Protein AF-0000000066433377 (afdb_homodimer)

Structure (mmCIF, N/CA/C/O backbone):
data_AF-0000000066433377-model_v1
#
loop_
_entity.id
_entity.type
_entity.pdbx_description
1 polymer 'Pickpocket 7'
#
loop_
_atom_site.group_PDB
_atom_site.id
_atom_site.type_symbol
_atom_site.label_atom_id
_atom_site.label_alt_id
_atom_site.label_comp_id
_atom_site.label_asym_id
_atom_site.label_entity_id
_atom_site.label_seq_id
_atom_site.pdbx_PDB_ins_code
_atom_site.Cartn_x
_atom_site.Cartn_y
_atom_site.Cartn_z
_atom_site.occupancy
_atom_site.B_iso_or_equiv
_atom_site.auth_seq_id
_atom_site.auth_comp_id
_atom_site.auth_asym_id
_atom_site.auth_atom_id
_atom_site.pdbx_PDB_model_num
ATOM 1 N N . MET A 1 1 ? 29.594 90.812 88.75 1 26.52 1 MET A N 1
ATOM 2 C CA . MET A 1 1 ? 28.797 89.812 88.062 1 26.52 1 MET A CA 1
ATOM 3 C C . MET A 1 1 ? 28.5 90.312 86.625 1 26.52 1 MET A C 1
ATOM 5 O O . MET A 1 1 ? 27.656 91.188 86.438 1 26.52 1 MET A O 1
ATOM 9 N N . THR A 1 2 ? 29.531 90.5 85.812 1 34.59 2 THR A N 1
ATOM 10 C CA . THR A 1 2 ? 29.625 91 84.438 1 34.59 2 THR A CA 1
ATOM 11 C C . THR A 1 2 ? 28.875 90.125 83.5 1 34.59 2 THR A C 1
ATOM 13 O O . THR A 1 2 ? 29.172 88.938 83.375 1 34.59 2 THR A O 1
ATOM 16 N N . LEU A 1 3 ? 27.578 90.375 83.312 1 30.41 3 LEU A N 1
ATOM 17 C CA . LEU A 1 3 ? 26.641 89.75 82.438 1 30.41 3 LEU A CA 1
ATOM 18 C C . LEU A 1 3 ? 27.141 89.688 81 1 30.41 3 LEU A C 1
ATOM 20 O O . LEU A 1 3 ? 27.391 90.75 80.438 1 30.41 3 LEU A O 1
ATOM 24 N N . VAL A 1 4 ? 27.969 88.75 80.625 1 34.34 4 VAL A N 1
ATOM 25 C CA . VAL A 1 4 ? 28.594 88.438 79.375 1 34.34 4 VAL A CA 1
ATOM 26 C C . VAL A 1 4 ? 27.5 88.188 78.312 1 34.34 4 VAL A C 1
ATOM 28 O O . VAL A 1 4 ? 26.625 87.312 78.5 1 34.34 4 VAL A O 1
ATOM 31 N N . TYR A 1 5 ? 27.031 89.25 77.625 1 33.53 5 TYR A N 1
ATOM 32 C CA . TYR A 1 5 ? 26.094 89.25 76.5 1 33.53 5 TYR A CA 1
ATOM 33 C C . TYR A 1 5 ? 26.547 88.312 75.438 1 33.53 5 TYR A C 1
ATOM 35 O O . TYR A 1 5 ? 27.609 88.5 74.812 1 33.53 5 TYR A O 1
ATOM 43 N N . PHE A 1 6 ? 26.297 87 75.625 1 34.44 6 PHE A N 1
ATOM 44 C CA . PHE A 1 6 ? 26.609 86 74.562 1 34.44 6 PHE A CA 1
ATOM 45 C C . PHE A 1 6 ? 25.828 86.25 73.312 1 34.44 6 PHE A C 1
ATOM 47 O O . PHE A 1 6 ? 24.609 86.438 73.312 1 34.44 6 PHE A O 1
ATOM 54 N N . PRO A 1 7 ? 26.391 86.938 72.25 1 39.47 7 PRO A N 1
ATOM 55 C CA . PRO A 1 7 ? 25.688 87.25 71 1 39.47 7 PRO A CA 1
ATOM 56 C C . PRO A 1 7 ? 25.031 86.062 70.375 1 39.47 7 PRO A C 1
ATOM 58 O O . PRO A 1 7 ? 25.469 84.938 70.562 1 39.47 7 PRO A O 1
ATOM 61 N N . PRO A 1 8 ? 23.688 86.125 70.062 1 35.25 8 PRO A N 1
ATOM 62 C CA . PRO A 1 8 ? 22.875 85 69.562 1 35.25 8 PRO A CA 1
ATOM 63 C C . PRO A 1 8 ? 23.5 84.312 68.312 1 35.25 8 PRO A C 1
ATOM 65 O O . PRO A 1 8 ? 24.266 85 67.625 1 35.25 8 PRO A O 1
ATOM 68 N N . SER A 1 9 ? 23.844 83.062 68.375 1 33.12 9 SER A N 1
ATOM 69 C CA . SER A 1 9 ? 24.359 82.188 67.375 1 33.12 9 SER A CA 1
ATOM 70 C C . SER A 1 9 ? 23.578 82.25 66.062 1 33.12 9 SER A C 1
ATOM 72 O O . SER A 1 9 ? 22.344 82.375 66.062 1 33.12 9 SER A O 1
ATOM 74 N N . LYS A 1 10 ? 24.203 82.75 64.938 1 38.03 10 LYS A N 1
ATOM 75 C CA . LYS A 1 10 ? 23.797 82.875 63.562 1 38.03 10 LYS A CA 1
ATOM 76 C C . LYS A 1 10 ? 23.109 81.562 63.094 1 38.03 10 LYS A C 1
ATOM 78 O O . LYS A 1 10 ? 23.781 80.562 62.875 1 38.03 10 LYS A O 1
ATOM 83 N N . LEU A 1 11 ? 22.016 81.125 63.719 1 31.38 11 LEU A N 1
ATOM 84 C CA . LEU A 1 11 ? 21.328 79.875 63.375 1 31.38 11 LEU A CA 1
ATOM 85 C C . LEU A 1 11 ? 21.219 79.75 61.875 1 31.38 11 LEU A C 1
ATOM 87 O O . LEU A 1 11 ? 21.453 80.688 61.125 1 31.38 11 LEU A O 1
ATOM 91 N N . GLN A 1 12 ? 19.969 79.25 61.344 1 32 12 GLN A N 1
ATOM 92 C CA . GLN A 1 12 ? 19.438 78.25 60.406 1 32 12 GLN A CA 1
ATOM 93 C C . GLN A 1 12 ? 19.359 78.812 59 1 32 12 GLN A C 1
ATOM 95 O O . GLN A 1 12 ? 18.5 79.688 58.719 1 32 12 GLN A O 1
ATOM 100 N N . GLN A 1 13 ? 20.406 79.25 58.344 1 33.03 13 GLN A N 1
ATOM 101 C CA . GLN A 1 13 ? 20.328 79.5 56.906 1 33.03 13 GLN A CA 1
ATOM 102 C C . GLN A 1 13 ? 19.5 78.438 56.219 1 33.03 13 GLN A C 1
ATOM 104 O O . GLN A 1 13 ? 19.812 77.25 56.281 1 33.03 13 GLN A O 1
ATOM 109 N N . GLN A 1 14 ? 18.203 78.625 56.031 1 37.72 14 GLN A N 1
ATOM 110 C CA . GLN A 1 14 ? 17.266 77.875 55.188 1 37.72 14 GLN A CA 1
ATOM 111 C C . GLN A 1 14 ? 17.922 77.438 53.875 1 37.72 14 GLN A C 1
ATOM 113 O O . GLN A 1 14 ? 18.328 78.312 53.094 1 37.72 14 GLN A O 1
ATOM 118 N N . GLN A 1 15 ? 18.75 76.438 53.844 1 38.72 15 GLN A N 1
ATOM 119 C CA . GLN A 1 15 ? 19.328 75.75 52.688 1 38.72 15 GLN A CA 1
ATOM 120 C C . GLN A 1 15 ? 18.359 75.75 51.5 1 38.72 15 GLN A C 1
ATOM 122 O O . GLN A 1 15 ? 17.25 75.25 51.625 1 38.72 15 GLN A O 1
ATOM 127 N N . GLN A 1 16 ? 18.281 76.812 50.688 1 43.91 16 GLN A N 1
ATOM 128 C CA . GLN A 1 16 ? 17.625 76.812 49.375 1 43.91 16 GLN A CA 1
ATOM 129 C C . GLN A 1 16 ? 17.781 75.438 48.719 1 43.91 16 GLN A C 1
ATOM 131 O O . GLN A 1 16 ? 18.891 74.875 48.688 1 43.91 16 GLN A O 1
ATOM 136 N N . PRO A 1 17 ? 16.766 74.625 48.844 1 52.78 17 PRO A N 1
ATOM 137 C CA . PRO A 1 17 ? 16.906 73.312 48.156 1 52.78 17 PRO A CA 1
ATOM 138 C C . PRO A 1 17 ? 17.734 73.438 46.875 1 52.78 17 PRO A C 1
ATOM 140 O O . PRO A 1 17 ? 17.734 74.438 46.219 1 52.78 17 PRO A O 1
ATOM 143 N N . SER A 1 18 ? 18.891 72.812 46.812 1 54.5 18 SER A N 1
ATOM 144 C CA . SER A 1 18 ? 19.875 72.812 45.719 1 54.5 18 SER A CA 1
ATOM 145 C C . SER A 1 18 ? 19.203 72.75 44.375 1 54.5 18 SER A C 1
ATOM 147 O O . SER A 1 18 ? 18.078 72.312 44.219 1 54.5 18 SER A O 1
ATOM 149 N N . ARG A 1 19 ? 19.609 73.562 43.375 1 61.72 19 ARG A N 1
ATOM 150 C CA . ARG A 1 19 ? 19.172 73.75 42 1 61.72 19 ARG A CA 1
ATOM 151 C C . ARG A 1 19 ? 18.828 72.375 41.375 1 61.72 19 ARG A C 1
ATOM 153 O O . ARG A 1 19 ? 17.891 72.25 40.594 1 61.72 19 ARG A O 1
ATOM 160 N N . SER A 1 20 ? 19.594 71.438 41.781 1 63.72 20 SER A N 1
ATOM 161 C CA . SER A 1 20 ? 19.391 70.125 41.25 1 63.72 20 SER A CA 1
ATOM 162 C C . SER A 1 20 ? 18.078 69.5 41.719 1 63.72 20 SER A C 1
ATOM 164 O O . SER A 1 20 ? 17.406 68.812 40.969 1 63.72 20 SER A O 1
ATOM 166 N N . SER A 1 21 ? 17.734 69.875 42.938 1 64.69 21 SER A N 1
ATOM 167 C CA . SER A 1 21 ? 16.5 69.312 43.5 1 64.69 21 SER A CA 1
ATOM 168 C C . SER A 1 21 ? 15.281 70 42.906 1 64.69 21 SER A C 1
ATOM 170 O O . SER A 1 21 ? 14.25 69.312 42.688 1 64.69 21 SER A O 1
ATOM 172 N N . ARG A 1 22 ? 15.375 71.25 42.5 1 65.62 22 ARG A N 1
ATOM 173 C CA . ARG A 1 22 ? 14.281 71.938 41.844 1 65.62 22 ARG A CA 1
ATOM 174 C C . ARG A 1 22 ? 14.086 71.438 40.438 1 65.62 22 ARG A C 1
ATOM 176 O O . ARG A 1 22 ? 12.953 71.312 39.969 1 65.62 22 ARG A O 1
ATOM 183 N N . LEU A 1 23 ? 15.195 71.25 39.875 1 65.06 23 LEU A N 1
ATOM 184 C CA . LEU A 1 23 ? 15.117 70.688 38.531 1 65.06 23 LEU A CA 1
ATOM 185 C C . LEU A 1 23 ? 14.492 69.312 38.531 1 65.06 23 LEU A C 1
ATOM 187 O O . LEU A 1 23 ? 13.688 69 37.656 1 65.06 23 LEU A O 1
ATOM 191 N N . ALA A 1 24 ? 14.898 68.5 39.438 1 70.88 24 ALA A N 1
ATOM 192 C CA . ALA A 1 24 ? 14.312 67.125 39.594 1 70.88 24 ALA A CA 1
ATOM 193 C C . ALA A 1 24 ? 12.82 67.25 39.906 1 70.88 24 ALA A C 1
ATOM 195 O O . ALA A 1 24 ? 12.023 66.438 39.375 1 70.88 24 ALA A O 1
ATOM 196 N N . GLN A 1 25 ? 12.445 68.125 40.656 1 68.5 25 GLN A N 1
ATOM 197 C CA . GLN A 1 25 ? 11.039 68.312 41.031 1 68.5 25 GLN A CA 1
ATOM 198 C C . GLN A 1 25 ? 10.25 68.812 39.812 1 68.5 25 GLN A C 1
ATOM 200 O O . GLN A 1 25 ? 9.102 68.438 39.594 1 68.5 25 GLN A O 1
ATOM 205 N N . GLN A 1 26 ? 10.898 69.75 39.125 1 68.56 26 GLN A N 1
ATOM 206 C CA . GLN A 1 26 ? 10.242 70.25 37.938 1 68.56 26 GLN A CA 1
ATOM 207 C C . GLN A 1 26 ? 10.102 69.188 36.875 1 68.56 26 GLN A C 1
ATOM 209 O O . GLN A 1 26 ? 9.07 69.125 36.188 1 68.56 26 GLN A O 1
ATOM 214 N N . LEU A 1 27 ? 11.086 68.438 36.781 1 73.06 27 LEU A N 1
ATOM 215 C CA . LEU A 1 27 ? 11.031 67.312 35.844 1 73.06 27 LEU A CA 1
ATOM 216 C C . LEU A 1 27 ? 9.984 66.312 36.281 1 73.06 27 LEU A C 1
ATOM 218 O O . LEU A 1 27 ? 9.273 65.75 35.438 1 73.06 27 LEU A O 1
ATOM 222 N N . ALA A 1 28 ? 9.945 66.062 37.5 1 75.12 28 ALA A N 1
ATOM 223 C CA . ALA A 1 28 ? 8.953 65.125 38.031 1 75.12 28 ALA A CA 1
ATOM 224 C C . ALA A 1 28 ? 7.539 65.688 37.844 1 75.12 28 ALA A C 1
ATOM 226 O O . ALA A 1 28 ? 6.625 64.875 37.5 1 75.12 28 ALA A O 1
ATOM 227 N N . GLN A 1 29 ? 7.402 66.938 38 1 72.69 29 GLN A N 1
ATOM 228 C CA . GLN A 1 29 ? 6.09 67.5 37.812 1 72.69 29 GLN A CA 1
ATOM 229 C C . GLN A 1 29 ? 5.695 67.5 36.344 1 72.69 29 GLN A C 1
ATOM 231 O O . GLN A 1 29 ? 4.539 67.25 36 1 72.69 29 GLN A O 1
ATOM 236 N N . SER A 1 30 ? 6.723 67.812 35.531 1 73.94 30 SER A N 1
ATOM 237 C CA . SER A 1 30 ? 6.453 67.75 34.094 1 73.94 30 SER A CA 1
ATOM 238 C C . SER A 1 30 ? 6.148 66.375 33.594 1 73.94 30 SER A C 1
ATOM 240 O O . SER A 1 30 ? 5.254 66.188 32.781 1 73.94 30 SER A O 1
ATOM 242 N N . SER A 1 31 ? 6.832 65.438 34.125 1 76.19 31 SER A N 1
ATOM 243 C CA . SER A 1 31 ? 6.586 64.062 33.75 1 76.19 31 SER A CA 1
ATOM 244 C C . SER A 1 31 ? 5.215 63.594 34.219 1 76.19 31 SER A C 1
ATOM 246 O O . SER A 1 31 ? 4.531 62.875 33.5 1 76.19 31 SER A O 1
ATOM 248 N N . TRP A 1 32 ? 4.875 64.062 35.375 1 77.69 32 TRP A N 1
ATOM 249 C CA . TRP A 1 32 ? 3.57 63.688 35.906 1 77.69 32 TRP A CA 1
ATOM 250 C C . TRP A 1 32 ? 2.445 64.312 35.094 1 77.69 32 TRP A C 1
ATOM 252 O O . TRP A 1 32 ? 1.424 63.688 34.844 1 77.69 32 TRP A O 1
ATOM 262 N N . GLN A 1 33 ? 2.674 65.5 34.625 1 74.25 33 GLN A N 1
ATOM 263 C CA . GLN A 1 33 ? 1.671 66.125 33.812 1 74.25 33 GLN A CA 1
ATOM 264 C C . GLN A 1 33 ? 1.515 65.438 32.469 1 74.25 33 GLN A C 1
ATOM 266 O O . GLN A 1 33 ? 0.399 65.312 31.969 1 74.25 33 GLN A O 1
ATOM 271 N N . LEU A 1 34 ? 2.592 65.062 32 1 76.56 34 LEU A N 1
ATOM 272 C CA . LEU A 1 34 ? 2.566 64.312 30.75 1 76.56 34 LEU A CA 1
ATOM 273 C C . LEU A 1 34 ? 1.884 63 30.922 1 76.56 34 LEU A C 1
ATOM 275 O O . LEU A 1 34 ? 1.127 62.562 30.047 1 76.56 34 LEU A O 1
ATOM 279 N N . ALA A 1 35 ? 2.133 62.344 32 1 76.94 35 ALA A N 1
ATOM 280 C CA . ALA A 1 35 ? 1.511 61.062 32.281 1 76.94 35 ALA A CA 1
ATOM 281 C C . ALA A 1 35 ? 0.003 61.188 32.469 1 76.94 35 ALA A C 1
ATOM 283 O O . ALA A 1 35 ? -0.767 60.344 32 1 76.94 35 ALA A O 1
ATOM 284 N N . LEU A 1 36 ? -0.407 62.25 33.062 1 75.94 36 LEU A N 1
ATOM 285 C CA . LEU A 1 36 ? -1.828 62.531 33.281 1 75.94 36 LEU A CA 1
ATOM 286 C C . LEU A 1 36 ? -2.525 62.812 31.938 1 75.94 36 LEU A C 1
ATOM 288 O O . LEU A 1 36 ? -3.656 62.344 31.734 1 75.94 36 LEU A O 1
ATOM 292 N N . ARG A 1 37 ? -1.771 63.469 31.109 1 72.06 37 ARG A N 1
ATOM 293 C CA . ARG A 1 37 ? -2.326 63.75 29.781 1 72.06 37 ARG A CA 1
ATOM 294 C C . ARG A 1 37 ? -2.48 62.469 28.969 1 72.06 37 ARG A C 1
ATOM 296 O O . ARG A 1 37 ? -3.469 62.281 28.25 1 72.06 37 ARG A O 1
ATOM 303 N N . PHE A 1 38 ? -1.601 61.656 29.141 1 73.94 38 PHE A N 1
ATOM 304 C CA . PHE A 1 38 ? -1.646 60.375 28.438 1 73.94 38 PHE A CA 1
ATOM 305 C C . PHE A 1 38 ? -2.762 59.5 28.984 1 73.94 38 PHE A C 1
ATOM 307 O O . PHE A 1 38 ? -3.457 58.812 28.219 1 73.94 38 PHE A O 1
ATOM 314 N N . GLY A 1 39 ? -2.814 59.438 30.25 1 71.75 39 GLY A N 1
ATOM 315 C CA . GLY A 1 39 ? -3.846 58.625 30.891 1 71.75 39 GLY A CA 1
ATOM 316 C C . GLY A 1 39 ? -5.25 59.031 30.469 1 71.75 39 GLY A C 1
ATOM 317 O O . GLY A 1 39 ? -6.125 58.156 30.344 1 71.75 39 GLY A O 1
ATOM 318 N N . LYS A 1 40 ? -5.406 60.188 30.172 1 67.56 40 LYS A N 1
ATOM 319 C CA . LYS A 1 40 ? -6.727 60.688 29.781 1 67.56 40 LYS A CA 1
ATOM 320 C C . LYS A 1 40 ? -7.047 60.312 28.344 1 67.56 40 LYS A C 1
ATOM 322 O O . LYS A 1 40 ? -8.211 60.188 27.969 1 67.56 40 LYS A O 1
ATOM 327 N N . ARG A 1 41 ? -5.918 60 27.641 1 65.94 41 ARG A N 1
ATOM 328 C CA . ARG A 1 41 ? -6.125 59.812 26.203 1 65.94 41 ARG A CA 1
ATOM 329 C C . ARG A 1 41 ? -5.902 58.375 25.797 1 65.94 41 ARG A C 1
ATOM 331 O O . ARG A 1 41 ? -6.293 57.969 24.703 1 65.94 41 ARG A O 1
ATOM 338 N N . THR A 1 42 ? -5.41 57.656 26.719 1 69.62 42 THR A N 1
ATOM 339 C CA . THR A 1 42 ? -5.031 56.312 26.328 1 69.62 42 THR A CA 1
ATOM 340 C C . THR A 1 42 ? -6.242 55.375 26.344 1 69.62 42 THR A C 1
ATOM 342 O O . THR A 1 42 ? -7.207 55.625 27.062 1 69.62 42 THR A O 1
ATOM 345 N N . THR A 1 43 ? -6.219 54.469 25.406 1 71.06 43 THR A N 1
ATOM 346 C CA . THR A 1 43 ? -7.277 53.469 25.312 1 71.06 43 THR A CA 1
ATOM 347 C C . THR A 1 43 ? -6.867 52.188 26.016 1 71.06 43 THR A C 1
ATOM 349 O O . THR A 1 43 ? -7.586 51.188 25.969 1 71.06 43 THR A O 1
ATOM 352 N N . ILE A 1 44 ? -5.715 52.25 26.672 1 72.56 44 ILE A N 1
ATOM 353 C CA . ILE A 1 44 ? -5.262 51.094 27.422 1 72.56 44 ILE A CA 1
ATOM 354 C C . ILE A 1 44 ? -6.047 50.969 28.734 1 72.56 44 ILE A C 1
ATOM 356 O O . ILE A 1 44 ? -6.129 51.938 29.5 1 72.56 44 ILE A O 1
ATOM 360 N N . HIS A 1 45 ? -6.547 49.844 28.875 1 71.81 45 HIS A N 1
ATOM 361 C CA . HIS A 1 45 ? -7.391 49.625 30.047 1 71.81 45 HIS A CA 1
ATOM 362 C C . HIS A 1 45 ? -6.582 49.781 31.344 1 71.81 45 HIS A C 1
ATOM 364 O O . HIS A 1 45 ? -5.492 49.219 31.453 1 71.81 45 HIS A O 1
ATOM 370 N N . GLY A 1 46 ? -7.031 50.5 32.25 1 72.94 46 GLY A N 1
ATOM 371 C CA . GLY A 1 46 ? -6.438 50.594 33.562 1 72.94 46 GLY A CA 1
ATOM 372 C C . GLY A 1 46 ? -5.52 51.812 33.719 1 72.94 46 GLY A C 1
ATOM 373 O O . GLY A 1 46 ? -5.309 52.312 34.812 1 72.94 46 GLY A O 1
ATOM 374 N N . LEU A 1 47 ? -4.98 52.219 32.562 1 77.06 47 LEU A N 1
ATOM 375 C CA . LEU A 1 47 ? -4.047 53.344 32.625 1 77.06 47 LEU A CA 1
ATOM 376 C C . LEU A 1 47 ? -4.781 54.625 32.875 1 77.06 47 LEU A C 1
ATOM 378 O O . LEU A 1 47 ? -4.238 55.562 33.5 1 77.06 47 LEU A O 1
ATOM 382 N N . ASP A 1 48 ? -6.008 54.688 32.5 1 73.75 48 ASP A N 1
ATOM 383 C CA . ASP A 1 48 ? -6.805 55.875 32.719 1 73.75 48 ASP A CA 1
ATOM 384 C C . ASP A 1 48 ? -7.117 56.062 34.219 1 73.75 48 ASP A C 1
ATOM 386 O O . ASP A 1 48 ? -7.121 57.188 34.719 1 73.75 48 ASP A O 1
ATOM 390 N N . ARG A 1 49 ? -7.18 54.938 34.844 1 74.94 49 ARG A N 1
ATOM 391 C CA . ARG A 1 49 ? -7.488 55.031 36.281 1 74.94 49 ARG A CA 1
ATOM 392 C C . ARG A 1 49 ? -6.223 55.25 37.094 1 74.94 49 ARG A C 1
ATOM 394 O O . ARG A 1 49 ? -6.266 55.938 38.125 1 74.94 49 ARG A O 1
ATOM 401 N N . LEU A 1 50 ? -5.172 54.75 36.594 1 78.56 50 LEU A N 1
ATOM 402 C CA . LEU A 1 50 ? -3.893 54.906 37.281 1 78.56 50 LEU A CA 1
ATOM 403 C C . LEU A 1 50 ? -3.418 56.375 37.219 1 78.56 50 LEU A C 1
ATOM 405 O O . LEU A 1 50 ? -2.881 56.875 38.219 1 78.56 50 LEU A O 1
ATOM 409 N N . LEU A 1 51 ? -3.754 57.062 36.062 1 76 51 LEU A N 1
ATOM 410 C CA . LEU A 1 51 ? -3.242 58.406 35.844 1 76 51 LEU A CA 1
ATOM 411 C C . LEU A 1 51 ? -4.352 59.438 36.031 1 76 51 LEU A C 1
ATOM 413 O O . LEU A 1 51 ? -4.242 60.562 35.5 1 76 51 LEU A O 1
ATOM 417 N N . SER A 1 52 ? -5.352 58.906 36.656 1 73.62 52 SER A N 1
ATOM 418 C CA . SER A 1 52 ? -6.43 59.875 36.906 1 73.62 52 SER A CA 1
ATOM 419 C C . SER A 1 52 ? -6.051 60.875 38 1 73.62 52 SER A C 1
ATOM 421 O O . SER A 1 52 ? -5.371 60.531 38.969 1 73.62 52 SER A O 1
ATOM 423 N N . ALA A 1 53 ? -6.336 62.156 37.781 1 66.75 53 ALA A N 1
ATOM 424 C CA . ALA A 1 53 ? -6.016 63.25 38.719 1 66.75 53 ALA A CA 1
ATOM 425 C C . ALA A 1 53 ? -6.805 63.094 40 1 66.75 53 ALA A C 1
ATOM 427 O O . ALA A 1 53 ? -6.34 63.531 41.062 1 66.75 53 ALA A O 1
ATOM 428 N N . LYS A 1 54 ? -7.953 62.5 39.906 1 68.62 54 LYS A N 1
ATOM 429 C CA . LYS A 1 54 ? -8.828 62.438 41.094 1 68.62 54 LYS A CA 1
ATOM 430 C C . LYS A 1 54 ? -8.57 61.188 41.906 1 68.62 54 LYS A C 1
ATOM 432 O O . LYS A 1 54 ? -9.18 61 42.969 1 68.62 54 LYS A O 1
ATOM 437 N N . ALA A 1 55 ? -7.535 60.469 41.562 1 72.81 55 ALA A N 1
ATOM 438 C CA . ALA A 1 55 ? -7.371 59.188 42.219 1 72.81 55 ALA A CA 1
ATOM 439 C C . ALA A 1 55 ? -6.488 59.312 43.469 1 72.81 55 ALA A C 1
ATOM 441 O O . ALA A 1 55 ? -5.539 60.094 43.469 1 72.81 55 ALA A O 1
ATOM 442 N N . SER A 1 56 ? -6.957 58.75 44.594 1 77.69 56 SER A N 1
ATOM 443 C CA . SER A 1 56 ? -6.191 58.719 45.844 1 77.69 56 SER A CA 1
ATOM 444 C C . SER A 1 56 ? -4.906 57.906 45.656 1 77.69 56 SER A C 1
ATOM 446 O O . SER A 1 56 ? -4.758 57.156 44.688 1 77.69 56 SER A O 1
ATOM 448 N N . ARG A 1 57 ? -3.953 58.219 46.469 1 81.94 57 ARG A N 1
ATOM 449 C CA . ARG A 1 57 ? -2.676 57.531 46.438 1 81.94 57 ARG A CA 1
ATOM 450 C C . ARG A 1 57 ? -2.875 56.031 46.562 1 81.94 57 ARG A C 1
ATOM 452 O O . ARG A 1 57 ? -2.201 55.25 45.875 1 81.94 57 ARG A O 1
ATOM 459 N N . TRP A 1 58 ? -3.857 55.688 47.406 1 84.44 58 TRP A N 1
ATOM 460 C CA . TRP A 1 58 ? -4.113 54.25 47.594 1 84.44 58 TRP A CA 1
ATOM 461 C C . TRP A 1 58 ? -4.758 53.656 46.375 1 84.44 58 TRP A C 1
ATOM 463 O O . TRP A 1 58 ? -4.449 52.5 46 1 84.44 58 TRP A O 1
ATOM 473 N N . GLU A 1 59 ? -5.594 54.344 45.688 1 84.06 59 GLU A N 1
ATOM 474 C CA . GLU A 1 59 ? -6.23 53.875 44.469 1 84.06 59 GLU A CA 1
ATOM 475 C C . GLU A 1 59 ? -5.207 53.719 43.344 1 84.06 59 GLU A C 1
ATOM 477 O O . GLU A 1 59 ? -5.258 52.75 42.594 1 84.06 59 GLU A O 1
ATOM 482 N N . ARG A 1 60 ? -4.223 54.562 43.375 1 85.12 60 ARG A N 1
ATOM 483 C CA . ARG A 1 60 ? -3.174 54.5 42.344 1 85.12 60 ARG A CA 1
ATOM 484 C C . ARG A 1 60 ? -2.271 53.281 42.594 1 85.12 60 ARG A C 1
ATOM 486 O O . ARG A 1 60 ? -1.824 52.656 41.656 1 85.12 60 ARG A O 1
ATOM 493 N N . PHE A 1 61 ? -2.088 53.125 43.875 1 86.62 61 PHE A N 1
ATOM 494 C CA . PHE A 1 61 ? -1.239 52 44.219 1 86.62 61 PHE A CA 1
ATOM 495 C C . PHE A 1 61 ? -1.908 50.688 43.812 1 86.62 61 PHE A C 1
ATOM 497 O O . PHE A 1 61 ? -1.262 49.781 43.25 1 86.62 61 PHE A O 1
ATOM 504 N N . VAL A 1 62 ? -3.146 50.5 44 1 86.75 62 VAL A N 1
ATOM 505 C CA . VAL A 1 62 ? -3.881 49.281 43.656 1 86.75 62 VAL A CA 1
ATOM 506 C C . VAL A 1 62 ? -3.914 49.094 42.156 1 86.75 62 VAL A C 1
ATOM 508 O O . VAL A 1 62 ? -3.705 48 41.625 1 86.75 62 VAL A O 1
ATOM 511 N N . TRP A 1 63 ? -4.117 50.219 41.438 1 84.81 63 TRP A N 1
ATOM 512 C CA . TRP A 1 63 ? -4.18 50.125 39.969 1 84.81 63 TRP A CA 1
ATOM 513 C C . TRP A 1 63 ? -2.801 49.844 39.375 1 84.81 63 TRP A C 1
ATOM 515 O O . TRP A 1 63 ? -2.678 49.156 38.375 1 84.81 63 TRP A O 1
ATOM 525 N N . LEU A 1 64 ? -1.817 50.344 40.031 1 87.44 64 LEU A N 1
ATOM 526 C CA . LEU A 1 64 ? -0.458 50.062 39.594 1 87.44 64 LEU A CA 1
ATOM 527 C C . LEU A 1 64 ? -0.124 48.594 39.781 1 87.44 64 LEU A C 1
ATOM 529 O O . LEU A 1 64 ? 0.457 47.938 38.906 1 87.44 64 LEU A O 1
ATOM 533 N N . CYS A 1 65 ? -0.483 48.125 40.906 1 89.5 65 CYS A N 1
ATOM 534 C CA . CYS A 1 65 ? -0.242 46.719 41.188 1 89.5 65 CYS A CA 1
ATOM 535 C C . CYS A 1 65 ? -1.008 45.812 40.188 1 89.5 65 CYS A C 1
ATOM 537 O O . CYS A 1 65 ? -0.482 44.812 39.719 1 89.5 65 CYS A O 1
ATOM 539 N N . THR A 1 66 ? -2.219 46.188 39.875 1 87 66 THR A N 1
ATOM 540 C CA . THR A 1 66 ? -3.021 45.406 38.938 1 87 66 THR A CA 1
ATOM 541 C C . THR A 1 66 ? -2.416 45.469 37.531 1 87 66 THR A C 1
ATOM 543 O O . THR A 1 66 ? -2.355 44.469 36.844 1 87 66 THR A O 1
ATOM 546 N N . PHE A 1 67 ? -1.992 46.562 37.188 1 85.88 67 PHE A N 1
ATOM 547 C CA . PHE A 1 67 ? -1.411 46.75 35.875 1 85.88 67 PHE A CA 1
ATOM 548 C C . PHE A 1 67 ? -0.099 45.969 35.75 1 85.88 67 PHE A C 1
ATOM 550 O O . PHE A 1 67 ? 0.148 45.312 34.75 1 85.88 67 PHE A O 1
ATOM 557 N N . VAL A 1 68 ? 0.703 46.094 36.75 1 89.38 68 VAL A N 1
ATOM 558 C CA . VAL A 1 68 ? 1.989 45.406 36.719 1 89.38 68 VAL A CA 1
ATOM 559 C C . VAL A 1 68 ? 1.769 43.906 36.75 1 89.38 68 VAL A C 1
ATOM 561 O O . VAL A 1 68 ? 2.459 43.156 36.062 1 89.38 68 VAL A O 1
ATOM 564 N N . SER A 1 69 ? 0.84 43.5 37.5 1 90.19 69 SER A N 1
ATOM 565 C CA . SER A 1 69 ? 0.519 42.062 37.531 1 90.19 69 SER A CA 1
ATOM 566 C C . SER A 1 69 ? 0 41.562 36.188 1 90.19 69 SER A C 1
ATOM 568 O O . SER A 1 69 ? 0.362 40.5 35.75 1 90.19 69 SER A O 1
ATOM 570 N N . ALA A 1 70 ? -0.883 42.344 35.531 1 86.88 70 ALA A N 1
ATOM 571 C CA . ALA A 1 70 ? -1.394 42 34.219 1 86.88 70 ALA A CA 1
ATOM 572 C C . ALA A 1 70 ? -0.273 41.969 33.156 1 86.88 70 ALA A C 1
ATOM 574 O O . ALA A 1 70 ? -0.225 41.094 32.312 1 86.88 70 ALA A O 1
ATOM 575 N N . PHE A 1 71 ? 0.556 42.906 33.312 1 88.06 71 PHE A N 1
ATOM 576 C CA . PHE A 1 71 ? 1.677 42.969 32.375 1 88.06 71 PHE A CA 1
ATOM 577 C C . PHE A 1 71 ? 2.623 41.812 32.562 1 88.06 71 PHE A C 1
ATOM 579 O O . PHE A 1 71 ? 3.049 41.188 31.594 1 88.06 71 PHE A O 1
ATOM 586 N N . LEU A 1 72 ? 2.979 41.594 33.812 1 90.75 72 LEU A N 1
ATOM 587 C CA . LEU A 1 72 ? 3.857 40.469 34.062 1 90.75 72 LEU A CA 1
ATOM 588 C C . LEU A 1 72 ? 3.203 39.156 33.656 1 90.75 72 LEU A C 1
ATOM 590 O O . LEU A 1 72 ? 3.877 38.25 33.156 1 90.75 72 LEU A O 1
ATOM 594 N N . GLY A 1 73 ? 1.935 39.031 33.812 1 89.12 73 GLY A N 1
ATOM 595 C CA . GLY A 1 73 ? 1.208 37.875 33.344 1 89.12 73 GLY A CA 1
ATOM 596 C C . GLY A 1 73 ? 1.217 37.75 31.828 1 89.12 73 GLY A C 1
ATOM 597 O O . GLY A 1 73 ? 1.446 36.656 31.297 1 89.12 73 GLY A O 1
ATOM 598 N N . ALA A 1 74 ? 1.006 38.781 31.125 1 87.38 74 ALA A N 1
ATOM 599 C CA . ALA A 1 74 ? 1.034 38.781 29.672 1 87.38 74 ALA A CA 1
ATOM 600 C C . ALA A 1 74 ? 2.412 38.375 29.141 1 87.38 74 ALA A C 1
ATOM 602 O O . ALA A 1 74 ? 2.523 37.562 28.219 1 87.38 74 ALA A O 1
ATOM 603 N N . VAL A 1 75 ? 3.375 38.969 29.734 1 89.44 75 VAL A N 1
ATOM 604 C CA . VAL A 1 75 ? 4.742 38.688 29.312 1 89.44 75 VAL A CA 1
ATOM 605 C C . VAL A 1 75 ? 5.062 37.219 29.578 1 89.44 75 VAL A C 1
ATOM 607 O O . VAL A 1 75 ? 5.695 36.562 28.75 1 89.44 75 VAL A O 1
ATOM 610 N N . TYR A 1 76 ? 4.676 36.812 30.703 1 88.81 76 TYR A N 1
ATOM 611 C CA . TYR A 1 76 ? 4.93 35.406 31.062 1 88.81 76 TYR A CA 1
ATOM 612 C C . TYR A 1 76 ? 4.293 34.469 30.062 1 88.81 76 TYR A C 1
ATOM 614 O O . TYR A 1 76 ? 4.941 33.531 29.578 1 88.81 76 TYR A O 1
ATOM 622 N N . VAL A 1 77 ? 3.084 34.656 29.703 1 87.94 77 VAL A N 1
ATOM 623 C CA . VAL A 1 77 ? 2.389 33.781 28.766 1 87.94 77 VAL A CA 1
ATOM 624 C C . VAL A 1 77 ? 2.996 33.938 27.375 1 87.94 77 VAL A C 1
ATOM 626 O O . VAL A 1 77 ? 3.123 32.969 26.641 1 87.94 77 VAL A O 1
ATOM 629 N N . CYS A 1 78 ? 3.379 35.094 27.047 1 85.81 78 CYS A N 1
ATOM 630 C CA . CYS A 1 78 ? 3.998 35.344 25.75 1 85.81 78 CYS A CA 1
ATOM 631 C C . CYS A 1 78 ? 5.328 34.594 25.641 1 85.81 78 CYS A C 1
ATOM 633 O O . CYS A 1 78 ? 5.68 34.094 24.578 1 85.81 78 CYS A O 1
ATOM 635 N N . LEU A 1 79 ? 6.031 34.562 26.719 1 87.81 79 LEU A N 1
ATOM 636 C CA . LEU A 1 79 ? 7.297 33.844 26.734 1 87.81 79 LEU A CA 1
ATOM 637 C C . LEU A 1 79 ? 7.066 32.344 26.578 1 87.81 79 LEU A C 1
ATOM 639 O O . LEU A 1 79 ? 7.832 31.656 25.891 1 87.81 79 LEU A O 1
ATOM 643 N N . ILE A 1 80 ? 6.066 31.875 27.188 1 86.12 80 ILE A N 1
ATOM 644 C CA . ILE A 1 80 ? 5.723 30.469 27.047 1 86.12 80 ILE A CA 1
ATOM 645 C C . ILE A 1 80 ? 5.352 30.156 25.594 1 86.12 80 ILE A C 1
ATOM 647 O O . ILE A 1 80 ? 5.789 29.156 25.031 1 86.12 80 ILE A O 1
ATOM 651 N N . LEU A 1 81 ? 4.594 31 25.031 1 83.75 81 LEU A N 1
ATOM 652 C CA . LEU A 1 81 ? 4.16 30.812 23.656 1 83.75 81 LEU A CA 1
ATOM 653 C C . LEU A 1 81 ? 5.34 30.922 22.688 1 83.75 81 LEU A C 1
ATOM 655 O O . LEU A 1 81 ? 5.426 30.172 21.719 1 83.75 81 LEU A O 1
ATOM 659 N N . SER A 1 82 ? 6.188 31.797 23.016 1 83.69 82 SER A N 1
ATOM 660 C CA . SER A 1 82 ? 7.387 31.953 22.188 1 83.69 82 SER A CA 1
ATOM 661 C C . SER A 1 82 ? 8.281 30.719 22.281 1 83.69 82 SER A C 1
ATOM 663 O O . SER A 1 82 ? 8.867 30.297 21.281 1 83.69 82 SER A O 1
ATOM 665 N N . ALA A 1 83 ? 8.359 30.203 23.375 1 82.31 83 ALA A N 1
ATOM 666 C CA . ALA A 1 83 ? 9.148 29 23.562 1 82.31 83 ALA A CA 1
ATOM 667 C C . ALA A 1 83 ? 8.531 27.812 22.812 1 82.31 83 ALA A C 1
ATOM 669 O O . ALA A 1 83 ? 9.242 26.984 22.25 1 82.31 83 ALA A O 1
ATOM 670 N N . ARG A 1 84 ? 7.309 27.688 22.859 1 78.75 84 ARG A N 1
ATOM 671 C CA . ARG A 1 84 ? 6.594 26.656 22.125 1 78.75 84 ARG A CA 1
ATOM 672 C C . ARG A 1 84 ? 6.812 26.781 20.625 1 78.75 84 ARG A C 1
ATOM 674 O O . ARG A 1 84 ? 6.973 25.781 19.922 1 78.75 84 ARG A O 1
ATOM 681 N N . TYR A 1 85 ? 6.793 27.969 20.266 1 77.44 85 TYR A N 1
ATOM 682 C CA . TYR A 1 85 ? 7.027 28.234 18.859 1 77.44 85 TYR A CA 1
ATOM 683 C C . TYR A 1 85 ? 8.453 27.875 18.453 1 77.44 85 TYR A C 1
ATOM 685 O O . TYR A 1 85 ? 8.68 27.25 17.422 1 77.44 85 TYR A O 1
ATOM 693 N N . ASN A 1 86 ? 9.367 28.234 19.281 1 76.62 86 ASN A N 1
ATOM 694 C CA . ASN A 1 86 ? 10.773 28.016 18.953 1 76.62 86 ASN A CA 1
ATOM 695 C C . ASN A 1 86 ? 11.164 26.547 19.109 1 76.62 86 ASN A C 1
ATOM 697 O O . ASN A 1 86 ? 12.141 26.094 18.516 1 76.62 86 ASN A O 1
ATOM 701 N N . ALA A 1 87 ? 10.477 25.875 19.938 1 76.38 87 ALA A N 1
ATOM 702 C CA . ALA A 1 87 ? 10.75 24.438 20.094 1 76.38 87 ALA A CA 1
ATOM 703 C C . ALA A 1 87 ? 10.484 23.688 18.797 1 76.38 87 ALA A C 1
ATOM 705 O O . ALA A 1 87 ? 11.039 22.609 18.562 1 76.38 87 ALA A O 1
ATOM 706 N N . ALA A 1 88 ? 9.867 24.328 17.875 1 69.81 88 ALA A N 1
ATOM 707 C CA . ALA A 1 88 ? 9.625 23.797 16.531 1 69.81 88 ALA A CA 1
ATOM 708 C C . ALA A 1 88 ? 9.258 22.312 16.594 1 69.81 88 ALA A C 1
ATOM 710 O O . ALA A 1 88 ? 9.852 21.5 15.891 1 69.81 88 ALA A O 1
ATOM 711 N N . HIS A 1 89 ? 8.359 22.016 17.422 1 80.12 89 HIS A N 1
ATOM 712 C CA . HIS A 1 89 ? 7.918 20.641 17.516 1 80.12 89 HIS A CA 1
ATOM 713 C C . HIS A 1 89 ? 7.098 20.234 16.297 1 80.12 89 HIS A C 1
ATOM 715 O O . HIS A 1 89 ? 6.289 21.031 15.797 1 80.12 89 HIS A O 1
ATOM 721 N N . PHE A 1 90 ? 7.578 19.094 15.789 1 82.94 90 PHE A N 1
ATOM 722 C CA . PHE A 1 90 ? 6.883 18.562 14.625 1 82.94 90 PHE A CA 1
ATOM 723 C C . PHE A 1 90 ? 5.758 17.609 15.055 1 82.94 90 PHE A C 1
ATOM 725 O O . PHE A 1 90 ? 5.828 17 16.109 1 82.94 90 PHE A O 1
ATOM 732 N N . GLN A 1 91 ? 4.754 17.672 14.305 1 82.62 91 GLN A N 1
ATOM 733 C CA . GLN A 1 91 ? 3.674 16.703 14.453 1 82.62 91 GLN A CA 1
ATOM 734 C C . GLN A 1 91 ? 3.359 16.016 13.125 1 82.62 91 GLN A C 1
ATOM 736 O O . GLN A 1 91 ? 3.373 16.656 12.07 1 82.62 91 GLN A O 1
ATOM 741 N N . THR A 1 92 ? 3.225 14.703 13.227 1 86.75 92 THR A N 1
ATOM 742 C CA . THR A 1 92 ? 2.842 13.945 12.047 1 86.75 92 THR A CA 1
ATOM 743 C C . THR A 1 92 ? 1.374 13.531 12.117 1 86.75 92 THR A C 1
ATOM 745 O O . THR A 1 92 ? 0.93 12.984 13.125 1 86.75 92 THR A O 1
ATOM 748 N N . VAL A 1 93 ? 0.701 13.891 11.117 1 85.62 93 VAL A N 1
ATOM 749 C CA . VAL A 1 93 ? -0.719 13.562 11.047 1 85.62 93 VAL A CA 1
ATOM 750 C C . VAL A 1 93 ? -0.996 12.742 9.789 1 85.62 93 VAL A C 1
ATOM 752 O O . VAL A 1 93 ? -0.204 12.75 8.844 1 85.62 93 VAL A O 1
ATOM 755 N N . VAL A 1 94 ? -2.082 11.977 9.859 1 89.56 94 VAL A N 1
ATOM 756 C CA . VAL A 1 94 ? -2.541 11.273 8.664 1 89.56 94 VAL A CA 1
ATOM 757 C C . VAL A 1 94 ? -3.289 12.25 7.754 1 89.56 94 VAL A C 1
ATOM 759 O O . VAL A 1 94 ? -4.383 12.703 8.086 1 89.56 94 VAL A O 1
ATOM 762 N N . ASP A 1 95 ? -2.66 12.578 6.691 1 87.19 95 ASP A N 1
ATOM 763 C CA . ASP A 1 95 ? -3.211 13.555 5.754 1 87.19 95 ASP A CA 1
ATOM 764 C C . ASP A 1 95 ? -4.367 12.953 4.957 1 87.19 95 ASP A C 1
ATOM 766 O O . ASP A 1 95 ? -5.379 13.617 4.723 1 87.19 95 ASP A O 1
ATOM 770 N N . SER A 1 96 ? -4.172 11.812 4.57 1 87.5 96 SER A N 1
ATOM 771 C CA . SER A 1 96 ? -5.219 11.133 3.812 1 87.5 96 SER A CA 1
ATOM 772 C C . SER A 1 96 ? -5.113 9.617 3.969 1 87.5 96 SER A C 1
ATOM 774 O O . SER A 1 96 ? -4.012 9.07 4.047 1 87.5 96 SER A O 1
ATOM 776 N N . THR A 1 97 ? -6.285 8.984 4.023 1 86.38 97 THR A N 1
ATOM 777 C CA . THR A 1 97 ? -6.328 7.527 4.043 1 86.38 97 THR A CA 1
ATOM 778 C C . THR A 1 97 ? -6.875 6.984 2.727 1 86.38 97 THR A C 1
ATOM 780 O O . THR A 1 97 ? -6.941 5.77 2.529 1 86.38 97 THR A O 1
ATOM 783 N N . ARG A 1 98 ? -7.164 7.863 1.791 1 86 98 ARG A N 1
ATOM 784 C CA . ARG A 1 98 ? -7.863 7.434 0.583 1 86 98 ARG A CA 1
ATOM 785 C C . ARG A 1 98 ? -7.211 8.016 -0.665 1 86 98 ARG A C 1
ATOM 787 O O . ARG A 1 98 ? -7.883 8.273 -1.663 1 86 98 ARG A O 1
ATOM 794 N N . PHE A 1 99 ? -6.027 8.383 -0.522 1 90.88 99 PHE A N 1
ATOM 795 C CA . PHE A 1 99 ? -5.305 8.852 -1.696 1 90.88 99 PHE A CA 1
ATOM 796 C C . PHE A 1 99 ? -5.191 7.754 -2.742 1 90.88 99 PHE A C 1
ATOM 798 O O . PHE A 1 99 ? -4.738 6.648 -2.439 1 90.88 99 PHE A O 1
ATOM 805 N N . PRO A 1 100 ? -5.594 7.965 -3.988 1 93.19 100 PRO A N 1
ATOM 806 C CA . PRO A 1 100 ? -5.641 6.879 -4.969 1 93.19 100 PRO A CA 1
ATOM 807 C C . PRO A 1 100 ? -4.254 6.453 -5.445 1 93.19 100 PRO A C 1
ATOM 809 O O . PRO A 1 100 ? -3.371 7.297 -5.625 1 93.19 100 PRO A O 1
ATOM 812 N N . VAL A 1 101 ? -4.082 5.172 -5.773 1 95.56 101 VAL A N 1
ATOM 813 C CA . VAL A 1 101 ? -2.775 4.617 -6.121 1 95.56 101 VAL A CA 1
ATOM 814 C C . VAL A 1 101 ? -2.389 5.051 -7.531 1 95.56 101 VAL A C 1
ATOM 816 O O . VAL A 1 101 ? -1.205 5.082 -7.875 1 95.56 101 VAL A O 1
ATOM 819 N N . TYR A 1 102 ? -3.396 5.383 -8.398 1 95.06 102 TYR A N 1
ATOM 820 C CA . TYR A 1 102 ? -3.062 5.738 -9.773 1 95.06 102 TYR A CA 1
ATOM 821 C C . TYR A 1 102 ? -2.344 7.082 -9.836 1 95.06 102 TYR A C 1
ATOM 823 O O . TYR A 1 102 ? -1.816 7.465 -10.883 1 95.06 102 TYR A O 1
ATOM 831 N N . ARG A 1 103 ? -2.273 7.809 -8.711 1 95.19 103 ARG A N 1
ATOM 832 C CA . ARG A 1 103 ? -1.6 9.102 -8.664 1 95.19 103 ARG A CA 1
ATOM 833 C C . ARG A 1 103 ? -0.091 8.93 -8.523 1 95.19 103 ARG A C 1
ATOM 835 O O . ARG A 1 103 ? 0.668 9.883 -8.703 1 95.19 103 ARG A O 1
ATOM 842 N N . ILE A 1 104 ? 0.329 7.742 -8.188 1 96.31 104 ILE A N 1
ATOM 843 C CA . ILE A 1 104 ? 1.758 7.469 -8.078 1 96.31 104 ILE A CA 1
ATOM 844 C C . ILE A 1 104 ? 2.174 6.449 -9.133 1 96.31 104 ILE A C 1
ATOM 846 O O . ILE A 1 104 ? 1.352 5.656 -9.594 1 96.31 104 ILE A O 1
ATOM 850 N N . PRO A 1 105 ? 3.416 6.492 -9.508 1 95.69 105 PRO A N 1
ATOM 851 C CA . PRO A 1 105 ? 3.889 5.457 -10.43 1 95.69 105 PRO A CA 1
ATOM 852 C C . PRO A 1 105 ? 3.984 4.082 -9.766 1 95.69 105 PRO A C 1
ATOM 854 O O . PRO A 1 105 ? 4.242 3.982 -8.57 1 95.69 105 PRO A O 1
ATOM 857 N N . PHE A 1 106 ? 3.688 3.072 -10.594 1 97.38 106 PHE A N 1
ATOM 858 C CA . PHE A 1 106 ? 3.973 1.719 -10.133 1 97.38 106 PHE A CA 1
ATOM 859 C C . PHE A 1 106 ? 5.465 1.542 -9.867 1 97.38 106 PHE A C 1
ATOM 861 O O . PHE A 1 106 ? 6.297 2.127 -10.562 1 97.38 106 PHE A O 1
ATOM 868 N N . PRO A 1 107 ? 5.867 0.756 -8.82 1 98.12 107 PRO A N 1
ATOM 869 C CA . PRO A 1 107 ? 7.289 0.664 -8.484 1 98.12 107 PRO A CA 1
ATOM 870 C C . PRO A 1 107 ? 8.117 -0.007 -9.578 1 98.12 107 PRO A C 1
ATOM 872 O O . PRO A 1 107 ? 7.551 -0.625 -10.484 1 98.12 107 PRO A O 1
ATOM 875 N N . VAL A 1 108 ? 9.375 0.261 -9.508 1 97.94 108 VAL A N 1
ATOM 876 C CA . VAL A 1 108 ? 10.32 -0.446 -10.367 1 97.94 108 VAL A CA 1
ATOM 877 C C . VAL A 1 108 ? 10.523 -1.869 -9.844 1 97.94 108 VAL A C 1
ATOM 879 O O . VAL A 1 108 ? 10.844 -2.072 -8.672 1 97.94 108 VAL A O 1
ATOM 882 N N . ILE A 1 109 ? 10.258 -2.83 -10.68 1 98.56 109 ILE A N 1
ATOM 883 C CA . ILE A 1 109 ? 10.477 -4.23 -10.328 1 98.56 109 ILE A CA 1
ATOM 884 C C . ILE A 1 109 ? 11.719 -4.754 -11.047 1 98.56 109 ILE A C 1
ATOM 886 O O . ILE A 1 109 ? 11.727 -4.887 -12.273 1 98.56 109 ILE A O 1
ATOM 890 N N . THR A 1 110 ? 12.734 -5.02 -10.258 1 98.12 110 THR A N 1
ATOM 891 C CA . THR A 1 110 ? 13.984 -5.539 -10.805 1 98.12 110 THR A CA 1
ATOM 892 C C . THR A 1 110 ? 14.141 -7.02 -10.469 1 98.12 110 THR A C 1
ATOM 894 O O . THR A 1 110 ? 14.023 -7.414 -9.312 1 98.12 110 THR A O 1
ATOM 897 N N . ILE A 1 111 ? 14.398 -7.828 -11.477 1 98.38 111 ILE A N 1
ATOM 898 C CA . ILE A 1 111 ? 14.477 -9.273 -11.312 1 98.38 111 ILE A CA 1
ATOM 899 C C . ILE A 1 111 ? 15.875 -9.766 -11.703 1 98.38 111 ILE A C 1
ATOM 901 O O . ILE A 1 111 ? 16.375 -9.43 -12.781 1 98.38 111 ILE A O 1
ATOM 905 N N . CYS A 1 112 ? 16.453 -10.5 -10.82 1 96 112 CYS A N 1
ATOM 906 C CA . CYS A 1 112 ? 17.766 -11.102 -11.07 1 96 112 CYS A CA 1
ATOM 907 C C . CYS A 1 112 ? 17.75 -12.586 -10.727 1 96 112 CYS A C 1
ATOM 909 O O . CYS A 1 112 ? 17.172 -12.992 -9.719 1 96 112 CYS A O 1
ATOM 911 N N . ASN A 1 113 ? 18.359 -13.328 -11.586 1 94.94 113 ASN A N 1
ATOM 912 C CA . ASN A 1 113 ? 18.594 -14.727 -11.25 1 94.94 113 ASN A CA 1
ATOM 913 C C . ASN A 1 113 ? 19.734 -14.875 -10.242 1 94.94 113 ASN A C 1
ATOM 915 O O . ASN A 1 113 ? 20.781 -14.219 -10.367 1 94.94 113 ASN A O 1
ATOM 919 N N . ARG A 1 114 ? 19.516 -15.641 -9.258 1 91.94 114 ARG A N 1
ATOM 920 C CA . ARG A 1 114 ? 20.578 -15.836 -8.266 1 91.94 114 ARG A CA 1
ATOM 921 C C . ARG A 1 114 ? 21.797 -16.516 -8.891 1 91.94 114 ARG A C 1
ATOM 923 O O . ARG A 1 114 ? 22.922 -16.312 -8.43 1 91.94 114 ARG A O 1
ATOM 930 N N . ASN A 1 115 ? 21.484 -17.375 -9.797 1 91.62 115 ASN A N 1
ATOM 931 C CA . ASN A 1 115 ? 22.547 -17.844 -10.672 1 91.62 115 ASN A CA 1
ATOM 932 C C . ASN A 1 115 ? 22.75 -16.906 -11.859 1 91.62 115 ASN A C 1
ATOM 934 O O . ASN A 1 115 ? 22.078 -17.047 -12.883 1 91.62 115 ASN A O 1
ATOM 938 N N . ARG A 1 116 ? 23.703 -16.156 -11.797 1 92.12 116 ARG A N 1
ATOM 939 C CA . ARG A 1 116 ? 23.766 -14.898 -12.531 1 92.12 116 ARG A CA 1
ATOM 940 C C . ARG A 1 116 ? 24.219 -15.117 -13.969 1 92.12 116 ARG A C 1
ATOM 942 O O . ARG A 1 116 ? 23.969 -14.281 -14.836 1 92.12 116 ARG A O 1
ATOM 949 N N . LEU A 1 117 ? 24.828 -16.266 -14.25 1 95.44 117 LEU A N 1
ATOM 950 C CA . LEU A 1 117 ? 25.453 -16.391 -15.562 1 95.44 117 LEU A CA 1
ATOM 951 C C . LEU A 1 117 ? 24.906 -17.609 -16.297 1 95.44 117 LEU A C 1
ATOM 953 O O . LEU A 1 117 ? 24.562 -18.625 -15.68 1 95.44 117 LEU A O 1
ATOM 957 N N . ASN A 1 118 ? 24.812 -17.484 -17.578 1 96.5 118 ASN A N 1
ATOM 958 C CA . ASN A 1 118 ? 24.547 -18.594 -18.484 1 96.5 118 ASN A CA 1
ATOM 959 C C . ASN A 1 118 ? 25.844 -19.281 -18.906 1 96.5 118 ASN A C 1
ATOM 961 O O . ASN A 1 118 ? 26.531 -18.844 -19.828 1 96.5 118 ASN A O 1
ATOM 965 N N . TRP A 1 119 ? 26.188 -20.375 -18.391 1 95.5 119 TRP A N 1
ATOM 966 C CA . TRP A 1 119 ? 27.484 -21.031 -18.531 1 95.5 119 TRP A CA 1
ATOM 967 C C . TRP A 1 119 ? 27.562 -21.781 -19.859 1 95.5 119 TRP A C 1
ATOM 969 O O . TRP A 1 119 ? 28.641 -22.234 -20.266 1 95.5 119 TRP A O 1
ATOM 979 N N . GLN A 1 120 ? 26.438 -21.875 -20.578 1 95.88 120 GLN A N 1
ATOM 980 C CA . GLN A 1 120 ? 26.484 -22.422 -21.938 1 95.88 120 GLN A CA 1
ATOM 981 C C . GLN A 1 120 ? 27.266 -21.5 -22.875 1 95.88 120 GLN A C 1
ATOM 983 O O . GLN A 1 120 ? 27.734 -21.938 -23.922 1 95.88 120 GLN A O 1
ATOM 988 N N . ARG A 1 121 ? 27.484 -20.281 -22.422 1 97 121 ARG A N 1
ATOM 989 C CA . ARG A 1 121 ? 28.172 -19.312 -23.266 1 97 121 ARG A CA 1
ATOM 990 C C . ARG A 1 121 ? 29.656 -19.25 -22.938 1 97 121 ARG A C 1
ATOM 992 O O . ARG A 1 121 ? 30.391 -18.438 -23.484 1 97 121 ARG A O 1
ATOM 999 N N . LEU A 1 122 ? 30.156 -20.078 -22.109 1 96.19 122 LEU A N 1
ATOM 1000 C CA . LEU A 1 122 ? 31.547 -20.031 -21.656 1 96.19 122 LEU A CA 1
ATOM 1001 C C . LEU A 1 122 ? 32.5 -20.234 -22.812 1 96.19 122 LEU A C 1
ATOM 1003 O O . LEU A 1 122 ? 33.5 -19.5 -22.938 1 96.19 122 LEU A O 1
ATOM 1007 N N . ALA A 1 123 ? 32.219 -21.188 -23.703 1 95.12 123 ALA A N 1
ATOM 1008 C CA . ALA A 1 123 ? 33.062 -21.469 -24.844 1 95.12 123 ALA A CA 1
ATOM 1009 C C . ALA A 1 123 ? 33.156 -20.25 -25.766 1 95.12 123 ALA A C 1
ATOM 1011 O O . ALA A 1 123 ? 34.25 -19.906 -26.234 1 95.12 123 ALA A O 1
ATOM 1012 N N . GLU A 1 124 ? 32.062 -19.703 -26.016 1 96.62 124 GLU A N 1
ATOM 1013 C CA . GLU A 1 124 ? 32.031 -18.516 -26.859 1 96.62 124 GLU A CA 1
ATOM 1014 C C . GLU A 1 124 ? 32.75 -17.344 -26.188 1 96.62 124 GLU A C 1
ATOM 1016 O O . GLU A 1 124 ? 33.406 -16.547 -26.859 1 96.62 124 GLU A O 1
ATOM 1021 N N . ALA A 1 125 ? 32.594 -17.172 -24.906 1 97 125 ALA A N 1
ATOM 1022 C CA . ALA A 1 125 ? 33.25 -16.109 -24.156 1 97 125 ALA A CA 1
ATOM 1023 C C . ALA A 1 125 ? 34.781 -16.266 -24.234 1 97 125 ALA A C 1
ATOM 1025 O O . ALA A 1 125 ? 35.5 -15.281 -24.406 1 97 125 ALA A O 1
ATOM 1026 N N . LYS A 1 126 ? 35.25 -17.469 -24.094 1 95.69 126 LYS A N 1
ATOM 1027 C CA . LYS A 1 126 ? 36.688 -17.719 -24.188 1 95.69 126 LYS A CA 1
ATOM 1028 C C . LYS A 1 126 ? 37.219 -17.312 -25.562 1 95.69 126 LYS A C 1
ATOM 1030 O O . LYS A 1 126 ? 38.25 -16.656 -25.656 1 95.69 126 LYS A O 1
ATOM 1035 N N . SER A 1 127 ? 36.5 -17.688 -26.594 1 94.94 127 SER A N 1
ATOM 1036 C CA . SER A 1 127 ? 36.906 -17.375 -27.953 1 94.94 127 SER A CA 1
ATOM 1037 C C . SER A 1 127 ? 36.906 -15.875 -28.219 1 94.94 127 SER A C 1
ATOM 1039 O O . SER A 1 127 ? 37.75 -15.359 -28.938 1 94.94 127 SER A O 1
ATOM 1041 N N . ARG A 1 128 ? 36.031 -15.156 -27.594 1 95.31 128 ARG A N 1
ATOM 1042 C CA . ARG A 1 128 ? 35.844 -13.734 -27.875 1 95.31 128 ARG A CA 1
ATOM 1043 C C . ARG A 1 128 ? 36.812 -12.875 -27.062 1 95.31 128 ARG A C 1
ATOM 1045 O O . ARG A 1 128 ? 37.281 -11.852 -27.562 1 95.31 128 ARG A O 1
ATOM 1052 N N . PHE A 1 129 ? 37.094 -13.258 -25.844 1 95.81 129 PHE A N 1
ATOM 1053 C CA . PHE A 1 129 ? 37.781 -12.32 -24.953 1 95.81 129 PHE A CA 1
ATOM 1054 C C . PHE A 1 129 ? 39.219 -12.766 -24.703 1 95.81 129 PHE A C 1
ATOM 1056 O O . PHE A 1 129 ? 40.062 -11.961 -24.312 1 95.81 129 PHE A O 1
ATOM 1063 N N . LEU A 1 130 ? 39.469 -14.031 -24.891 1 94.25 130 LEU A N 1
ATOM 1064 C CA . LEU A 1 130 ? 40.844 -14.5 -24.719 1 94.25 130 LEU A CA 1
ATOM 1065 C C . LEU A 1 130 ? 41.656 -14.281 -25.984 1 94.25 130 LEU A C 1
ATOM 1067 O O . LEU A 1 130 ? 41.125 -14.367 -27.094 1 94.25 130 LEU A O 1
ATOM 1071 N N . ALA A 1 131 ? 42.906 -13.953 -25.719 1 88.12 131 ALA A N 1
ATOM 1072 C CA . ALA A 1 131 ? 43.812 -13.781 -26.859 1 88.12 131 ALA A CA 1
ATOM 1073 C C . ALA A 1 131 ? 44 -15.094 -27.625 1 88.12 131 ALA A C 1
ATOM 1075 O O . ALA A 1 131 ? 43.875 -16.172 -27.047 1 88.12 131 ALA A O 1
ATOM 1076 N N . ASN A 1 132 ? 44.25 -14.828 -28.938 1 84.56 132 ASN A N 1
ATOM 1077 C CA . ASN A 1 132 ? 44.5 -15.992 -29.781 1 84.56 132 ASN A CA 1
ATOM 1078 C C . ASN A 1 132 ? 45.75 -16.75 -29.328 1 84.56 132 ASN A C 1
ATOM 1080 O O . ASN A 1 132 ? 46.781 -16.141 -29.031 1 84.56 132 ASN A O 1
ATOM 1084 N N . GLY A 1 133 ? 45.688 -17.953 -29.031 1 80.62 133 GLY A N 1
ATOM 1085 C CA . GLY A 1 133 ? 46.844 -18.781 -28.656 1 80.62 133 GLY A CA 1
ATOM 1086 C C . GLY A 1 133 ? 46.969 -18.969 -27.156 1 80.62 133 GLY A C 1
ATOM 1087 O O . GLY A 1 133 ? 48.031 -19.344 -26.672 1 80.62 133 GLY A O 1
ATOM 1088 N N . SER A 1 134 ? 45.969 -18.547 -26.484 1 84.31 134 SER A N 1
ATOM 1089 C CA . SER A 1 134 ? 46 -18.734 -25.047 1 84.31 134 SER A CA 1
ATOM 1090 C C . SER A 1 134 ? 46.188 -20.219 -24.688 1 84.31 134 SER A C 1
ATOM 1092 O O . SER A 1 134 ? 45.594 -21.078 -25.344 1 84.31 134 SER A O 1
ATOM 1094 N N . ASN A 1 135 ? 47.062 -20.531 -23.75 1 89.44 135 ASN A N 1
ATOM 1095 C CA . ASN A 1 135 ? 47.344 -21.906 -23.328 1 89.44 135 ASN A CA 1
ATOM 1096 C C . ASN A 1 135 ? 46.25 -22.438 -22.406 1 89.44 135 ASN A C 1
ATOM 1098 O O . ASN A 1 135 ? 45.281 -21.734 -22.094 1 89.44 135 ASN A O 1
ATOM 1102 N N . SER A 1 136 ? 46.344 -23.703 -22.078 1 91.25 136 SER A N 1
ATOM 1103 C CA . SER A 1 136 ? 45.375 -24.391 -21.25 1 91.25 136 SER A CA 1
ATOM 1104 C C . SER A 1 136 ? 45.281 -23.781 -19.859 1 91.25 136 SER A C 1
ATOM 1106 O O . SER A 1 136 ? 44.219 -23.719 -19.266 1 91.25 136 SER A O 1
ATOM 1108 N N . ALA A 1 137 ? 46.375 -23.312 -19.391 1 91.44 137 ALA A N 1
ATOM 1109 C CA . ALA A 1 137 ? 46.406 -22.703 -18.062 1 91.44 137 ALA A CA 1
ATOM 1110 C C . ALA A 1 137 ? 45.656 -21.375 -18.047 1 91.44 137 ALA A C 1
ATOM 1112 O O . ALA A 1 137 ? 44.969 -21.078 -17.078 1 91.44 137 ALA A O 1
ATOM 1113 N N . GLN A 1 138 ? 45.812 -20.703 -19.125 1 93 138 GLN A N 1
ATOM 1114 C CA . GLN A 1 138 ? 45.094 -19.422 -19.234 1 93 138 GLN A CA 1
ATOM 1115 C C . GLN A 1 138 ? 43.594 -19.656 -19.375 1 93 138 GLN A C 1
ATOM 1117 O O . GLN A 1 138 ? 42.781 -18.891 -18.828 1 93 138 GLN A O 1
ATOM 1122 N N . GLN A 1 139 ? 43.219 -20.719 -20.062 1 93.88 139 GLN A N 1
ATOM 1123 C CA . GLN A 1 139 ? 41.812 -21.062 -20.219 1 93.88 139 GLN A CA 1
ATOM 1124 C C . GLN A 1 139 ? 41.188 -21.484 -18.891 1 93.88 139 GLN A C 1
ATOM 1126 O O . GLN A 1 139 ? 40.062 -21.094 -18.578 1 93.88 139 GLN A O 1
ATOM 1131 N N . GLU A 1 140 ? 41.906 -22.203 -18.141 1 93.94 140 GLU A N 1
ATOM 1132 C CA . GLU A 1 140 ? 41.438 -22.625 -16.828 1 93.94 140 GLU A CA 1
ATOM 1133 C C . GLU A 1 140 ? 41.312 -21.438 -15.867 1 93.94 140 GLU A C 1
ATOM 1135 O O . GLU A 1 140 ? 40.375 -21.359 -15.07 1 93.94 140 GLU A O 1
ATOM 1140 N N . LEU A 1 141 ? 42.344 -20.609 -15.953 1 94.94 141 LEU A N 1
ATOM 1141 C CA . LEU A 1 141 ? 42.312 -19.406 -15.117 1 94.94 141 LEU A CA 1
ATOM 1142 C C . LEU A 1 141 ? 41.125 -18.516 -15.477 1 94.94 141 LEU A C 1
ATOM 1144 O O . LEU A 1 141 ? 40.469 -17.938 -14.594 1 94.94 141 LEU A O 1
ATOM 1148 N N . PHE A 1 142 ? 40.844 -18.453 -16.781 1 95.5 142 PHE A N 1
ATOM 1149 C CA . PHE A 1 142 ? 39.688 -17.703 -17.266 1 95.5 142 PHE A CA 1
ATOM 1150 C C . PHE A 1 142 ? 38.406 -18.25 -16.656 1 95.5 142 PHE A C 1
ATOM 1152 O O . PHE A 1 142 ? 37.594 -17.484 -16.125 1 95.5 142 PHE A O 1
ATOM 1159 N N . GLU A 1 143 ? 38.219 -19.531 -16.672 1 94.25 143 GLU A N 1
ATOM 1160 C CA . GLU A 1 143 ? 37.031 -20.172 -16.125 1 94.25 143 GLU A CA 1
ATOM 1161 C C . GLU A 1 143 ? 36.938 -19.984 -14.617 1 94.25 143 GLU A C 1
ATOM 1163 O O . GLU A 1 143 ? 35.844 -19.797 -14.078 1 94.25 143 GLU A O 1
ATOM 1168 N N . LEU A 1 144 ? 38.031 -20.062 -13.977 1 93.62 144 LEU A N 1
ATOM 1169 C CA . LEU A 1 144 ? 38.062 -19.859 -12.531 1 93.62 144 LEU A CA 1
ATOM 1170 C C . LEU A 1 144 ? 37.594 -18.453 -12.164 1 93.62 144 LEU A C 1
ATOM 1172 O O . LEU A 1 144 ? 36.781 -18.281 -11.266 1 93.62 144 LEU A O 1
ATOM 1176 N N . ILE A 1 145 ? 38.125 -17.469 -12.852 1 94.94 145 ILE A N 1
ATOM 1177 C CA . ILE A 1 145 ? 37.781 -16.078 -12.562 1 94.94 145 ILE A CA 1
ATOM 1178 C C . ILE A 1 145 ? 36.281 -15.844 -12.812 1 94.94 145 ILE A C 1
ATOM 1180 O O . ILE A 1 145 ? 35.594 -15.258 -11.984 1 94.94 145 ILE A O 1
ATOM 1184 N N . VAL A 1 146 ? 35.781 -16.375 -13.953 1 94.69 146 VAL A N 1
ATOM 1185 C CA . VAL A 1 146 ? 34.375 -16.203 -14.281 1 94.69 146 VAL A CA 1
ATOM 1186 C C . VAL A 1 146 ? 33.5 -16.906 -13.227 1 94.69 146 VAL A C 1
ATOM 1188 O O . VAL A 1 146 ? 32.469 -16.375 -12.82 1 94.69 146 VAL A O 1
ATOM 1191 N N . GLY A 1 147 ? 33.906 -18 -12.766 1 92.06 147 GLY A N 1
ATOM 1192 C CA . GLY A 1 147 ? 33.188 -18.719 -11.734 1 92.06 147 GLY A CA 1
ATOM 1193 C C . GLY A 1 147 ? 33.062 -17.953 -10.438 1 92.06 147 GLY A C 1
ATOM 1194 O O . GLY A 1 147 ? 32.062 -18.078 -9.734 1 92.06 147 GLY A O 1
ATOM 1195 N N . THR A 1 148 ? 34.062 -17.172 -10.109 1 92.81 148 THR A N 1
ATOM 1196 C CA . THR A 1 148 ? 34 -16.391 -8.883 1 92.81 148 THR A CA 1
ATOM 1197 C C . THR A 1 148 ? 33 -15.242 -9.008 1 92.81 148 THR A C 1
ATOM 1199 O O . THR A 1 148 ? 32.438 -14.789 -8.008 1 92.81 148 THR A O 1
ATOM 1202 N N . TYR A 1 149 ? 32.75 -14.805 -10.242 1 92.62 149 TYR A N 1
ATOM 1203 C CA . TYR A 1 149 ? 31.797 -13.727 -10.492 1 92.62 149 TYR A CA 1
ATOM 1204 C C . TYR A 1 149 ? 30.359 -14.211 -10.312 1 92.62 149 TYR A C 1
ATOM 1206 O O . TYR A 1 149 ? 29.453 -13.406 -10.062 1 92.62 149 TYR A O 1
ATOM 1214 N N . ASP A 1 150 ? 30.094 -15.484 -10.453 1 89.5 150 ASP A N 1
ATOM 1215 C CA . ASP A 1 150 ? 28.734 -16.016 -10.484 1 89.5 150 ASP A CA 1
ATOM 1216 C C . ASP A 1 150 ? 28.031 -15.82 -9.148 1 89.5 150 ASP A C 1
ATOM 1218 O O . ASP A 1 150 ? 26.797 -15.664 -9.109 1 89.5 150 ASP A O 1
ATOM 1222 N N . ASP A 1 151 ? 28.781 -15.781 -8.078 1 85.19 151 ASP A N 1
ATOM 1223 C CA . ASP A 1 151 ? 28.188 -15.656 -6.754 1 85.19 151 ASP A CA 1
ATOM 1224 C C . ASP A 1 151 ? 28.516 -14.312 -6.117 1 85.19 151 ASP A C 1
ATOM 1226 O O . ASP A 1 151 ? 28.234 -14.086 -4.941 1 85.19 151 ASP A O 1
ATOM 1230 N N . ALA A 1 152 ? 29.125 -13.492 -6.836 1 90.88 152 ALA A N 1
ATOM 1231 C CA . ALA A 1 152 ? 29.625 -12.258 -6.234 1 90.88 152 ALA A CA 1
ATOM 1232 C C . ALA A 1 152 ? 28.594 -11.133 -6.355 1 90.88 152 ALA A C 1
ATOM 1234 O O . ALA A 1 152 ? 28.016 -10.93 -7.422 1 90.88 152 ALA A O 1
ATOM 1235 N N . TYR A 1 153 ? 28.297 -10.508 -5.293 1 93.31 153 TYR A N 1
ATOM 1236 C CA . TYR A 1 153 ? 27.547 -9.258 -5.23 1 93.31 153 TYR A CA 1
ATOM 1237 C C . TYR A 1 153 ? 28.031 -8.391 -4.074 1 93.31 153 TYR A C 1
ATOM 1239 O O . TYR A 1 153 ? 28.906 -8.797 -3.309 1 93.31 153 TYR A O 1
ATOM 1247 N N . PHE A 1 154 ? 27.609 -7.246 -4.023 1 95.5 154 PHE A N 1
ATOM 1248 C CA . PHE A 1 154 ? 28.188 -6.309 -3.064 1 95.5 154 PHE A CA 1
ATOM 1249 C C . PHE A 1 154 ? 28.109 -6.867 -1.648 1 95.5 154 PHE A C 1
ATOM 1251 O O . PHE A 1 154 ? 27.031 -7.281 -1.199 1 95.5 154 PHE A O 1
ATOM 1258 N N . GLY A 1 155 ? 29.078 -6.863 -0.964 1 93.25 155 GLY A N 1
ATOM 1259 C CA . GLY A 1 155 ? 29.156 -7.383 0.391 1 93.25 155 GLY A CA 1
ATOM 1260 C C . GLY A 1 155 ? 29.344 -8.891 0.442 1 93.25 155 GLY A C 1
ATOM 1261 O O . GLY A 1 155 ? 29.359 -9.484 1.522 1 93.25 155 GLY A O 1
ATOM 1262 N N . HIS A 1 156 ? 29.391 -9.516 -0.693 1 93.12 156 HIS A N 1
ATOM 1263 C CA . HIS A 1 156 ? 29.594 -10.953 -0.797 1 93.12 156 HIS A CA 1
ATOM 1264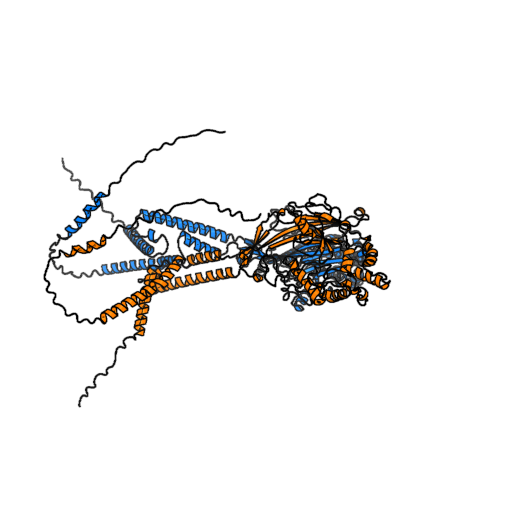 C C . HIS A 1 156 ? 30.688 -11.273 -1.82 1 93.12 156 HIS A C 1
ATOM 1266 O O . HIS A 1 156 ? 30.422 -11.984 -2.801 1 93.12 156 HIS A O 1
ATOM 1272 N N . PHE A 1 157 ? 31.875 -10.859 -1.49 1 95.5 157 PHE A N 1
ATOM 1273 C CA . PHE A 1 157 ? 33 -11.023 -2.396 1 95.5 157 PHE A CA 1
ATOM 1274 C C . PHE A 1 157 ? 33.875 -12.18 -1.957 1 95.5 157 PHE A C 1
ATOM 1276 O O . PHE A 1 157 ? 35.031 -12.289 -2.383 1 95.5 157 PHE A O 1
ATOM 1283 N N . GLN A 1 158 ? 33.344 -13.078 -1.163 1 93.06 158 GLN A N 1
ATOM 1284 C CA . GLN A 1 158 ? 34.125 -14.18 -0.618 1 93.06 158 GLN A CA 1
ATOM 1285 C C . GLN A 1 158 ? 34.594 -15.117 -1.724 1 93.06 158 GLN A C 1
ATOM 1287 O O . GLN A 1 158 ? 35.656 -15.734 -1.613 1 93.06 158 GLN A O 1
ATOM 1292 N N . SER A 1 159 ? 33.844 -15.156 -2.73 1 92.06 159 SER A N 1
ATOM 1293 C CA . SER A 1 159 ? 34.188 -16.062 -3.812 1 92.06 159 SER A CA 1
ATOM 1294 C C . SER A 1 159 ? 35.531 -15.688 -4.453 1 92.06 159 SER A C 1
ATOM 1296 O O . SER A 1 159 ? 36.219 -16.547 -4.984 1 92.06 159 SER A O 1
ATOM 1298 N N . PHE A 1 160 ? 35.906 -14.453 -4.348 1 95.56 160 PHE A N 1
ATOM 1299 C CA . PHE A 1 160 ? 37.156 -13.977 -4.957 1 95.56 160 PHE A CA 1
ATOM 1300 C C . PHE A 1 160 ? 38.375 -14.5 -4.191 1 95.56 160 PHE A C 1
ATOM 1302 O O . PHE A 1 160 ? 39.5 -14.438 -4.688 1 95.56 160 PHE A O 1
ATOM 1309 N N . GLU A 1 161 ? 38.125 -15.023 -3.018 1 95.12 161 GLU A N 1
ATOM 1310 C CA . GLU A 1 161 ? 39.219 -15.625 -2.244 1 95.12 161 GLU A CA 1
ATOM 1311 C C . GLU A 1 161 ? 39.844 -16.797 -2.986 1 95.12 161 GLU A C 1
ATOM 1313 O O . GLU A 1 161 ? 41 -17.125 -2.773 1 95.12 161 GLU A O 1
ATOM 1318 N N . ARG A 1 162 ? 39.094 -17.391 -3.873 1 93.25 162 ARG A N 1
ATOM 1319 C CA . ARG A 1 162 ? 39.562 -18.531 -4.641 1 93.25 162 ARG A CA 1
ATOM 1320 C C . ARG A 1 162 ? 40.688 -18.125 -5.586 1 93.25 162 ARG A C 1
ATOM 1322 O O . ARG A 1 162 ? 41.438 -18.984 -6.086 1 93.25 162 ARG A O 1
ATOM 1329 N N . LEU A 1 163 ? 40.844 -16.859 -5.758 1 95.31 163 LEU A N 1
ATOM 1330 C CA . LEU A 1 163 ? 41.844 -16.359 -6.684 1 95.31 163 LEU A CA 1
ATOM 1331 C C . LEU A 1 163 ? 43.188 -16.109 -5.961 1 95.31 163 LEU A C 1
ATOM 1333 O O . LEU A 1 163 ? 44.156 -15.68 -6.578 1 95.31 163 LEU A O 1
ATOM 1337 N N . ARG A 1 164 ? 43.125 -16.359 -4.68 1 95.06 164 ARG A N 1
ATOM 1338 C CA . ARG A 1 164 ? 44.344 -16.188 -3.928 1 95.06 164 ARG A CA 1
ATOM 1339 C C . ARG A 1 164 ? 45.469 -17.047 -4.5 1 95.06 164 ARG A C 1
ATOM 1341 O O . ARG A 1 164 ? 45.281 -18.25 -4.723 1 95.06 164 ARG A O 1
ATOM 1348 N N . ASN A 1 165 ? 46.688 -16.578 -4.797 1 93.31 165 ASN A N 1
ATOM 1349 C CA . ASN A 1 165 ? 47.875 -17.234 -5.312 1 93.31 165 ASN A CA 1
ATOM 1350 C C . ASN A 1 165 ? 47.688 -17.688 -6.754 1 93.31 165 ASN A C 1
ATOM 1352 O O . ASN A 1 165 ? 48.375 -18.609 -7.211 1 93.31 165 ASN A O 1
ATOM 1356 N N . GLN A 1 166 ? 46.656 -17.234 -7.414 1 94.62 166 GLN A N 1
ATOM 1357 C CA . GLN A 1 166 ? 46.469 -17.484 -8.844 1 94.62 166 GLN A CA 1
ATOM 1358 C C . GLN A 1 166 ? 47.125 -16.359 -9.664 1 94.62 166 GLN A C 1
ATOM 1360 O O . GLN A 1 166 ? 47.125 -15.203 -9.25 1 94.62 166 GLN A O 1
ATOM 1365 N N . PRO A 1 167 ? 47.719 -16.703 -10.719 1 93.38 167 PRO A N 1
ATOM 1366 C CA . PRO A 1 167 ? 48.375 -15.672 -11.539 1 93.38 167 PRO A CA 1
ATOM 1367 C C . PRO A 1 167 ? 47.375 -14.836 -12.336 1 93.38 167 PRO A C 1
ATOM 1369 O O . PRO A 1 167 ? 47.375 -14.867 -13.57 1 93.38 167 PRO A O 1
ATOM 1372 N N . THR A 1 168 ? 46.625 -14.039 -11.703 1 93.38 168 THR A N 1
ATOM 1373 C CA . THR A 1 168 ? 45.594 -13.25 -12.328 1 93.38 168 THR A CA 1
ATOM 1374 C C . THR A 1 168 ? 46.188 -12.172 -13.234 1 93.38 168 THR A C 1
ATOM 1376 O O . THR A 1 168 ? 45.5 -11.664 -14.133 1 93.38 168 THR A O 1
ATOM 1379 N N . GLU A 1 169 ? 47.438 -11.859 -13.055 1 89.94 169 GLU A N 1
ATOM 1380 C CA . GLU A 1 169 ? 48.125 -10.836 -13.859 1 89.94 169 GLU A CA 1
ATOM 1381 C C . GLU A 1 169 ? 48.188 -11.258 -15.32 1 89.94 169 GLU A C 1
ATOM 1383 O O . GLU A 1 169 ? 48.219 -10.406 -16.219 1 89.94 169 GLU A O 1
ATOM 1388 N N . LEU A 1 170 ? 48.125 -12.594 -15.547 1 90.31 170 LEU A N 1
ATOM 1389 C CA . LEU A 1 170 ? 48.219 -13.117 -16.906 1 90.31 170 LEU A CA 1
ATOM 1390 C C . LEU A 1 170 ? 47.031 -12.719 -17.734 1 90.31 170 LEU A C 1
ATOM 1392 O O . LEU A 1 170 ? 47.094 -12.68 -18.969 1 90.31 170 LEU A O 1
ATOM 1396 N N . LEU A 1 171 ? 45.938 -12.414 -17.078 1 93 171 LEU A N 1
ATOM 1397 C CA . LEU A 1 171 ? 44.719 -12.086 -17.812 1 93 171 LEU A CA 1
ATOM 1398 C C . LEU A 1 171 ? 44.25 -10.664 -17.5 1 93 171 LEU A C 1
ATOM 1400 O O . LEU A 1 171 ? 43.094 -10.344 -17.625 1 93 171 LEU A O 1
ATOM 1404 N N . ASN A 1 172 ? 45.156 -9.805 -17.125 1 88.81 172 ASN A N 1
ATOM 1405 C CA . ASN A 1 172 ? 44.844 -8.43 -16.781 1 88.81 172 ASN A CA 1
ATOM 1406 C C . ASN A 1 172 ? 44.344 -7.645 -18 1 88.81 172 ASN A C 1
ATOM 1408 O O . ASN A 1 172 ? 43.656 -6.629 -17.859 1 88.81 172 ASN A O 1
ATOM 1412 N N . TYR A 1 173 ? 44.656 -8.141 -19.125 1 89.12 173 TYR A N 1
ATOM 1413 C CA . TYR A 1 173 ? 44.219 -7.457 -20.344 1 89.12 173 TYR A CA 1
ATOM 1414 C C . TYR A 1 173 ? 42.75 -7.707 -20.625 1 89.12 173 TYR A C 1
ATOM 1416 O O . TYR A 1 173 ? 42.125 -6.977 -21.391 1 89.12 173 TYR A O 1
ATOM 1424 N N . VAL A 1 174 ? 42.188 -8.766 -20.016 1 93.81 174 VAL A N 1
ATOM 1425 C CA . VAL A 1 174 ? 40.781 -9.102 -20.219 1 93.81 174 VAL A CA 1
ATOM 1426 C C . VAL A 1 174 ? 39.906 -8.258 -19.281 1 93.81 174 VAL A C 1
ATOM 1428 O O . VAL A 1 174 ? 40.188 -8.172 -18.078 1 93.81 174 VAL A O 1
ATOM 1431 N N . ASN A 1 175 ? 38.906 -7.633 -19.812 1 91.69 175 ASN A N 1
ATOM 1432 C CA . ASN A 1 175 ? 37.906 -6.965 -19 1 91.69 175 ASN A CA 1
ATOM 1433 C C . ASN A 1 175 ? 36.781 -7.922 -18.594 1 91.69 175 ASN A C 1
ATOM 1435 O O . ASN A 1 175 ? 35.812 -8.102 -19.328 1 91.69 175 ASN A O 1
ATOM 1439 N N . PHE A 1 176 ? 36.906 -8.398 -17.469 1 94.44 176 PHE A N 1
ATOM 1440 C CA . PHE A 1 176 ? 36 -9.445 -17.047 1 94.44 176 PHE A CA 1
ATOM 1441 C C . PHE A 1 176 ? 34.594 -8.875 -16.812 1 94.44 176 PHE A C 1
ATOM 1443 O O . PHE A 1 176 ? 33.625 -9.617 -16.781 1 94.44 176 PHE A O 1
ATOM 1450 N N . SER A 1 177 ? 34.438 -7.566 -16.594 1 92.62 177 SER A N 1
ATOM 1451 C CA . SER A 1 177 ? 33.125 -6.977 -16.547 1 92.62 177 SER A CA 1
ATOM 1452 C C . SER A 1 177 ? 32.375 -7.191 -17.844 1 92.62 177 SER A C 1
ATOM 1454 O O . SER A 1 177 ? 31.156 -7.453 -17.844 1 92.62 177 SER A O 1
ATOM 1456 N N . GLN A 1 178 ? 33.094 -7.145 -18.922 1 94.75 178 GLN A N 1
ATOM 1457 C CA . GLN A 1 178 ? 32.469 -7.363 -20.219 1 94.75 178 GLN A CA 1
ATOM 1458 C C . GLN A 1 178 ? 32.156 -8.836 -20.438 1 94.75 178 GLN A C 1
ATOM 1460 O O . GLN A 1 178 ? 31.156 -9.172 -21.078 1 94.75 178 GLN A O 1
ATOM 1465 N N . VAL A 1 179 ? 33.062 -9.672 -19.938 1 96.69 179 VAL A N 1
ATOM 1466 C CA . VAL A 1 179 ? 32.844 -11.109 -20.047 1 96.69 179 VAL A CA 1
ATOM 1467 C C . VAL A 1 179 ? 31.562 -11.477 -19.297 1 96.69 179 VAL A C 1
ATOM 1469 O O . VAL A 1 179 ? 30.703 -12.18 -19.828 1 96.69 179 VAL A O 1
ATOM 1472 N N . VAL A 1 180 ? 31.453 -10.945 -18.078 1 96.06 180 VAL A N 1
ATOM 1473 C CA . VAL A 1 180 ? 30.297 -11.242 -17.234 1 96.06 180 VAL A CA 1
ATOM 1474 C C . VAL A 1 180 ? 29.031 -10.664 -17.875 1 96.06 180 VAL A C 1
ATOM 1476 O O . VAL A 1 180 ? 27.984 -11.305 -17.875 1 96.06 180 VAL A O 1
ATOM 1479 N N . ASP A 1 181 ? 29.109 -9.492 -18.406 1 96.12 181 ASP A N 1
ATOM 1480 C CA . ASP A 1 181 ? 27.984 -8.906 -19.109 1 96.12 181 ASP A CA 1
ATOM 1481 C C . ASP A 1 181 ? 27.547 -9.789 -20.281 1 96.12 181 ASP A C 1
ATOM 1483 O O . ASP A 1 181 ? 26.359 -10.008 -20.484 1 96.12 181 ASP A O 1
ATOM 1487 N N . PHE A 1 182 ? 28.562 -10.336 -21.031 1 97.31 182 PHE A N 1
ATOM 1488 C CA . PHE A 1 182 ? 28.297 -11.203 -22.172 1 97.31 182 PHE A CA 1
ATOM 1489 C C . PHE A 1 182 ? 27.609 -12.484 -21.734 1 97.31 182 PHE A C 1
ATOM 1491 O O . PHE A 1 182 ? 26.734 -12.992 -22.438 1 97.31 182 PHE A O 1
ATOM 1498 N N . MET A 1 183 ? 27.906 -12.938 -20.562 1 97.25 183 MET A N 1
ATOM 1499 C CA . MET A 1 183 ? 27.406 -14.227 -20.109 1 97.25 183 MET A CA 1
ATOM 1500 C C . MET A 1 183 ? 26.156 -14.047 -19.25 1 97.25 183 MET A C 1
ATOM 1502 O O . MET A 1 183 ? 25.547 -15.023 -18.812 1 97.25 183 MET A O 1
ATOM 1506 N N . THR A 1 184 ? 25.734 -12.852 -18.969 1 96.56 184 THR A N 1
ATOM 1507 C CA . THR A 1 184 ? 24.547 -12.578 -18.188 1 96.56 184 THR A CA 1
ATOM 1508 C C . THR A 1 184 ? 23.281 -12.992 -18.953 1 96.56 184 THR A C 1
ATOM 1510 O O . THR A 1 184 ? 23.297 -13.055 -20.172 1 96.56 184 THR A O 1
ATOM 1513 N N . TRP A 1 185 ? 22.234 -13.289 -18.219 1 97.06 185 TRP A N 1
ATOM 1514 C CA . TRP A 1 185 ? 20.969 -13.727 -18.812 1 97.06 185 TRP A CA 1
ATOM 1515 C C . TRP A 1 185 ? 20.375 -12.641 -19.703 1 97.06 185 TRP A C 1
ATOM 1517 O O . TRP A 1 185 ? 20.297 -11.477 -19.297 1 97.06 185 TRP A O 1
ATOM 1527 N N . ARG A 1 186 ? 20.016 -13.055 -20.875 1 97.69 186 ARG A N 1
ATOM 1528 C CA . ARG A 1 186 ? 19.281 -12.148 -21.766 1 97.69 186 ARG A CA 1
ATOM 1529 C C . ARG A 1 186 ? 17.797 -12.094 -21.391 1 97.69 186 ARG A C 1
ATOM 1531 O O . ARG A 1 186 ? 17.297 -13.008 -20.734 1 97.69 186 ARG A O 1
ATOM 1538 N N . CYS A 1 187 ? 17.172 -11.086 -21.812 1 97.56 187 CYS A N 1
ATOM 1539 C CA . CYS A 1 187 ? 15.789 -10.859 -21.438 1 97.56 187 CYS A CA 1
ATOM 1540 C C . CYS A 1 187 ? 14.914 -12.039 -21.828 1 97.56 187 CYS A C 1
ATOM 1542 O O . CYS A 1 187 ? 14.148 -12.555 -21.016 1 97.56 187 CYS A O 1
ATOM 1544 N N . ASN A 1 188 ? 15.078 -12.539 -23.047 1 97.19 188 ASN A N 1
ATOM 1545 C CA . ASN A 1 188 ? 14.227 -13.602 -23.578 1 97.19 188 ASN A CA 1
ATOM 1546 C C . ASN A 1 188 ? 14.555 -14.945 -22.953 1 97.19 188 ASN A C 1
ATOM 1548 O O . ASN A 1 188 ? 13.773 -15.891 -23.047 1 97.19 188 ASN A O 1
ATOM 1552 N N . GLU A 1 189 ? 15.727 -15.023 -22.328 1 97.06 189 GLU A N 1
ATOM 1553 C CA . GLU A 1 189 ? 16.125 -16.25 -21.656 1 97.06 189 GLU A CA 1
ATOM 1554 C C . GLU A 1 189 ? 15.547 -16.297 -20.234 1 97.06 189 GLU A C 1
ATOM 1556 O O . GLU A 1 189 ? 15.305 -17.391 -19.703 1 97.06 189 GLU A O 1
ATOM 1561 N N . LEU A 1 190 ? 15.383 -15.164 -19.688 1 97.5 190 LEU A N 1
ATOM 1562 C CA . LEU A 1 190 ? 15.039 -15.078 -18.266 1 97.5 190 LEU A CA 1
ATOM 1563 C C . LEU A 1 190 ? 13.539 -14.836 -18.094 1 97.5 190 LEU A C 1
ATOM 1565 O O . LEU A 1 190 ? 12.922 -15.391 -17.188 1 97.5 190 LEU A O 1
ATOM 1569 N N . LEU A 1 191 ? 12.961 -14.016 -18.953 1 98.44 191 LEU A N 1
ATOM 1570 C CA . LEU A 1 191 ? 11.594 -13.562 -18.734 1 98.44 191 LEU A CA 1
ATOM 1571 C C . LEU A 1 191 ? 10.672 -14.094 -19.844 1 98.44 191 LEU A C 1
ATOM 1573 O O . LEU A 1 191 ? 11.039 -14.078 -21.016 1 98.44 191 LEU A O 1
ATOM 1577 N N . ALA A 1 192 ? 9.523 -14.555 -19.375 1 97.69 192 ALA A N 1
ATOM 1578 C CA . ALA A 1 192 ? 8.5 -15.031 -20.297 1 97.69 192 ALA A CA 1
ATOM 1579 C C . ALA A 1 192 ? 7.102 -14.688 -19.797 1 97.69 192 ALA A C 1
ATOM 1581 O O . ALA A 1 192 ? 6.902 -14.469 -18.594 1 97.69 192 ALA A O 1
ATOM 1582 N N . GLU A 1 193 ? 6.176 -14.562 -20.703 1 96.94 193 GLU A N 1
ATOM 1583 C CA . GLU A 1 193 ? 4.758 -14.391 -20.391 1 96.94 193 GLU A CA 1
ATOM 1584 C C . GLU A 1 193 ? 4.531 -13.172 -19.5 1 96.94 193 GLU A C 1
ATOM 1586 O O . GLU A 1 193 ? 3.934 -13.281 -18.438 1 96.94 193 GLU A O 1
ATOM 1591 N N . CYS A 1 194 ? 4.895 -12.055 -20 1 97.81 194 CYS A N 1
ATOM 1592 C CA . CYS A 1 194 ? 4.73 -10.805 -19.266 1 97.81 194 CYS A CA 1
ATOM 1593 C C . CYS A 1 194 ? 3.336 -10.227 -19.484 1 97.81 194 CYS A C 1
ATOM 1595 O O . CYS A 1 194 ? 2.867 -10.125 -20.609 1 97.81 194 CYS A O 1
ATOM 1597 N N . LEU A 1 195 ? 2.697 -9.938 -18.391 1 96.19 195 LEU A N 1
ATOM 1598 C CA . LEU A 1 195 ? 1.382 -9.305 -18.406 1 96.19 195 LEU A CA 1
ATOM 1599 C C . LEU A 1 195 ? 1.4 -7.984 -17.641 1 96.19 195 LEU A C 1
ATOM 1601 O O . LEU A 1 195 ? 2.049 -7.879 -16.594 1 96.19 195 LEU A O 1
ATOM 1605 N N . TRP A 1 196 ? 0.81 -6.969 -18.172 1 94.62 196 TRP A N 1
ATOM 1606 C CA . TRP A 1 196 ? 0.521 -5.711 -17.5 1 94.62 196 TRP A CA 1
ATOM 1607 C C . TRP A 1 196 ? -0.972 -5.402 -17.531 1 94.62 196 TRP A C 1
ATOM 1609 O O . TRP A 1 196 ? -1.55 -5.227 -18.609 1 94.62 196 TRP A O 1
ATOM 1619 N N . ARG A 1 197 ? -1.597 -5.352 -16.344 1 91.44 197 ARG A N 1
ATOM 1620 C CA . ARG A 1 197 ? -3.029 -5.105 -16.234 1 91.44 197 ARG A CA 1
ATOM 1621 C C . ARG A 1 197 ? -3.824 -6.094 -17.078 1 91.44 197 ARG A C 1
ATOM 1623 O O . ARG A 1 197 ? -4.684 -5.691 -17.875 1 91.44 197 ARG A O 1
ATOM 1630 N N . HIS A 1 198 ? -3.445 -7.359 -17.094 1 88.62 198 HIS A N 1
ATOM 1631 C CA . HIS A 1 198 ? -4.129 -8.508 -17.672 1 88.62 198 HIS A CA 1
ATOM 1632 C C . HIS A 1 198 ? -3.846 -8.617 -19.172 1 88.62 198 HIS A C 1
ATOM 1634 O O . HIS A 1 198 ? -4.375 -9.5 -19.844 1 88.62 198 HIS A O 1
ATOM 1640 N N . HIS A 1 199 ? -2.986 -7.77 -19.672 1 88.69 199 HIS A N 1
ATOM 1641 C CA . HIS A 1 199 ? -2.699 -7.797 -21.094 1 88.69 199 HIS A CA 1
ATOM 1642 C C . HIS A 1 199 ? -1.264 -8.234 -21.375 1 88.69 199 HIS A C 1
ATOM 1644 O O . HIS A 1 199 ? -0.341 -7.816 -20.672 1 88.69 199 HIS A O 1
ATOM 1650 N N . ALA A 1 200 ? -1.134 -8.953 -22.375 1 92.38 200 ALA A N 1
ATOM 1651 C CA . ALA A 1 200 ? 0.169 -9.531 -22.703 1 92.38 200 ALA A CA 1
ATOM 1652 C C . ALA A 1 200 ? 1.066 -8.508 -23.391 1 92.38 200 ALA A C 1
ATOM 1654 O O . ALA A 1 200 ? 0.604 -7.734 -24.234 1 92.38 200 ALA A O 1
ATOM 1655 N N . TYR A 1 201 ? 2.273 -8.469 -23.016 1 93.69 201 TYR A N 1
ATOM 1656 C CA . TYR A 1 201 ? 3.328 -7.66 -23.625 1 93.69 201 TYR A CA 1
ATOM 1657 C C . TYR A 1 201 ? 4.578 -8.492 -23.875 1 93.69 201 TYR A C 1
ATOM 1659 O O . TYR A 1 201 ? 4.773 -9.539 -23.234 1 93.69 201 TYR A O 1
ATOM 1667 N N . ASP A 1 202 ? 5.289 -8.031 -24.797 1 96.69 202 ASP A N 1
ATOM 1668 C CA . ASP A 1 202 ? 6.629 -8.594 -24.922 1 96.69 202 ASP A CA 1
ATOM 1669 C C . ASP A 1 202 ? 7.512 -8.172 -23.75 1 96.69 202 ASP A C 1
ATOM 1671 O O . ASP A 1 202 ? 7.711 -6.98 -23.516 1 96.69 202 ASP A O 1
ATOM 1675 N N . CYS A 1 203 ? 8.008 -9.109 -23.078 1 97.94 203 CYS A N 1
ATOM 1676 C CA . CYS A 1 203 ? 8.773 -8.82 -21.875 1 97.94 203 CYS A CA 1
ATOM 1677 C C . CYS A 1 203 ? 9.945 -7.898 -22.188 1 97.94 203 CYS A C 1
ATOM 1679 O O . CYS A 1 203 ? 10.211 -6.957 -21.438 1 97.94 203 CYS A O 1
ATOM 1681 N N . CYS A 1 204 ? 10.617 -8.102 -23.281 1 96.81 204 CYS A N 1
ATOM 1682 C CA . CYS A 1 204 ? 11.859 -7.387 -23.578 1 96.81 204 CYS A CA 1
ATOM 1683 C C . CYS A 1 204 ? 11.57 -5.973 -24.062 1 96.81 204 CYS A C 1
ATOM 1685 O O . CYS A 1 204 ? 12.484 -5.16 -24.188 1 96.81 204 CYS A O 1
ATOM 1687 N N . GLU A 1 205 ? 10.328 -5.652 -24.266 1 93.62 205 GLU A N 1
ATOM 1688 C CA . GLU A 1 205 ? 9.945 -4.289 -24.625 1 93.62 205 GLU A CA 1
ATOM 1689 C C . GLU A 1 205 ? 9.703 -3.443 -23.375 1 93.62 205 GLU A C 1
ATOM 1691 O O . GLU A 1 205 ? 9.812 -2.215 -23.422 1 93.62 205 GLU A O 1
ATOM 1696 N N . ILE A 1 206 ? 9.406 -4.137 -22.328 1 94.19 206 ILE A N 1
ATOM 1697 C CA . ILE A 1 206 ? 9.016 -3.352 -21.172 1 94.19 206 ILE A CA 1
ATOM 1698 C C . ILE A 1 206 ? 10.062 -3.488 -20.062 1 94.19 206 ILE A C 1
ATOM 1700 O O . ILE A 1 206 ? 10.031 -2.762 -19.078 1 94.19 206 ILE A O 1
ATOM 1704 N N . PHE A 1 207 ? 10.961 -4.418 -20.234 1 97.25 207 PHE A N 1
ATOM 1705 C CA . PHE A 1 207 ? 12.07 -4.566 -19.297 1 97.25 207 PHE A CA 1
ATOM 1706 C C . PHE A 1 207 ? 13.367 -4.031 -19.891 1 97.25 207 PHE A C 1
ATOM 1708 O O . PHE A 1 207 ? 13.57 -4.105 -21.109 1 97.25 207 PHE A O 1
ATOM 1715 N N . SER A 1 208 ? 14.203 -3.51 -19.031 1 96.06 208 SER A N 1
ATOM 1716 C CA . SER A 1 208 ? 15.516 -3.035 -19.453 1 96.06 208 SER A CA 1
ATOM 1717 C C . SER A 1 208 ? 16.609 -3.512 -18.5 1 96.06 208 SER A C 1
ATOM 1719 O O . SER A 1 208 ? 16.359 -3.73 -17.312 1 96.06 208 SER A O 1
ATOM 1721 N N . LYS A 1 209 ? 17.75 -3.754 -19.125 1 95.69 209 LYS A N 1
ATOM 1722 C CA . LYS A 1 209 ? 18.891 -4.176 -18.312 1 95.69 209 LYS A CA 1
ATOM 1723 C C . LYS A 1 209 ? 19.344 -3.061 -17.391 1 95.69 209 LYS A C 1
ATOM 1725 O O . LYS A 1 209 ? 19.422 -1.897 -17.797 1 95.69 209 LYS A O 1
ATOM 1730 N N . ARG A 1 210 ? 19.656 -3.457 -16.078 1 93.62 210 ARG A N 1
ATOM 1731 C CA . ARG A 1 210 ? 20.047 -2.469 -15.078 1 93.62 210 ARG A CA 1
ATOM 1732 C C . ARG A 1 210 ? 21.125 -3.025 -14.156 1 93.62 210 ARG A C 1
ATOM 1734 O O . ARG A 1 210 ? 21.125 -4.215 -13.836 1 93.62 210 ARG A O 1
ATOM 1741 N N . ARG A 1 211 ? 22 -2.104 -13.758 1 93.88 211 ARG A N 1
ATOM 1742 C CA . ARG A 1 211 ? 22.969 -2.441 -12.727 1 93.88 211 ARG A CA 1
ATOM 1743 C C . ARG A 1 211 ? 22.344 -2.416 -11.344 1 93.88 211 ARG A C 1
ATOM 1745 O O . ARG A 1 211 ? 21.391 -1.686 -11.102 1 93.88 211 ARG A O 1
ATOM 1752 N N . SER A 1 212 ? 22.828 -3.209 -10.492 1 95.19 212 SER A N 1
ATOM 1753 C CA . SER A 1 212 ? 22.453 -3.248 -9.078 1 95.19 212 SER A CA 1
ATOM 1754 C C . SER A 1 212 ? 23.578 -3.822 -8.227 1 95.19 212 SER A C 1
ATOM 1756 O O . SER A 1 212 ? 24.578 -4.328 -8.758 1 95.19 212 SER A O 1
ATOM 1758 N N . LYS A 1 213 ? 23.438 -3.715 -7.016 1 95.94 213 LYS A N 1
ATOM 1759 C CA . LYS A 1 213 ? 24.438 -4.297 -6.129 1 95.94 213 LYS A CA 1
ATOM 1760 C C . LYS A 1 213 ? 24.438 -5.82 -6.219 1 95.94 213 LYS A C 1
ATOM 1762 O O . LYS A 1 213 ? 25.359 -6.48 -5.758 1 95.94 213 LYS A O 1
ATOM 1767 N N . ASN A 1 214 ? 23.375 -6.383 -6.91 1 94.38 214 ASN A N 1
ATOM 1768 C CA . ASN A 1 214 ? 23.266 -7.82 -7.109 1 94.38 214 ASN A CA 1
ATOM 1769 C C . ASN A 1 214 ? 23.688 -8.227 -8.516 1 94.38 214 ASN A C 1
ATOM 1771 O O . ASN A 1 214 ? 23.516 -9.383 -8.914 1 94.38 214 ASN A O 1
ATOM 1775 N N . GLY A 1 215 ? 24.266 -7.301 -9.227 1 94.06 215 GLY A N 1
ATOM 1776 C CA . GLY A 1 215 ? 24.688 -7.594 -10.586 1 94.06 215 GLY A CA 1
ATOM 1777 C C . GLY A 1 215 ? 23.781 -6.992 -11.641 1 94.06 215 GLY A C 1
ATOM 1778 O O . GLY A 1 215 ? 23.141 -5.965 -11.398 1 94.06 215 GLY A O 1
ATOM 1779 N N . LEU A 1 216 ? 23.875 -7.594 -12.805 1 95.38 216 LEU A N 1
ATOM 1780 C CA . LEU A 1 216 ? 23.047 -7.125 -13.914 1 95.38 216 LEU A CA 1
ATOM 1781 C C . LEU A 1 216 ? 21.672 -7.812 -13.898 1 95.38 216 LEU A C 1
ATOM 1783 O O . LEU A 1 216 ? 21.594 -9.039 -13.922 1 95.38 216 LEU A O 1
ATOM 1787 N N . CYS A 1 217 ? 20.688 -6.988 -13.828 1 96.75 217 CYS A N 1
ATOM 1788 C CA . CYS A 1 217 ? 19.312 -7.469 -13.703 1 96.75 217 CYS A CA 1
ATOM 1789 C C . CYS A 1 217 ? 18.422 -6.828 -14.758 1 96.75 217 CYS A C 1
ATOM 1791 O O . CYS A 1 217 ? 18.875 -6.039 -15.578 1 96.75 217 CYS A O 1
ATOM 1793 N N . TRP A 1 218 ? 17.219 -7.297 -14.797 1 97.81 218 TRP A N 1
ATOM 1794 C CA . TRP A 1 218 ? 16.219 -6.727 -15.695 1 97.81 218 TRP A CA 1
ATOM 1795 C C . TRP A 1 218 ? 15.133 -6 -14.914 1 97.81 218 TRP A C 1
ATOM 1797 O O . TRP A 1 218 ? 14.539 -6.57 -13.992 1 97.81 218 TRP A O 1
ATOM 1807 N N . ALA A 1 219 ? 14.891 -4.75 -15.305 1 97.5 219 ALA A N 1
ATOM 1808 C CA . ALA A 1 219 ? 14 -3.904 -14.516 1 97.5 219 ALA A CA 1
ATOM 1809 C C . ALA A 1 219 ? 12.812 -3.43 -15.344 1 97.5 219 ALA A C 1
ATOM 1811 O O . ALA A 1 219 ? 12.977 -3.053 -16.516 1 97.5 219 ALA A O 1
ATOM 1812 N N . PHE A 1 220 ? 11.664 -3.506 -14.758 1 97.31 220 PHE A N 1
ATOM 1813 C CA . PHE A 1 220 ? 10.422 -2.951 -15.281 1 97.31 220 PHE A CA 1
ATOM 1814 C C . PHE A 1 220 ? 10.156 -1.569 -14.695 1 97.31 220 PHE A C 1
ATOM 1816 O O . PHE A 1 220 ? 10.43 -1.323 -13.516 1 97.31 220 PHE A O 1
ATOM 1823 N N . ASN A 1 221 ? 9.703 -0.57 -15.492 1 96.25 221 ASN A N 1
ATOM 1824 C CA . ASN A 1 221 ? 9.211 0.737 -15.078 1 96.25 221 ASN A CA 1
ATOM 1825 C C . ASN A 1 221 ? 10.336 1.617 -14.539 1 96.25 221 ASN A C 1
ATOM 1827 O O . ASN A 1 221 ? 10.117 2.438 -13.648 1 96.25 221 ASN A O 1
ATOM 1831 N N . SER A 1 222 ? 11.516 1.439 -14.977 1 92.75 222 SER A N 1
ATOM 1832 C CA . SER A 1 222 ? 12.656 2.211 -14.484 1 92.75 222 SER A CA 1
ATOM 1833 C C . SER A 1 222 ? 12.812 3.516 -15.258 1 92.75 222 SER A C 1
ATOM 1835 O O . SER A 1 222 ? 12.422 3.6 -16.422 1 92.75 222 SER A O 1
ATOM 1837 N N . LEU A 1 223 ? 13.344 4.566 -14.594 1 90.94 223 LEU A N 1
ATOM 1838 C CA . LEU A 1 223 ? 13.68 5.836 -15.227 1 90.94 223 LEU A CA 1
ATOM 1839 C C . LEU A 1 223 ? 15.195 6.051 -15.227 1 90.94 223 LEU A C 1
ATOM 1841 O O . LEU A 1 223 ? 15.688 7.012 -15.828 1 90.94 223 LEU A O 1
ATOM 1845 N N . GLU A 1 224 ? 15.852 5.172 -14.594 1 85.31 224 GLU A N 1
ATOM 1846 C CA . GLU A 1 224 ? 17.281 5.383 -14.375 1 85.31 224 GLU A CA 1
ATOM 1847 C C . GLU A 1 224 ? 18.109 4.77 -15.5 1 85.31 224 GLU A C 1
ATOM 1849 O O . GLU A 1 224 ? 19.266 5.148 -15.703 1 85.31 224 GLU A O 1
ATOM 1854 N N . THR A 1 225 ? 17.531 3.879 -16.203 1 85.06 225 THR A N 1
ATOM 1855 C CA . THR A 1 225 ? 18.25 3.238 -17.312 1 85.06 225 THR A CA 1
ATOM 1856 C C . THR A 1 225 ? 18.125 4.062 -18.594 1 85.06 225 THR A C 1
ATOM 1858 O O . THR A 1 225 ? 17.219 4.895 -18.719 1 85.06 225 THR A O 1
ATOM 1861 N N . GLU A 1 226 ? 19.062 3.836 -19.484 1 85.75 226 GLU A N 1
ATOM 1862 C CA . GLU A 1 226 ? 18.984 4.512 -20.781 1 85.75 226 GLU A CA 1
ATOM 1863 C C . GLU A 1 226 ? 17.688 4.168 -21.516 1 85.75 226 GLU A C 1
ATOM 1865 O O . GLU A 1 226 ? 17.047 5.043 -22.094 1 85.75 226 GLU A O 1
ATOM 1870 N N . GLU A 1 227 ? 17.438 2.969 -21.422 1 89.19 227 GLU A N 1
ATOM 1871 C CA . GLU A 1 227 ? 16.203 2.525 -22.062 1 89.19 227 GLU A CA 1
ATOM 1872 C C . GLU A 1 227 ? 14.984 3.133 -21.375 1 89.19 227 GLU A C 1
ATOM 1874 O O . GLU A 1 227 ? 14.008 3.492 -22.031 1 89.19 227 GLU A O 1
ATOM 1879 N N . GLY A 1 228 ? 14.992 3.229 -20.109 1 87.94 228 GLY A N 1
ATOM 1880 C CA . GLY A 1 228 ? 13.906 3.85 -19.375 1 87.94 228 GLY A CA 1
ATOM 1881 C C . GLY A 1 228 ? 13.68 5.301 -19.75 1 87.94 228 GLY A C 1
ATOM 1882 O O . GLY A 1 228 ? 12.539 5.738 -19.906 1 87.94 228 GLY A O 1
ATOM 1883 N N . ARG A 1 229 ? 14.75 5.957 -19.969 1 88.5 229 ARG A N 1
ATOM 1884 C CA . ARG A 1 229 ? 14.664 7.352 -20.391 1 88.5 229 ARG A CA 1
ATOM 1885 C C . ARG A 1 229 ? 14.133 7.461 -21.812 1 88.5 229 ARG A C 1
ATOM 1887 O O . ARG A 1 229 ? 13.367 8.375 -22.125 1 88.5 229 ARG A O 1
ATOM 1894 N N . ARG A 1 230 ? 14.594 6.574 -22.594 1 91.19 230 ARG A N 1
ATOM 1895 C CA . ARG A 1 230 ? 14.086 6.531 -23.969 1 91.19 230 ARG A CA 1
ATOM 1896 C C . ARG A 1 230 ? 12.578 6.277 -23.984 1 91.19 230 ARG A C 1
ATOM 1898 O O . ARG A 1 230 ? 11.844 6.922 -24.734 1 91.19 230 ARG A O 1
ATOM 1905 N N . MET A 1 231 ? 12.188 5.395 -23.125 1 90.75 231 MET A N 1
ATOM 1906 C CA . MET A 1 231 ? 10.766 5.074 -23.031 1 90.75 231 MET A CA 1
ATOM 1907 C C . MET A 1 231 ? 9.969 6.289 -22.578 1 90.75 231 MET A C 1
ATOM 1909 O O . MET A 1 231 ? 8.844 6.5 -23.047 1 90.75 231 MET A O 1
ATOM 1913 N N . GLN A 1 232 ? 10.5 7.027 -21.719 1 89.44 232 GLN A N 1
ATOM 1914 C CA . GLN A 1 232 ? 9.836 8.227 -21.219 1 89.44 232 GLN A CA 1
ATOM 1915 C C . GLN A 1 232 ? 9.602 9.227 -22.359 1 89.44 232 GLN A C 1
ATOM 1917 O O . GLN A 1 232 ? 8.594 9.938 -22.359 1 89.44 232 GLN A O 1
ATOM 1922 N N . LEU A 1 233 ? 10.516 9.258 -23.266 1 91.06 233 LEU A N 1
ATOM 1923 C CA . LEU A 1 233 ? 10.391 10.148 -24.422 1 91.06 233 LEU A CA 1
ATOM 1924 C C . LEU A 1 233 ? 9.336 9.633 -25.391 1 91.06 233 LEU A C 1
ATOM 1926 O O . LEU A 1 233 ? 8.609 10.43 -26 1 91.06 233 LEU A O 1
ATOM 1930 N N . LEU A 1 234 ? 9.227 8.336 -25.5 1 90.94 234 LEU A N 1
ATOM 1931 C CA . LEU A 1 234 ? 8.312 7.719 -26.453 1 90.94 234 LEU A CA 1
ATOM 1932 C C . LEU A 1 234 ? 6.898 7.66 -25.891 1 90.94 234 LEU A C 1
ATOM 1934 O O . LEU A 1 234 ? 5.922 7.742 -26.641 1 90.94 234 LEU A O 1
ATOM 1938 N N . ASP A 1 235 ? 6.816 7.43 -24.625 1 90.94 235 ASP A N 1
ATOM 1939 C CA . ASP A 1 235 ? 5.535 7.316 -23.938 1 90.94 235 ASP A CA 1
ATOM 1940 C C . ASP A 1 235 ? 5.453 8.289 -22.766 1 90.94 235 ASP A C 1
ATOM 1942 O O . ASP A 1 235 ? 6.039 8.055 -21.703 1 90.94 235 ASP A O 1
ATOM 1946 N N . PRO A 1 236 ? 4.672 9.242 -22.953 1 88.31 236 PRO A N 1
ATOM 1947 C CA . PRO A 1 236 ? 4.586 10.258 -21.906 1 88.31 236 PRO A CA 1
ATOM 1948 C C . PRO A 1 236 ? 4.008 9.711 -20.609 1 88.31 236 PRO A C 1
ATOM 1950 O O . PRO A 1 236 ? 4.148 10.336 -19.547 1 88.31 236 PRO A O 1
ATOM 1953 N N . MET A 1 237 ? 3.484 8.57 -20.641 1 90.75 237 MET A N 1
ATOM 1954 C CA . MET A 1 237 ? 2.879 8.023 -19.438 1 90.75 237 MET A CA 1
ATOM 1955 C C . MET A 1 237 ? 3.865 7.133 -18.688 1 90.75 237 MET A C 1
ATOM 1957 O O . MET A 1 237 ? 3.549 6.609 -17.625 1 90.75 237 MET A O 1
ATOM 1961 N N . TRP A 1 238 ? 5.027 6.977 -19.234 1 92.12 238 TRP A N 1
ATOM 1962 C CA . TRP A 1 238 ? 6.09 6.23 -18.562 1 92.12 238 TRP A CA 1
ATOM 1963 C C . TRP A 1 238 ? 6.723 7.066 -17.453 1 92.12 238 TRP A C 1
ATOM 1965 O O . TRP A 1 238 ? 7.059 8.234 -17.672 1 92.12 238 TRP A O 1
ATOM 1975 N N . PRO A 1 239 ? 6.965 6.488 -16.266 1 94.62 239 PRO A N 1
ATOM 1976 C CA . PRO A 1 239 ? 6.676 5.109 -15.859 1 94.62 239 PRO A CA 1
ATOM 1977 C C . PRO A 1 239 ? 5.184 4.844 -15.695 1 94.62 239 PRO A C 1
ATOM 1979 O O . PRO A 1 239 ? 4.426 5.742 -15.32 1 94.62 239 PRO A O 1
ATOM 1982 N N . TRP A 1 240 ? 4.836 3.617 -15.898 1 95.56 240 TRP A N 1
ATOM 1983 C CA . TRP A 1 240 ? 3.424 3.258 -15.969 1 95.56 240 TRP A CA 1
ATOM 1984 C C . TRP A 1 240 ? 2.801 3.248 -14.578 1 95.56 240 TRP A C 1
ATOM 1986 O O . TRP A 1 240 ? 3.494 3.035 -13.578 1 95.56 240 TRP A O 1
ATOM 1996 N N . ARG A 1 241 ? 1.478 3.543 -14.562 1 95.69 241 ARG A N 1
ATOM 1997 C CA . ARG A 1 241 ? 0.657 3.584 -13.352 1 95.69 241 ARG A CA 1
ATOM 1998 C C . ARG A 1 241 ? -0.548 2.658 -13.477 1 95.69 241 ARG A C 1
ATOM 2000 O O . ARG A 1 241 ? -0.883 2.211 -14.578 1 95.69 241 ARG A O 1
ATOM 2007 N N . THR A 1 242 ? -1.09 2.262 -12.367 1 93.56 242 THR A N 1
ATOM 2008 C CA . THR A 1 242 ? -2.328 1.49 -12.367 1 93.56 242 THR A CA 1
ATOM 2009 C C . THR A 1 242 ? -3.254 1.96 -11.242 1 93.56 242 THR A C 1
ATOM 2011 O O . THR A 1 242 ? -2.791 2.379 -10.18 1 93.56 242 THR A O 1
ATOM 2014 N N . GLY A 1 243 ? -4.512 1.938 -11.547 1 90.69 243 GLY A N 1
ATOM 2015 C CA . GLY A 1 243 ? -5.492 2.344 -10.555 1 90.69 243 GLY A CA 1
ATOM 2016 C C . GLY A 1 243 ? -6.207 1.173 -9.906 1 90.69 243 GLY A C 1
ATOM 2017 O O . GLY A 1 243 ? -7.086 1.364 -9.062 1 90.69 243 GLY A O 1
ATOM 2018 N N . SER A 1 244 ? -5.812 -0.013 -10.227 1 89 244 SER A N 1
ATOM 2019 C CA . SER A 1 244 ? -6.465 -1.214 -9.719 1 89 244 SER A CA 1
ATOM 2020 C C . SER A 1 244 ? -5.555 -1.97 -8.75 1 89 244 SER A C 1
ATOM 2022 O O . SER A 1 244 ? -4.336 -1.779 -8.766 1 89 244 SER A O 1
ATOM 2024 N N . ALA A 1 245 ? -6.234 -2.725 -7.898 1 91.62 245 ALA A N 1
ATOM 2025 C CA . ALA A 1 245 ? -5.512 -3.553 -6.938 1 91.62 245 ALA A CA 1
ATOM 2026 C C . ALA A 1 245 ? -5.969 -5.008 -7.016 1 91.62 245 ALA A C 1
ATOM 2028 O O . ALA A 1 245 ? -7.031 -5.305 -7.559 1 91.62 245 ALA A O 1
ATOM 2029 N N . GLY A 1 246 ? -5.082 -5.902 -6.52 1 89.38 246 GLY A N 1
ATOM 2030 C CA . GLY A 1 246 ? -5.422 -7.316 -6.516 1 89.38 246 GLY A CA 1
ATOM 2031 C C . GLY A 1 246 ? -4.605 -8.133 -7.5 1 89.38 246 GLY A C 1
ATOM 2032 O O . GLY A 1 246 ? -3.75 -7.586 -8.203 1 89.38 246 GLY A O 1
ATOM 2033 N N . PRO A 1 247 ? -4.945 -9.328 -7.598 1 89 247 PRO A N 1
ATOM 2034 C CA . PRO A 1 247 ? -4.141 -10.219 -8.438 1 89 247 PRO A CA 1
ATOM 2035 C C . PRO A 1 247 ? -4.219 -9.852 -9.922 1 89 247 PRO A C 1
ATOM 2037 O O . PRO A 1 247 ? -5.297 -9.539 -10.43 1 89 247 PRO A O 1
ATOM 2040 N N . MET A 1 248 ? -3.055 -9.781 -10.562 1 91.06 248 MET A N 1
ATOM 2041 C CA . MET A 1 248 ? -2.854 -9.594 -12 1 91.06 248 MET A CA 1
ATOM 2042 C C . MET A 1 248 ? -3.281 -8.203 -12.438 1 91.06 248 MET A C 1
ATOM 2044 O O . MET A 1 248 ? -3.408 -7.93 -13.633 1 91.06 248 MET A O 1
ATOM 2048 N N . SER A 1 249 ? -3.525 -7.344 -11.469 1 91.44 249 SER A N 1
ATOM 2049 C CA . SER A 1 249 ? -3.967 -5.992 -11.797 1 91.44 249 SER A CA 1
ATOM 2050 C C . SER A 1 249 ? -2.793 -5.113 -12.219 1 91.44 249 SER A C 1
ATOM 2052 O O . SER A 1 249 ? -2.99 -4 -12.711 1 91.44 249 SER A O 1
ATOM 2054 N N . ALA A 1 250 ? -1.656 -5.613 -12.039 1 96.12 250 ALA A N 1
ATOM 2055 C CA . ALA A 1 250 ? -0.463 -4.859 -12.414 1 96.12 250 ALA A CA 1
ATOM 2056 C C . ALA A 1 250 ? 0.508 -5.738 -13.203 1 96.12 250 ALA A C 1
ATOM 2058 O O . ALA A 1 250 ? 0.208 -6.156 -14.32 1 96.12 250 ALA A O 1
ATOM 2059 N N . LEU A 1 251 ? 1.683 -6.098 -12.617 1 98.06 251 LEU A N 1
ATOM 2060 C CA . LEU A 1 251 ? 2.695 -6.832 -13.367 1 98.06 251 LEU A CA 1
ATOM 2061 C C . LEU A 1 251 ? 2.668 -8.312 -13.008 1 98.06 251 LEU A C 1
ATOM 2063 O O . LEU A 1 251 ? 2.654 -8.672 -11.828 1 98.06 251 LEU A O 1
ATOM 2067 N N . SER A 1 252 ? 2.561 -9.156 -14.016 1 97.81 252 SER A N 1
ATOM 2068 C CA . SER A 1 252 ? 2.754 -10.594 -13.891 1 97.81 252 SER A CA 1
ATOM 2069 C C . SER A 1 252 ? 3.795 -11.102 -14.883 1 97.81 252 SER A C 1
ATOM 2071 O O . SER A 1 252 ? 3.77 -10.734 -16.062 1 97.81 252 SER A O 1
ATOM 2073 N N . VAL A 1 253 ? 4.703 -11.906 -14.375 1 98.5 253 VAL A N 1
ATOM 2074 C CA . VAL A 1 253 ? 5.77 -12.375 -15.25 1 98.5 253 VAL A CA 1
ATOM 2075 C C . VAL A 1 253 ? 6.203 -13.773 -14.836 1 98.5 253 VAL A C 1
ATOM 2077 O O . VAL A 1 253 ? 6.16 -14.125 -13.648 1 98.5 253 VAL A O 1
ATOM 2080 N N . ARG A 1 254 ? 6.52 -14.594 -15.789 1 97.19 254 ARG A N 1
ATOM 2081 C CA . ARG A 1 254 ? 7.164 -15.875 -15.547 1 97.19 254 ARG A CA 1
ATOM 2082 C C . ARG A 1 254 ? 8.68 -15.773 -15.711 1 97.19 254 ARG A C 1
ATOM 2084 O O . ARG A 1 254 ? 9.164 -15.336 -16.75 1 97.19 254 ARG A O 1
ATOM 2091 N N . VAL A 1 255 ? 9.367 -16.094 -14.711 1 98.19 255 VAL A N 1
ATOM 2092 C CA . VAL A 1 255 ? 10.828 -16.047 -14.734 1 98.19 255 VAL A CA 1
ATOM 2093 C C . VAL A 1 255 ? 11.391 -17.469 -14.875 1 98.19 255 VAL A C 1
ATOM 2095 O O . VAL A 1 255 ? 11.156 -18.328 -14.023 1 98.19 255 VAL A O 1
ATOM 2098 N N . LEU A 1 256 ? 12.172 -17.641 -15.875 1 96.62 256 LEU A N 1
ATOM 2099 C CA . LEU A 1 256 ? 12.758 -18.938 -16.156 1 96.62 256 LEU A CA 1
ATOM 2100 C C . LEU A 1 256 ? 14.078 -19.109 -15.422 1 96.62 256 LEU A C 1
ATOM 2102 O O . LEU A 1 256 ? 14.984 -18.281 -15.555 1 96.62 256 LEU A O 1
ATOM 2106 N N . ILE A 1 257 ? 14.219 -20.156 -14.688 1 95 257 ILE A N 1
ATOM 2107 C CA . ILE A 1 257 ? 15.398 -20.375 -13.852 1 95 257 ILE A CA 1
ATOM 2108 C C . ILE A 1 257 ? 16.5 -21.016 -14.688 1 95 257 ILE A C 1
ATOM 2110 O O . ILE A 1 257 ? 17.688 -20.75 -14.461 1 95 257 ILE A O 1
ATOM 2114 N N . GLN A 1 258 ? 16.234 -21.891 -15.672 1 92 258 GLN A N 1
ATOM 2115 C CA . GLN A 1 258 ? 17.172 -22.578 -16.547 1 92 258 GLN A CA 1
ATOM 2116 C C . GLN A 1 258 ? 18.266 -23.281 -15.758 1 92 258 GLN A C 1
ATOM 2118 O O . GLN A 1 258 ? 19.453 -23.031 -15.961 1 92 258 GLN A O 1
ATOM 2123 N N . PRO A 1 259 ? 17.906 -24.203 -14.953 1 90.31 259 PRO A N 1
ATOM 2124 C CA . PRO A 1 259 ? 18.906 -24.828 -14.078 1 90.31 259 PRO A CA 1
ATOM 2125 C C . PRO A 1 259 ? 20 -25.547 -14.852 1 90.31 259 PRO A C 1
ATOM 2127 O O . PRO A 1 259 ? 21.141 -25.625 -14.391 1 90.31 259 PRO A O 1
ATOM 2130 N N . ALA A 1 260 ? 19.797 -26.031 -16.031 1 89 260 ALA A N 1
ATOM 2131 C CA . ALA A 1 260 ? 20.75 -26.797 -16.812 1 89 260 ALA A CA 1
ATOM 2132 C C . ALA A 1 260 ? 21.891 -25.906 -17.297 1 89 260 ALA A C 1
ATOM 2134 O O . ALA A 1 260 ? 22.969 -26.391 -17.641 1 89 260 ALA A O 1
ATOM 2135 N N . LYS A 1 261 ? 21.672 -24.656 -17.25 1 92.88 261 LYS A N 1
ATOM 2136 C CA . LYS A 1 261 ? 22.656 -23.719 -17.781 1 92.88 261 LYS A CA 1
ATOM 2137 C C . LYS A 1 261 ? 23.453 -23.062 -16.656 1 92.88 261 LYS A C 1
ATOM 2139 O O . LYS A 1 261 ? 24.219 -22.125 -16.891 1 92.88 261 LYS A O 1
ATOM 2144 N N . HIS A 1 262 ? 23.219 -23.531 -15.484 1 91.31 262 HIS A N 1
ATOM 2145 C CA . HIS A 1 262 ? 23.922 -22.969 -14.336 1 91.31 262 HIS A CA 1
ATOM 2146 C C . HIS A 1 262 ? 25.344 -23.5 -14.266 1 91.31 262 HIS A C 1
ATOM 2148 O O . HIS A 1 262 ? 25.703 -24.438 -14.977 1 91.31 262 HIS A O 1
ATOM 2154 N N . TRP A 1 263 ? 26.125 -22.812 -13.406 1 87.88 263 TRP A N 1
ATOM 2155 C CA . TRP A 1 263 ? 27.516 -23.219 -13.195 1 87.88 263 TRP A CA 1
ATOM 2156 C C . TRP A 1 263 ? 27.578 -24.656 -12.68 1 87.88 263 TRP A C 1
ATOM 2158 O O . TRP A 1 263 ? 26.969 -24.984 -11.672 1 87.88 263 TRP A O 1
ATOM 2168 N N . PRO A 1 264 ? 28.25 -25.531 -13.359 1 77.75 264 PRO A N 1
ATOM 2169 C CA . PRO A 1 264 ? 28.344 -26.922 -12.922 1 77.75 264 PRO A CA 1
ATOM 2170 C C . PRO A 1 264 ? 29.094 -27.078 -11.609 1 77.75 264 PRO A C 1
ATOM 2172 O O . PRO A 1 264 ? 28.891 -28.062 -10.883 1 77.75 264 PRO A O 1
ATOM 2175 N N . GLY A 1 265 ? 30.016 -26.266 -11.336 1 68.19 265 GLY A N 1
ATOM 2176 C CA . GLY A 1 265 ? 30.781 -26.391 -10.109 1 68.19 265 GLY A CA 1
ATOM 2177 C C . GLY A 1 265 ? 29.953 -26.125 -8.859 1 68.19 265 GLY A C 1
ATOM 2178 O O . GLY A 1 265 ? 30.438 -26.328 -7.742 1 68.19 265 GLY A O 1
ATOM 2179 N N . HIS A 1 266 ? 28.844 -25.453 -9.062 1 59.44 266 HIS A N 1
ATOM 2180 C CA . HIS A 1 266 ? 27.938 -25.141 -7.957 1 59.44 266 HIS A CA 1
ATOM 2181 C C . HIS A 1 266 ? 27.203 -26.391 -7.477 1 59.44 266 HIS A C 1
ATOM 2183 O O . HIS A 1 266 ? 26.344 -26.297 -6.582 1 59.44 266 HIS A O 1
ATOM 2189 N N . ARG A 1 267 ? 27.453 -27.594 -8.094 1 51.09 267 ARG A N 1
ATOM 2190 C CA . ARG A 1 267 ? 26.719 -28.797 -7.707 1 51.09 267 ARG A CA 1
ATOM 2191 C C . ARG A 1 267 ? 26.594 -28.891 -6.191 1 51.09 267 ARG A C 1
ATOM 2193 O O . ARG A 1 267 ? 25.578 -29.359 -5.676 1 51.09 267 ARG A O 1
ATOM 2200 N N . GLU A 1 268 ? 27.641 -28.672 -5.586 1 47.88 268 GLU A N 1
ATOM 2201 C CA . GLU A 1 268 ? 27.609 -28.984 -4.16 1 47.88 268 GLU A CA 1
ATOM 2202 C C . GLU A 1 268 ? 26.797 -27.938 -3.393 1 47.88 268 GLU A C 1
ATOM 2204 O O . GLU A 1 268 ? 26.484 -28.125 -2.217 1 47.88 268 GLU A O 1
ATOM 2209 N N . THR A 1 269 ? 26.688 -26.75 -4.016 1 50.62 269 THR A N 1
ATOM 2210 C CA . THR A 1 269 ? 26.188 -25.766 -3.062 1 50.62 269 THR A CA 1
ATOM 2211 C C . THR A 1 269 ? 24.672 -25.828 -2.963 1 50.62 269 THR A C 1
ATOM 2213 O O . THR A 1 269 ? 23.969 -25.781 -3.979 1 50.62 269 THR A O 1
ATOM 2216 N N . ASN A 1 270 ? 24.203 -26.578 -2.049 1 57.31 270 ASN A N 1
ATOM 2217 C CA . ASN A 1 270 ? 22.891 -26.719 -1.418 1 57.31 270 ASN A CA 1
ATOM 2218 C C . ASN A 1 270 ? 22.109 -25.406 -1.433 1 57.31 270 ASN A C 1
ATOM 2220 O O . ASN A 1 270 ? 21.25 -25.188 -0.587 1 57.31 270 ASN A O 1
ATOM 2224 N N . ALA A 1 271 ? 22.594 -24.562 -2.434 1 64.25 271 ALA A N 1
ATOM 2225 C CA . ALA A 1 271 ? 21.906 -23.281 -2.307 1 64.25 271 ALA A CA 1
ATOM 2226 C C . ALA A 1 271 ? 20.562 -23.312 -3.039 1 64.25 271 ALA A C 1
ATOM 2228 O O . ALA A 1 271 ? 20.422 -23.969 -4.074 1 64.25 271 ALA A O 1
ATOM 2229 N N . MET A 1 272 ? 19.641 -22.828 -2.498 1 74.62 272 MET A N 1
ATOM 2230 C CA . MET A 1 272 ? 18.281 -22.719 -3.041 1 74.62 272 MET A CA 1
ATOM 2231 C C . MET A 1 272 ? 18.281 -21.891 -4.324 1 74.62 272 MET A C 1
ATOM 2233 O O . MET A 1 272 ? 18.844 -20.797 -4.367 1 74.62 272 MET A O 1
ATOM 2237 N N . LYS A 1 273 ? 17.906 -22.547 -5.414 1 89.25 273 LYS A N 1
ATOM 2238 C CA . LYS A 1 273 ? 17.75 -21.828 -6.68 1 89.25 273 LYS A CA 1
ATOM 2239 C C . LYS A 1 273 ? 16.531 -20.906 -6.637 1 89.25 273 LYS A C 1
ATOM 2241 O O . LYS A 1 273 ? 15.539 -21.203 -5.977 1 89.25 273 LYS A O 1
ATOM 2246 N N . GLY A 1 274 ? 16.75 -19.75 -7.215 1 94.38 274 GLY A N 1
ATOM 2247 C CA . GLY A 1 274 ? 15.656 -18.781 -7.215 1 94.38 274 GLY A CA 1
ATOM 2248 C C . GLY A 1 274 ? 16.047 -17.453 -7.812 1 94.38 274 GLY A C 1
ATOM 2249 O O . GLY A 1 274 ? 16.984 -17.359 -8.602 1 94.38 274 GLY A O 1
ATOM 2250 N N . ILE A 1 275 ? 15.227 -16.516 -7.559 1 96.94 275 ILE A N 1
ATOM 2251 C CA . ILE A 1 275 ? 15.453 -15.195 -8.117 1 96.94 275 ILE A CA 1
ATOM 2252 C C . ILE A 1 275 ? 15.391 -14.148 -7.012 1 96.94 275 ILE A C 1
ATOM 2254 O O . ILE A 1 275 ? 14.852 -14.406 -5.934 1 96.94 275 ILE A O 1
ATOM 2258 N N . ASP A 1 276 ? 16.016 -13.047 -7.258 1 96.56 276 ASP A N 1
ATOM 2259 C CA . ASP A 1 276 ? 15.906 -11.852 -6.422 1 96.56 276 ASP A CA 1
ATOM 2260 C C . ASP A 1 276 ? 14.992 -10.812 -7.066 1 96.56 276 ASP A C 1
ATOM 2262 O O . ASP A 1 276 ? 15.125 -10.508 -8.25 1 96.56 276 ASP A O 1
ATOM 2266 N N . VAL A 1 277 ? 14.07 -10.375 -6.277 1 98.44 277 VAL A N 1
ATOM 2267 C CA . VAL A 1 277 ? 13.148 -9.352 -6.758 1 98.44 277 VAL A CA 1
ATOM 2268 C C . VAL A 1 277 ? 13.32 -8.078 -5.938 1 98.44 277 VAL A C 1
ATOM 2270 O O . VAL A 1 277 ? 13.125 -8.078 -4.719 1 98.44 277 VAL A O 1
ATOM 2273 N N . MET A 1 278 ? 13.656 -7.012 -6.594 1 98 278 MET A N 1
ATOM 2274 C CA . MET A 1 278 ? 13.883 -5.727 -5.941 1 98 278 MET A CA 1
ATOM 2275 C C . MET A 1 278 ? 12.766 -4.742 -6.273 1 98 278 MET A C 1
ATOM 2277 O O . MET A 1 278 ? 12.391 -4.602 -7.438 1 98 278 MET A O 1
ATOM 2281 N N . VAL A 1 279 ? 12.227 -4.133 -5.234 1 98.12 279 VAL A N 1
ATOM 2282 C CA . VAL A 1 279 ? 11.18 -3.135 -5.391 1 98.12 279 VAL A CA 1
ATOM 2283 C C . VAL A 1 279 ? 11.711 -1.757 -5.008 1 98.12 279 VAL A C 1
ATOM 2285 O O . VAL A 1 279 ? 12.172 -1.555 -3.883 1 98.12 279 VAL A O 1
ATOM 2288 N N . THR A 1 280 ? 11.633 -0.819 -5.961 1 96.75 280 THR A N 1
ATOM 2289 C CA . THR A 1 280 ? 12.156 0.507 -5.66 1 96.75 280 THR A CA 1
ATOM 2290 C C . THR A 1 280 ? 11.266 1.593 -6.254 1 96.75 280 THR A C 1
ATOM 2292 O O . THR A 1 280 ? 10.445 1.319 -7.137 1 96.75 280 THR A O 1
ATOM 2295 N N . GLU A 1 281 ? 11.477 2.789 -5.699 1 93.56 281 GLU A N 1
ATOM 2296 C CA . GLU A 1 281 ? 10.906 3.961 -6.363 1 93.56 281 GLU A CA 1
ATOM 2297 C C . GLU A 1 281 ? 11.602 4.227 -7.699 1 93.56 281 GLU A C 1
ATOM 2299 O O . GLU A 1 281 ? 12.734 3.795 -7.91 1 93.56 281 GLU A O 1
ATOM 2304 N N . PRO A 1 282 ? 10.969 4.949 -8.617 1 88.19 282 PRO A N 1
ATOM 2305 C CA . PRO A 1 282 ? 11.523 5.148 -9.961 1 88.19 282 PRO A CA 1
ATOM 2306 C C . PRO A 1 282 ? 12.906 5.793 -9.93 1 88.19 282 PRO A C 1
ATOM 2308 O O . PRO A 1 282 ? 13.766 5.461 -10.758 1 88.19 282 PRO A O 1
ATOM 2311 N N . PHE A 1 283 ? 13.297 6.559 -8.938 1 88.56 283 PHE A N 1
ATOM 2312 C CA . PHE A 1 283 ? 14.57 7.262 -8.945 1 88.56 283 PHE A CA 1
ATOM 2313 C C . PHE A 1 283 ? 15.562 6.598 -8 1 88.56 283 PHE A C 1
ATOM 2315 O O . PHE A 1 283 ? 16.688 7.082 -7.828 1 88.56 283 PHE A O 1
ATOM 2322 N N . VAL A 1 284 ? 15.172 5.512 -7.48 1 93.62 284 VAL A N 1
ATOM 2323 C CA . VAL A 1 284 ? 16.062 4.793 -6.574 1 93.62 284 VAL A CA 1
ATOM 2324 C C . VAL A 1 284 ? 16.828 3.717 -7.344 1 93.62 284 VAL A C 1
ATOM 2326 O O . VAL A 1 284 ? 16.234 2.914 -8.062 1 93.62 284 VAL A O 1
ATOM 2329 N N . TRP A 1 285 ? 18.062 3.717 -7.195 1 94.31 285 TRP A N 1
ATOM 2330 C CA . TRP A 1 285 ? 18.922 2.82 -7.949 1 94.31 285 TRP A CA 1
ATOM 2331 C C . TRP A 1 285 ? 18.875 1.408 -7.375 1 94.31 285 TRP A C 1
ATOM 2333 O O . TRP A 1 285 ? 18.75 0.433 -8.117 1 94.31 285 TRP A O 1
ATOM 2343 N N . HIS A 1 286 ? 18.969 1.311 -6.094 1 95.62 286 HIS A N 1
ATOM 2344 C CA . HIS A 1 286 ? 19.031 -0.021 -5.504 1 95.62 286 HIS A CA 1
ATOM 2345 C C . H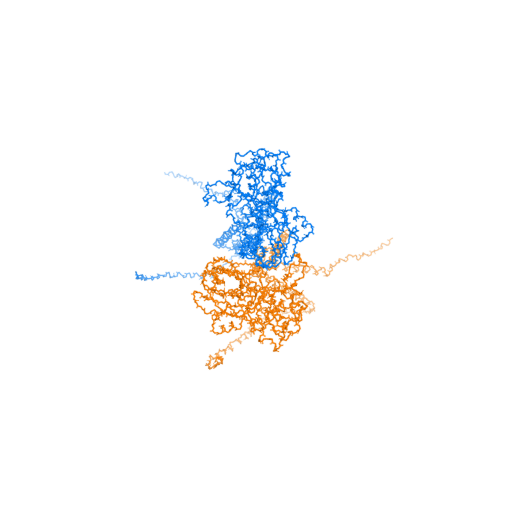IS A 1 286 ? 18.359 -0.056 -4.137 1 95.62 286 HIS A C 1
ATOM 2347 O O . HIS A 1 286 ? 18.406 0.927 -3.393 1 95.62 286 HIS A O 1
ATOM 2353 N N . ASN A 1 287 ? 17.766 -1.137 -3.863 1 95.31 287 ASN A N 1
ATOM 2354 C CA . ASN A 1 287 ? 17.25 -1.539 -2.559 1 95.31 287 ASN A CA 1
ATOM 2355 C C . ASN A 1 287 ? 17.438 -3.035 -2.32 1 95.31 287 ASN A C 1
ATOM 2357 O O . ASN A 1 287 ? 17.703 -3.789 -3.258 1 95.31 287 ASN A O 1
ATOM 2361 N N . ASN A 1 288 ? 17.406 -3.395 -1.09 1 94.5 288 ASN A N 1
ATOM 2362 C CA . ASN A 1 288 ? 17.578 -4.812 -0.795 1 94.5 288 ASN A CA 1
ATOM 2363 C C . ASN A 1 288 ? 16.469 -5.66 -1.409 1 94.5 288 ASN A C 1
ATOM 2365 O O . ASN A 1 288 ? 15.289 -5.402 -1.178 1 94.5 288 ASN A O 1
ATOM 2369 N N . PRO A 1 289 ? 16.891 -6.652 -2.17 1 96.81 289 PRO A N 1
ATOM 2370 C CA . PRO A 1 289 ? 15.875 -7.461 -2.861 1 96.81 289 PRO A CA 1
ATOM 2371 C C . PRO A 1 289 ? 15.281 -8.547 -1.97 1 96.81 289 PRO A C 1
ATOM 2373 O O . PRO A 1 289 ? 15.828 -8.852 -0.908 1 96.81 289 PRO A O 1
ATOM 2376 N N . PHE A 1 290 ? 14.109 -9.102 -2.371 1 96.94 290 PHE A N 1
ATOM 2377 C CA . PHE A 1 290 ? 13.461 -10.273 -1.784 1 96.94 290 PHE A CA 1
ATOM 2378 C C . PHE A 1 290 ? 13.867 -11.547 -2.523 1 96.94 290 PHE A C 1
ATOM 2380 O O . PHE A 1 290 ? 13.906 -11.562 -3.756 1 96.94 290 PHE A O 1
ATOM 2387 N N . PHE A 1 291 ? 14.18 -12.562 -1.77 1 95.75 291 PHE A N 1
ATOM 2388 C CA . PHE A 1 291 ? 14.484 -13.844 -2.391 1 95.75 291 PHE A CA 1
ATOM 2389 C C . PHE A 1 291 ? 13.211 -14.633 -2.662 1 95.75 291 PHE A C 1
ATOM 2391 O O . PHE A 1 291 ? 12.344 -14.75 -1.788 1 95.75 291 PHE A O 1
ATOM 2398 N N . VAL A 1 292 ? 13.07 -15.125 -3.863 1 96.19 292 VAL A N 1
ATOM 2399 C CA . VAL A 1 292 ? 11.961 -15.984 -4.258 1 96.19 292 VAL A CA 1
ATOM 2400 C C . VAL A 1 292 ? 12.5 -17.328 -4.762 1 96.19 292 VAL A C 1
ATOM 2402 O O . VAL A 1 292 ? 13.297 -17.359 -5.703 1 96.19 292 VAL A O 1
ATOM 2405 N N . ALA A 1 293 ? 12.016 -18.359 -4.215 1 93.69 293 ALA A N 1
ATOM 2406 C CA . ALA A 1 293 ? 12.516 -19.703 -4.543 1 93.69 293 ALA A CA 1
ATOM 2407 C C . ALA A 1 293 ? 12 -20.156 -5.902 1 93.69 293 ALA A C 1
ATOM 2409 O O . ALA A 1 293 ? 10.93 -19.75 -6.34 1 93.69 293 ALA A O 1
ATOM 2410 N N . ALA A 1 294 ? 12.75 -21.109 -6.543 1 93.81 294 ALA A N 1
ATOM 2411 C CA . ALA A 1 294 ? 12.359 -21.672 -7.832 1 93.81 294 ALA A CA 1
ATOM 2412 C C . ALA A 1 294 ? 11.109 -22.531 -7.699 1 93.81 294 ALA A C 1
ATOM 2414 O O . ALA A 1 294 ? 10.797 -23.031 -6.609 1 93.81 294 ALA A O 1
ATOM 2415 N N . ASN A 1 295 ? 10.359 -22.625 -8.766 1 91.31 295 ASN A N 1
ATOM 2416 C CA . ASN A 1 295 ? 9.18 -23.469 -8.891 1 91.31 295 ASN A CA 1
ATOM 2417 C C . ASN A 1 295 ? 8.078 -23.047 -7.922 1 91.31 295 ASN A C 1
ATOM 2419 O O . ASN A 1 295 ? 7.527 -23.875 -7.199 1 91.31 295 ASN A O 1
ATOM 2423 N N . THR A 1 296 ? 7.852 -21.781 -7.906 1 91.38 296 THR A N 1
ATOM 2424 C CA . THR A 1 296 ? 6.797 -21.234 -7.059 1 91.38 296 THR A CA 1
ATOM 2425 C C . THR A 1 296 ? 5.918 -20.266 -7.84 1 91.38 296 THR A C 1
ATOM 2427 O O . THR A 1 296 ? 6.367 -19.672 -8.828 1 91.38 296 THR A O 1
ATOM 2430 N N . GLU A 1 297 ? 4.66 -20.266 -7.477 1 91.62 297 GLU A N 1
ATOM 2431 C CA . GLU A 1 297 ? 3.785 -19.141 -7.789 1 91.62 297 GLU A CA 1
ATOM 2432 C C . GLU A 1 297 ? 3.771 -18.125 -6.652 1 91.62 297 GLU A C 1
ATOM 2434 O O . GLU A 1 297 ? 3.211 -18.391 -5.586 1 91.62 297 GLU A O 1
ATOM 2439 N N . THR A 1 298 ? 4.418 -17.016 -6.93 1 94.38 298 THR A N 1
ATOM 2440 C CA . THR A 1 298 ? 4.645 -16.062 -5.848 1 94.38 298 THR A CA 1
ATOM 2441 C C . THR A 1 298 ? 3.844 -14.781 -6.086 1 94.38 298 THR A C 1
ATOM 2443 O O . THR A 1 298 ? 3.904 -14.195 -7.168 1 94.38 298 THR A O 1
ATOM 2446 N N . THR A 1 299 ? 3.088 -14.422 -5.102 1 94.38 299 THR A N 1
ATOM 2447 C CA . THR A 1 299 ? 2.357 -13.156 -5.113 1 94.38 299 THR A CA 1
ATOM 2448 C C . THR A 1 299 ? 3.064 -12.117 -4.25 1 94.38 299 THR A C 1
ATOM 2450 O O . THR A 1 299 ? 3.365 -12.375 -3.084 1 94.38 299 THR A O 1
ATOM 2453 N N . MET A 1 300 ? 3.383 -11.07 -4.859 1 96.56 300 MET A N 1
ATOM 2454 C CA . MET A 1 300 ? 3.955 -9.945 -4.125 1 96.56 300 MET A CA 1
ATOM 2455 C C . MET A 1 300 ? 2.953 -8.805 -4.02 1 96.56 300 MET A C 1
ATOM 2457 O O . MET A 1 300 ? 2.637 -8.148 -5.02 1 96.56 300 MET A O 1
ATOM 2461 N N . GLU A 1 301 ? 2.508 -8.539 -2.84 1 95.75 301 GLU A N 1
ATOM 2462 C CA . GLU A 1 301 ? 1.562 -7.453 -2.592 1 95.75 301 GLU A CA 1
ATOM 2463 C C . GLU A 1 301 ? 2.275 -6.211 -2.062 1 95.75 301 GLU A C 1
ATOM 2465 O O . GLU A 1 301 ? 3.055 -6.297 -1.11 1 95.75 301 GLU A O 1
ATOM 2470 N N . ILE A 1 302 ? 1.989 -5.129 -2.697 1 97.44 302 ILE A N 1
ATOM 2471 C CA . ILE A 1 302 ? 2.668 -3.883 -2.355 1 97.44 302 ILE A CA 1
ATOM 2472 C C . ILE A 1 302 ? 1.671 -2.902 -1.743 1 97.44 302 ILE A C 1
ATOM 2474 O O . ILE A 1 302 ? 0.572 -2.715 -2.27 1 97.44 302 ILE A O 1
ATOM 2478 N N . GLU A 1 303 ? 2.066 -2.342 -0.67 1 95.62 303 GLU A N 1
ATOM 2479 C CA . GLU A 1 303 ? 1.306 -1.285 -0.01 1 95.62 303 GLU A CA 1
ATOM 2480 C C . GLU A 1 303 ? 2.119 0.003 0.083 1 95.62 303 GLU A C 1
ATOM 2482 O O . GLU A 1 303 ? 2.883 0.194 1.03 1 95.62 303 GLU A O 1
ATOM 2487 N N . PRO A 1 304 ? 1.877 0.9 -0.866 1 97.12 304 PRO A N 1
ATOM 2488 C CA . PRO A 1 304 ? 2.625 2.158 -0.839 1 97.12 304 PRO A CA 1
ATOM 2489 C C . PRO A 1 304 ? 2.164 3.096 0.275 1 97.12 304 PRO A C 1
ATOM 2491 O O . PRO A 1 304 ? 0.979 3.123 0.613 1 97.12 304 PRO A O 1
ATOM 2494 N N . VAL A 1 305 ? 3.066 3.822 0.834 1 96.5 305 VAL A N 1
ATOM 2495 C CA . VAL A 1 305 ? 2.811 4.84 1.846 1 96.5 305 VAL A CA 1
ATOM 2496 C C . VAL A 1 305 ? 3.605 6.105 1.52 1 96.5 305 VAL A C 1
ATOM 2498 O O . VAL A 1 305 ? 4.789 6.031 1.178 1 96.5 305 VAL A O 1
ATOM 2501 N N . ILE A 1 306 ? 2.971 7.234 1.622 1 96.69 306 ILE A N 1
ATOM 2502 C CA . ILE A 1 306 ? 3.639 8.5 1.348 1 96.69 306 ILE A CA 1
ATOM 2503 C C . ILE A 1 306 ? 3.904 9.242 2.658 1 96.69 306 ILE A C 1
ATOM 2505 O O . ILE A 1 306 ? 3.016 9.352 3.508 1 96.69 306 ILE A O 1
ATOM 2509 N N . TYR A 1 307 ? 5.094 9.688 2.84 1 95 307 TYR A N 1
ATOM 2510 C CA . TYR A 1 307 ? 5.484 10.602 3.902 1 95 307 TYR A CA 1
ATOM 2511 C C . TYR A 1 307 ? 5.977 11.93 3.324 1 95 307 TYR A C 1
ATOM 2513 O O . TYR A 1 307 ? 6.781 11.945 2.391 1 95 307 TYR A O 1
ATOM 2521 N N . PHE A 1 308 ? 5.461 13.031 3.867 1 95 308 PHE A N 1
ATOM 2522 C CA . PHE A 1 308 ? 6.023 14.289 3.381 1 95 308 PHE A CA 1
ATOM 2523 C C . PHE A 1 308 ? 5.973 15.359 4.465 1 95 308 PHE A C 1
ATOM 2525 O O . PHE A 1 308 ? 5.16 15.273 5.391 1 95 308 PHE A O 1
ATOM 2532 N N . TYR A 1 309 ? 6.922 16.266 4.348 1 92.12 309 TYR A N 1
ATOM 2533 C CA . TYR A 1 309 ? 7.012 17.438 5.227 1 92.12 309 TYR A CA 1
ATOM 2534 C C . TYR A 1 309 ? 6.422 18.672 4.562 1 92.12 309 TYR A C 1
ATOM 2536 O O . TYR A 1 309 ? 6.676 18.922 3.381 1 92.12 309 TYR A O 1
ATOM 2544 N N . ASP A 1 310 ? 5.645 19.375 5.301 1 88.88 310 ASP A N 1
ATOM 2545 C CA . ASP A 1 310 ? 5.047 20.609 4.789 1 88.88 310 ASP A CA 1
ATOM 2546 C C . ASP A 1 310 ? 6.109 21.672 4.562 1 88.88 310 ASP A C 1
ATOM 2548 O O . ASP A 1 310 ? 7.18 21.641 5.172 1 88.88 310 ASP A O 1
ATOM 2552 N N . ASN A 1 311 ? 5.703 22.641 3.787 1 86.06 311 ASN A N 1
ATOM 2553 C CA . ASN A 1 311 ? 6.633 23.703 3.443 1 86.06 311 ASN A CA 1
ATOM 2554 C C . ASN A 1 311 ? 6.953 24.578 4.652 1 86.06 311 ASN A C 1
ATOM 2556 O O . ASN A 1 311 ? 7.996 25.234 4.691 1 86.06 311 ASN A O 1
ATOM 2560 N N . ASP A 1 312 ? 6.117 24.594 5.594 1 81.5 312 ASP A N 1
ATOM 2561 C CA . ASP A 1 312 ? 6.363 25.406 6.777 1 81.5 312 ASP A CA 1
ATOM 2562 C C . ASP A 1 312 ? 7.551 24.875 7.574 1 81.5 312 ASP A C 1
ATOM 2564 O O . ASP A 1 312 ? 8.133 25.609 8.391 1 81.5 312 ASP A O 1
ATOM 2568 N N . THR A 1 313 ? 7.926 23.656 7.254 1 86.44 313 THR A N 1
ATOM 2569 C CA . THR A 1 313 ? 9.039 23.047 7.98 1 86.44 313 THR A CA 1
ATOM 2570 C C . THR A 1 313 ? 10.375 23.484 7.375 1 86.44 313 THR A C 1
ATOM 2572 O O . THR A 1 313 ? 11.43 23.25 7.969 1 86.44 313 THR A O 1
ATOM 2575 N N . ARG A 1 314 ? 10.328 24.094 6.297 1 85.38 314 ARG A N 1
ATOM 2576 C CA . ARG A 1 314 ? 11.539 24.5 5.594 1 85.38 314 ARG A CA 1
ATOM 2577 C C . ARG A 1 314 ? 12.336 25.5 6.418 1 85.38 314 ARG A C 1
ATOM 2579 O O . ARG A 1 314 ? 13.539 25.688 6.191 1 85.38 314 ARG A O 1
ATOM 2586 N N . GLY A 1 315 ? 11.633 26.141 7.285 1 78.62 315 GLY A N 1
ATOM 2587 C CA . GLY A 1 315 ? 12.312 27.125 8.117 1 78.62 315 GLY A CA 1
ATOM 2588 C C . GLY A 1 315 ? 13.25 26.484 9.133 1 78.62 315 GLY A C 1
ATOM 2589 O O . GLY A 1 315 ? 14.156 27.156 9.641 1 78.62 315 GLY A O 1
ATOM 2590 N N . VAL A 1 316 ? 13.047 25.328 9.375 1 80.25 316 VAL A N 1
ATOM 2591 C CA . VAL A 1 316 ? 13.891 24.594 10.312 1 80.25 316 VAL A CA 1
ATOM 2592 C C . VAL A 1 316 ? 15.07 23.984 9.562 1 80.25 316 VAL A C 1
ATOM 2594 O O . VAL A 1 316 ? 14.93 23.531 8.422 1 80.25 316 VAL A O 1
ATOM 2597 N N . ARG A 1 317 ? 16.219 23.984 10.219 1 78.94 317 ARG A N 1
ATOM 2598 C CA . ARG A 1 317 ? 17.422 23.438 9.617 1 78.94 317 ARG A CA 1
ATOM 2599 C C . ARG A 1 317 ? 17.25 21.953 9.312 1 78.94 317 ARG A C 1
ATOM 2601 O O . ARG A 1 317 ? 16.562 21.234 10.039 1 78.94 317 ARG A O 1
ATOM 2608 N N . SER A 1 318 ? 17.922 21.453 8.305 1 79.69 318 SER A N 1
ATOM 2609 C CA . SER A 1 318 ? 17.812 20.078 7.836 1 79.69 318 SER A CA 1
ATOM 2610 C C . SER A 1 318 ? 18.281 19.078 8.898 1 79.69 318 SER A C 1
ATOM 2612 O O . SER A 1 318 ? 17.766 17.969 8.992 1 79.69 318 SER A O 1
ATOM 2614 N N . ASP A 1 319 ? 19.234 19.453 9.625 1 78.5 319 ASP A N 1
ATOM 2615 C CA . ASP A 1 319 ? 19.75 18.562 10.656 1 78.5 319 ASP A CA 1
ATOM 2616 C C . ASP A 1 319 ? 18.719 18.328 11.75 1 78.5 319 ASP A C 1
ATOM 2618 O O . ASP A 1 319 ? 18.625 17.234 12.312 1 78.5 319 ASP A O 1
ATOM 2622 N N . GLN A 1 320 ? 17.969 19.375 11.961 1 79 320 GLN A N 1
ATOM 2623 C CA . GLN A 1 320 ? 16.922 19.281 12.969 1 79 320 GLN A CA 1
ATOM 2624 C C . GLN A 1 320 ? 15.695 18.562 12.406 1 79 320 GLN A C 1
ATOM 2626 O O . GLN A 1 320 ? 15.078 17.734 13.094 1 79 320 GLN A O 1
ATOM 2631 N N . ARG A 1 321 ? 15.391 18.953 11.25 1 84.62 321 ARG A N 1
ATOM 2632 C CA . ARG A 1 321 ? 14.242 18.328 10.594 1 84.62 321 ARG A CA 1
ATOM 2633 C C . ARG A 1 321 ? 14.531 16.875 10.234 1 84.62 321 ARG A C 1
ATOM 2635 O O . ARG A 1 321 ? 13.617 16.062 10.117 1 84.62 321 ARG A O 1
ATOM 2642 N N . GLN A 1 322 ? 15.734 16.516 10.055 1 83.31 322 GLN A N 1
ATOM 2643 C CA . GLN A 1 322 ? 16.219 15.172 9.75 1 83.31 322 GLN A CA 1
ATOM 2644 C C . GLN A 1 322 ? 15.758 14.727 8.367 1 83.31 322 GLN A C 1
ATOM 2646 O O . GLN A 1 322 ? 15.391 13.562 8.18 1 83.31 322 GLN A O 1
ATOM 2651 N N . CYS A 1 323 ? 15.523 15.641 7.48 1 88.81 323 CYS A N 1
ATOM 2652 C CA . CYS A 1 323 ? 15.211 15.352 6.086 1 88.81 323 CYS A CA 1
ATOM 2653 C C . CYS A 1 323 ? 15.68 16.484 5.172 1 88.81 323 CYS A C 1
ATOM 2655 O O . CYS A 1 323 ? 16.047 17.547 5.648 1 88.81 323 CYS A O 1
ATOM 2657 N N . VAL A 1 324 ? 15.703 16.188 3.875 1 88.81 324 VAL A N 1
ATOM 2658 C CA . VAL A 1 324 ? 16.156 17.172 2.906 1 88.81 324 VAL A CA 1
ATOM 2659 C C . VAL A 1 324 ? 15.156 17.297 1.766 1 88.81 324 VAL A C 1
ATOM 2661 O O . VAL A 1 324 ? 14.625 16.297 1.29 1 88.81 324 VAL A O 1
ATOM 2664 N N . PHE A 1 325 ? 14.875 18.562 1.362 1 89.19 325 PHE A N 1
ATOM 2665 C CA . PHE A 1 325 ? 14 18.812 0.225 1 89.19 325 PHE A CA 1
ATOM 2666 C C . PHE A 1 325 ? 14.758 18.672 -1.087 1 89.19 325 PHE A C 1
ATOM 2668 O O . PHE A 1 325 ? 15.984 18.844 -1.121 1 89.19 325 PHE A O 1
ATOM 2675 N N . ASP A 1 326 ? 14.07 18.344 -2.156 1 83.25 326 ASP A N 1
ATOM 2676 C CA . ASP A 1 326 ? 14.672 18.109 -3.461 1 83.25 326 ASP A CA 1
ATOM 2677 C C . ASP A 1 326 ? 15.461 19.328 -3.938 1 83.25 326 ASP A C 1
ATOM 2679 O O . ASP A 1 326 ? 16.469 19.188 -4.633 1 83.25 326 ASP A O 1
ATOM 2683 N N . ASP A 1 327 ? 15 20.422 -3.537 1 81.38 327 ASP A N 1
ATOM 2684 C CA . ASP A 1 327 ? 15.633 21.641 -4.016 1 81.38 327 ASP A CA 1
ATOM 2685 C C . ASP A 1 327 ? 16.734 22.109 -3.062 1 81.38 327 ASP A C 1
ATOM 2687 O O . ASP A 1 327 ? 17.438 23.078 -3.342 1 81.38 327 ASP A O 1
ATOM 2691 N N . GLU A 1 328 ? 16.922 21.469 -1.951 1 78.19 328 GLU A N 1
ATOM 2692 C CA . GLU A 1 328 ? 17.953 21.828 -0.972 1 78.19 328 GLU A CA 1
ATOM 2693 C C . GLU A 1 328 ? 19.234 21.047 -1.217 1 78.19 328 GLU A C 1
ATOM 2695 O O . GLU A 1 328 ? 19.562 20.109 -0.487 1 78.19 328 GLU A O 1
ATOM 2700 N N . HIS A 1 329 ? 19.75 20.828 -2.35 1 65.38 329 HIS A N 1
ATOM 2701 C CA . HIS A 1 329 ? 20.859 19.906 -2.572 1 65.38 329 HIS A CA 1
ATOM 2702 C C . HIS A 1 329 ? 22.203 20.609 -2.482 1 65.38 329 HIS A C 1
ATOM 2704 O O . HIS A 1 329 ? 23.25 20.016 -2.748 1 65.38 329 HIS A O 1
ATOM 2710 N N . ASN A 1 330 ? 22.234 21.766 -2.049 1 60.5 330 ASN A N 1
ATOM 2711 C CA . ASN A 1 330 ? 23.5 22.469 -2.158 1 60.5 330 ASN A CA 1
ATOM 2712 C C . ASN A 1 330 ? 24.484 22.047 -1.063 1 60.5 330 ASN A C 1
ATOM 2714 O O . ASN A 1 330 ? 25.625 22.5 -1.033 1 60.5 330 ASN A O 1
ATOM 2718 N N . SER A 1 331 ? 24.047 21.141 -0.257 1 60.5 331 SER A N 1
ATOM 2719 C CA . SER A 1 331 ? 25 20.797 0.793 1 60.5 331 SER A CA 1
ATOM 2720 C C . SER A 1 331 ? 25.828 19.578 0.404 1 60.5 331 SER A C 1
ATOM 2722 O O . SER A 1 331 ? 25.344 18.688 -0.301 1 60.5 331 SER A O 1
ATOM 2724 N N . LYS A 1 332 ? 27.188 19.734 0.462 1 59.75 332 LYS A N 1
ATOM 2725 C CA . LYS A 1 332 ? 28.141 18.641 0.286 1 59.75 332 LYS A CA 1
ATOM 2726 C C . LYS A 1 332 ? 27.656 17.359 0.942 1 59.75 332 LYS A C 1
ATOM 2728 O O . LYS A 1 332 ? 28.062 16.266 0.569 1 59.75 332 LYS A O 1
ATOM 2733 N N . ASP A 1 333 ? 26.734 17.594 1.838 1 63.5 333 ASP A N 1
ATOM 2734 C CA . ASP A 1 333 ? 26.25 16.453 2.617 1 63.5 333 ASP A CA 1
ATOM 2735 C C . ASP A 1 333 ? 25.219 15.648 1.837 1 63.5 333 ASP A C 1
ATOM 2737 O O . ASP A 1 333 ? 24.828 14.562 2.26 1 63.5 333 ASP A O 1
ATOM 2741 N N . PHE A 1 334 ? 24.984 16.172 0.615 1 77.31 334 PHE A N 1
ATOM 2742 C CA . PHE A 1 334 ? 23.938 15.5 -0.143 1 77.31 334 PHE A CA 1
ATOM 2743 C C . PHE A 1 334 ? 24.5 14.906 -1.426 1 77.31 334 PHE A C 1
ATOM 2745 O O . PHE A 1 334 ? 24.031 15.211 -2.521 1 77.31 334 PHE A O 1
ATOM 2752 N N . LYS A 1 335 ? 25.484 14.047 -1.137 1 79.69 335 LYS A N 1
ATOM 2753 C CA . LYS A 1 335 ? 26.078 13.359 -2.281 1 79.69 335 LYS A CA 1
ATOM 2754 C C . LYS A 1 335 ? 25.219 12.188 -2.725 1 79.69 335 LYS A C 1
ATOM 2756 O O . LYS A 1 335 ? 24.547 11.555 -1.901 1 79.69 335 LYS A O 1
ATOM 2761 N N . SER A 1 336 ? 25.094 12.023 -3.959 1 86.5 336 SER A N 1
ATOM 2762 C CA . SER A 1 336 ? 24.375 10.898 -4.547 1 86.5 336 SER A CA 1
ATOM 2763 C C . SER A 1 336 ? 25.188 10.234 -5.648 1 86.5 336 SER A C 1
ATOM 2765 O O . SER A 1 336 ? 26.203 10.766 -6.082 1 86.5 336 SER A O 1
ATOM 2767 N N . LEU A 1 337 ? 24.812 9.016 -5.891 1 88.69 337 LEU A N 1
ATOM 2768 C CA . LEU A 1 337 ? 25.438 8.289 -6.988 1 88.69 337 LEU A CA 1
ATOM 2769 C C . LEU A 1 337 ? 25.484 9.133 -8.25 1 88.69 337 LEU A C 1
ATOM 2771 O O . LEU A 1 337 ? 24.531 9.859 -8.555 1 88.69 337 LEU A O 1
ATOM 2775 N N . GLN A 1 338 ? 26.625 9.102 -8.922 1 84.25 338 GLN A N 1
ATOM 2776 C CA . GLN A 1 338 ? 26.812 9.938 -10.102 1 84.25 338 GLN A CA 1
ATOM 2777 C C . GLN A 1 338 ? 25.703 9.703 -11.125 1 84.25 338 GLN A C 1
ATOM 2779 O O . GLN A 1 338 ? 25.453 8.562 -11.516 1 84.25 338 GLN A O 1
ATOM 2784 N N . GLY A 1 339 ? 25.062 10.734 -11.492 1 82.38 339 GLY A N 1
ATOM 2785 C CA . GLY A 1 339 ? 24.047 10.656 -12.516 1 82.38 339 GLY A CA 1
ATOM 2786 C C . GLY A 1 339 ? 22.656 10.406 -11.953 1 82.38 339 GLY A C 1
ATOM 2787 O O . GLY A 1 339 ? 21.688 10.328 -12.703 1 82.38 339 GLY A O 1
ATOM 2788 N N . TYR A 1 340 ? 22.578 10.25 -10.633 1 87.94 340 TYR A N 1
ATOM 2789 C CA . TYR A 1 340 ? 21.281 9.953 -10.016 1 87.94 340 TYR A CA 1
ATOM 2790 C C . TYR A 1 340 ? 20.859 11.078 -9.07 1 87.94 340 TYR A C 1
ATOM 2792 O O . TYR A 1 340 ? 21.719 11.766 -8.5 1 87.94 340 TYR A O 1
ATOM 2800 N N . VAL A 1 341 ? 19.609 11.25 -8.969 1 87.69 341 VAL A N 1
ATOM 2801 C CA . VAL A 1 341 ? 19.078 12.258 -8.055 1 87.69 341 VAL A CA 1
ATOM 2802 C C . VAL A 1 341 ? 19.281 11.805 -6.613 1 87.69 341 VAL A C 1
ATOM 2804 O O . VAL A 1 341 ? 19.484 10.617 -6.352 1 87.69 341 VAL A O 1
ATOM 2807 N N . TYR A 1 342 ? 19.219 12.789 -5.797 1 90.44 342 TYR A N 1
ATOM 2808 C CA . TYR A 1 342 ? 19.422 12.43 -4.398 1 90.44 342 TYR A CA 1
ATOM 2809 C C . TYR A 1 342 ? 18.219 11.664 -3.848 1 90.44 342 TYR A C 1
ATOM 2811 O O . TYR A 1 342 ? 17.078 12.141 -3.924 1 90.44 342 TYR A O 1
ATOM 2819 N N . MET A 1 343 ? 18.391 10.562 -3.457 1 92.19 343 MET A N 1
ATOM 2820 C CA . MET A 1 343 ? 17.578 9.656 -2.648 1 92.19 343 MET A CA 1
ATOM 2821 C C . MET A 1 343 ? 18.406 9.008 -1.553 1 92.19 343 MET A C 1
ATOM 2823 O O . MET A 1 343 ? 19.594 8.719 -1.752 1 92.19 343 MET A O 1
ATOM 2827 N N . ILE A 1 344 ? 17.891 8.844 -0.426 1 91.94 344 ILE A N 1
ATOM 2828 C CA . ILE A 1 344 ? 18.688 8.305 0.672 1 91.94 344 ILE A CA 1
ATOM 2829 C C . ILE A 1 344 ? 19.359 7.008 0.232 1 91.94 344 ILE A C 1
ATOM 2831 O O . ILE A 1 344 ? 20.516 6.754 0.588 1 91.94 344 ILE A O 1
ATOM 2835 N N . GLU A 1 345 ? 18.656 6.164 -0.532 1 94.19 345 GLU A N 1
ATOM 2836 C CA . GLU A 1 345 ? 19.234 4.906 -1.01 1 94.19 345 GLU A CA 1
ATOM 2837 C C . GLU A 1 345 ? 20.391 5.152 -1.968 1 94.19 345 GLU A C 1
ATOM 2839 O O . GLU A 1 345 ? 21.375 4.414 -1.957 1 94.19 345 GLU A O 1
ATOM 2844 N N . ASN A 1 346 ? 20.25 6.164 -2.836 1 93.75 346 ASN A N 1
ATOM 2845 C CA . ASN A 1 346 ? 21.328 6.5 -3.77 1 93.75 346 ASN A CA 1
ATOM 2846 C C . ASN A 1 346 ? 22.547 7.055 -3.043 1 93.75 346 ASN A C 1
ATOM 2848 O O . ASN A 1 346 ? 23.688 6.805 -3.449 1 93.75 346 ASN A O 1
ATOM 2852 N N . CYS A 1 347 ? 22.281 7.836 -2.002 1 92.44 347 CYS A N 1
ATOM 2853 C CA . CYS A 1 347 ? 23.359 8.328 -1.159 1 92.44 347 CYS A CA 1
ATOM 2854 C C . CYS A 1 347 ? 24.109 7.172 -0.496 1 92.44 347 CYS A C 1
ATOM 2856 O O . CYS A 1 347 ? 25.344 7.156 -0.469 1 92.44 347 CYS A O 1
ATOM 2858 N N . GLN A 1 348 ? 23.375 6.238 -0.001 1 93.5 348 GLN A N 1
ATOM 2859 C CA . GLN A 1 348 ? 23.984 5.066 0.619 1 93.5 348 GLN A CA 1
ATOM 2860 C C . GLN A 1 348 ? 24.812 4.277 -0.389 1 93.5 348 GLN A C 1
ATOM 2862 O O . GLN A 1 348 ? 25.906 3.816 -0.072 1 93.5 348 GLN A O 1
ATOM 2867 N N . SER A 1 349 ? 24.297 4.141 -1.539 1 94.75 349 SER A N 1
ATOM 2868 C CA . SER A 1 349 ? 25.016 3.412 -2.58 1 94.75 349 SER A CA 1
ATOM 2869 C C . SER A 1 349 ? 26.312 4.125 -2.967 1 94.75 349 SER A C 1
ATOM 2871 O O . SER A 1 349 ? 27.312 3.48 -3.252 1 94.75 349 SER A O 1
ATOM 2873 N N . GLU A 1 350 ? 26.234 5.441 -3.055 1 94.06 350 GLU A N 1
ATOM 2874 C CA . GLU A 1 350 ? 27.453 6.199 -3.311 1 94.06 350 GLU A CA 1
ATOM 2875 C C . GLU A 1 350 ? 28.484 5.973 -2.209 1 94.06 350 GLU A C 1
ATOM 2877 O O . GLU A 1 350 ? 29.672 5.809 -2.492 1 94.06 350 GLU A O 1
ATOM 2882 N N . CYS A 1 351 ? 27.969 6 -1.034 1 93.62 351 CYS A N 1
ATOM 2883 C CA . CYS A 1 351 ? 28.844 5.727 0.104 1 93.62 351 CYS A CA 1
ATOM 2884 C C . CYS A 1 351 ? 29.5 4.355 -0.021 1 93.62 351 CYS A C 1
ATOM 2886 O O . CYS A 1 351 ? 30.688 4.207 0.219 1 93.62 351 CYS A O 1
ATOM 2888 N N . HIS A 1 352 ? 28.766 3.322 -0.404 1 95.69 352 HIS A N 1
ATOM 2889 C CA . HIS A 1 352 ? 29.297 1.975 -0.597 1 95.69 352 HIS A CA 1
ATOM 2890 C C . HIS A 1 352 ? 30.359 1.947 -1.684 1 95.69 352 HIS A C 1
ATOM 2892 O O . HIS A 1 352 ? 31.406 1.319 -1.515 1 95.69 352 HIS A O 1
ATOM 2898 N N . GLN A 1 353 ? 30.062 2.625 -2.738 1 95.38 353 GLN A N 1
ATOM 2899 C CA . GLN A 1 353 ? 31.016 2.689 -3.836 1 95.38 353 GLN A CA 1
ATOM 2900 C C . GLN A 1 353 ? 32.312 3.371 -3.398 1 95.38 353 GLN A C 1
ATOM 2902 O O . GLN A 1 353 ? 33.406 2.943 -3.777 1 95.38 353 GLN A O 1
ATOM 2907 N N . GLU A 1 354 ? 32.219 4.406 -2.596 1 94.12 354 GLU A N 1
ATOM 2908 C CA . GLU A 1 354 ? 33.375 5.133 -2.107 1 94.12 354 GLU A CA 1
ATOM 2909 C C . GLU A 1 354 ? 34.281 4.238 -1.239 1 94.12 354 GLU A C 1
ATOM 2911 O O . GLU A 1 354 ? 35.5 4.371 -1.247 1 94.12 354 GLU A O 1
ATOM 2916 N N . TYR A 1 355 ? 33.656 3.387 -0.531 1 96 355 TYR A N 1
ATOM 2917 C CA . TYR A 1 355 ? 34.438 2.467 0.291 1 96 355 TYR A CA 1
ATOM 2918 C C . TYR A 1 355 ? 35.219 1.5 -0.577 1 96 355 TYR A C 1
ATOM 2920 O O . TYR A 1 355 ? 36.344 1.133 -0.235 1 96 355 TYR A O 1
ATOM 2928 N N . LEU A 1 356 ? 34.625 1.066 -1.693 1 96.38 356 LEU A N 1
ATOM 2929 C CA . LEU A 1 356 ? 35.375 0.237 -2.625 1 96.38 356 LEU A CA 1
ATOM 2930 C C . LEU A 1 356 ? 36.625 0.978 -3.135 1 96.38 356 LEU A C 1
ATOM 2932 O O . LEU A 1 356 ? 37.719 0.426 -3.143 1 96.38 356 LEU A O 1
ATOM 2936 N N . VAL A 1 357 ? 36.375 2.203 -3.494 1 96.12 357 VAL A N 1
ATOM 2937 C CA . VAL A 1 357 ? 37.469 3.008 -4.074 1 96.12 357 VAL A CA 1
ATOM 2938 C C . VAL A 1 357 ? 38.5 3.32 -3.006 1 96.12 357 VAL A C 1
ATOM 2940 O O . VAL A 1 357 ? 39.719 3.289 -3.277 1 96.12 357 VAL A O 1
ATOM 2943 N N . ARG A 1 358 ? 38.062 3.586 -1.871 1 95.75 358 ARG A N 1
ATOM 2944 C CA . ARG A 1 358 ? 38.969 3.953 -0.78 1 95.75 358 ARG A CA 1
ATOM 2945 C C . ARG A 1 358 ? 39.875 2.793 -0.413 1 95.75 358 ARG A C 1
ATOM 2947 O O . ARG A 1 358 ? 41.094 2.99 -0.18 1 95.75 358 ARG A O 1
ATOM 2954 N N . TYR A 1 359 ? 39.375 1.62 -0.432 1 96.06 359 TYR A N 1
ATOM 2955 C CA . TYR A 1 359 ? 40.156 0.501 0.109 1 96.06 359 TYR A CA 1
ATOM 2956 C C . TYR A 1 359 ? 40.812 -0.296 -1.007 1 96.06 359 TYR A C 1
ATOM 2958 O O . TYR A 1 359 ? 41.875 -0.877 -0.811 1 96.06 359 TYR A O 1
ATOM 2966 N N . CYS A 1 360 ? 40.188 -0.343 -2.221 1 96.19 360 CYS A N 1
ATOM 2967 C CA . CYS A 1 360 ? 40.75 -1.157 -3.291 1 96.19 360 CYS A CA 1
ATOM 2968 C C . CYS A 1 360 ? 41.125 -0.298 -4.492 1 96.19 360 CYS A C 1
ATOM 2970 O O . CYS A 1 360 ? 41.625 -0.812 -5.504 1 96.19 360 CYS A O 1
ATOM 2972 N N . ASN A 1 361 ? 40.844 0.978 -4.488 1 95.75 361 ASN A N 1
ATOM 2973 C CA . ASN A 1 361 ? 41.188 1.948 -5.523 1 95.75 361 ASN A CA 1
ATOM 2974 C C . ASN A 1 361 ? 40.531 1.601 -6.855 1 95.75 361 ASN A C 1
ATOM 2976 O O . ASN A 1 361 ? 41.125 1.762 -7.918 1 95.75 361 ASN A O 1
ATOM 2980 N N . CYS A 1 362 ? 39.469 1.021 -6.801 1 95.25 362 CYS A N 1
ATOM 2981 C CA . CYS A 1 362 ? 38.688 0.678 -7.973 1 95.25 362 CYS A CA 1
ATOM 2982 C C . CYS A 1 362 ? 37.219 0.438 -7.59 1 95.25 362 CYS A C 1
ATOM 2984 O O . CYS A 1 362 ? 36.906 0.366 -6.402 1 95.25 362 CYS A O 1
ATOM 2986 N N . THR A 1 363 ? 36.344 0.474 -8.531 1 95.19 363 THR A N 1
ATOM 2987 C CA . THR A 1 363 ? 34.938 0.148 -8.336 1 95.19 363 THR A CA 1
ATOM 2988 C C . THR A 1 363 ? 34.5 -0.981 -9.266 1 95.19 363 THR A C 1
ATOM 2990 O O . THR A 1 363 ? 35.25 -1.369 -10.172 1 95.19 363 THR A O 1
ATOM 2993 N N . MET A 1 364 ? 33.438 -1.605 -8.93 1 94 364 MET A N 1
ATOM 2994 C CA . MET A 1 364 ? 32.875 -2.67 -9.766 1 94 364 MET A CA 1
ATOM 2995 C C . MET A 1 364 ? 31.859 -2.115 -10.75 1 94 364 MET A C 1
ATOM 2997 O O . MET A 1 364 ? 30.688 -1.914 -10.398 1 94 364 MET A O 1
ATOM 3001 N N . ASP A 1 365 ? 32.219 -2.037 -11.945 1 92.12 365 ASP A N 1
ATOM 3002 C CA . ASP A 1 365 ? 31.359 -1.416 -12.953 1 92.12 365 ASP A CA 1
ATOM 3003 C C . ASP A 1 365 ? 30.141 -2.291 -13.266 1 92.12 365 ASP A C 1
ATOM 3005 O O . ASP A 1 365 ? 29.156 -1.817 -13.844 1 92.12 365 ASP A O 1
ATOM 3009 N N . LEU A 1 366 ? 30.188 -3.547 -12.914 1 92.12 366 LEU A N 1
ATOM 3010 C CA . LEU A 1 366 ? 29.047 -4.445 -13.086 1 92.12 366 LEU A CA 1
ATOM 3011 C C . LEU A 1 366 ? 27.938 -4.109 -12.102 1 92.12 366 LEU A C 1
ATOM 3013 O O . LEU A 1 366 ? 26.75 -4.352 -12.375 1 92.12 366 LEU A O 1
ATOM 3017 N N . LEU A 1 367 ? 28.391 -3.584 -11.008 1 94.44 367 LEU A N 1
ATOM 3018 C CA . LEU A 1 367 ? 27.438 -3.312 -9.93 1 94.44 367 LEU A CA 1
ATOM 3019 C C . LEU A 1 367 ? 27.078 -1.833 -9.891 1 94.44 367 LEU A C 1
ATOM 3021 O O . LEU A 1 367 ? 25.891 -1.481 -9.938 1 94.44 367 LEU A O 1
ATOM 3025 N N . PHE A 1 368 ? 28.078 -1.008 -9.961 1 94.38 368 PHE A N 1
ATOM 3026 C CA . PHE A 1 368 ? 27.875 0.43 -9.805 1 94.38 368 PHE A CA 1
ATOM 3027 C C . PHE A 1 368 ? 28.125 1.15 -11.133 1 94.38 368 PHE A C 1
ATOM 3029 O O . PHE A 1 368 ? 28.938 0.709 -11.945 1 94.38 368 PHE A O 1
ATOM 3036 N N . PRO A 1 369 ? 27.422 2.27 -11.258 1 88.88 369 PRO A N 1
ATOM 3037 C CA . PRO A 1 369 ? 27.875 3.152 -12.344 1 88.88 369 PRO A CA 1
ATOM 3038 C C . PRO A 1 369 ? 29.281 3.693 -12.117 1 88.88 369 PRO A C 1
ATOM 3040 O O . PRO A 1 369 ? 29.547 4.332 -11.094 1 88.88 369 PRO A O 1
ATOM 3043 N N . PRO A 1 370 ? 30.188 3.375 -12.969 1 81.56 370 PRO A N 1
ATOM 3044 C CA . PRO A 1 370 ? 31.594 3.672 -12.68 1 81.56 370 PRO A CA 1
ATOM 3045 C C . PRO A 1 370 ? 31.859 5.168 -12.523 1 81.56 370 PRO A C 1
ATOM 3047 O O . PRO A 1 370 ? 32.719 5.566 -11.711 1 81.56 370 PRO A O 1
ATOM 3050 N N . GLY A 1 371 ? 31.203 5.996 -13.25 1 79.12 371 GLY A N 1
ATOM 3051 C CA . GLY A 1 371 ? 31.5 7.418 -13.156 1 79.12 371 GLY A CA 1
ATOM 3052 C C . GLY A 1 371 ? 32.938 7.754 -13.469 1 79.12 371 GLY A C 1
ATOM 3053 O O . GLY A 1 371 ? 33.438 7.406 -14.539 1 79.12 371 GLY A O 1
ATOM 3054 N N . GLN A 1 372 ? 33.688 8.312 -12.383 1 85.12 372 GLN A N 1
ATOM 3055 C CA . GLN A 1 372 ? 35.062 8.781 -12.57 1 85.12 372 GLN A CA 1
ATOM 3056 C C . GLN A 1 372 ? 36.062 7.75 -12.062 1 85.12 372 GLN A C 1
ATOM 3058 O O . GLN A 1 372 ? 37.281 7.918 -12.219 1 85.12 372 GLN A O 1
ATOM 3063 N N . TYR A 1 373 ? 35.562 6.68 -11.578 1 92.19 373 TYR A N 1
ATOM 3064 C CA . TYR A 1 373 ? 36.438 5.719 -10.922 1 92.19 373 TYR A CA 1
ATOM 3065 C C . TYR A 1 373 ? 36.875 4.641 -11.898 1 92.19 373 TYR A C 1
ATOM 3067 O O . TYR A 1 373 ? 36.156 4.309 -12.844 1 92.19 373 TYR A O 1
ATOM 3075 N N . ARG A 1 374 ? 38.062 4.105 -11.57 1 92.62 374 ARG A N 1
ATOM 3076 C CA . ARG A 1 374 ? 38.562 2.992 -12.352 1 92.62 374 ARG A CA 1
ATOM 3077 C C . ARG A 1 374 ? 37.812 1.7 -12.039 1 92.62 374 ARG A C 1
ATOM 3079 O O . ARG A 1 374 ? 37.469 1.442 -10.891 1 92.62 374 ARG A O 1
ATOM 3086 N N . SER A 1 375 ? 37.625 0.918 -13.055 1 93.19 375 SER A N 1
ATOM 3087 C CA . SER A 1 375 ? 36.969 -0.369 -12.867 1 93.19 375 SER A CA 1
ATOM 3088 C C . SER A 1 375 ? 37.938 -1.423 -12.359 1 93.19 375 SER A C 1
ATOM 3090 O O . SER A 1 375 ? 39.094 -1.471 -12.805 1 93.19 375 SER A O 1
ATOM 3092 N N . CYS A 1 376 ? 37.469 -2.254 -11.516 1 93.5 376 CYS A N 1
ATOM 3093 C CA . CYS A 1 376 ? 38.312 -3.332 -10.992 1 93.5 376 CYS A CA 1
ATOM 3094 C C . CYS A 1 376 ? 38.656 -4.324 -12.094 1 93.5 376 CYS A C 1
ATOM 3096 O O . CYS A 1 376 ? 37.844 -4.656 -12.938 1 93.5 376 CYS A O 1
ATOM 3098 N N . ARG A 1 377 ? 39.906 -4.723 -12.078 1 92.81 377 ARG A N 1
ATOM 3099 C CA . ARG A 1 377 ? 40.406 -5.75 -12.992 1 92.81 377 ARG A CA 1
ATOM 3100 C C . ARG A 1 377 ? 40.656 -7.059 -12.25 1 92.81 377 ARG A C 1
ATOM 3102 O O . ARG A 1 377 ? 40.344 -7.18 -11.062 1 92.81 377 ARG A O 1
ATOM 3109 N N . ALA A 1 378 ? 41.156 -8.039 -12.938 1 93.12 378 ALA A N 1
ATOM 3110 C CA . ALA A 1 378 ? 41.344 -9.375 -12.367 1 93.12 378 ALA A CA 1
ATOM 3111 C C . ALA A 1 378 ? 42.219 -9.328 -11.125 1 93.12 378 ALA A C 1
ATOM 3113 O O . ALA A 1 378 ? 41.969 -10.039 -10.148 1 93.12 378 ALA A O 1
ATOM 3114 N N . GLN A 1 379 ? 43.188 -8.445 -11.117 1 91.44 379 GLN A N 1
ATOM 3115 C CA . GLN A 1 379 ? 44.156 -8.383 -10.023 1 91.44 379 GLN A CA 1
ATOM 3116 C C . GLN A 1 379 ? 43.531 -7.711 -8.797 1 91.44 379 GLN A C 1
ATOM 3118 O O . GLN A 1 379 ? 44.031 -7.883 -7.68 1 91.44 379 GLN A O 1
ATOM 3123 N N . ASP A 1 380 ? 42.5 -6.934 -9.055 1 94.38 380 ASP A N 1
ATOM 3124 C CA . ASP A 1 380 ? 41.906 -6.16 -7.977 1 94.38 380 ASP A CA 1
ATOM 3125 C C . ASP A 1 380 ? 40.875 -6.992 -7.207 1 94.38 380 ASP A C 1
ATOM 3127 O O . ASP A 1 380 ? 40.469 -6.617 -6.109 1 94.38 380 ASP A O 1
ATOM 3131 N N . LEU A 1 381 ? 40.438 -8.141 -7.727 1 95.62 381 LEU A N 1
ATOM 3132 C CA . LEU A 1 381 ? 39.344 -8.914 -7.188 1 95.62 381 LEU A CA 1
ATOM 3133 C C . LEU A 1 381 ? 39.688 -9.477 -5.809 1 95.62 381 LEU A C 1
ATOM 3135 O O . LEU A 1 381 ? 38.812 -9.539 -4.93 1 95.62 381 LEU A O 1
ATOM 3139 N N . LEU A 1 382 ? 40.875 -9.859 -5.641 1 95.75 382 LEU A N 1
ATOM 3140 C CA . LEU A 1 382 ? 41.312 -10.398 -4.352 1 95.75 382 LEU A CA 1
ATOM 3141 C C . LEU A 1 382 ? 41.188 -9.344 -3.258 1 95.75 382 LEU A C 1
ATOM 3143 O O . LEU A 1 382 ? 40.844 -9.656 -2.113 1 95.75 382 LEU A O 1
ATOM 3147 N N . CYS A 1 383 ? 41.469 -8.109 -3.619 1 96.44 383 CYS A N 1
ATOM 3148 C CA . CYS A 1 383 ? 41.344 -7.012 -2.664 1 96.44 383 CYS A CA 1
ATOM 3149 C C . CYS A 1 383 ? 39.938 -6.906 -2.129 1 96.44 383 CYS A C 1
ATOM 3151 O O . CYS A 1 383 ? 39.719 -6.656 -0.939 1 96.44 383 CYS A O 1
ATOM 3153 N N . LEU A 1 384 ? 38.969 -7.102 -2.984 1 96.81 384 LEU A N 1
ATOM 3154 C CA . LEU A 1 384 ? 37.594 -7.047 -2.582 1 96.81 384 LEU A CA 1
ATOM 3155 C C . LEU A 1 384 ? 37.281 -8.141 -1.562 1 96.81 384 LEU A C 1
ATOM 3157 O O . LEU A 1 384 ? 36.562 -7.891 -0.579 1 96.81 384 LEU A O 1
ATOM 3161 N N . ALA A 1 385 ? 37.75 -9.266 -1.77 1 96.56 385 ALA A N 1
ATOM 3162 C CA . ALA A 1 385 ? 37.562 -10.375 -0.841 1 96.56 385 ALA A CA 1
ATOM 3163 C C . ALA A 1 385 ? 38.219 -10.094 0.503 1 96.56 385 ALA A C 1
ATOM 3165 O O . ALA A 1 385 ? 37.656 -10.406 1.558 1 96.56 385 ALA A O 1
ATOM 3166 N N . GLU A 1 386 ? 39.406 -9.555 0.505 1 96.31 386 GLU A N 1
ATOM 3167 C CA . GLU A 1 386 ? 40.156 -9.289 1.721 1 96.31 386 GLU A CA 1
ATOM 3168 C C . GLU A 1 386 ? 39.469 -8.234 2.582 1 96.31 386 GLU A C 1
ATOM 3170 O O . GLU A 1 386 ? 39.562 -8.281 3.812 1 96.31 386 GLU A O 1
ATOM 3175 N N . HIS A 1 387 ? 38.812 -7.359 1.89 1 95.69 387 HIS A N 1
ATOM 3176 C CA . HIS A 1 387 ? 38.156 -6.285 2.633 1 95.69 387 HIS A CA 1
ATOM 3177 C C . HIS A 1 387 ? 36.656 -6.52 2.742 1 95.69 387 HIS A C 1
ATOM 3179 O O . HIS A 1 387 ? 35.906 -5.605 3.086 1 95.69 387 HIS A O 1
ATOM 3185 N N . ASN A 1 388 ? 36.188 -7.684 2.416 1 95.12 388 ASN A N 1
ATOM 3186 C CA . ASN A 1 388 ? 34.75 -7.965 2.385 1 95.12 388 ASN A CA 1
ATOM 3187 C C . ASN A 1 388 ? 34.094 -7.77 3.756 1 95.12 388 ASN A C 1
ATOM 3189 O O . ASN A 1 388 ? 32.938 -7.344 3.852 1 95.12 388 ASN A O 1
ATOM 3193 N N . ASP A 1 389 ? 34.75 -7.988 4.844 1 93.12 389 ASP A N 1
ATOM 3194 C CA . ASP A 1 389 ? 34.219 -7.852 6.191 1 93.12 389 ASP A CA 1
ATOM 3195 C C . ASP A 1 389 ? 33.812 -6.41 6.473 1 93.12 389 ASP A C 1
ATOM 3197 O O . ASP A 1 389 ? 32.812 -6.168 7.176 1 93.12 389 ASP A O 1
ATOM 3201 N N . LEU A 1 390 ? 34.531 -5.574 5.941 1 93.62 390 LEU A N 1
ATOM 3202 C CA . LEU A 1 390 ? 34.25 -4.156 6.105 1 93.62 390 LEU A CA 1
ATOM 3203 C C . LEU A 1 390 ? 33.031 -3.758 5.281 1 93.62 390 LEU A C 1
ATOM 3205 O O . LEU A 1 390 ? 32.281 -2.859 5.672 1 93.62 390 LEU A O 1
ATOM 3209 N N . LEU A 1 391 ? 32.812 -4.457 4.191 1 94.81 391 LEU A N 1
ATOM 3210 C CA . LEU A 1 391 ? 31.797 -4.055 3.213 1 94.81 391 LEU A CA 1
ATOM 3211 C C . LEU A 1 391 ? 30.453 -4.707 3.516 1 94.81 391 LEU A C 1
ATOM 3213 O O . LEU A 1 391 ? 29.438 -4.363 2.904 1 94.81 391 LEU A O 1
ATOM 3217 N N . ILE A 1 392 ? 30.297 -5.551 4.496 1 91.38 392 ILE A N 1
ATOM 3218 C CA . ILE A 1 392 ? 29.109 -6.363 4.734 1 91.38 392 ILE A CA 1
ATOM 3219 C C . ILE A 1 392 ? 28.078 -5.555 5.52 1 91.38 392 ILE A C 1
ATOM 3221 O O . ILE A 1 392 ? 26.875 -5.805 5.418 1 91.38 392 ILE A O 1
ATOM 3225 N N . TYR A 1 393 ? 28.609 -4.598 6.25 1 89.19 393 TYR A N 1
ATOM 3226 C CA . TYR A 1 393 ? 27.672 -3.943 7.16 1 89.19 393 TYR A CA 1
ATOM 3227 C C . TYR A 1 393 ? 27.891 -2.434 7.172 1 89.19 393 TYR A C 1
ATOM 3229 O O . TYR A 1 393 ? 29.031 -1.965 7.094 1 89.19 393 TYR A O 1
ATOM 3237 N N . SER A 1 394 ? 26.797 -1.71 7.203 1 89 394 SER A N 1
ATOM 3238 C CA . SER A 1 394 ? 26.828 -0.259 7.355 1 89 394 SER A CA 1
ATOM 3239 C C . SER A 1 394 ? 26.281 0.167 8.719 1 89 394 SER A C 1
ATOM 3241 O O . SER A 1 394 ? 25.156 -0.178 9.078 1 89 394 SER A O 1
ATOM 3243 N N . HIS A 1 395 ? 27.062 0.98 9.406 1 87.69 395 HIS A N 1
ATOM 3244 C CA . HIS A 1 395 ? 26.656 1.486 10.711 1 87.69 395 HIS A CA 1
ATOM 3245 C C . HIS A 1 395 ? 25.859 2.781 10.578 1 87.69 395 HIS A C 1
ATOM 3247 O O . HIS A 1 395 ? 26.141 3.602 9.703 1 87.69 395 HIS A O 1
ATOM 3253 N N . ASN A 1 396 ? 24.906 2.859 11.422 1 84.19 396 ASN A N 1
ATOM 3254 C CA . ASN A 1 396 ? 24.234 4.148 11.555 1 84.19 396 ASN A CA 1
ATOM 3255 C C . ASN A 1 396 ? 25 5.082 12.492 1 84.19 396 ASN A C 1
ATOM 3257 O O . ASN A 1 396 ? 25.344 4.699 13.609 1 84.19 396 ASN A O 1
ATOM 3261 N N . PRO A 1 397 ? 25.312 6.246 12.023 1 77.81 397 PRO A N 1
ATOM 3262 C CA . PRO A 1 397 ? 26.094 7.164 12.859 1 77.81 397 PRO A CA 1
ATOM 3263 C C . PRO A 1 397 ? 25.469 7.391 14.234 1 77.81 397 PRO A C 1
ATOM 3265 O O . PRO A 1 397 ? 26.203 7.605 15.211 1 77.81 397 PRO A O 1
ATOM 3268 N N . GLY A 1 398 ? 24.219 7.328 14.406 1 78.5 398 GLY A N 1
ATOM 3269 C CA . GLY A 1 398 ? 23.562 7.586 15.688 1 78.5 398 GLY A CA 1
ATOM 3270 C C . GLY A 1 398 ? 23.5 6.359 16.578 1 78.5 398 GLY A C 1
ATOM 3271 O O . GLY A 1 398 ? 23.047 6.445 17.719 1 78.5 398 GLY A O 1
ATOM 3272 N N . GLU A 1 399 ? 24.109 5.234 16.141 1 85.69 399 GLU A N 1
ATOM 3273 C CA . GLU A 1 399 ? 23.906 3.998 16.891 1 85.69 399 GLU A CA 1
ATOM 3274 C C . GLU A 1 399 ? 25.047 3.766 17.891 1 85.69 399 GLU A C 1
ATOM 3276 O O . GLU A 1 399 ? 24.938 2.912 18.766 1 85.69 399 GLU A O 1
ATOM 3281 N N . LYS A 1 400 ? 26.078 4.52 17.875 1 79.31 400 LYS A N 1
ATOM 3282 C CA . LYS A 1 400 ? 27.312 4.277 18.609 1 79.31 400 LYS A CA 1
ATOM 3283 C C . LYS A 1 400 ? 27.047 4.117 20.109 1 79.31 400 LYS A C 1
ATOM 3285 O O . LYS A 1 400 ? 27.625 3.252 20.766 1 79.31 400 LYS A O 1
ATOM 3290 N N . GLU A 1 401 ? 26.156 4.895 20.578 1 83.56 401 GLU A N 1
ATOM 3291 C CA . GLU A 1 401 ? 25.906 4.883 22.016 1 83.56 401 GLU A CA 1
ATOM 3292 C C . GLU A 1 401 ? 24.922 3.785 22.406 1 83.56 401 GLU A C 1
ATOM 3294 O O . GLU A 1 401 ? 24.797 3.438 23.578 1 83.56 401 GLU A O 1
ATOM 3299 N N . PHE A 1 402 ? 24.375 3.146 21.438 1 90.25 402 PHE A N 1
ATOM 3300 C CA . PHE A 1 402 ? 23.25 2.275 21.75 1 90.25 402 PHE A CA 1
ATOM 3301 C C . PHE A 1 402 ? 23.531 0.837 21.344 1 90.25 402 PHE A C 1
ATOM 3303 O O . PHE A 1 402 ? 22.969 -0.102 21.891 1 90.25 402 PHE A O 1
ATOM 3310 N N . VAL A 1 403 ? 24.344 0.624 20.328 1 88.25 403 VAL A N 1
ATOM 3311 C CA . VAL A 1 403 ? 24.562 -0.696 19.75 1 88.25 403 VAL A CA 1
ATOM 3312 C C . VAL A 1 403 ? 25.984 -1.17 20.062 1 88.25 403 VAL A C 1
ATOM 3314 O O . VAL A 1 403 ? 26.953 -0.416 19.922 1 88.25 403 VAL A O 1
ATOM 3317 N N . ARG A 1 404 ? 26.078 -2.436 20.531 1 84.88 404 ARG A N 1
ATOM 3318 C CA . ARG A 1 404 ? 27.375 -3.068 20.734 1 84.88 404 ARG A CA 1
ATOM 3319 C C . ARG A 1 404 ? 28.031 -3.422 19.391 1 84.88 404 ARG A C 1
ATOM 3321 O O . ARG A 1 404 ? 27.547 -4.301 18.672 1 84.88 404 ARG A O 1
ATOM 3328 N N . ASN A 1 405 ? 28.797 -2.543 19 1 73.94 405 ASN A N 1
ATOM 3329 C CA . ASN A 1 405 ? 29.422 -2.785 17.719 1 73.94 405 ASN A CA 1
ATOM 3330 C C . ASN A 1 405 ? 30.953 -2.822 17.828 1 73.94 405 ASN A C 1
ATOM 3332 O O . ASN A 1 405 ? 31.594 -1.78 17.984 1 73.94 405 ASN A O 1
ATOM 3336 N N . GLN A 1 406 ? 31.562 -4.07 17.781 1 77.19 406 GLN A N 1
ATOM 3337 C CA . GLN A 1 406 ? 33 -4.238 17.891 1 77.19 406 GLN A CA 1
ATOM 3338 C C . GLN A 1 406 ? 33.625 -4.512 16.516 1 77.19 406 GLN A C 1
ATOM 3340 O O . GLN A 1 406 ? 34.844 -4.754 16.422 1 77.19 406 GLN A O 1
ATOM 3345 N N . PHE A 1 407 ? 32.75 -4.418 15.5 1 83 407 PHE A N 1
ATOM 3346 C CA . PHE A 1 407 ? 33.312 -4.75 14.188 1 83 407 PHE A CA 1
ATOM 3347 C C . PHE A 1 407 ? 33.375 -3.514 13.297 1 83 407 PHE A C 1
ATOM 3349 O O . PHE A 1 407 ? 32.531 -2.605 13.43 1 83 407 PHE A O 1
ATOM 3356 N N . GLN A 1 408 ? 34.438 -3.539 12.508 1 86.12 408 GLN A N 1
ATOM 3357 C CA . GLN A 1 408 ? 34.594 -2.447 11.555 1 86.12 408 GLN A CA 1
ATOM 3358 C C . GLN A 1 408 ? 33.562 -2.561 10.438 1 86.12 408 GLN A C 1
ATOM 3360 O O . GLN A 1 408 ? 33.219 -3.664 9.992 1 86.12 408 GLN A O 1
ATOM 3365 N N . GLY A 1 409 ? 32.875 -1.518 10.125 1 90.88 409 GLY A N 1
ATOM 3366 C CA . GLY A 1 409 ? 31.875 -1.443 9.055 1 90.88 409 GLY A CA 1
ATOM 3367 C C . GLY A 1 409 ? 31.859 -0.098 8.352 1 90.88 409 GLY A C 1
ATOM 3368 O O . GLY A 1 409 ? 32.719 0.753 8.609 1 90.88 409 GLY A O 1
ATOM 3369 N N . MET A 1 410 ? 31.031 -0.026 7.41 1 94 410 MET A N 1
ATOM 3370 C CA . MET A 1 410 ? 30.891 1.226 6.672 1 94 410 MET A CA 1
ATOM 3371 C C . MET A 1 410 ? 30.062 2.234 7.461 1 94 410 MET A C 1
ATOM 3373 O O . MET A 1 410 ? 29.266 1.852 8.312 1 94 410 MET A O 1
ATOM 3377 N N . SER A 1 411 ? 30.359 3.438 7.309 1 90.81 411 SER A N 1
ATOM 3378 C CA . SER A 1 411 ? 29.578 4.52 7.902 1 90.81 411 SER A CA 1
ATOM 3379 C C . SER A 1 411 ? 29.141 5.523 6.844 1 90.81 411 SER A C 1
ATOM 3381 O O . SER A 1 411 ? 29.969 6.203 6.234 1 90.81 411 SER A O 1
ATOM 3383 N N . CYS A 1 412 ? 27.859 5.535 6.605 1 90 412 CYS A N 1
ATOM 3384 C CA . CYS A 1 412 ? 27.312 6.402 5.574 1 90 412 CYS A CA 1
ATOM 3385 C C . CYS A 1 412 ? 26.422 7.48 6.188 1 90 412 CYS A C 1
ATOM 3387 O O . CYS A 1 412 ? 25.484 7.172 6.926 1 90 412 CYS A O 1
ATOM 3389 N N . LYS A 1 413 ? 26.734 8.719 5.988 1 86.62 413 LYS A N 1
ATOM 3390 C CA . LYS A 1 413 ? 25.922 9.844 6.453 1 86.62 413 LYS A CA 1
ATOM 3391 C C . LYS A 1 413 ? 24.953 10.297 5.367 1 86.62 413 LYS A C 1
ATOM 3393 O O . LYS A 1 413 ? 25.328 11.039 4.457 1 86.62 413 LYS A O 1
ATOM 3398 N N . CYS A 1 414 ? 23.734 9.82 5.449 1 88.62 414 CYS A N 1
ATOM 3399 C CA . CYS A 1 414 ? 22.688 10.148 4.477 1 88.62 414 CYS A CA 1
ATOM 3400 C C . CYS A 1 414 ? 21.422 10.633 5.172 1 88.62 414 CYS A C 1
ATOM 3402 O O . CYS A 1 414 ? 21.062 10.117 6.23 1 88.62 414 CYS A O 1
ATOM 3404 N N . PHE A 1 415 ? 20.781 11.609 4.547 1 86.94 415 PHE A N 1
ATOM 3405 C CA . PHE A 1 415 ? 19.531 12.156 5.082 1 86.94 415 PHE A CA 1
ATOM 3406 C C . PHE A 1 415 ? 18.328 11.602 4.34 1 86.94 415 PHE A C 1
ATOM 3408 O O . PHE A 1 415 ? 18.406 11.32 3.141 1 86.94 415 PHE A O 1
ATOM 3415 N N . ARG A 1 416 ? 17.281 11.484 5.09 1 90.44 416 ARG A N 1
ATOM 3416 C CA . ARG A 1 416 ? 16.031 11.07 4.449 1 90.44 416 ARG A CA 1
ATOM 3417 C C . ARG A 1 416 ? 15.469 12.188 3.582 1 90.44 416 ARG A C 1
ATOM 3419 O O . ARG A 1 416 ? 15.734 13.367 3.828 1 90.44 416 ARG A O 1
ATOM 3426 N N . ASN A 1 417 ? 14.766 11.789 2.572 1 92.06 417 ASN A N 1
ATOM 3427 C CA . ASN A 1 417 ? 14.031 12.758 1.771 1 92.06 417 ASN A CA 1
ATOM 3428 C C . ASN A 1 417 ? 12.797 13.273 2.506 1 92.06 417 ASN A C 1
ATOM 3430 O O . ASN A 1 417 ? 12.094 12.5 3.16 1 92.06 417 ASN A O 1
ATOM 3434 N N . CYS A 1 418 ? 12.516 14.547 2.379 1 92.94 418 CYS A N 1
ATOM 3435 C CA . CYS A 1 418 ? 11.344 15.117 3.031 1 92.94 418 CYS A CA 1
ATOM 3436 C C . CYS A 1 418 ? 10.055 14.641 2.357 1 92.94 418 CYS A C 1
ATOM 3438 O O . CYS A 1 418 ? 8.969 14.773 2.92 1 92.94 418 CYS A O 1
ATOM 3440 N N . TYR A 1 419 ? 10.195 14.227 1.208 1 93.94 419 TYR A N 1
ATOM 3441 C CA . TYR A 1 419 ? 9.148 13.469 0.533 1 93.94 419 TYR A CA 1
ATOM 3442 C C . TYR A 1 419 ? 9.609 12.047 0.242 1 93.94 419 TYR A C 1
ATOM 3444 O O . TYR A 1 419 ? 10.641 11.844 -0.398 1 93.94 419 TYR A O 1
ATOM 3452 N N . SER A 1 420 ? 8.836 11.102 0.746 1 93.31 420 SER A N 1
ATOM 3453 C CA . SER A 1 420 ? 9.227 9.711 0.528 1 93.31 420 SER A CA 1
ATOM 3454 C C . SER A 1 420 ? 8.016 8.844 0.186 1 93.31 420 SER A C 1
ATOM 3456 O O . SER A 1 420 ? 6.961 8.969 0.807 1 93.31 420 SER A O 1
ATOM 3458 N N . LEU A 1 421 ? 8.148 8.148 -0.862 1 95.75 421 LEU A N 1
ATOM 3459 C CA . LEU A 1 421 ? 7.195 7.113 -1.26 1 95.75 421 LEU A CA 1
ATOM 3460 C C . LEU A 1 421 ? 7.746 5.727 -0.954 1 95.75 421 LEU A C 1
ATOM 3462 O O . LEU A 1 421 ? 8.656 5.25 -1.635 1 95.75 421 LEU A O 1
ATOM 3466 N N . ASN A 1 422 ? 7.195 5.117 0.038 1 94.81 422 ASN A N 1
ATOM 3467 C CA . ASN A 1 422 ? 7.676 3.816 0.486 1 94.81 422 ASN A CA 1
ATOM 3468 C C . ASN A 1 422 ? 6.762 2.689 0.016 1 94.81 422 ASN A C 1
ATOM 3470 O O . ASN A 1 422 ? 5.559 2.705 0.286 1 94.81 422 ASN A O 1
ATOM 3474 N N . TYR A 1 423 ? 7.359 1.722 -0.66 1 96.94 423 TYR A N 1
ATOM 3475 C CA . TYR A 1 423 ? 6.617 0.545 -1.098 1 96.94 423 TYR A CA 1
ATOM 3476 C C . TYR A 1 423 ? 6.801 -0.61 -0.121 1 96.94 423 TYR A C 1
ATOM 3478 O O . TYR A 1 423 ? 7.73 -1.407 -0.26 1 96.94 423 TYR A O 1
ATOM 3486 N N . ILE A 1 424 ? 5.867 -0.739 0.796 1 94.56 424 ILE A N 1
ATOM 3487 C CA . ILE A 1 424 ? 5.895 -1.867 1.72 1 94.56 424 ILE A CA 1
ATOM 3488 C C . ILE A 1 424 ? 5.43 -3.133 1.003 1 94.56 424 ILE A C 1
ATOM 3490 O O . ILE A 1 424 ? 4.328 -3.168 0.45 1 94.56 424 ILE A O 1
ATOM 3494 N N . SER A 1 425 ? 6.277 -4.133 1.065 1 94.94 425 SER A N 1
ATOM 3495 C CA . SER A 1 425 ? 5.984 -5.301 0.241 1 94.94 425 SER A CA 1
ATOM 3496 C C . SER A 1 425 ? 5.895 -6.566 1.088 1 94.94 425 SER A C 1
ATOM 3498 O O . SER A 1 425 ? 6.648 -6.734 2.047 1 94.94 425 SER A O 1
ATOM 3500 N N . ASP A 1 426 ? 4.949 -7.379 0.744 1 91.81 426 ASP A N 1
ATOM 3501 C CA . ASP A 1 426 ? 4.793 -8.719 1.307 1 91.81 426 ASP A CA 1
ATOM 3502 C C . ASP A 1 426 ? 4.914 -9.781 0.222 1 91.81 426 ASP A C 1
ATOM 3504 O O . ASP A 1 426 ? 4.309 -9.664 -0.846 1 91.81 426 ASP A O 1
ATOM 3508 N N . VAL A 1 427 ? 5.727 -10.812 0.522 1 93.69 427 VAL A N 1
ATOM 3509 C CA . VAL A 1 427 ? 5.961 -11.875 -0.453 1 93.69 427 VAL A CA 1
ATOM 3510 C C . VAL A 1 427 ? 5.352 -13.18 0.047 1 93.69 427 VAL A C 1
ATOM 3512 O O . VAL A 1 427 ? 5.668 -13.641 1.146 1 93.69 427 VAL A O 1
ATOM 3515 N N . ARG A 1 428 ? 4.496 -13.758 -0.814 1 88.5 428 ARG A N 1
ATOM 3516 C CA . ARG A 1 428 ? 3.842 -15.023 -0.477 1 88.5 428 ARG A CA 1
ATOM 3517 C C . ARG A 1 428 ? 4.066 -16.062 -1.566 1 88.5 428 ARG A C 1
ATOM 3519 O O . ARG A 1 428 ? 3.35 -16.094 -2.568 1 88.5 428 ARG A O 1
ATOM 3526 N N . PRO A 1 429 ? 4.965 -17 -1.355 1 88.62 429 PRO A N 1
ATOM 3527 C CA . PRO A 1 429 ? 5.203 -18.047 -2.338 1 88.62 429 PRO A CA 1
ATOM 3528 C C . PRO A 1 429 ? 4.293 -19.266 -2.139 1 88.62 429 PRO A C 1
ATOM 3530 O O . PRO A 1 429 ? 3.92 -19.578 -1.005 1 88.62 429 PRO A O 1
ATOM 3533 N N . ALA A 1 430 ? 3.855 -19.859 -3.232 1 83.5 430 ALA A N 1
ATOM 3534 C CA . ALA A 1 430 ? 3.182 -21.156 -3.262 1 83.5 430 ALA A CA 1
ATOM 3535 C C . ALA A 1 430 ? 3.945 -22.141 -4.133 1 83.5 430 ALA A C 1
ATOM 3537 O O . ALA A 1 430 ? 4.023 -21.969 -5.352 1 83.5 430 ALA A O 1
ATOM 3538 N N . PHE A 1 431 ? 4.406 -23.188 -3.492 1 84.25 431 PHE A N 1
ATOM 3539 C CA . PHE A 1 431 ? 5.227 -24.141 -4.23 1 84.25 431 PHE A CA 1
ATOM 3540 C C . PHE A 1 431 ? 4.379 -24.953 -5.195 1 84.25 431 PHE A C 1
ATOM 3542 O O . PHE A 1 431 ? 3.285 -25.406 -4.84 1 84.25 431 PHE A O 1
ATOM 3549 N N . LEU A 1 432 ? 4.91 -25.031 -6.371 1 82 432 LEU A N 1
ATOM 3550 C CA . LEU A 1 432 ? 4.238 -25.797 -7.418 1 82 432 LEU A CA 1
ATOM 3551 C C . LEU A 1 432 ? 4.527 -27.281 -7.277 1 82 432 LEU A C 1
ATOM 3553 O O . LEU A 1 432 ? 5.652 -27.672 -6.957 1 82 432 LEU A O 1
ATOM 3557 N N . PRO A 1 433 ? 3.461 -28.016 -7.484 1 74.81 433 PRO A N 1
ATOM 3558 C CA . PRO A 1 433 ? 3.725 -29.453 -7.508 1 74.81 433 PRO A CA 1
ATOM 3559 C C . PRO A 1 433 ? 4.637 -29.875 -8.656 1 74.81 433 PRO A C 1
ATOM 3561 O O . PRO A 1 433 ? 4.621 -29.25 -9.719 1 74.81 433 PRO A O 1
ATOM 3564 N N . PRO A 1 434 ? 5.414 -30.859 -8.398 1 73.5 434 PRO A N 1
ATOM 3565 C CA . PRO A 1 434 ? 6.379 -31.312 -9.406 1 73.5 434 PRO A CA 1
ATOM 3566 C C . PRO A 1 434 ? 5.719 -31.672 -10.742 1 73.5 434 PRO A C 1
ATOM 3568 O O . PRO A 1 434 ? 6.336 -31.516 -11.797 1 73.5 434 PRO A O 1
ATOM 3571 N N . ASP A 1 435 ? 4.523 -32.062 -10.719 1 71.38 435 ASP A N 1
ATOM 3572 C CA . ASP A 1 435 ? 3.826 -32.438 -11.938 1 71.38 435 ASP A CA 1
ATOM 3573 C C . ASP A 1 435 ? 3.527 -31.234 -12.812 1 71.38 435 ASP A C 1
ATOM 3575 O O . ASP A 1 435 ? 3.383 -31.359 -14.031 1 71.38 435 ASP A O 1
ATOM 3579 N N . VAL A 1 436 ? 3.453 -30.172 -12.141 1 67.62 436 VAL A N 1
ATOM 3580 C CA . VAL A 1 436 ? 3.08 -28.953 -12.844 1 67.62 436 VAL A CA 1
ATOM 3581 C C . VAL A 1 436 ? 4.281 -28.422 -13.625 1 67.62 436 VAL A C 1
ATOM 3583 O O . VAL A 1 436 ? 4.156 -28.031 -14.789 1 67.62 436 VAL A O 1
ATOM 3586 N N . TYR A 1 437 ? 5.422 -28.312 -13.023 1 69.19 437 TYR A N 1
ATOM 3587 C CA . TYR A 1 437 ? 6.543 -27.703 -13.727 1 69.19 437 TYR A CA 1
ATOM 3588 C C . TYR A 1 437 ? 7.336 -28.75 -14.508 1 69.19 437 TYR A C 1
ATOM 3590 O O . TYR A 1 437 ? 8.102 -28.406 -15.414 1 69.19 437 TYR A O 1
ATOM 3598 N N . ALA A 1 438 ? 6.949 -29.922 -14.391 1 67.25 438 ALA A N 1
ATOM 3599 C CA . ALA A 1 438 ? 7.594 -31 -15.133 1 67.25 438 ALA A CA 1
ATOM 3600 C C . ALA A 1 438 ? 9.094 -30.766 -15.25 1 67.25 438 ALA A C 1
ATOM 3602 O O . ALA A 1 438 ? 9.805 -30.703 -14.242 1 67.25 438 ALA A O 1
ATOM 3603 N N . ASN A 1 439 ? 9.484 -30.406 -16.516 1 69.38 439 ASN A N 1
ATOM 3604 C CA . ASN A 1 439 ? 10.914 -30.266 -16.797 1 69.38 439 ASN A CA 1
ATOM 3605 C C . ASN A 1 439 ? 11.336 -28.797 -16.844 1 69.38 439 ASN A C 1
ATOM 3607 O O . ASN A 1 439 ? 12.5 -28.484 -17.078 1 69.38 439 ASN A O 1
ATOM 3611 N N . ASN A 1 440 ? 10.328 -27.969 -16.594 1 84.56 440 ASN A N 1
ATOM 3612 C CA . ASN A 1 440 ? 10.68 -26.547 -16.625 1 84.56 440 ASN A CA 1
ATOM 3613 C C . ASN A 1 440 ? 10.672 -25.938 -15.227 1 84.56 440 ASN A C 1
ATOM 3615 O O . ASN A 1 440 ? 9.836 -26.312 -14.398 1 84.56 440 ASN A O 1
ATOM 3619 N N . SER A 1 441 ? 11.844 -25.344 -14.852 1 91.44 441 SER A N 1
ATOM 3620 C CA . SER A 1 441 ? 11.906 -24.625 -13.586 1 91.44 441 SER A CA 1
ATOM 3621 C C . SER A 1 441 ? 11.664 -23.141 -13.773 1 91.44 441 SER A C 1
ATOM 3623 O O . SER A 1 441 ? 12.32 -22.5 -14.594 1 91.44 441 SER A O 1
ATOM 3625 N N . TYR A 1 442 ? 10.594 -22.719 -13.109 1 94.5 442 TYR A N 1
ATOM 3626 C CA . TYR A 1 442 ? 10.258 -21.297 -13.281 1 94.5 442 TYR A CA 1
ATOM 3627 C C . TYR A 1 442 ? 9.609 -20.734 -12.023 1 94.5 442 TYR A C 1
ATOM 3629 O O . TYR A 1 442 ? 9.32 -21.484 -11.078 1 94.5 442 TYR A O 1
ATOM 3637 N N . VAL A 1 443 ? 9.547 -19.453 -11.969 1 96 443 VAL A N 1
ATOM 3638 C CA . VAL A 1 443 ? 8.797 -18.703 -10.961 1 96 443 VAL A CA 1
ATOM 3639 C C . VAL A 1 443 ? 7.711 -17.875 -11.641 1 96 443 VAL A C 1
ATOM 3641 O O . VAL A 1 443 ? 7.992 -17.109 -12.562 1 96 443 VAL A O 1
ATOM 3644 N N . ASP A 1 444 ? 6.504 -18.125 -11.281 1 95.31 444 ASP A N 1
ATOM 3645 C CA . ASP A 1 444 ? 5.434 -17.219 -11.68 1 95.31 444 ASP A CA 1
ATOM 3646 C C . ASP A 1 444 ? 5.258 -16.094 -10.664 1 95.31 444 ASP A C 1
ATOM 3648 O O . ASP A 1 444 ? 4.789 -16.328 -9.547 1 95.31 444 ASP A O 1
ATOM 3652 N N . LEU A 1 445 ? 5.59 -14.914 -11.078 1 97.88 445 LEU A N 1
ATOM 3653 C CA . LEU A 1 445 ? 5.59 -13.773 -10.172 1 97.88 445 LEU A CA 1
ATOM 3654 C C . LEU A 1 445 ? 4.453 -12.812 -10.508 1 97.88 445 LEU A C 1
ATOM 3656 O O . LEU A 1 445 ? 4.32 -12.383 -11.656 1 97.88 445 LEU A O 1
ATOM 3660 N N . ASP A 1 446 ? 3.598 -12.57 -9.547 1 97.38 446 ASP A N 1
ATOM 3661 C CA . ASP A 1 446 ? 2.531 -11.578 -9.664 1 97.38 446 ASP A CA 1
ATOM 3662 C C . ASP A 1 446 ? 2.723 -10.445 -8.664 1 97.38 446 ASP A C 1
ATOM 3664 O O . ASP A 1 446 ? 2.627 -10.656 -7.453 1 97.38 446 ASP A O 1
ATOM 3668 N N . VAL A 1 447 ? 2.992 -9.258 -9.188 1 98.38 447 VAL A N 1
ATOM 3669 C CA . VAL A 1 447 ? 3.201 -8.086 -8.344 1 98.38 447 VAL A CA 1
ATOM 3670 C C . VAL A 1 447 ? 2.053 -7.102 -8.531 1 98.38 447 VAL A C 1
ATOM 3672 O O . VAL A 1 447 ? 1.765 -6.684 -9.656 1 98.38 447 VAL A O 1
ATOM 3675 N N . HIS A 1 448 ? 1.382 -6.754 -7.441 1 97.25 448 HIS A N 1
ATOM 3676 C CA . HIS A 1 448 ? 0.266 -5.82 -7.543 1 97.25 448 HIS A CA 1
ATOM 3677 C C . HIS A 1 448 ? 0.061 -5.059 -6.238 1 97.25 448 HIS A C 1
ATOM 3679 O O . HIS A 1 448 ? 0.674 -5.387 -5.223 1 97.25 448 HIS A O 1
ATOM 3685 N N . PHE A 1 449 ? -0.707 -3.994 -6.293 1 96.62 449 PHE A N 1
ATOM 3686 C CA . PHE A 1 449 ? -1.052 -3.254 -5.086 1 96.62 449 PHE A CA 1
ATOM 3687 C C . PHE A 1 449 ? -2.074 -4.02 -4.254 1 96.62 449 PHE A C 1
ATOM 3689 O O . PHE A 1 449 ? -2.986 -4.641 -4.801 1 96.62 449 PHE A O 1
ATOM 3696 N N . ARG A 1 450 ? -1.921 -3.871 -2.992 1 93.12 450 ARG A N 1
ATOM 3697 C CA . ARG A 1 450 ? -2.85 -4.523 -2.074 1 93.12 450 ARG A CA 1
ATOM 3698 C C . ARG A 1 450 ? -4.18 -3.779 -2.016 1 93.12 450 ARG A C 1
ATOM 3700 O O . ARG A 1 450 ? -5.242 -4.398 -1.952 1 93.12 450 ARG A O 1
ATOM 3707 N N . PHE A 1 451 ? -4.117 -2.469 -2.064 1 91.19 451 PHE A N 1
ATOM 3708 C CA . PHE A 1 451 ? -5.293 -1.609 -1.974 1 91.19 451 PHE A CA 1
ATOM 3709 C C . PHE A 1 451 ? -5.281 -0.563 -3.082 1 91.19 451 PHE A C 1
ATOM 3711 O O . PHE A 1 451 ? -4.227 -0.248 -3.637 1 91.19 451 PHE A O 1
ATOM 3718 N N . GLU A 1 452 ? -6.41 -0.018 -3.328 1 91.62 452 GLU A N 1
ATOM 3719 C CA . GLU A 1 452 ? -6.523 1.016 -4.352 1 91.62 452 GLU A CA 1
ATOM 3720 C C . GLU A 1 452 ? -6.242 2.398 -3.773 1 91.62 452 GLU A C 1
ATOM 3722 O O . GLU A 1 452 ? -6.215 3.391 -4.504 1 91.62 452 GLU A O 1
ATOM 3727 N N . THR A 1 453 ? -5.992 2.398 -2.531 1 91.12 453 THR A N 1
ATOM 3728 C CA . THR A 1 453 ? -5.754 3.676 -1.865 1 91.12 453 THR A CA 1
ATOM 3729 C C . THR A 1 453 ? -4.453 3.635 -1.071 1 91.12 453 THR A C 1
ATOM 3731 O O . THR A 1 453 ? -3.947 2.559 -0.748 1 91.12 453 THR A O 1
ATOM 3734 N N . ILE A 1 454 ? -3.971 4.855 -0.797 1 93.81 454 ILE A N 1
ATOM 3735 C CA . ILE A 1 454 ? -2.684 5.004 -0.128 1 93.81 454 ILE A CA 1
ATOM 3736 C C . ILE A 1 454 ? -2.854 5.828 1.146 1 93.81 454 ILE A C 1
ATOM 3738 O O . ILE A 1 454 ? -3.619 6.793 1.169 1 93.81 454 ILE A O 1
ATOM 3742 N N . MET A 1 455 ? -2.098 5.375 2.172 1 92.56 455 MET A N 1
ATOM 3743 C CA . MET A 1 455 ? -1.979 6.207 3.365 1 92.56 455 MET A CA 1
ATOM 3744 C C . MET A 1 455 ? -0.957 7.32 3.152 1 92.56 455 MET A C 1
ATOM 3746 O O . MET A 1 455 ? 0.142 7.07 2.652 1 92.56 455 MET A O 1
ATOM 3750 N N . VAL A 1 456 ? -1.342 8.508 3.492 1 94.12 456 VAL A N 1
ATOM 3751 C CA . VAL A 1 456 ? -0.448 9.656 3.359 1 94.12 456 VAL A CA 1
ATOM 3752 C C . VAL A 1 456 ? -0.227 10.297 4.727 1 94.12 456 VAL A C 1
ATOM 3754 O O . VAL A 1 456 ? -1.187 10.672 5.406 1 94.12 456 VAL A O 1
ATOM 3757 N N . TYR A 1 457 ? 1.006 10.414 5.07 1 93.38 457 TYR A N 1
ATOM 3758 C CA . TYR A 1 457 ? 1.374 11.055 6.328 1 93.38 457 TYR A CA 1
ATOM 3759 C C . TYR A 1 457 ? 2.035 12.406 6.078 1 93.38 457 TYR A C 1
ATOM 3761 O O . TYR A 1 457 ? 2.918 12.523 5.227 1 93.38 457 TYR A O 1
ATOM 3769 N N . ARG A 1 458 ? 1.63 13.359 6.785 1 91.94 458 ARG A N 1
ATOM 3770 C CA . ARG A 1 458 ? 2.164 14.711 6.664 1 91.94 458 ARG A CA 1
ATOM 3771 C C . ARG A 1 458 ? 2.764 15.188 7.98 1 91.94 458 ARG A C 1
ATOM 3773 O O . ARG A 1 458 ? 2.127 15.086 9.031 1 91.94 458 ARG A O 1
ATOM 3780 N N . THR A 1 459 ? 3.957 15.648 7.887 1 90.12 459 THR A N 1
ATOM 3781 C CA . THR A 1 459 ? 4.613 16.25 9.047 1 90.12 459 THR A CA 1
ATOM 3782 C C . THR A 1 459 ? 4.613 17.766 8.945 1 90.12 459 THR A C 1
ATOM 3784 O O . THR A 1 459 ? 5.039 18.328 7.93 1 90.12 459 THR A O 1
ATOM 3787 N N . SER A 1 460 ? 4.023 18.406 9.883 1 86.94 460 SER A N 1
ATOM 3788 C CA . SER A 1 460 ? 3.941 19.875 9.922 1 86.94 460 SER A CA 1
ATOM 3789 C C . SER A 1 460 ? 4.375 20.422 11.281 1 86.94 460 SER A C 1
ATOM 3791 O O . SER A 1 460 ? 4.605 19.656 12.219 1 86.94 460 SER A O 1
ATOM 3793 N N . LEU A 1 461 ? 4.508 21.719 11.266 1 83.44 461 LEU A N 1
ATOM 3794 C CA . LEU A 1 461 ? 4.816 22.391 12.523 1 83.44 461 LEU A CA 1
ATOM 3795 C C . LEU A 1 461 ? 3.562 22.547 13.375 1 83.44 461 LEU A C 1
ATOM 3797 O O . LEU A 1 461 ? 2.512 22.953 12.867 1 83.44 461 LEU A O 1
ATOM 3801 N N . VAL A 1 462 ? 3.551 22.172 14.617 1 76.06 462 VAL A N 1
ATOM 3802 C CA . VAL A 1 462 ? 2.406 22.25 15.516 1 76.06 462 VAL A CA 1
ATOM 3803 C C . VAL A 1 462 ? 2.029 23.703 15.75 1 76.06 462 VAL A C 1
ATOM 3805 O O . VAL A 1 462 ? 0.846 24.047 15.797 1 76.06 462 VAL A O 1
ATOM 3808 N N . PHE A 1 463 ? 2.918 24.547 16.016 1 77 463 PHE A N 1
ATOM 3809 C CA . PHE A 1 463 ? 2.721 25.953 16.344 1 77 463 PHE A CA 1
ATOM 3810 C C . PHE A 1 463 ? 3.496 26.859 15.375 1 77 463 PHE A C 1
ATOM 3812 O O . PHE A 1 463 ? 4.711 27.016 15.508 1 77 463 PHE A O 1
ATOM 3819 N N . GLY A 1 464 ? 2.564 27.484 14.312 1 73.38 464 GLY A N 1
ATOM 3820 C CA . GLY A 1 464 ? 3.184 28.344 13.32 1 73.38 464 GLY A CA 1
ATOM 3821 C C . GLY A 1 464 ? 3.201 29.812 13.719 1 73.38 464 GLY A C 1
ATOM 3822 O O . GLY A 1 464 ? 2.789 30.156 14.828 1 73.38 464 GLY A O 1
ATOM 3823 N N . TRP A 1 465 ? 3.729 30.656 12.883 1 74.69 465 TRP A N 1
ATOM 3824 C CA . TRP A 1 465 ? 3.885 32.062 13.18 1 74.69 465 TRP A CA 1
ATOM 3825 C C . TRP A 1 465 ? 2.527 32.75 13.289 1 74.69 465 TRP A C 1
ATOM 3827 O O . TRP A 1 465 ? 2.342 33.656 14.117 1 74.69 465 TRP A O 1
ATOM 3837 N N . VAL A 1 466 ? 1.562 32.344 12.516 1 73.5 466 VAL A N 1
ATOM 3838 C CA . VAL A 1 466 ? 0.23 32.938 12.57 1 73.5 466 VAL A CA 1
ATOM 3839 C C . VAL A 1 466 ? -0.424 32.594 13.906 1 73.5 466 VAL A C 1
ATOM 3841 O O . VAL A 1 466 ? -1.063 33.469 14.523 1 73.5 466 VAL A O 1
ATOM 3844 N N . ASP A 1 467 ? -0.214 31.391 14.289 1 77 467 ASP A N 1
ATOM 3845 C CA . ASP A 1 467 ? -0.75 30.984 15.586 1 77 467 ASP A CA 1
ATOM 3846 C C . ASP A 1 467 ? -0.13 31.797 16.719 1 77 467 ASP A C 1
ATOM 3848 O O . ASP A 1 467 ? -0.815 32.156 17.672 1 77 467 ASP A O 1
ATOM 3852 N N . LEU A 1 468 ? 1.078 32.031 16.562 1 78.25 468 LEU A N 1
ATOM 3853 C CA . LEU A 1 468 ? 1.779 32.844 17.547 1 78.25 468 LEU A CA 1
ATOM 3854 C C . LEU A 1 468 ? 1.22 34.25 17.578 1 78.25 468 LEU A C 1
ATOM 3856 O O . LEU A 1 468 ? 0.944 34.781 18.656 1 78.25 468 LEU A O 1
ATOM 3860 N N . MET A 1 469 ? 0.937 34.812 16.484 1 77 469 MET A N 1
ATOM 3861 C CA . MET A 1 469 ? 0.421 36.156 16.391 1 77 469 MET A CA 1
ATOM 3862 C C . MET A 1 469 ? -0.983 36.25 16.984 1 77 469 MET A C 1
ATOM 3864 O O . MET A 1 469 ? -1.287 37.188 17.734 1 77 469 MET A O 1
ATOM 3868 N N . VAL A 1 470 ? -1.73 35.312 16.594 1 76.62 470 VAL A N 1
ATOM 3869 C CA . VAL A 1 470 ? -3.098 35.281 17.109 1 76.62 470 VAL A CA 1
ATOM 3870 C C . VAL A 1 470 ? -3.08 35.125 18.625 1 76.62 470 VAL A C 1
ATOM 3872 O O . VAL A 1 470 ? -3.836 35.812 19.328 1 76.62 470 VAL A O 1
ATOM 3875 N N . SER A 1 471 ? -2.186 34.281 19.062 1 80.81 471 SER A N 1
ATOM 3876 C CA . SER A 1 471 ? -2.1 34.031 20.5 1 80.81 471 SER A CA 1
ATOM 3877 C C . SER A 1 471 ? -1.584 35.281 21.234 1 80.81 471 SER A C 1
ATOM 3879 O O . SER A 1 471 ? -2.076 35.625 22.312 1 80.81 471 SER A O 1
ATOM 3881 N N . PHE A 1 472 ? -0.688 35.969 20.625 1 78.5 472 PHE A N 1
ATOM 3882 C CA . PHE A 1 472 ? -0.165 37.188 21.219 1 78.5 472 PHE A CA 1
ATOM 3883 C C . PHE A 1 472 ? -1.248 38.25 21.297 1 78.5 472 PHE A C 1
ATOM 3885 O O . PHE A 1 472 ? -1.392 38.906 22.312 1 78.5 472 PHE A O 1
ATOM 3892 N N . GLY A 1 473 ? -1.944 38.344 20.266 1 76.25 473 GLY A N 1
ATOM 3893 C CA . GLY A 1 473 ? -3.039 39.281 20.266 1 76.25 473 GLY A CA 1
ATOM 3894 C C . GLY A 1 473 ? -4.105 39 21.297 1 76.25 473 GLY A C 1
ATOM 3895 O O . GLY A 1 473 ? -4.59 39.906 21.984 1 76.25 473 GLY A O 1
ATOM 3896 N N . GLY A 1 474 ? -4.426 37.75 21.359 1 77.81 474 GLY A N 1
ATOM 3897 C CA . GLY A 1 474 ? -5.406 37.344 22.359 1 77.81 474 GLY A CA 1
ATOM 3898 C C . GLY A 1 474 ? -4.949 37.594 23.781 1 77.81 474 GLY A C 1
ATOM 3899 O O . GLY A 1 474 ? -5.727 38.062 24.625 1 77.81 474 GLY A O 1
ATOM 3900 N N . ILE A 1 475 ? -3.703 37.375 24.016 1 80.62 475 ILE A N 1
ATOM 3901 C CA . ILE A 1 475 ? -3.162 37.531 25.359 1 80.62 475 ILE A CA 1
ATOM 3902 C C . ILE A 1 475 ? -3.055 39.031 25.703 1 80.62 475 ILE A C 1
ATOM 3904 O O . ILE A 1 475 ? -3.395 39.438 26.812 1 80.62 475 ILE A O 1
ATOM 3908 N N . ALA A 1 476 ? -2.666 39.781 24.719 1 79.31 476 ALA A N 1
ATOM 3909 C CA . ALA A 1 476 ? -2.584 41.219 24.922 1 79.31 476 ALA A CA 1
ATOM 3910 C C . ALA A 1 476 ? -3.967 41.844 25.172 1 79.31 476 ALA A C 1
ATOM 3912 O O . ALA A 1 476 ? -4.129 42.719 26.016 1 79.31 476 ALA A O 1
ATOM 3913 N N . GLY A 1 477 ? -4.844 41.312 24.484 1 77.31 477 GLY A N 1
ATOM 3914 C CA . GLY A 1 477 ? -6.215 41.75 24.688 1 77.31 477 GLY A CA 1
ATOM 3915 C C . GLY A 1 477 ? -6.805 41.344 26.016 1 77.31 477 GLY A C 1
ATOM 3916 O O . GLY A 1 477 ? -7.473 42.125 26.688 1 77.31 477 GLY A O 1
ATOM 3917 N N . LEU A 1 478 ? -6.496 40.188 26.406 1 78.19 478 LEU A N 1
ATOM 3918 C CA . LEU A 1 478 ? -7.074 39.625 27.625 1 78.19 478 LEU A CA 1
ATOM 3919 C C . LEU A 1 478 ? -6.465 40.281 28.859 1 78.19 478 LEU A C 1
ATOM 3921 O O . LEU A 1 478 ? -7.188 40.625 29.797 1 78.19 478 LEU A O 1
ATOM 3925 N N . PHE A 1 479 ? -5.137 40.438 28.797 1 79.06 479 PHE A N 1
ATOM 3926 C CA . PHE A 1 479 ? -4.461 40.938 30 1 79.06 479 PHE A CA 1
ATOM 3927 C C . PHE A 1 479 ? -4.441 42.438 30.047 1 79.06 479 PHE A C 1
ATOM 3929 O O . PHE A 1 479 ? -4.645 43.031 31.109 1 79.06 479 PHE A O 1
ATOM 3936 N N . LEU A 1 480 ? -4.25 43.125 28.875 1 76.56 480 LEU A N 1
ATOM 3937 C CA . LEU A 1 480 ? -3.971 44.562 28.906 1 76.56 480 LEU A CA 1
ATOM 3938 C C . LEU A 1 480 ? -5.004 45.312 28.094 1 76.56 480 LEU A C 1
ATOM 3940 O O . LEU A 1 480 ? -5.07 46.562 28.156 1 76.56 480 LEU A O 1
ATOM 3944 N N . GLY A 1 481 ? -5.777 44.625 27.375 1 76.06 481 GLY A N 1
ATOM 3945 C CA . GLY A 1 481 ? -6.723 45.312 26.516 1 76.06 481 GLY A CA 1
ATOM 3946 C C . GLY A 1 481 ? -6.051 46.156 25.453 1 76.06 481 GLY A C 1
ATOM 3947 O O . GLY A 1 481 ? -6.547 47.219 25.094 1 76.06 481 GLY A O 1
ATOM 3948 N N . CYS A 1 482 ? -4.832 45.719 25.156 1 77.5 482 CYS A N 1
ATOM 3949 C CA . CYS A 1 482 ? -4.059 46.531 24.203 1 77.5 482 CYS A CA 1
ATOM 3950 C C . CYS A 1 482 ? -4.105 45.938 22.812 1 77.5 482 CYS A C 1
ATOM 3952 O O . CYS A 1 482 ? -4.363 44.75 22.656 1 77.5 482 CYS A O 1
ATOM 3954 N N . SER A 1 483 ? -4.18 46.781 21.844 1 78.75 483 SER A N 1
ATOM 3955 C CA . SER A 1 483 ? -4.09 46.406 20.422 1 78.75 483 SER A CA 1
ATOM 3956 C C . SER A 1 483 ? -2.85 47.031 19.781 1 78.75 483 SER A C 1
ATOM 3958 O O . SER A 1 483 ? -2.059 47.688 20.453 1 78.75 483 SER A O 1
ATOM 3960 N N . LEU A 1 484 ? -2.629 46.656 18.578 1 79.56 484 LEU A N 1
ATOM 3961 C CA . LEU A 1 484 ? -1.511 47.25 17.859 1 79.56 484 LEU A CA 1
ATOM 3962 C C . LEU A 1 484 ? -1.652 48.75 17.797 1 79.56 484 LEU A C 1
ATOM 3964 O O . LEU A 1 484 ? -0.656 49.469 17.859 1 79.56 484 LEU A O 1
ATOM 3968 N N . ILE A 1 485 ? -2.863 49.188 17.812 1 75.94 485 ILE A N 1
ATOM 3969 C CA . ILE A 1 485 ? -3.121 50.625 17.766 1 75.94 485 ILE A CA 1
ATOM 3970 C C . ILE A 1 485 ? -2.736 51.25 19.094 1 75.94 485 ILE A C 1
ATOM 3972 O O . ILE A 1 485 ? -2.182 52.344 19.125 1 75.94 485 ILE A O 1
ATOM 3976 N N . SER A 1 486 ? -2.998 50.531 20.125 1 76.25 486 SER A N 1
ATOM 3977 C CA . SER A 1 486 ? -2.592 51.031 21.438 1 76.25 486 SER A CA 1
ATOM 3978 C C . SER A 1 486 ? -1.076 51.156 21.531 1 76.25 486 SER A C 1
ATOM 3980 O O . SER A 1 486 ? -0.571 52.094 22.172 1 76.25 486 SER A O 1
ATOM 3982 N N . GLY A 1 487 ? -0.443 50.219 20.844 1 77.38 487 GLY A N 1
ATOM 3983 C CA . GLY A 1 487 ? 1.007 50.344 20.797 1 77.38 487 GLY A CA 1
ATOM 3984 C C . GLY A 1 487 ? 1.491 51.562 20.031 1 77.38 487 GLY A C 1
ATOM 3985 O O . GLY A 1 487 ? 2.443 52.219 20.453 1 77.38 487 GLY A O 1
ATOM 3986 N N . MET A 1 488 ? 0.747 51.875 19.078 1 77.81 488 MET A N 1
ATOM 3987 C CA . MET A 1 488 ? 1.104 53.062 18.297 1 77.81 488 MET A CA 1
ATOM 3988 C C . MET A 1 488 ? 0.803 54.344 19.078 1 77.81 488 MET A C 1
ATOM 3990 O O . MET A 1 488 ? 1.514 55.344 18.938 1 77.81 488 MET A O 1
ATOM 3994 N N . GLU A 1 489 ? -0.259 54.312 19.891 1 75.94 489 GLU A N 1
ATOM 3995 C CA . GLU A 1 489 ? -0.548 55.438 20.75 1 75.94 489 GLU A CA 1
ATOM 3996 C C . GLU A 1 489 ? 0.61 55.719 21.703 1 75.94 489 GLU A C 1
ATOM 3998 O O . GLU A 1 489 ? 0.994 56.875 21.922 1 75.94 489 GLU A O 1
ATOM 4003 N N . LEU A 1 490 ? 1.096 54.688 22.141 1 75.56 490 LEU A N 1
ATOM 4004 C CA . LEU A 1 490 ? 2.217 54.844 23.062 1 75.56 490 LEU A CA 1
ATOM 4005 C C . LEU A 1 490 ? 3.459 55.344 22.344 1 75.56 490 LEU A C 1
ATOM 4007 O O . LEU A 1 490 ? 4.18 56.188 22.859 1 75.56 490 LEU A O 1
ATOM 4011 N N . ALA A 1 491 ? 3.635 54.875 21.203 1 78 491 ALA A N 1
ATOM 4012 C CA . ALA A 1 491 ? 4.781 55.312 20.422 1 78 491 ALA A CA 1
ATOM 4013 C C . ALA A 1 491 ? 4.652 56.781 20.031 1 78 491 ALA A C 1
ATOM 4015 O O . ALA A 1 491 ? 5.625 57.531 20.094 1 78 491 ALA A O 1
ATOM 4016 N N . TYR A 1 492 ? 3.438 57.094 19.719 1 76.06 492 TYR A N 1
ATOM 4017 C CA . TYR A 1 492 ? 3.188 58.5 19.375 1 76.06 492 TYR A CA 1
ATOM 4018 C C . TYR A 1 492 ? 3.424 59.406 20.578 1 76.06 492 TYR A C 1
ATOM 4020 O O . TYR A 1 492 ? 4.027 60.469 20.438 1 76.06 492 TYR A O 1
ATOM 4028 N N . PHE A 1 493 ? 2.951 59 21.719 1 71.88 493 PHE A N 1
ATOM 4029 C CA . PHE A 1 493 ? 3.115 59.781 22.922 1 71.88 493 PHE A CA 1
ATOM 4030 C C . PHE A 1 493 ? 4.59 59.969 23.266 1 71.88 493 PHE A C 1
ATOM 4032 O O . PHE A 1 493 ? 5.051 61.094 23.516 1 71.88 493 PHE A O 1
ATOM 4039 N N . LEU A 1 494 ? 5.32 58.938 23.078 1 73.81 494 LEU A N 1
ATOM 4040 C CA . LEU A 1 494 ? 6.719 58.906 23.5 1 73.81 494 LEU A CA 1
ATOM 4041 C C . LEU A 1 494 ? 7.594 59.625 22.469 1 73.81 494 LEU A C 1
ATOM 4043 O O . LEU A 1 494 ? 8.531 60.344 22.828 1 73.81 494 LEU A O 1
ATOM 4047 N N . CYS A 1 495 ? 7.18 59.531 21.281 1 73 495 CYS A N 1
ATOM 4048 C CA . CYS A 1 495 ? 8.078 60 20.234 1 73 495 CYS A CA 1
ATOM 4049 C C . CYS A 1 495 ? 7.715 61.406 19.812 1 73 495 CYS A C 1
ATOM 4051 O O . CYS A 1 495 ? 8.57 62.156 19.344 1 73 495 CYS A O 1
ATOM 4053 N N . ILE A 1 496 ? 6.48 61.719 19.969 1 70.88 496 ILE A N 1
ATOM 4054 C CA . ILE A 1 496 ? 6.078 63 19.438 1 70.88 496 ILE A CA 1
ATOM 4055 C C . ILE A 1 496 ? 5.66 63.938 20.578 1 70.88 496 ILE A C 1
ATOM 4057 O O . ILE A 1 496 ? 6.148 65.062 20.672 1 70.88 496 ILE A O 1
ATOM 4061 N N . GLU A 1 497 ? 4.855 63.469 21.5 1 73.31 497 GLU A N 1
ATOM 4062 C CA . GLU A 1 497 ? 4.281 64.375 22.5 1 73.31 497 GLU A CA 1
ATOM 4063 C C . GLU A 1 497 ? 5.305 64.688 23.578 1 73.31 497 GLU A C 1
ATOM 4065 O O . GLU A 1 497 ? 5.367 65.875 24.031 1 73.31 497 GLU A O 1
ATOM 4070 N N . VAL A 1 498 ? 6.125 63.781 23.891 1 74.56 498 VAL A N 1
ATOM 4071 C CA . VAL A 1 498 ? 7.098 64 24.953 1 74.56 498 VAL A CA 1
ATOM 4072 C C . VAL A 1 498 ? 8.172 64.938 24.469 1 74.56 498 VAL A C 1
ATOM 4074 O O . VAL A 1 498 ? 8.461 65.938 25.125 1 74.56 498 VAL A O 1
ATOM 4077 N N . PRO A 1 499 ? 8.656 64.688 23.312 1 70 499 PRO A N 1
ATOM 4078 C CA . PRO A 1 499 ? 9.633 65.688 22.844 1 70 499 PRO A CA 1
ATOM 4079 C C . PRO A 1 499 ? 9.016 67.062 22.562 1 70 499 PRO A C 1
ATOM 4081 O O . PRO A 1 499 ? 9.648 68.062 22.781 1 70 499 PRO A O 1
ATOM 4084 N N . ALA A 1 500 ? 7.773 67.062 22.125 1 68.25 500 ALA A N 1
ATOM 4085 C CA . ALA A 1 500 ? 7.09 68.312 21.875 1 68.25 500 ALA A CA 1
ATOM 4086 C C . ALA A 1 500 ? 6.887 69.062 23.156 1 68.25 500 ALA A C 1
ATOM 4088 O O . ALA A 1 500 ? 7.027 70.312 23.188 1 68.25 500 ALA A O 1
ATOM 4089 N N . PHE A 1 501 ? 6.598 68.375 24.172 1 69.12 501 PHE A N 1
ATOM 4090 C CA . PHE A 1 501 ? 6.449 69 25.469 1 69.12 501 PHE A CA 1
ATOM 4091 C C . PHE A 1 501 ? 7.793 69.5 25.984 1 69.12 501 PHE A C 1
ATOM 4093 O O . PHE A 1 501 ? 7.863 70.625 26.594 1 69.12 501 PHE A O 1
ATOM 4100 N N . GLY A 1 502 ? 8.789 68.812 25.656 1 66.56 502 GLY A N 1
ATOM 4101 C CA . GLY A 1 502 ? 10.125 69.25 26.031 1 66.56 502 GLY A CA 1
ATOM 4102 C C . GLY A 1 502 ? 10.578 70.5 25.266 1 66.56 502 GLY A C 1
ATOM 4103 O O . GLY A 1 502 ? 11.156 71.438 25.844 1 66.56 502 GLY A O 1
ATOM 4104 N N . LEU A 1 503 ? 10.219 70.5 24.078 1 66.62 503 LEU A N 1
ATOM 4105 C CA . LEU A 1 503 ? 10.602 71.625 23.25 1 66.62 503 LEU A CA 1
ATOM 4106 C C . LEU A 1 503 ? 9.805 72.875 23.625 1 66.62 503 LEU A C 1
ATOM 4108 O O . LEU A 1 503 ? 10.336 74 23.609 1 66.62 503 LEU A O 1
ATOM 4112 N N . ASP A 1 504 ? 8.555 72.562 23.969 1 65.69 504 ASP A N 1
ATOM 4113 C CA . ASP A 1 504 ? 7.73 73.688 24.406 1 65.69 504 ASP A CA 1
ATOM 4114 C C . ASP A 1 504 ? 8.219 74.25 25.75 1 65.69 504 ASP A C 1
ATOM 4116 O O . ASP A 1 504 ? 8.219 75.438 25.969 1 65.69 504 ASP A O 1
ATOM 4120 N N . GLY A 1 505 ? 8.703 73.312 26.578 1 62.97 505 GLY A N 1
ATOM 4121 C CA . GLY A 1 505 ? 9.297 73.75 27.844 1 62.97 505 GLY A CA 1
ATOM 4122 C C . GLY A 1 505 ? 10.594 74.5 27.656 1 62.97 505 GLY A C 1
ATOM 4123 O O . GLY A 1 505 ? 10.82 75.562 28.312 1 62.97 505 GLY A O 1
ATOM 4124 N N . LEU A 1 506 ? 11.273 74.188 26.672 1 63.88 506 LEU A N 1
ATOM 4125 C CA . LEU A 1 506 ? 12.523 74.812 26.359 1 63.88 506 LEU A CA 1
ATOM 4126 C C . LEU A 1 506 ? 12.25 76.188 25.703 1 63.88 506 LEU A C 1
ATOM 4128 O O . LEU A 1 506 ? 12.938 77.188 26 1 63.88 506 LEU A O 1
ATOM 4132 N N . ARG A 1 507 ? 11.219 76.188 24.922 1 63.66 507 ARG A N 1
ATOM 4133 C CA . ARG A 1 507 ? 10.844 77.438 24.266 1 63.66 507 ARG A CA 1
ATOM 4134 C C . ARG A 1 507 ? 10.32 78.5 25.281 1 63.66 507 ARG A C 1
ATOM 4136 O O . ARG A 1 507 ? 10.633 79.688 25.203 1 63.66 507 ARG A O 1
ATOM 4143 N N . ARG A 1 508 ? 9.719 78 26.281 1 66.44 508 ARG A N 1
ATOM 4144 C CA . ARG A 1 508 ? 9.219 78.875 27.328 1 66.44 508 ARG A CA 1
ATOM 4145 C C . ARG A 1 508 ? 10.352 79.375 28.203 1 66.44 508 ARG A C 1
ATOM 4147 O O . ARG A 1 508 ? 10.367 80.562 28.609 1 66.44 508 ARG A O 1
ATOM 4154 N N . ARG A 1 509 ? 11.234 78.5 28.359 1 64.69 509 ARG A N 1
ATOM 4155 C CA . ARG A 1 509 ? 12.406 78.938 29.141 1 64.69 509 ARG A CA 1
ATOM 4156 C C . ARG A 1 509 ? 13.266 79.938 28.375 1 64.69 509 ARG A C 1
ATOM 4158 O O . ARG A 1 509 ? 13.789 80.875 28.953 1 64.69 509 ARG A O 1
ATOM 4165 N N . TRP A 1 510 ? 13.273 79.688 27.109 1 63.38 510 TRP A N 1
ATOM 4166 C CA . TRP A 1 510 ? 14.055 80.562 26.281 1 63.38 510 TRP A CA 1
ATOM 4167 C C . TRP A 1 510 ? 13.359 81.938 26.141 1 63.38 510 TRP A C 1
ATOM 4169 O O . TRP A 1 510 ? 14 83 26.203 1 63.38 510 TRP A O 1
ATOM 4179 N N . LYS A 1 511 ? 12.109 81.938 26.125 1 66.5 511 LYS A N 1
ATOM 4180 C CA . LYS A 1 511 ? 11.367 83.188 26.078 1 66.5 511 LYS A CA 1
ATOM 4181 C C . LYS A 1 511 ? 11.43 83.938 27.406 1 66.5 511 LYS A C 1
ATOM 4183 O O . LYS A 1 511 ? 11.547 85.188 27.453 1 66.5 511 LYS A O 1
ATOM 4188 N N . ALA A 1 512 ? 11.391 83.188 28.391 1 66.19 512 ALA A N 1
ATOM 4189 C CA . ALA A 1 512 ? 11.5 83.75 29.719 1 66.19 512 ALA A CA 1
ATOM 4190 C C . ALA A 1 512 ? 12.891 84.375 29.938 1 66.19 512 ALA A C 1
ATOM 4192 O O . ALA A 1 512 ? 13.031 85.438 30.5 1 66.19 512 ALA A O 1
ATOM 4193 N N . ARG A 1 513 ? 13.773 83.75 29.438 1 62.56 513 ARG A N 1
ATOM 4194 C CA . ARG A 1 513 ? 15.133 84.25 29.562 1 62.56 513 ARG A CA 1
ATOM 4195 C C . ARG A 1 513 ? 15.32 85.5 28.688 1 62.56 513 ARG A C 1
ATOM 4197 O O . ARG A 1 513 ? 16.016 86.438 29.094 1 62.56 513 ARG A O 1
ATOM 4204 N N . ARG A 1 514 ? 14.68 85.562 27.625 1 63.53 514 ARG A N 1
ATOM 4205 C CA . ARG A 1 514 ? 14.789 86.75 26.766 1 63.53 514 ARG A CA 1
ATOM 4206 C C . ARG A 1 514 ? 14.055 87.938 27.359 1 63.53 514 ARG A C 1
ATOM 4208 O O . ARG A 1 514 ? 14.516 89.062 27.25 1 63.53 514 ARG A O 1
ATOM 4215 N N . GLN A 1 515 ? 12.945 87.625 27.953 1 60.12 515 GLN A N 1
ATOM 4216 C CA . GLN A 1 515 ? 12.219 88.75 28.578 1 60.12 515 GLN A CA 1
ATOM 4217 C C . GLN A 1 515 ? 12.961 89.25 29.797 1 60.12 515 GLN A C 1
ATOM 4219 O O . GLN A 1 515 ? 12.922 90.438 30.094 1 60.12 515 GLN A O 1
ATOM 4224 N N . MET A 1 516 ? 13.609 88.438 30.484 1 58.25 516 MET A N 1
ATOM 4225 C CA . MET A 1 516 ? 14.391 88.875 31.625 1 58.25 516 MET A CA 1
ATOM 4226 C C . MET A 1 516 ? 15.586 89.75 31.172 1 58.25 516 MET A C 1
ATOM 4228 O O . MET A 1 516 ? 16 90.688 31.844 1 58.25 516 MET A O 1
ATOM 4232 N N . ASP A 1 517 ? 16.109 89.375 30.094 1 53.81 517 ASP A N 1
ATOM 4233 C CA . ASP A 1 517 ? 17.219 90.125 29.609 1 53.81 517 ASP A CA 1
ATOM 4234 C C . ASP A 1 517 ? 16.734 91.5 29.047 1 53.81 517 ASP A C 1
ATOM 4236 O O . ASP A 1 517 ? 17.531 92.438 28.859 1 53.81 517 ASP A O 1
ATOM 4240 N N . LEU A 1 518 ? 15.578 91.562 28.453 1 47.91 518 LEU A N 1
ATOM 4241 C CA . LEU A 1 518 ? 15.141 92.875 28.016 1 47.91 518 LEU A CA 1
ATOM 4242 C C . LEU A 1 518 ? 14.641 93.688 29.203 1 47.91 518 LEU A C 1
ATOM 4244 O O . LEU A 1 518 ? 13.57 93.438 29.75 1 47.91 518 LEU A O 1
ATOM 4248 N N . GLY A 1 519 ? 15.461 93.875 30.234 1 42.69 519 GLY A N 1
ATOM 4249 C CA . GLY A 1 519 ? 15.367 94.812 31.328 1 42.69 519 GLY A CA 1
ATOM 4250 C C . GLY A 1 519 ? 14.898 96.188 30.875 1 42.69 519 GLY A C 1
ATOM 4251 O O . GLY A 1 519 ? 15.664 97.125 30.906 1 42.69 519 GLY A O 1
ATOM 4252 N N . VAL A 1 520 ? 14.094 96.312 29.797 1 40.28 520 VAL A N 1
ATOM 4253 C CA . VAL A 1 520 ? 13.766 97.75 29.562 1 40.28 520 VAL A CA 1
ATOM 4254 C C . VAL A 1 520 ? 13.125 98.312 30.812 1 40.28 520 VAL A C 1
ATOM 4256 O O . VAL A 1 520 ? 12.195 97.75 31.375 1 40.28 520 VAL A O 1
ATOM 4259 N N . THR A 1 521 ? 13.898 99.25 31.547 1 39.16 521 THR A N 1
ATOM 4260 C CA . THR A 1 521 ? 13.57 100.25 32.562 1 39.16 521 THR A CA 1
ATOM 4261 C C . THR A 1 521 ? 12.312 101 32.188 1 39.16 521 THR A C 1
ATOM 4263 O O . THR A 1 521 ? 12.359 101.938 31.391 1 39.16 521 THR A O 1
ATOM 4266 N N . VAL A 1 522 ? 11.289 100.5 31.562 1 36.84 522 VAL A N 1
ATOM 4267 C CA . VAL A 1 522 ? 10.227 101.5 31.359 1 36.84 522 VAL A CA 1
ATOM 4268 C C . VAL A 1 522 ? 9.766 102.062 32.688 1 36.84 522 VAL A C 1
ATOM 4270 O O . VAL A 1 522 ? 9.531 101.312 33.656 1 36.84 522 VAL A O 1
ATOM 4273 N N . PRO A 1 523 ? 10.102 103.438 33 1 37.56 523 PRO A N 1
ATOM 4274 C CA . PRO A 1 523 ? 9.68 104.125 34.188 1 37.56 523 PRO A CA 1
ATOM 4275 C C . PRO A 1 523 ? 8.195 104 34.5 1 37.56 523 PRO A C 1
ATOM 4277 O O . PRO A 1 523 ? 7.355 104.312 33.625 1 37.56 523 PRO A O 1
ATOM 4280 N N . THR A 1 524 ? 7.734 102.938 35.062 1 31.52 524 THR A N 1
ATOM 4281 C CA . THR A 1 524 ? 6.324 102.75 35.375 1 31.52 524 THR A CA 1
ATOM 4282 C C . THR A 1 524 ? 5.797 103.938 36.188 1 31.52 524 THR A C 1
ATOM 4284 O O . THR A 1 524 ? 6.336 104.25 37.25 1 31.52 524 THR A O 1
ATOM 4287 N N . PRO A 1 525 ? 5.211 104.938 35.5 1 35.75 525 PRO A N 1
ATOM 4288 C CA . PRO A 1 525 ? 4.633 106.062 36.281 1 35.75 525 PRO A CA 1
ATOM 4289 C C . PRO A 1 525 ? 3.768 105.562 37.438 1 35.75 525 PRO A C 1
ATOM 4291 O O . PRO A 1 525 ? 3.002 104.625 37.25 1 35.75 525 PRO A O 1
ATOM 4294 N N . THR A 1 526 ? 4.254 105.562 38.719 1 29.3 526 THR A N 1
ATOM 4295 C CA . THR A 1 526 ? 3.629 105.125 39.969 1 29.3 526 THR A CA 1
ATOM 4296 C C . THR A 1 526 ? 2.309 105.875 40.188 1 29.3 526 THR A C 1
ATOM 4298 O O . THR A 1 526 ? 2.299 107.062 40.438 1 29.3 526 THR A O 1
ATOM 4301 N N . LEU A 1 527 ? 1.282 105.75 39.219 1 27.8 527 LEU A N 1
ATOM 4302 C CA . LEU A 1 527 ? 0.037 106.375 39.656 1 27.8 527 LEU A CA 1
ATOM 4303 C C . LEU A 1 527 ? -0.361 105.938 41.031 1 27.8 527 LEU A C 1
ATOM 4305 O O . LEU A 1 527 ? -0.331 104.75 41.312 1 27.8 527 LEU A O 1
ATOM 4309 N N . ASN A 1 528 ? -0.207 106.75 42.125 1 25.86 528 ASN A N 1
ATOM 4310 C CA . ASN A 1 528 ? -0.537 106.625 43.562 1 25.86 528 ASN A CA 1
ATOM 4311 C C . ASN A 1 528 ? -1.987 106.188 43.781 1 25.86 528 ASN A C 1
ATOM 4313 O O . ASN A 1 528 ? -2.898 107.062 43.688 1 25.86 528 ASN A O 1
ATOM 4317 N N . PHE A 1 529 ? -2.582 105.25 43 1 26.59 529 PHE A N 1
ATOM 4318 C CA . PHE A 1 529 ? -3.992 105 43.25 1 26.59 529 PHE A CA 1
ATOM 4319 C C . PHE A 1 529 ? -4.199 104.562 44.688 1 26.59 529 PHE A C 1
ATOM 4321 O O . PHE A 1 529 ? -3.521 103.625 45.156 1 26.59 529 PHE A O 1
ATOM 4328 N N . GLN A 1 530 ? -4.605 105.438 45.625 1 24.8 530 GLN A N 1
ATOM 4329 C CA . GLN A 1 530 ? -5.012 105.25 47 1 24.8 530 GLN A CA 1
ATOM 4330 C C . GLN A 1 530 ? -5.984 104.062 47.156 1 24.8 530 GLN A C 1
ATOM 4332 O O . GLN A 1 530 ? -6.973 104 46.406 1 24.8 530 GLN A O 1
ATOM 4337 N N . GLN A 1 531 ? -5.559 102.875 47.656 1 23.98 531 GLN A N 1
ATOM 4338 C CA . GLN A 1 531 ? -6.059 101.562 47.906 1 23.98 531 GLN A CA 1
ATOM 4339 C C . GLN A 1 531 ? -7.32 101.562 48.781 1 23.98 531 GLN A C 1
ATOM 4341 O O . GLN A 1 531 ? -7.258 101.875 49.969 1 23.98 531 GLN A O 1
ATOM 4346 N N . THR A 1 532 ? -8.383 102.375 48.406 1 25.58 532 THR A N 1
ATOM 4347 C CA . THR A 1 532 ? -9.477 102.25 49.375 1 25.58 532 THR A CA 1
ATOM 4348 C C . THR A 1 532 ? -9.898 100.75 49.5 1 25.58 532 THR A C 1
ATOM 4350 O O . THR A 1 532 ? -10.078 100.062 48.5 1 25.58 532 THR A O 1
ATOM 4353 N N . THR A 1 533 ? -9.656 100.062 50.688 1 24.34 533 THR A N 1
ATOM 4354 C CA . THR A 1 533 ? -9.672 98.688 51.219 1 24.34 533 THR A CA 1
ATOM 4355 C C . THR A 1 533 ? -11.078 98.062 51.188 1 24.34 533 THR A C 1
ATOM 4357 O O . THR A 1 533 ? -11.953 98.5 51.938 1 24.34 533 THR A O 1
ATOM 4360 N N . PRO A 1 534 ? -11.789 97.938 49.969 1 28.8 534 PRO A N 1
ATOM 4361 C CA . PRO A 1 534 ? -13.141 97.375 50.031 1 28.8 534 PRO A CA 1
ATOM 4362 C C . PRO A 1 534 ? -13.164 95.938 50.656 1 28.8 534 PRO A C 1
ATOM 4364 O O . PRO A 1 534 ? -12.82 95 50 1 28.8 534 PRO A O 1
ATOM 4367 N N . SER A 1 535 ? -12.57 95.625 51.875 1 26.61 535 SER A N 1
ATOM 4368 C CA . SER A 1 535 ? -12.383 94.375 52.5 1 26.61 535 SER A CA 1
ATOM 4369 C C . SER A 1 535 ? -13.727 93.625 52.719 1 26.61 535 SER A C 1
ATOM 4371 O O . SER A 1 535 ? -13.766 92.438 52.969 1 26.61 535 SER A O 1
ATOM 4373 N N . GLN A 1 536 ? -14.828 94.312 53 1 26.27 536 GLN A N 1
ATOM 4374 C CA . GLN A 1 536 ? -15.789 93.75 53.938 1 26.27 536 GLN A CA 1
ATOM 4375 C C . GLN A 1 536 ? -16.594 92.625 53.312 1 26.27 536 GLN A C 1
ATOM 4377 O O . GLN A 1 536 ? -17.203 91.812 54 1 26.27 536 GLN A O 1
ATOM 4382 N N . LEU A 1 537 ? -16.953 92.688 52.094 1 24.75 537 LEU A N 1
ATOM 4383 C CA . LEU A 1 537 ? -18.203 92 51.719 1 24.75 537 LEU A CA 1
ATOM 4384 C C . LEU A 1 537 ? -17.984 90.5 51.594 1 24.75 537 LEU A C 1
ATOM 4386 O O . LEU A 1 537 ? -18.953 89.75 51.562 1 24.75 537 LEU A O 1
ATOM 4390 N N . MET A 1 538 ? -16.75 90.062 51.375 1 25.23 538 MET A N 1
ATOM 4391 C CA . MET A 1 538 ? -16.672 88.688 50.906 1 25.23 538 MET A CA 1
ATOM 4392 C C . MET A 1 538 ? -17.016 87.688 52.031 1 25.23 538 MET A C 1
ATOM 4394 O O . MET A 1 538 ? -17 86.5 51.812 1 25.23 538 MET A O 1
ATOM 4398 N N . GLU A 1 539 ? -16.938 88.188 53.312 1 28.09 539 GLU A N 1
ATOM 4399 C CA . GLU A 1 539 ? -16.844 87.188 54.406 1 28.09 539 GLU A CA 1
ATOM 4400 C C . GLU A 1 539 ? -18.125 86.375 54.5 1 28.09 539 GLU A C 1
ATOM 4402 O O . GLU A 1 539 ? -18.109 85.25 55.062 1 28.09 539 GLU A O 1
ATOM 4407 N N . ASN A 1 540 ? -19.219 87 54.156 1 25.81 540 ASN A N 1
ATOM 4408 C CA . ASN A 1 540 ? -20.453 86.375 54.688 1 25.81 540 ASN A CA 1
ATOM 4409 C C . ASN A 1 540 ? -20.719 85 54.125 1 25.81 540 ASN A C 1
ATOM 4411 O O . ASN A 1 540 ? -21.484 84.25 54.719 1 25.81 540 ASN A O 1
ATOM 4415 N N . TYR A 1 541 ? -20.438 84.875 52.812 1 26.92 541 TYR A N 1
ATOM 4416 C CA . TYR A 1 541 ? -21.078 83.75 52.188 1 26.92 541 TYR A CA 1
ATOM 4417 C C . TYR A 1 541 ? -20.484 82.438 52.688 1 26.92 541 TYR A C 1
ATOM 4419 O O . TYR A 1 541 ? -21.109 81.375 52.594 1 26.92 541 TYR A O 1
ATOM 4427 N N . ILE A 1 542 ? -19.188 82.562 53.156 1 28.72 542 ILE A N 1
ATOM 4428 C CA . ILE A 1 542 ? -18.516 81.25 53.406 1 28.72 542 ILE A CA 1
ATOM 4429 C C . ILE A 1 542 ? -19.172 80.562 54.562 1 28.72 542 ILE A C 1
ATOM 4431 O O . ILE A 1 542 ? -19.062 79.312 54.688 1 28.72 542 ILE A O 1
ATOM 4435 N N . MET A 1 543 ? -19.703 81.375 55.5 1 26.59 543 MET A N 1
ATOM 4436 C CA . MET A 1 543 ? -19.938 80.75 56.812 1 26.59 543 MET A CA 1
ATOM 4437 C C . MET A 1 543 ? -20.969 79.625 56.719 1 26.59 543 MET A C 1
ATOM 4439 O O . MET A 1 543 ? -21.094 78.875 57.656 1 26.59 543 MET A O 1
ATOM 4443 N N . GLN A 1 544 ? -21.969 79.875 55.844 1 27.91 544 GLN A N 1
ATOM 4444 C CA . GLN A 1 544 ? -23.172 79.062 56.062 1 27.91 544 GLN A CA 1
ATOM 4445 C C . GLN A 1 544 ? -22.922 77.625 55.812 1 27.91 544 GLN A C 1
ATOM 4447 O O . GLN A 1 544 ? -23.688 76.75 56.219 1 27.91 544 GLN A O 1
ATOM 4452 N N . LEU A 1 545 ? -21.938 77.375 54.906 1 25.53 545 LEU A N 1
ATOM 4453 C CA . LEU A 1 545 ? -21.906 76 54.406 1 25.53 545 LEU A CA 1
ATOM 4454 C C . LEU A 1 545 ? -21.438 75.062 55.5 1 25.53 545 LEU A C 1
ATOM 4456 O O . LEU A 1 545 ? -21.547 73.812 55.344 1 25.53 545 LEU A O 1
ATOM 4460 N N . LYS A 1 546 ? -20.688 75.625 56.438 1 25.73 546 LYS A N 1
ATOM 4461 C CA . LYS A 1 546 ? -19.969 74.688 57.281 1 25.73 546 LYS A CA 1
ATOM 4462 C C . LYS A 1 546 ? -20.938 73.812 58.094 1 25.73 546 LYS A C 1
ATOM 4464 O O . LYS A 1 546 ? -20.516 72.875 58.781 1 25.73 546 LYS A O 1
ATOM 4469 N N . ALA A 1 547 ? -22.047 74.375 58.406 1 24.31 547 ALA A N 1
ATOM 4470 C CA . ALA A 1 547 ? -22.719 73.875 59.625 1 24.31 547 ALA A CA 1
ATOM 4471 C C . ALA A 1 547 ? -23.109 72.375 59.438 1 24.31 547 ALA A C 1
ATOM 4473 O O . ALA A 1 547 ? -23.188 71.688 60.438 1 24.31 547 ALA A O 1
ATOM 4474 N N . GLU A 1 548 ? -23.688 72.125 58.25 1 23.7 548 GLU A N 1
ATOM 4475 C CA . GLU A 1 548 ? -24.625 71 58.344 1 23.7 548 GLU A CA 1
ATOM 4476 C C . GLU A 1 548 ? -23.891 69.688 58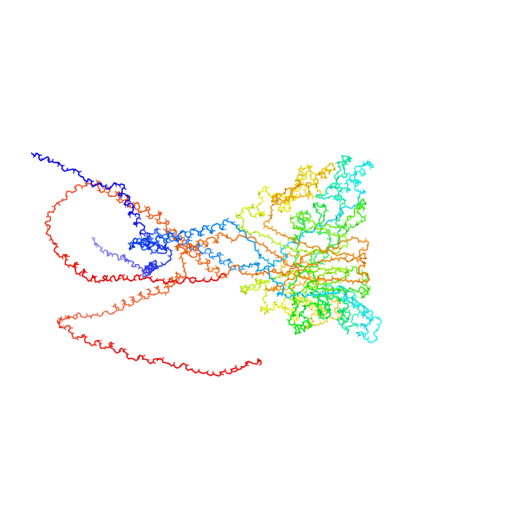.562 1 23.7 548 GLU A C 1
ATOM 4478 O O . GLU A 1 548 ? -24.438 68.75 59.156 1 23.7 548 GLU A O 1
ATOM 4483 N N . LYS A 1 549 ? -22.766 69.562 57.938 1 27.72 549 LYS A N 1
ATOM 4484 C CA . LYS A 1 549 ? -22.484 68.188 57.688 1 27.72 549 LYS A CA 1
ATOM 4485 C C . LYS A 1 549 ? -21.953 67.5 58.969 1 27.72 549 LYS A C 1
ATOM 4487 O O . LYS A 1 549 ? -21.375 66.438 58.875 1 27.72 549 LYS A O 1
ATOM 4492 N N . ALA A 1 550 ? -21.906 68.188 60 1 25.48 550 ALA A N 1
ATOM 4493 C CA . ALA A 1 550 ? -21.188 67.625 61.125 1 25.48 550 ALA A CA 1
ATOM 4494 C C . ALA A 1 550 ? -21.75 66.25 61.531 1 25.48 550 ALA A C 1
ATOM 4496 O O . ALA A 1 550 ? -21.125 65.5 62.281 1 25.48 550 ALA A O 1
ATOM 4497 N N . GLN A 1 551 ? -22.953 66 61.312 1 21.17 551 GLN A N 1
ATOM 4498 C CA . GLN A 1 551 ? -23.547 65.062 62.25 1 21.17 551 GLN A CA 1
ATOM 4499 C C . GLN A 1 551 ? -23.031 63.625 61.969 1 21.17 551 GLN A C 1
ATOM 4501 O O . GLN A 1 551 ? -23.469 62.656 62.594 1 21.17 551 GLN A O 1
ATOM 4506 N N . GLN A 1 552 ? -22.469 63.375 60.844 1 20.88 552 GLN A N 1
ATOM 4507 C CA . GLN A 1 552 ? -22.469 61.969 60.406 1 20.88 552 GLN A CA 1
ATOM 4508 C C . GLN A 1 552 ? -21.5 61.125 61.25 1 20.88 552 GLN A C 1
ATOM 4510 O O . GLN A 1 552 ? -21.125 60.031 60.844 1 20.88 552 GLN A O 1
ATOM 4515 N N . GLN A 1 553 ? -20.875 61.625 62.219 1 20.73 553 GLN A N 1
ATOM 4516 C CA . GLN A 1 553 ? -19.656 60.875 62.562 1 20.73 553 GLN A CA 1
ATOM 4517 C C . GLN A 1 553 ? -20 59.5 63.125 1 20.73 553 GLN A C 1
ATOM 4519 O O . GLN A 1 553 ? -19.094 58.719 63.5 1 20.73 553 GLN A O 1
ATOM 4524 N N . LYS A 1 554 ? -21.234 59.125 63.469 1 21.02 554 LYS A N 1
ATOM 4525 C CA . LYS A 1 554 ? -21.312 58.156 64.562 1 21.02 554 LYS A CA 1
ATOM 4526 C C . LYS A 1 554 ? -20.766 56.812 64.125 1 21.02 554 LYS A C 1
ATOM 4528 O O . LYS A 1 554 ? -21.375 56.125 63.312 1 21.02 554 LYS A O 1
ATOM 4533 N N . ALA A 1 555 ? -19.438 56.594 64.062 1 20.88 555 ALA A N 1
ATOM 4534 C CA . ALA A 1 555 ? -18.5 55.5 63.875 1 20.88 555 ALA A CA 1
ATOM 4535 C C . ALA A 1 555 ? -18.656 54.406 64.938 1 20.88 555 ALA A C 1
ATOM 4537 O O . ALA A 1 555 ? -18.203 54.562 66.062 1 20.88 555 ALA A O 1
ATOM 4538 N N . ASN A 1 556 ? -19.891 53.75 64.938 1 18.77 556 ASN A N 1
ATOM 4539 C CA . ASN A 1 556 ? -20.109 52.656 65.875 1 18.77 556 ASN A CA 1
ATOM 4540 C C . ASN A 1 556 ? -19.016 51.594 65.75 1 18.77 556 ASN A C 1
ATOM 4542 O O . ASN A 1 556 ? -18.688 51.125 64.688 1 18.77 556 ASN A O 1
ATOM 4546 N N . PHE A 1 557 ? -18.109 51.312 66.688 1 19.77 557 PHE A N 1
ATOM 4547 C CA . PHE A 1 557 ? -16.875 50.594 67.062 1 19.77 557 PHE A CA 1
ATOM 4548 C C . PHE A 1 557 ? -17.125 49.094 67.188 1 19.77 557 PHE A C 1
ATOM 4550 O O . PHE A 1 557 ? -16.188 48.312 67.25 1 19.77 557 PHE A O 1
ATOM 4557 N N . GLN A 1 558 ? -18.344 48.562 67.25 1 16.86 558 GLN A N 1
ATOM 4558 C CA . GLN A 1 558 ? -18.422 47.531 68.312 1 16.86 558 GLN A CA 1
ATOM 4559 C C . GLN A 1 558 ? -17.516 46.375 67.938 1 16.86 558 GLN A C 1
ATOM 4561 O O . GLN A 1 558 ? -16.297 46.531 67.875 1 16.86 558 GLN A O 1
ATOM 4566 N N . ASN A 1 559 ? -18.062 45.031 68 1 17.92 559 ASN A N 1
ATOM 4567 C CA . ASN A 1 559 ? -18.016 43.812 68.875 1 17.92 559 ASN A CA 1
ATOM 4568 C C . A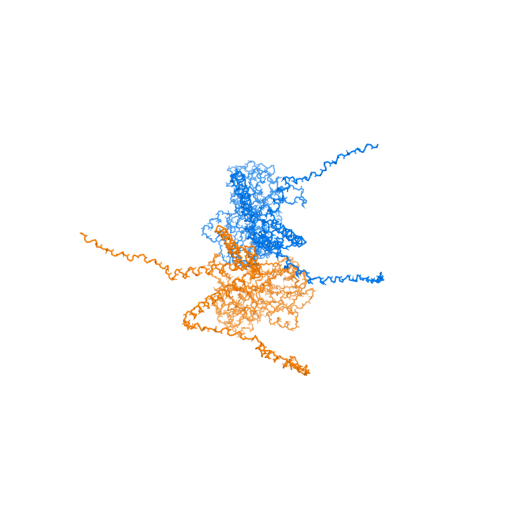SN A 1 559 ? -17.156 42.719 68.188 1 17.92 559 ASN A C 1
ATOM 4570 O O . ASN A 1 559 ? -17.453 42.281 67.125 1 17.92 559 ASN A O 1
ATOM 4574 N N . TRP A 1 560 ? -15.836 42.688 68.375 1 19.41 560 TRP A N 1
ATOM 4575 C CA . TRP A 1 560 ? -14.859 41.688 67.938 1 19.41 560 TRP A CA 1
ATOM 4576 C C . TRP A 1 560 ? -15.125 40.344 68.625 1 19.41 560 TRP A C 1
ATOM 4578 O O . TRP A 1 560 ? -14.32 39.406 68.5 1 19.41 560 TRP A O 1
ATOM 4588 N N . HIS A 1 561 ? -16.344 39.906 68.875 1 17.66 561 HIS A N 1
ATOM 4589 C CA . HIS A 1 561 ? -16.359 38.75 69.812 1 17.66 561 HIS A CA 1
ATOM 4590 C C . HIS A 1 561 ? -15.5 37.625 69.25 1 17.66 561 HIS A C 1
ATOM 4592 O O . HIS A 1 561 ? -15.227 37.562 68.062 1 17.66 561 HIS A O 1
ATOM 4598 N N . ARG A 1 562 ? -15.227 36.5 70.188 1 19.14 562 ARG A N 1
ATOM 4599 C CA . ARG A 1 562 ? -14.398 35.469 70.812 1 19.14 562 ARG A CA 1
ATOM 4600 C C . ARG A 1 562 ? -14.547 34.125 70.062 1 19.14 562 ARG A C 1
ATOM 4602 O O . ARG A 1 562 ? -13.641 33.312 70.062 1 19.14 562 ARG A O 1
ATOM 4609 N N . ILE A 1 563 ? -15.555 33.719 69.312 1 18.45 563 ILE A N 1
ATOM 4610 C CA . ILE A 1 563 ? -16.031 32.406 69.688 1 18.45 563 ILE A CA 1
ATOM 4611 C C . ILE A 1 563 ? -14.953 31.359 69.438 1 18.45 563 ILE A C 1
ATOM 4613 O O . ILE A 1 563 ? -14.25 31.422 68.438 1 18.45 563 ILE A O 1
ATOM 4617 N N . THR A 1 564 ? -14.844 30.188 70.438 1 18.92 564 THR A N 1
ATOM 4618 C CA . THR A 1 564 ? -14.172 29.078 71.125 1 18.92 564 THR A CA 1
ATOM 4619 C C . THR A 1 564 ? -14.07 27.859 70.188 1 18.92 564 THR A C 1
ATOM 4621 O O . THR A 1 564 ? -13.203 27 70.375 1 18.92 564 THR A O 1
ATOM 4624 N N . PHE A 1 565 ? -14.898 27.578 69.188 1 19.25 565 PHE A N 1
ATOM 4625 C CA . PHE A 1 565 ? -15.328 26.188 69.312 1 19.25 565 PHE A CA 1
ATOM 4626 C C . PHE A 1 565 ? -14.133 25.25 69.25 1 19.25 565 PHE A C 1
ATOM 4628 O O . PHE A 1 565 ? -13.172 25.516 68.5 1 19.25 565 PHE A O 1
ATOM 4635 N N . ALA A 1 566 ? -14.102 24.016 70.062 1 18.89 566 ALA A N 1
ATOM 4636 C CA . ALA A 1 566 ? -13.5 22.922 70.812 1 18.89 566 ALA A CA 1
ATOM 4637 C C . ALA A 1 566 ? -12.969 21.844 69.875 1 18.89 566 ALA A C 1
ATOM 4639 O O . ALA A 1 566 ? -11.812 21.422 70 1 18.89 566 ALA A O 1
ATOM 4640 N N . GLN A 1 567 ? -13.906 20.844 69.438 1 20.48 567 GLN A N 1
ATOM 4641 C CA . GLN A 1 567 ? -13.844 19.438 69.812 1 20.48 567 GLN A CA 1
ATOM 4642 C C . GLN A 1 567 ? -12.828 18.688 68.938 1 20.48 567 GLN A C 1
ATOM 4644 O O . GLN A 1 567 ? -12.828 18.844 67.688 1 20.48 567 GLN A O 1
ATOM 4649 N N . LYS A 1 568 ? -11.805 18.125 69.5 1 21.86 568 LYS A N 1
ATOM 4650 C CA . LYS A 1 568 ? -10.648 17.281 69.312 1 21.86 568 LYS A CA 1
ATOM 4651 C C . LYS A 1 568 ? -11.07 15.867 68.875 1 21.86 568 LYS A C 1
ATOM 4653 O O . LYS A 1 568 ? -10.242 14.961 68.812 1 21.86 568 LYS A O 1
ATOM 4658 N N . HIS A 1 569 ? -12.266 15.656 68.375 1 20.31 569 HIS A N 1
ATOM 4659 C CA . HIS A 1 569 ? -12.523 14.227 68.5 1 20.31 569 HIS A CA 1
ATOM 4660 C C . HIS A 1 569 ? -11.305 13.414 68.062 1 20.31 569 HIS A C 1
ATOM 4662 O O . HIS A 1 569 ? -10.453 13.898 67.312 1 20.31 569 HIS A O 1
ATOM 4668 N N . VAL A 1 570 ? -11.367 12.062 68.312 1 22.16 570 VAL A N 1
ATOM 4669 C CA . VAL A 1 570 ? -10.961 10.766 68.875 1 22.16 570 VAL A CA 1
ATOM 4670 C C . VAL A 1 570 ? -10.258 9.961 67.75 1 22.16 570 VAL A C 1
ATOM 4672 O O . VAL A 1 570 ? -9.148 9.469 68 1 22.16 570 VAL A O 1
ATOM 4675 N N . ILE A 1 571 ? -10.906 8.805 67.25 1 22.33 571 ILE A N 1
ATOM 4676 C CA . ILE A 1 571 ? -10.414 7.438 67.438 1 22.33 571 ILE A CA 1
ATOM 4677 C C . ILE A 1 571 ? -9.312 7.168 66.375 1 22.33 571 ILE A C 1
ATOM 4679 O O . ILE A 1 571 ? -8.219 6.719 66.75 1 22.33 571 ILE A O 1
ATOM 4683 N N . GLY A 1 572 ? -9.828 6.305 65.375 1 21.33 572 GLY A N 1
ATOM 4684 C CA . GLY A 1 572 ? -9.656 4.867 65.25 1 21.33 572 GLY A CA 1
ATOM 4685 C C . GLY A 1 572 ? -8.516 4.465 64.312 1 21.33 572 GLY A C 1
ATOM 4686 O O . GLY A 1 572 ? -8.414 4.957 63.188 1 21.33 572 GLY A O 1
ATOM 4687 N N . LYS A 1 573 ? -7.473 3.91 64.875 1 22.59 573 LYS A N 1
ATOM 4688 C CA . LYS A 1 573 ? -6.277 3.139 64.562 1 22.59 573 LYS A CA 1
ATOM 4689 C C . LYS A 1 573 ? -6.617 1.941 63.656 1 22.59 573 LYS A C 1
ATOM 4691 O O . LYS A 1 573 ? -7.57 1.211 63.938 1 22.59 573 LYS A O 1
ATOM 4696 N N . MET B 1 1 ? -18.031 120.375 -23.5 1 26.91 1 MET B N 1
ATOM 4697 C CA . MET B 1 1 ? -17.891 118.938 -23.516 1 26.91 1 MET B CA 1
ATOM 4698 C C . MET B 1 1 ? -18.688 118.312 -22.391 1 26.91 1 MET B C 1
ATOM 4700 O O . MET B 1 1 ? -18.547 118.688 -21.234 1 26.91 1 MET B O 1
ATOM 4704 N N . THR B 1 2 ? -19.922 117.875 -22.688 1 34.06 2 THR B N 1
ATOM 4705 C CA . THR B 1 2 ? -21.016 117.375 -21.875 1 34.06 2 THR B CA 1
ATOM 4706 C C . THR B 1 2 ? -20.625 116 -21.266 1 34.06 2 THR B C 1
ATOM 4708 O O . THR B 1 2 ? -20.281 115.062 -22 1 34.06 2 THR B O 1
ATOM 4711 N N . LEU B 1 3 ? -19.984 116.062 -20.125 1 31.27 3 LEU B N 1
ATOM 4712 C CA . LEU B 1 3 ? -19.438 114.938 -19.359 1 31.27 3 LEU B CA 1
ATOM 4713 C C . LEU B 1 3 ? -20.516 113.938 -19.078 1 31.27 3 LEU B C 1
ATOM 4715 O O . LEU B 1 3 ? -21.547 114.25 -18.484 1 31.27 3 LEU B O 1
ATOM 4719 N N . VAL B 1 4 ? -20.781 113 -20.031 1 35.09 4 VAL B N 1
ATOM 4720 C CA . VAL B 1 4 ? -21.734 111.938 -20.062 1 35.09 4 VAL B CA 1
ATOM 4721 C C . VAL B 1 4 ? -21.5 111 -18.875 1 35.09 4 VAL B C 1
ATOM 4723 O O . VAL B 1 4 ? -20.391 110.562 -18.641 1 35.09 4 VAL B O 1
ATOM 4726 N N . TYR B 1 5 ? -22.266 111.188 -17.766 1 34.38 5 TYR B N 1
ATOM 4727 C CA . TYR B 1 5 ? -22.328 110.438 -16.531 1 34.38 5 TYR B CA 1
ATOM 4728 C C . TYR B 1 5 ? -22.594 108.938 -16.844 1 34.38 5 TYR B C 1
ATOM 4730 O O . TYR B 1 5 ? -23.641 108.625 -17.375 1 34.38 5 TYR B O 1
ATOM 4738 N N . PHE B 1 6 ? -21.562 108.188 -17.375 1 35.38 6 PHE B N 1
ATOM 4739 C CA . PHE B 1 6 ? -21.828 106.812 -17.641 1 35.38 6 PHE B CA 1
ATOM 4740 C C . PHE B 1 6 ? -22.172 106.062 -16.344 1 35.38 6 PHE B C 1
ATOM 4742 O O . PHE B 1 6 ? -21.484 106.25 -15.336 1 35.38 6 PHE B O 1
ATOM 4749 N N . PRO B 1 7 ? -23.453 105.75 -16.078 1 39.16 7 PRO B N 1
ATOM 4750 C CA . PRO B 1 7 ? -23.891 105.062 -14.844 1 39.16 7 PRO B CA 1
ATOM 4751 C C . PRO B 1 7 ? -23.125 103.75 -14.555 1 39.16 7 PRO B C 1
ATOM 4753 O O . PRO B 1 7 ? -22.641 103.125 -15.484 1 39.16 7 PRO B O 1
ATOM 4756 N N . PRO B 1 8 ? -22.438 103.688 -13.375 1 35.09 8 PRO B N 1
ATOM 4757 C CA . PRO B 1 8 ? -21.562 102.562 -13.023 1 35.09 8 PRO B CA 1
ATOM 4758 C C . PRO B 1 8 ? -22.234 101.188 -13.242 1 35.09 8 PRO B C 1
ATOM 4760 O O . PRO B 1 8 ? -23.453 101.062 -13.195 1 35.09 8 PRO B O 1
ATOM 4763 N N . SER B 1 9 ? -21.703 100.375 -14.156 1 33 9 SER B N 1
ATOM 4764 C CA . SER B 1 9 ? -22.109 99 -14.492 1 33 9 SER B CA 1
ATOM 4765 C C . SER B 1 9 ? -22.344 98.188 -13.234 1 33 9 SER B C 1
ATOM 4767 O O . SER B 1 9 ? -21.625 98.312 -12.242 1 33 9 SER B O 1
ATOM 4769 N N . LYS B 1 10 ? -23.531 97.625 -13.07 1 39.94 10 LYS B N 1
ATOM 4770 C CA . LYS B 1 10 ? -24.125 96.688 -12.109 1 39.94 10 LYS B CA 1
ATOM 4771 C C . LYS B 1 10 ? -23.25 95.438 -11.906 1 39.94 10 LYS B C 1
ATOM 4773 O O . LYS B 1 10 ? -23.391 94.438 -12.609 1 39.94 10 LYS B O 1
ATOM 4778 N N . LEU B 1 11 ? -21.891 95.625 -11.922 1 30.56 11 LEU B N 1
ATOM 4779 C CA . LEU B 1 11 ? -21.094 94.375 -11.945 1 30.56 11 LEU B CA 1
ATOM 4780 C C . LEU B 1 11 ? -21.578 93.375 -10.891 1 30.56 11 LEU B C 1
ATOM 4782 O O . LEU B 1 11 ? -21.812 92.25 -11.18 1 30.56 11 LEU B O 1
ATOM 4786 N N . GLN B 1 12 ? -20.734 93.312 -9.766 1 31.22 12 GLN B N 1
ATOM 4787 C CA . GLN B 1 12 ? -20.25 92.062 -9.148 1 31.22 12 GLN B CA 1
ATOM 4788 C C . GLN B 1 12 ? -21.312 91.5 -8.219 1 31.22 12 GLN B C 1
ATOM 4790 O O . GLN B 1 12 ? -21.516 92 -7.113 1 31.22 12 GLN B O 1
ATOM 4795 N N . GLN B 1 13 ? -22.5 91.25 -8.672 1 31.78 13 GLN B N 1
ATOM 4796 C CA . GLN B 1 13 ? -23.375 90.438 -7.832 1 31.78 13 GLN B CA 1
ATOM 4797 C C . GLN B 1 13 ? -22.609 89.25 -7.223 1 31.78 13 GLN B C 1
ATOM 4799 O O . GLN B 1 13 ? -22.047 88.438 -7.945 1 31.78 13 GLN B O 1
ATOM 4804 N N . GLN B 1 14 ? -21.938 89.438 -6.082 1 36.16 14 GLN B N 1
ATOM 4805 C CA . GLN B 1 14 ? -21.359 88.375 -5.219 1 36.16 14 GLN B CA 1
ATOM 4806 C C . GLN B 1 14 ? -22.203 87.125 -5.258 1 36.16 14 GLN B C 1
ATOM 4808 O O . GLN B 1 14 ? -23.391 87.125 -4.91 1 36.16 14 GLN B O 1
ATOM 4813 N N . GLN B 1 15 ? -22.016 86.312 -6.27 1 38.03 15 GLN B N 1
ATOM 4814 C CA . GLN B 1 15 ? -22.594 84.938 -6.438 1 38.03 15 GLN B CA 1
ATOM 4815 C C . GLN B 1 15 ? -22.734 84.25 -5.098 1 38.03 15 GLN B C 1
ATOM 4817 O O . GLN B 1 15 ? -21.75 84.062 -4.391 1 38.03 15 GLN B O 1
ATOM 4822 N N . GLN B 1 16 ? -23.828 84.438 -4.324 1 42.41 16 GLN B N 1
ATOM 4823 C CA . GLN B 1 16 ? -24.234 83.625 -3.217 1 42.41 16 GLN B CA 1
ATOM 4824 C C . GLN B 1 16 ? -23.844 82.188 -3.471 1 42.41 16 GLN B C 1
ATOM 4826 O O . GLN B 1 16 ? -24.078 81.625 -4.555 1 42.41 16 GLN B O 1
ATOM 4831 N N . PRO B 1 17 ? -22.75 81.75 -2.93 1 51.31 17 PRO B N 1
ATOM 4832 C CA . PRO B 1 17 ? -22.422 80.375 -3.141 1 51.31 17 PRO B CA 1
ATOM 4833 C C . PRO B 1 17 ? -23.656 79.5 -3.295 1 51.31 17 PRO B C 1
ATOM 4835 O O . PRO B 1 17 ? -24.719 79.812 -2.74 1 51.31 17 PRO B O 1
ATOM 4838 N N . SER B 1 18 ? -23.906 78.875 -4.465 1 53.19 18 SER B N 1
ATOM 4839 C CA . SER B 1 18 ? -25.062 78.062 -4.867 1 53.19 18 SER B CA 1
ATOM 4840 C C . SER B 1 18 ? -25.578 77.25 -3.709 1 53.19 18 SER B C 1
ATOM 4842 O O . SER B 1 18 ? -24.812 76.875 -2.801 1 53.19 18 SER B O 1
ATOM 4844 N N . ARG B 1 19 ? -26.922 77.125 -3.426 1 59.75 19 ARG B N 1
ATOM 4845 C CA . ARG B 1 19 ? -27.672 76.375 -2.42 1 59.75 19 ARG B CA 1
ATOM 4846 C C . ARG B 1 19 ? -27.078 75 -2.217 1 59.75 19 ARG B C 1
ATOM 4848 O O . ARG B 1 19 ? -27.047 74.5 -1.094 1 59.75 19 ARG B O 1
ATOM 4855 N N . SER B 1 20 ? -26.609 74.5 -3.359 1 62.66 20 SER B N 1
ATOM 4856 C CA . SER B 1 20 ? -26.078 73.188 -3.301 1 62.66 20 SER B CA 1
ATOM 4857 C C . SER B 1 20 ? -24.766 73.125 -2.525 1 62.66 20 SER B C 1
ATOM 4859 O O . SER B 1 20 ? -24.5 72.125 -1.804 1 62.66 20 SER B O 1
ATOM 4861 N N . SER B 1 21 ? -24 74.125 -2.727 1 64.25 21 SER B N 1
ATOM 4862 C CA . SER B 1 21 ? -22.719 74.188 -2.039 1 64.25 21 SER B CA 1
ATOM 4863 C C . SER B 1 21 ? -22.891 74.375 -0.544 1 64.25 21 SER B C 1
ATOM 4865 O O . SER B 1 21 ? -22.141 73.875 0.271 1 64.25 21 SER B O 1
ATOM 4867 N N . ARG B 1 22 ? -23.875 75.25 -0.096 1 64 22 ARG B N 1
ATOM 4868 C CA . ARG B 1 22 ? -24.188 75.438 1.312 1 64 22 ARG B CA 1
ATOM 4869 C C . ARG B 1 22 ? -24.719 74.188 1.965 1 64 22 ARG B C 1
ATOM 4871 O O . ARG B 1 22 ? -24.391 73.875 3.115 1 64 22 ARG B O 1
ATOM 4878 N N . LEU B 1 23 ? -25.5 73.562 1.138 1 64.31 23 LEU B N 1
ATOM 4879 C CA . LEU B 1 23 ? -26.031 72.312 1.642 1 64.31 23 LEU B CA 1
ATOM 4880 C C . LEU B 1 23 ? -24.922 71.312 1.832 1 64.31 23 LEU B C 1
ATOM 4882 O O . LEU B 1 23 ? -24.922 70.562 2.816 1 64.31 23 LEU B O 1
ATOM 4886 N N . ALA B 1 24 ? -24 71.188 0.851 1 70.75 24 ALA B N 1
ATOM 4887 C CA . ALA B 1 24 ? -22.859 70.312 0.965 1 70.75 24 ALA B CA 1
ATOM 4888 C C . ALA B 1 24 ? -21.984 70.688 2.15 1 70.75 24 ALA B C 1
ATOM 4890 O O . ALA B 1 24 ? -21.484 69.812 2.863 1 70.75 24 ALA B O 1
ATOM 4891 N N . GLN B 1 25 ? -21.797 71.875 2.346 1 67.5 25 GLN B N 1
ATOM 4892 C CA . GLN B 1 25 ? -21 72.312 3.477 1 67.5 25 GLN B CA 1
ATOM 4893 C C . GLN B 1 25 ? -21.719 72.062 4.797 1 67.5 25 GLN B C 1
ATOM 4895 O O . GLN B 1 25 ? -21.078 71.688 5.789 1 67.5 25 GLN B O 1
ATOM 4900 N N . GLN B 1 26 ? -23.031 72.312 4.754 1 67.12 26 GLN B N 1
ATOM 4901 C CA . GLN B 1 26 ? -23.812 72.062 5.949 1 67.12 26 GLN B CA 1
ATOM 4902 C C . GLN B 1 26 ? -23.828 70.562 6.242 1 67.12 26 GLN B C 1
ATOM 4904 O O . GLN B 1 26 ? -23.734 70.125 7.398 1 67.12 26 GLN B O 1
ATOM 4909 N N . LEU B 1 27 ? -23.875 69.812 5.215 1 71.94 27 LEU B N 1
ATOM 4910 C CA . LEU B 1 27 ? -23.828 68.375 5.375 1 71.94 27 LEU B CA 1
ATOM 4911 C C . LEU B 1 27 ? -22.453 67.938 5.852 1 71.94 27 LEU B C 1
ATOM 4913 O O . LEU B 1 27 ? -22.344 67 6.68 1 71.94 27 LEU B O 1
ATOM 4917 N N . ALA B 1 28 ? -21.484 68.5 5.301 1 74.75 28 ALA B N 1
ATOM 4918 C CA . ALA B 1 28 ? -20.125 68.188 5.723 1 74.75 28 ALA B CA 1
ATOM 4919 C C . ALA B 1 28 ? -19.891 68.562 7.184 1 74.75 28 ALA B C 1
ATOM 4921 O O . ALA B 1 28 ? -19.25 67.812 7.934 1 74.75 28 ALA B O 1
ATOM 4922 N N . GLN B 1 29 ? -20.469 69.688 7.531 1 71.69 29 GLN B N 1
ATOM 4923 C CA . GLN B 1 29 ? -20.328 70.125 8.914 1 71.69 29 GLN B CA 1
ATOM 4924 C C . GLN B 1 29 ? -21.125 69.25 9.867 1 71.69 29 GLN B C 1
ATOM 4926 O O . GLN B 1 29 ? -20.656 68.875 10.953 1 71.69 29 GLN B O 1
ATOM 4931 N N . SER B 1 30 ? -22.281 68.875 9.375 1 72.06 30 SER B N 1
ATOM 4932 C CA . SER B 1 30 ? -23.109 67.938 10.195 1 72.06 30 SER B CA 1
ATOM 4933 C C . SER B 1 30 ? -22.469 66.562 10.32 1 72.06 30 SER B C 1
ATOM 4935 O O . SER B 1 30 ? -22.484 66 11.398 1 72.06 30 SER B O 1
ATOM 4937 N N . SER B 1 31 ? -21.922 66.125 9.281 1 76.06 31 SER B N 1
ATOM 4938 C CA . SER B 1 31 ? -21.266 64.812 9.312 1 76.06 31 SER B CA 1
ATOM 4939 C C . SER B 1 31 ? -20.031 64.875 10.195 1 76.06 31 SER B C 1
ATOM 4941 O O . SER B 1 31 ? -19.734 63.875 10.906 1 76.06 31 SER B O 1
ATOM 4943 N N . TRP B 1 32 ? -19.375 65.938 10.109 1 77.69 32 TRP B N 1
ATOM 4944 C CA . TRP B 1 32 ? -18.188 66.062 10.945 1 77.69 32 TRP B CA 1
ATOM 4945 C C . TRP B 1 32 ? -18.562 66.125 12.422 1 77.69 32 TRP B C 1
ATOM 4947 O O . TRP B 1 32 ? -17.891 65.562 13.273 1 77.69 32 TRP B O 1
ATOM 4957 N N . GLN B 1 33 ? -19.672 66.812 12.68 1 73.25 33 GLN B N 1
ATOM 4958 C CA . GLN B 1 33 ? -20.125 66.875 14.062 1 73.25 33 GLN B CA 1
ATOM 4959 C C . GLN B 1 33 ? -20.562 65.5 14.578 1 73.25 33 GLN B C 1
ATOM 4961 O O . GLN B 1 33 ? -20.281 65.188 15.727 1 73.25 33 GLN B O 1
ATOM 4966 N N . LEU B 1 34 ? -21.156 64.812 13.758 1 75.88 34 LEU B N 1
ATOM 4967 C CA . LEU B 1 34 ? -21.562 63.469 14.117 1 75.88 34 LEU B CA 1
ATOM 4968 C C . LEU B 1 34 ? -20.344 62.562 14.312 1 75.88 34 LEU B C 1
ATOM 4970 O O . LEU B 1 34 ? -20.312 61.75 15.227 1 75.88 34 LEU B O 1
ATOM 4974 N N . ALA B 1 35 ? -19.391 62.688 13.484 1 76.44 35 ALA B N 1
ATOM 4975 C CA . ALA B 1 35 ? -18.156 61.906 13.602 1 76.44 35 ALA B CA 1
ATOM 4976 C C . ALA B 1 35 ? -17.406 62.25 14.891 1 76.44 35 ALA B C 1
ATOM 4978 O O . ALA B 1 35 ? -16.859 61.375 15.555 1 76.44 35 ALA B O 1
ATOM 4979 N N . LEU B 1 36 ? -17.484 63.5 15.219 1 75.81 36 LEU B N 1
ATOM 4980 C CA . LEU B 1 36 ? -16.828 63.938 16.453 1 75.81 36 LEU B CA 1
ATOM 4981 C C . LEU B 1 36 ? -17.562 63.406 17.672 1 75.81 36 LEU B C 1
ATOM 4983 O O . LEU B 1 36 ? -16.922 63 18.656 1 75.81 36 LEU B O 1
ATOM 4987 N N . ARG B 1 37 ? -18.844 63.312 17.531 1 71.19 37 ARG B N 1
ATOM 4988 C CA . ARG B 1 37 ? -19.625 62.75 18.641 1 71.19 37 ARG B CA 1
ATOM 4989 C C . ARG B 1 37 ? -19.344 61.25 18.781 1 71.19 37 ARG B C 1
ATOM 4991 O O . ARG B 1 37 ? -19.25 60.75 19.906 1 71.19 37 ARG B O 1
ATOM 4998 N N . PHE B 1 38 ? -19.141 60.625 17.797 1 74.56 38 PHE B N 1
ATOM 4999 C CA . PHE B 1 38 ? -18.859 59.188 17.812 1 74.56 38 PHE B CA 1
ATOM 5000 C C . PHE B 1 38 ? -17.469 58.938 18.359 1 74.56 38 PHE B C 1
ATOM 5002 O O . PHE B 1 38 ? -17.266 57.969 19.109 1 74.56 38 PHE B O 1
ATOM 5009 N N . GLY B 1 39 ? -16.625 59.719 17.891 1 72.44 39 GLY B N 1
ATOM 5010 C CA . GLY B 1 39 ? -15.25 59.562 18.344 1 72.44 39 GLY B CA 1
ATOM 5011 C C . GLY B 1 39 ? -15.102 59.719 19.844 1 72.44 39 GLY B C 1
ATOM 5012 O O . GLY B 1 39 ? -14.273 59.031 20.469 1 72.44 39 GLY B O 1
ATOM 5013 N N . LYS B 1 40 ? -15.945 60.5 20.359 1 67.75 40 LYS B N 1
ATOM 5014 C CA . LYS B 1 40 ? -15.852 60.75 21.797 1 67.75 40 LYS B CA 1
ATOM 5015 C C . LYS B 1 40 ? -16.453 59.594 22.594 1 67.75 40 LYS B C 1
ATOM 5017 O O . LYS B 1 40 ? -16.062 59.375 23.734 1 67.75 40 LYS B O 1
ATOM 5022 N N . ARG B 1 41 ? -17.297 58.781 21.891 1 65.25 41 ARG B N 1
ATOM 5023 C CA . ARG B 1 41 ? -18.047 57.75 22.641 1 65.25 41 ARG B CA 1
ATOM 5024 C C . ARG B 1 41 ? -17.562 56.344 22.266 1 65.25 41 ARG B C 1
ATOM 5026 O O . ARG B 1 41 ? -17.844 55.406 23 1 65.25 41 ARG B O 1
ATOM 5033 N N . THR B 1 42 ? -16.781 56.344 21.266 1 69.94 42 THR B N 1
ATOM 5034 C CA . THR B 1 42 ? -16.438 55 20.766 1 69.94 42 THR B CA 1
ATOM 5035 C C . THR B 1 42 ? -15.336 54.375 21.609 1 69.94 42 THR B C 1
ATOM 5037 O O . THR B 1 42 ? -14.539 55.094 22.219 1 69.94 42 THR B O 1
ATOM 5040 N N . THR B 1 43 ? -15.438 53.094 21.703 1 68.88 43 THR B N 1
ATOM 5041 C CA . THR B 1 43 ? -14.43 52.344 22.453 1 68.88 43 THR B CA 1
ATOM 5042 C C . THR B 1 43 ? -13.414 51.75 21.5 1 68.88 43 THR B C 1
ATOM 5044 O O . THR B 1 43 ? -12.531 51 21.922 1 68.88 43 THR B O 1
ATOM 5047 N N . ILE B 1 44 ? -13.547 52.125 20.234 1 72.5 44 ILE B N 1
ATOM 5048 C CA . ILE B 1 44 ? -12.594 51.594 19.266 1 72.5 44 ILE B CA 1
ATOM 5049 C C . ILE B 1 44 ? -11.266 52.344 19.391 1 72.5 44 ILE B C 1
ATOM 5051 O O . ILE B 1 44 ? -11.234 53.562 19.359 1 72.5 44 ILE B O 1
ATOM 5055 N N . HIS B 1 45 ? -10.297 51.562 19.438 1 71.88 45 HIS B N 1
ATOM 5056 C CA . HIS B 1 45 ? -8.984 52.156 19.641 1 71.88 45 HIS B CA 1
ATOM 5057 C C . HIS B 1 45 ? -8.586 53.031 18.438 1 71.88 45 HIS B C 1
ATOM 5059 O O . HIS B 1 45 ? -8.734 52.594 17.281 1 71.88 45 HIS B O 1
ATOM 5065 N N . GLY B 1 46 ? -8.164 54.188 18.625 1 72.25 46 GLY B N 1
ATOM 5066 C CA . GLY B 1 46 ? -7.605 55.031 17.594 1 72.25 46 GLY B CA 1
ATOM 5067 C C . GLY B 1 46 ? -8.625 56 16.984 1 72.25 46 GLY B C 1
ATOM 5068 O O . GLY B 1 46 ? -8.25 57.031 16.422 1 72.25 46 GLY B O 1
ATOM 5069 N N . LEU B 1 47 ? -9.891 55.625 17.078 1 75.69 47 LEU B N 1
ATOM 5070 C CA . LEU B 1 47 ? -10.898 56.469 16.453 1 75.69 47 LEU B CA 1
ATOM 5071 C C . LEU B 1 47 ? -11.125 57.719 17.281 1 75.69 47 LEU B C 1
ATOM 5073 O O . LEU B 1 47 ? -11.5 58.75 16.719 1 75.69 47 LEU B O 1
ATOM 5077 N N . ASP B 1 48 ? -10.906 57.688 18.531 1 73.5 48 ASP B N 1
ATOM 5078 C CA . ASP B 1 48 ? -11.07 58.875 19.391 1 73.5 48 ASP B CA 1
ATOM 5079 C C . ASP B 1 48 ? -10.016 59.906 19.078 1 73.5 48 ASP B C 1
ATOM 5081 O O . ASP B 1 48 ? -10.297 61.125 19.109 1 73.5 48 ASP B O 1
ATOM 5085 N N . ARG B 1 49 ? -8.938 59.438 18.578 1 74.56 49 ARG B N 1
ATOM 5086 C CA . ARG B 1 49 ? -7.863 60.375 18.266 1 74.56 49 ARG B CA 1
ATOM 5087 C C . ARG B 1 49 ? -8.008 60.938 16.844 1 74.56 49 ARG B C 1
ATOM 5089 O O . ARG B 1 49 ? -7.641 62.062 16.594 1 74.56 49 ARG B O 1
ATOM 5096 N N . LEU B 1 50 ? -8.531 60.094 16.125 1 76.69 50 LEU B N 1
ATOM 5097 C CA . LEU B 1 50 ? -8.742 60.5 14.734 1 76.69 50 LEU B CA 1
ATOM 5098 C C . LEU B 1 50 ? -9.812 61.594 14.656 1 76.69 50 LEU B C 1
ATOM 5100 O O . LEU B 1 50 ? -9.68 62.562 13.883 1 76.69 50 LEU B O 1
ATOM 5104 N N . LEU B 1 51 ? -10.797 61.5 15.586 1 73.31 51 LEU B N 1
ATOM 5105 C CA . LEU B 1 51 ? -11.938 62.375 15.508 1 73.31 51 LEU B CA 1
ATOM 5106 C C . LEU B 1 51 ? -11.898 63.406 16.641 1 73.31 51 LEU B C 1
ATOM 5108 O O . LEU B 1 51 ? -12.93 63.969 17 1 73.31 51 LEU B O 1
ATOM 5112 N N . SER B 1 52 ? -10.703 63.5 17.156 1 70.44 52 SER B N 1
ATOM 5113 C CA . SER B 1 52 ? -10.594 64.5 18.219 1 70.44 52 SER B CA 1
ATOM 5114 C C . SER B 1 52 ? -10.578 65.938 17.656 1 70.44 52 SER B C 1
ATOM 5116 O O . SER B 1 52 ? -10.016 66.125 16.594 1 70.44 52 SER B O 1
ATOM 5118 N N . ALA B 1 53 ? -11.344 66.875 18.203 1 63.41 53 ALA B N 1
ATOM 5119 C CA . ALA B 1 53 ? -11.484 68.25 17.766 1 63.41 53 ALA B CA 1
ATOM 5120 C C . ALA B 1 53 ? -10.164 69 17.891 1 63.41 53 ALA B C 1
ATOM 5122 O O . ALA B 1 53 ? -9.891 69.938 17.125 1 63.41 53 ALA B O 1
ATOM 5123 N N . LYS B 1 54 ? -9.312 68.562 18.844 1 64.94 54 LYS B N 1
ATOM 5124 C CA . LYS B 1 54 ? -8.102 69.375 19.125 1 64.94 54 LYS B CA 1
ATOM 5125 C C . LYS B 1 54 ? -6.906 68.812 18.344 1 64.94 54 LYS B C 1
ATOM 5127 O O . LYS B 1 54 ? -5.797 69.312 18.469 1 64.94 54 LYS B O 1
ATOM 5132 N N . ALA B 1 55 ? -7.145 67.875 17.422 1 70.06 55 ALA B N 1
ATOM 5133 C CA . ALA B 1 55 ? -6.016 67.25 16.766 1 70.06 55 ALA B CA 1
ATOM 5134 C C . ALA B 1 55 ? -5.605 67.938 15.5 1 70.06 55 ALA B C 1
ATOM 5136 O O . ALA B 1 55 ? -6.453 68.5 14.781 1 70.06 55 ALA B O 1
ATOM 5137 N N . SER B 1 56 ? -4.301 68.188 15.406 1 74.69 56 SER B N 1
ATOM 5138 C CA . SER B 1 56 ? -3.752 68.812 14.211 1 74.69 56 SER B CA 1
ATOM 5139 C C . SER B 1 56 ? -3.988 68 12.977 1 74.69 56 SER B C 1
ATOM 5141 O O . SER B 1 56 ? -4.277 66.75 13.094 1 74.69 56 SER B O 1
ATOM 5143 N N . ARG B 1 57 ? -4.027 68.562 11.875 1 78.94 57 ARG B N 1
ATOM 5144 C CA . ARG B 1 57 ? -4.246 67.875 10.609 1 78.94 57 ARG B CA 1
ATOM 5145 C C . ARG B 1 57 ? -3.225 66.75 10.422 1 78.94 57 ARG B C 1
ATOM 5147 O O . ARG B 1 57 ? -3.562 65.688 9.922 1 78.94 57 ARG B O 1
ATOM 5154 N N . TRP B 1 58 ? -1.99 67.062 10.875 1 80.94 58 TRP B N 1
ATOM 5155 C CA . TRP B 1 58 ? -0.948 66 10.711 1 80.94 58 TRP B CA 1
ATOM 5156 C C . TRP B 1 58 ? -1.174 64.875 11.648 1 80.94 58 TRP B C 1
ATOM 5158 O O . TRP B 1 58 ? -0.941 63.688 11.281 1 80.94 58 TRP B O 1
ATOM 5168 N N . GLU B 1 59 ? -1.643 65.125 12.781 1 79.38 59 GLU B N 1
ATOM 5169 C CA . GLU B 1 59 ? -1.96 64.125 13.742 1 79.38 59 GLU B CA 1
ATOM 5170 C C . GLU B 1 59 ? -3.096 63.219 13.234 1 79.38 59 GLU B C 1
ATOM 5172 O O . GLU B 1 59 ? -3.043 62 13.367 1 79.38 59 GLU B O 1
ATOM 5177 N N . ARG B 1 60 ? -3.957 63.844 12.57 1 82.19 60 ARG B N 1
ATOM 5178 C CA . ARG B 1 60 ? -5.094 63.125 12.023 1 82.19 60 ARG B CA 1
ATOM 5179 C C . ARG B 1 60 ? -4.664 62.219 10.875 1 82.19 60 ARG B C 1
ATOM 5181 O O . ARG B 1 60 ? -5.176 61.094 10.727 1 82.19 60 ARG B O 1
ATOM 5188 N N . PHE B 1 61 ? -3.723 62.781 10.188 1 83.81 61 PHE B N 1
ATOM 5189 C CA . PHE B 1 61 ? -3.234 61.969 9.062 1 83.81 61 PHE B CA 1
ATOM 5190 C C . PHE B 1 61 ? -2.498 60.75 9.555 1 83.81 61 PHE B C 1
ATOM 5192 O O . PHE B 1 61 ? -2.682 59.656 9.016 1 83.81 61 PHE B O 1
ATOM 5199 N N . VAL B 1 62 ? -1.655 60.781 10.547 1 82.62 62 VAL B N 1
ATOM 5200 C CA . VAL B 1 62 ? -0.888 59.656 11.086 1 82.62 62 VAL B CA 1
ATOM 5201 C C . VAL B 1 62 ? -1.835 58.625 11.68 1 82.62 62 VAL B C 1
ATOM 5203 O O . VAL B 1 62 ? -1.656 57.438 11.477 1 82.62 62 VAL B O 1
ATOM 5206 N N . TRP B 1 63 ? -2.824 59.125 12.359 1 82.56 63 TRP B N 1
ATOM 5207 C CA . TRP B 1 63 ? -3.768 58.188 12.977 1 82.56 63 TRP B CA 1
ATOM 5208 C C . TRP B 1 63 ? -4.648 57.531 11.93 1 82.56 63 TRP B C 1
ATOM 5210 O O . TRP B 1 63 ? -5.035 56.375 12.078 1 82.56 63 TRP B O 1
ATOM 5220 N N . LEU B 1 64 ? -4.902 58.25 10.906 1 85.31 64 LEU B N 1
ATOM 5221 C CA . LEU B 1 64 ? -5.652 57.656 9.805 1 85.31 64 LEU B CA 1
ATOM 5222 C C . LEU B 1 64 ? -4.844 56.562 9.133 1 85.31 64 LEU B C 1
ATOM 5224 O O . LEU B 1 64 ? -5.375 55.469 8.828 1 85.31 64 LEU B O 1
ATOM 5228 N N . CYS B 1 65 ? -3.611 56.844 8.961 1 86.88 65 CYS B N 1
ATOM 5229 C CA . CYS B 1 65 ? -2.742 55.844 8.352 1 86.88 65 CYS B CA 1
ATOM 5230 C C . CYS B 1 65 ? -2.611 54.625 9.242 1 86.88 65 CYS B C 1
ATOM 5232 O O . CYS B 1 65 ? -2.617 53.469 8.758 1 86.88 65 CYS B O 1
ATOM 5234 N N . THR B 1 66 ? -2.48 54.844 10.523 1 84.31 66 THR B N 1
ATOM 5235 C CA . THR B 1 66 ? -2.373 53.719 11.461 1 84.31 66 THR B CA 1
ATOM 5236 C C . THR B 1 66 ? -3.65 52.906 11.469 1 84.31 66 THR B C 1
ATOM 5238 O O . THR B 1 66 ? -3.596 51.656 11.477 1 84.31 66 THR B O 1
ATOM 5241 N N . PHE B 1 67 ? -4.684 53.531 11.469 1 84 67 PHE B N 1
ATOM 5242 C CA . PHE B 1 67 ? -5.969 52.844 11.492 1 84 67 PHE B CA 1
ATOM 5243 C C . PHE B 1 67 ? -6.191 52.062 10.203 1 84 67 PHE B C 1
ATOM 5245 O O . PHE B 1 67 ? -6.637 50.938 10.234 1 84 67 PHE B O 1
ATOM 5252 N N . VAL B 1 68 ? -5.883 52.656 9.125 1 87.62 68 VAL B N 1
ATOM 5253 C CA . VAL B 1 68 ? -6.066 52 7.836 1 87.62 68 VAL B CA 1
ATOM 5254 C C . VAL B 1 68 ? -5.121 50.812 7.723 1 87.62 68 VAL B C 1
ATOM 5256 O O . VAL B 1 68 ? -5.508 49.75 7.227 1 87.62 68 VAL B O 1
ATOM 5259 N N . SER B 1 69 ? -3.93 51 8.195 1 87.94 69 SER B N 1
ATOM 5260 C CA . SER B 1 69 ? -2.969 49.906 8.164 1 87.94 69 SER B CA 1
ATOM 5261 C C . SER B 1 69 ? -3.422 48.75 9.055 1 87.94 69 SER B C 1
ATOM 5263 O O . SER B 1 69 ? -3.303 47.562 8.68 1 87.94 69 SER B O 1
ATOM 5265 N N . ALA B 1 70 ? -3.854 49.031 10.234 1 84.5 70 ALA B N 1
ATOM 5266 C CA . ALA B 1 70 ? -4.371 48.031 11.141 1 84.5 70 ALA B CA 1
ATOM 5267 C C . ALA B 1 70 ? -5.578 47.312 10.539 1 84.5 70 ALA B C 1
ATOM 5269 O O . ALA B 1 70 ? -5.711 46.094 10.648 1 84.5 70 ALA B O 1
ATOM 5270 N N . PHE B 1 71 ? -6.387 48.062 9.953 1 84.75 71 PHE B N 1
ATOM 5271 C CA . PHE B 1 71 ? -7.582 47.5 9.32 1 84.75 71 PHE B CA 1
ATOM 5272 C C . PHE B 1 71 ? -7.207 46.594 8.156 1 84.75 71 PHE B C 1
ATOM 5274 O O . PHE B 1 71 ? -7.742 45.5 8.023 1 84.75 71 PHE B O 1
ATOM 5281 N N . LEU B 1 72 ? -6.324 47.094 7.355 1 88.38 72 LEU B N 1
ATOM 5282 C CA . LEU B 1 72 ? -5.883 46.281 6.227 1 88.38 72 LEU B CA 1
ATOM 5283 C C . LEU B 1 72 ? -5.184 45.031 6.711 1 88.38 72 LEU B C 1
ATOM 5285 O O . LEU B 1 72 ? -5.344 43.938 6.113 1 88.38 72 LEU B O 1
ATOM 5289 N N . GLY B 1 73 ? -4.43 45.125 7.762 1 84.88 73 GLY B N 1
ATOM 5290 C CA . GLY B 1 73 ? -3.805 43.938 8.352 1 84.88 73 GLY B CA 1
ATOM 5291 C C . GLY B 1 73 ? -4.809 42.938 8.906 1 84.88 73 GLY B C 1
ATOM 5292 O O . GLY B 1 73 ? -4.684 41.75 8.68 1 84.88 73 GLY B O 1
ATOM 5293 N N . ALA B 1 74 ? -5.77 43.438 9.57 1 84.69 74 ALA B N 1
ATOM 5294 C CA . ALA B 1 74 ? -6.824 42.594 10.109 1 84.69 74 ALA B CA 1
ATOM 5295 C C . ALA B 1 74 ? -7.57 41.875 8.992 1 84.69 74 ALA B C 1
ATOM 5297 O O . ALA B 1 74 ? -7.824 40.656 9.078 1 84.69 74 ALA B O 1
ATOM 5298 N N . VAL B 1 75 ? -7.891 42.625 7.996 1 86.94 75 VAL B N 1
ATOM 5299 C CA . VAL B 1 75 ? -8.617 42.062 6.867 1 86.94 75 VAL B CA 1
ATOM 5300 C C . VAL B 1 75 ? -7.766 41 6.18 1 86.94 75 VAL B C 1
ATOM 5302 O O . VAL B 1 75 ? -8.273 39.938 5.801 1 86.94 75 VAL B O 1
ATOM 5305 N N . TYR B 1 76 ? -6.594 41.25 6.059 1 86.38 76 TYR B N 1
ATOM 5306 C CA . TYR B 1 76 ? -5.684 40.344 5.395 1 86.38 76 TYR B CA 1
ATOM 5307 C C . TYR B 1 76 ? -5.613 39 6.148 1 86.38 76 TYR B C 1
ATOM 5309 O O . TYR B 1 76 ? -5.73 37.938 5.547 1 86.38 76 TYR B O 1
ATOM 5317 N N . VAL B 1 77 ? -5.465 39.062 7.375 1 82.31 77 VAL B N 1
ATOM 5318 C CA . VAL B 1 77 ? -5.367 37.844 8.172 1 82.31 77 VAL B CA 1
ATOM 5319 C C . VAL B 1 77 ? -6.715 37.125 8.195 1 82.31 77 VAL B C 1
ATOM 5321 O O . VAL B 1 77 ? -6.773 35.875 8.156 1 82.31 77 VAL B O 1
ATOM 5324 N N . CYS B 1 78 ? -7.711 37.906 8.258 1 81.44 78 CYS B N 1
ATOM 5325 C CA . CYS B 1 78 ? -9.047 37.312 8.234 1 81.44 78 CYS B CA 1
ATOM 5326 C C . CYS B 1 78 ? -9.289 36.562 6.93 1 81.44 78 CYS B C 1
ATOM 5328 O O . CYS B 1 78 ? -9.945 35.531 6.914 1 81.44 78 CYS B O 1
ATOM 5330 N N . LEU B 1 79 ? -8.805 37.094 5.887 1 83.44 79 LEU B N 1
ATOM 5331 C CA . LEU B 1 79 ? -8.953 36.438 4.594 1 83.44 79 LEU B CA 1
ATOM 5332 C C . LEU B 1 79 ? -8.164 35.125 4.562 1 83.44 79 LEU B C 1
ATOM 5334 O O . LEU B 1 79 ? -8.633 34.125 4.004 1 83.44 79 LEU B O 1
ATOM 5338 N N . ILE B 1 80 ? -7.129 35.125 5.113 1 80.06 80 ILE B N 1
ATOM 5339 C CA . ILE B 1 80 ? -6.324 33.906 5.184 1 80.06 80 ILE B CA 1
ATOM 5340 C C . ILE B 1 80 ? -7.051 32.844 6.016 1 80.06 80 ILE B C 1
ATOM 5342 O O . ILE B 1 80 ? -7.113 31.688 5.625 1 80.06 80 ILE B O 1
ATOM 5346 N N . LEU B 1 81 ? -7.551 33.312 7.051 1 77.31 81 LEU B N 1
ATOM 5347 C CA . LEU B 1 81 ? -8.266 32.375 7.934 1 77.31 81 LEU B CA 1
ATOM 5348 C C . LEU B 1 81 ? -9.539 31.875 7.273 1 77.31 81 LEU B C 1
ATOM 5350 O O . LEU B 1 81 ? -9.891 30.703 7.422 1 77.31 81 LEU B O 1
ATOM 5354 N N . SER B 1 82 ? -10.148 32.75 6.566 1 80.31 82 SER B N 1
ATOM 5355 C CA . SER B 1 82 ? -11.344 32.344 5.836 1 80.31 82 SER B CA 1
ATOM 5356 C C . SER B 1 82 ? -11.008 31.344 4.75 1 80.31 82 SER B C 1
ATOM 5358 O O . SER B 1 82 ? -11.766 30.391 4.527 1 80.31 82 SER B O 1
ATOM 5360 N N . ALA B 1 83 ? -10.016 31.562 4.164 1 77.94 83 ALA B N 1
ATOM 5361 C CA . ALA B 1 83 ? -9.578 30.625 3.131 1 77.94 83 ALA B CA 1
ATOM 5362 C C . ALA B 1 83 ? -9.234 29.266 3.732 1 77.94 83 ALA B C 1
ATOM 5364 O O . ALA B 1 83 ? -9.539 28.219 3.148 1 77.94 83 ALA B O 1
ATOM 5365 N N . ARG B 1 84 ? -8.617 29.312 4.77 1 73.81 84 ARG B N 1
ATOM 5366 C CA . ARG B 1 84 ? -8.297 28.078 5.488 1 73.81 84 ARG B CA 1
ATOM 5367 C C . ARG B 1 84 ? -9.57 27.328 5.883 1 73.81 84 ARG B C 1
ATOM 5369 O O . ARG B 1 84 ? -9.625 26.094 5.797 1 73.81 84 ARG B O 1
ATOM 5376 N N . TYR B 1 85 ? -10.531 28.109 6.316 1 72.62 85 TYR B N 1
ATOM 5377 C CA . TYR B 1 85 ? -11.812 27.516 6.691 1 72.62 85 TYR B CA 1
ATOM 5378 C C . TYR B 1 85 ? -12.523 26.938 5.477 1 72.62 85 TYR B C 1
ATOM 5380 O O . TYR B 1 85 ? -13.062 25.828 5.539 1 72.62 85 TYR B O 1
ATOM 5388 N N . ASN B 1 86 ? -12.531 27.641 4.422 1 71.56 86 ASN B N 1
ATOM 5389 C CA . ASN B 1 86 ? -13.258 27.219 3.229 1 71.56 86 ASN B CA 1
ATOM 5390 C C . ASN B 1 86 ? -12.555 26.047 2.525 1 71.56 86 ASN B C 1
ATOM 5392 O O . ASN B 1 86 ? -13.195 25.297 1.797 1 71.56 86 ASN B O 1
ATOM 5396 N N . ALA B 1 87 ? -11.375 26.031 2.701 1 67.5 87 ALA B N 1
ATOM 5397 C CA . ALA B 1 87 ? -10.633 24.938 2.07 1 67.5 87 ALA B CA 1
ATOM 5398 C C . ALA B 1 87 ? -11.039 23.594 2.662 1 67.5 87 ALA B C 1
ATOM 5400 O O . ALA B 1 87 ? -10.852 22.547 2.031 1 67.5 87 ALA B O 1
ATOM 5401 N N . ALA B 1 88 ? -11.938 23.656 3.645 1 64.19 88 ALA B N 1
ATOM 5402 C CA . ALA B 1 88 ? -12.484 22.453 4.266 1 64.19 88 ALA B CA 1
ATOM 5403 C C . ALA B 1 88 ? -11.453 21.312 4.266 1 64.19 88 ALA B C 1
ATOM 5405 O O . ALA B 1 88 ? -11.727 20.219 3.768 1 64.19 88 ALA B O 1
ATOM 5406 N N . HIS B 1 89 ? -10.398 21.656 4.844 1 74.44 89 HIS B N 1
ATOM 5407 C CA . HIS B 1 89 ? -9.359 20.625 4.898 1 74.44 89 HIS B CA 1
ATOM 5408 C C . HIS B 1 89 ? -9.664 19.594 5.965 1 74.44 89 HIS B C 1
ATOM 5410 O O . HIS B 1 89 ? -10.094 19.938 7.07 1 74.44 89 HIS B O 1
ATOM 5416 N N . PHE B 1 90 ? -9.734 18.391 5.402 1 79.94 90 PHE B N 1
ATOM 5417 C CA . PHE B 1 90 ? -9.953 17.266 6.309 1 79.94 90 PHE B CA 1
ATOM 5418 C C . PHE B 1 90 ? -8.641 16.828 6.949 1 79.94 90 PHE B C 1
ATOM 5420 O O . PHE B 1 90 ? -7.57 16.984 6.359 1 79.94 90 PHE B O 1
ATOM 5427 N N . GLN B 1 91 ? -8.805 16.484 8.133 1 79.62 91 GLN B N 1
ATOM 5428 C CA . GLN B 1 91 ? -7.672 15.875 8.82 1 79.62 91 GLN B CA 1
ATOM 5429 C C . GLN B 1 91 ? -8.07 14.547 9.453 1 79.62 91 GLN B C 1
ATOM 5431 O O . GLN B 1 91 ? -9.164 14.414 9.992 1 79.62 91 GLN B O 1
ATOM 5436 N N . THR B 1 92 ? -7.227 13.602 9.289 1 88.06 92 THR B N 1
ATOM 5437 C CA . THR B 1 92 ? -7.465 12.305 9.906 1 88.06 92 THR B CA 1
ATOM 5438 C C . THR B 1 92 ? -6.547 12.102 11.109 1 88.06 92 THR B C 1
ATOM 5440 O O . THR B 1 92 ? -5.34 12.32 11.016 1 88.06 92 THR B O 1
ATOM 5443 N N . VAL B 1 93 ? -7.16 11.836 12.172 1 87.31 93 VAL B N 1
ATOM 5444 C CA . VAL B 1 93 ? -6.406 11.586 13.391 1 87.31 93 VAL B CA 1
ATOM 5445 C C . VAL B 1 93 ? -6.641 10.156 13.867 1 87.31 93 VAL B C 1
ATOM 5447 O O . VAL B 1 93 ? -7.621 9.516 13.469 1 87.31 93 VAL B O 1
ATOM 5450 N N . VAL B 1 94 ? -5.637 9.641 14.617 1 89.19 94 VAL B N 1
ATOM 5451 C CA . VAL B 1 94 ? -5.836 8.352 15.281 1 89.19 94 VAL B CA 1
ATOM 5452 C C . VAL B 1 94 ? -6.738 8.539 16.5 1 89.19 94 VAL B C 1
ATOM 5454 O O . VAL B 1 94 ? -6.324 9.125 17.5 1 89.19 94 VAL B O 1
ATOM 5457 N N . ASP B 1 95 ? -7.949 8.078 16.406 1 88.31 95 ASP B N 1
ATOM 5458 C CA . ASP B 1 95 ? -8.945 8.219 17.469 1 88.31 95 ASP B CA 1
ATOM 5459 C C . ASP B 1 95 ? -8.656 7.266 18.609 1 88.31 95 ASP B C 1
ATOM 5461 O O . ASP B 1 95 ? -8.812 7.629 19.781 1 88.31 95 ASP B O 1
ATOM 5465 N N . SER B 1 96 ? -8.32 6.094 18.281 1 90.12 96 SER B N 1
ATOM 5466 C CA . SER B 1 96 ? -8 5.105 19.312 1 90.12 96 SER B CA 1
ATOM 5467 C C . SER B 1 96 ? -7.012 4.07 18.797 1 90.12 96 SER B C 1
ATOM 5469 O O . SER B 1 96 ? -7.066 3.686 17.625 1 90.12 96 SER B O 1
ATOM 5471 N N . THR B 1 97 ? -6.117 3.672 19.688 1 90.75 97 THR B N 1
ATOM 5472 C CA . THR B 1 97 ? -5.195 2.588 19.375 1 90.75 97 THR B CA 1
ATOM 5473 C C . THR B 1 97 ? -5.512 1.348 20.203 1 90.75 97 THR B C 1
ATOM 5475 O O . THR B 1 97 ? -4.867 0.309 20.047 1 90.75 97 THR B O 1
ATOM 5478 N N . ARG B 1 98 ? -6.551 1.428 21.062 1 91.81 98 ARG B N 1
ATOM 5479 C CA . ARG B 1 98 ? -6.82 0.342 22 1 91.81 98 ARG B CA 1
ATOM 5480 C C . ARG B 1 98 ? -8.289 -0.065 21.969 1 91.81 98 ARG B C 1
ATOM 5482 O O . ARG B 1 98 ? -8.844 -0.509 22.969 1 91.81 98 ARG B O 1
ATOM 5489 N N . PHE B 1 99 ? -8.969 0.305 20.844 1 94 99 PHE B N 1
ATOM 5490 C CA . PHE B 1 99 ? -10.352 -0.139 20.703 1 94 99 PHE B CA 1
ATOM 5491 C C . PHE B 1 99 ? -10.43 -1.66 20.672 1 94 99 PHE B C 1
ATOM 5493 O O . PHE B 1 99 ? -9.742 -2.312 19.891 1 94 99 PHE B O 1
ATOM 5500 N N . PRO B 1 100 ? -11.219 -2.254 21.578 1 95.69 100 PRO B N 1
ATOM 5501 C CA . PRO B 1 100 ? -11.203 -3.715 21.672 1 95.69 100 PRO B CA 1
ATOM 5502 C C . PRO B 1 100 ? -11.867 -4.398 20.484 1 95.69 100 PRO B C 1
ATOM 5504 O O . PRO B 1 100 ? -12.883 -3.916 19.969 1 95.69 100 PRO B O 1
ATOM 5507 N N . VAL B 1 101 ? -11.391 -5.582 20.047 1 96.88 101 VAL B N 1
ATOM 5508 C CA . VAL B 1 101 ? -11.844 -6.273 18.844 1 96.88 101 VAL B CA 1
ATOM 5509 C C . VAL B 1 101 ? -13.227 -6.879 19.094 1 96.88 101 VAL B C 1
ATOM 5511 O O . VAL B 1 101 ? -13.984 -7.113 18.156 1 96.88 101 VAL B O 1
ATOM 5514 N N . TYR B 1 102 ? -13.594 -7.16 20.406 1 96.75 102 TYR B N 1
ATOM 5515 C CA . TYR B 1 102 ? -14.875 -7.797 20.672 1 96.75 102 TYR B CA 1
ATOM 5516 C C . TYR B 1 102 ? -16.031 -6.84 20.391 1 96.75 102 TYR B C 1
ATOM 5518 O O . TYR B 1 102 ? -17.188 -7.242 20.391 1 96.75 102 TYR B O 1
ATOM 5526 N N . ARG B 1 103 ? -15.75 -5.574 20.125 1 96.12 103 ARG B N 1
ATOM 5527 C CA . ARG B 1 103 ? -16.781 -4.586 19.828 1 96.12 103 ARG B CA 1
ATOM 5528 C C . ARG B 1 103 ? -17.234 -4.684 18.359 1 96.12 103 ARG B C 1
ATOM 5530 O O . ARG B 1 103 ? -18.25 -4.102 17.984 1 96.12 103 ARG B O 1
ATOM 5537 N N . ILE B 1 104 ? -16.469 -5.367 17.562 1 96.62 104 ILE B N 1
ATOM 5538 C CA . ILE B 1 104 ? -16.844 -5.566 16.156 1 96.62 104 ILE B CA 1
ATOM 5539 C C . ILE B 1 104 ? -17.109 -7.047 15.906 1 96.62 104 ILE B C 1
ATOM 5541 O O . ILE B 1 104 ? -16.594 -7.91 16.609 1 96.62 104 ILE B O 1
ATOM 5545 N N . PRO B 1 105 ? -17.938 -7.312 14.961 1 96.31 105 PRO B N 1
ATOM 5546 C CA . PRO B 1 105 ? -18.141 -8.719 14.602 1 96.31 105 PRO B CA 1
ATOM 5547 C C . PRO B 1 105 ? -16.906 -9.336 13.938 1 96.31 105 PRO B C 1
ATOM 5549 O O . PRO B 1 105 ? -16.156 -8.633 13.258 1 96.31 105 PRO B O 1
ATOM 5552 N N . PHE B 1 106 ? -16.719 -10.672 14.219 1 98 106 PHE B N 1
ATOM 5553 C CA . PHE B 1 106 ? -15.719 -11.398 13.445 1 98 106 PHE B CA 1
ATOM 5554 C C . PHE B 1 106 ? -16.078 -11.414 11.961 1 98 106 PHE B C 1
ATOM 5556 O O . PHE B 1 106 ? -17.266 -11.438 11.609 1 98 106 PHE B O 1
ATOM 5563 N N . PRO B 1 107 ? -15.102 -11.328 11.07 1 98 107 PRO B N 1
ATOM 5564 C CA . PRO B 1 107 ? -15.43 -11.234 9.641 1 98 107 PRO B CA 1
ATOM 5565 C C . PRO B 1 107 ? -16.109 -12.492 9.109 1 98 107 PRO B C 1
ATOM 5567 O O . PRO B 1 107 ? -16.094 -13.531 9.766 1 98 107 PRO B O 1
ATOM 5570 N N . VAL B 1 108 ? -16.766 -12.273 8.023 1 97.94 108 VAL B N 1
ATOM 5571 C CA . VAL B 1 108 ? -17.312 -13.398 7.281 1 97.94 108 VAL B CA 1
ATOM 5572 C C . VAL B 1 108 ? -16.188 -14.141 6.555 1 97.94 108 VAL B C 1
ATOM 5574 O O . VAL B 1 108 ? -15.414 -13.523 5.809 1 97.94 108 VAL B O 1
ATOM 5577 N N . ILE B 1 109 ? -16.031 -15.406 6.816 1 98.44 109 ILE B N 1
ATOM 5578 C CA . ILE B 1 109 ? -15.039 -16.234 6.137 1 98.44 109 ILE B CA 1
ATOM 5579 C C . ILE B 1 109 ? -15.734 -17.141 5.125 1 98.44 109 ILE B C 1
ATOM 5581 O O . ILE B 1 109 ? -16.469 -18.062 5.512 1 98.44 109 ILE B O 1
ATOM 5585 N N . THR B 1 110 ? -15.492 -16.859 3.859 1 98.06 110 THR B N 1
ATOM 5586 C CA . THR B 1 110 ? -16.078 -17.656 2.789 1 98.06 110 THR B CA 1
ATOM 5587 C C . THR B 1 110 ? -15.023 -18.562 2.146 1 98.06 110 THR B C 1
ATOM 5589 O O . THR B 1 110 ? -13.961 -18.078 1.741 1 98.06 110 THR B O 1
ATOM 5592 N N . ILE B 1 111 ? -15.297 -19.828 2.043 1 98.25 111 ILE B N 1
ATOM 5593 C CA . ILE B 1 111 ? -14.344 -20.812 1.539 1 98.25 111 ILE B CA 1
ATOM 5594 C C . ILE B 1 111 ? -14.906 -21.484 0.293 1 98.25 111 ILE B C 1
ATOM 5596 O O . ILE B 1 111 ? -16.047 -21.969 0.303 1 98.25 111 ILE B O 1
ATOM 5600 N N . CYS B 1 112 ? -14.148 -21.469 -0.746 1 95.81 112 CYS B N 1
ATOM 5601 C CA . CYS B 1 112 ? -14.508 -22.125 -1.996 1 95.81 112 CYS B CA 1
ATOM 5602 C C . CYS B 1 112 ? -13.367 -23.016 -2.488 1 95.81 112 CYS B C 1
ATOM 5604 O O . CYS B 1 112 ? -12.203 -22.641 -2.406 1 95.81 112 CYS B O 1
ATOM 5606 N N . ASN B 1 113 ? -13.742 -24.172 -2.934 1 94.38 113 ASN B N 1
ATOM 5607 C CA . ASN B 1 113 ? -12.766 -25 -3.631 1 94.38 113 ASN B CA 1
ATOM 5608 C C . ASN B 1 113 ? -12.492 -24.484 -5.039 1 94.38 113 ASN B C 1
ATOM 5610 O O . ASN B 1 113 ? -13.422 -24.125 -5.766 1 94.38 113 ASN B O 1
ATOM 5614 N N . ARG B 1 114 ? -11.297 -24.422 -5.391 1 90.44 114 ARG B N 1
ATOM 5615 C CA . ARG B 1 114 ? -10.961 -23.953 -6.734 1 90.44 114 ARG B CA 1
ATOM 5616 C C . ARG B 1 114 ? -11.5 -24.906 -7.793 1 90.44 114 ARG B C 1
ATOM 5618 O O . ARG B 1 114 ? -11.797 -24.5 -8.914 1 90.44 114 ARG B O 1
ATOM 5625 N N . ASN B 1 115 ? -11.469 -26.141 -7.43 1 90.88 115 ASN B N 1
ATOM 5626 C CA . ASN B 1 115 ? -12.227 -27.109 -8.211 1 90.88 115 ASN B CA 1
ATOM 5627 C C . ASN B 1 115 ? -13.68 -27.188 -7.754 1 90.88 115 ASN B C 1
ATOM 5629 O O . ASN B 1 115 ? -14 -27.938 -6.824 1 90.88 115 ASN B O 1
ATOM 5633 N N . ARG B 1 116 ? -14.492 -26.625 -8.445 1 92.06 116 ARG B N 1
ATOM 5634 C CA . ARG B 1 116 ? -15.773 -26.172 -7.922 1 92.06 116 ARG B CA 1
ATOM 5635 C C . ARG B 1 116 ? -16.797 -27.297 -7.902 1 92.06 116 ARG B C 1
ATOM 5637 O O . ARG B 1 116 ? -17.781 -27.234 -7.172 1 92.06 116 ARG B O 1
ATOM 5644 N N . LEU B 1 117 ? -16.547 -28.359 -8.672 1 95.25 117 LEU B N 1
ATOM 5645 C CA . LEU B 1 117 ? -17.609 -29.344 -8.812 1 95.25 117 LEU B CA 1
ATOM 5646 C C . LEU B 1 117 ? -17.125 -30.734 -8.383 1 95.25 117 LEU B C 1
ATOM 5648 O O . LEU B 1 117 ? -15.953 -31.062 -8.547 1 95.25 117 LEU B O 1
ATOM 5652 N N . ASN B 1 118 ? -18.031 -31.453 -7.816 1 96.31 118 ASN B N 1
ATOM 5653 C CA . ASN B 1 118 ? -17.844 -32.875 -7.559 1 96.31 118 ASN B CA 1
ATOM 5654 C C . ASN B 1 118 ? -18.266 -33.719 -8.758 1 96.31 118 ASN B C 1
ATOM 5656 O O . ASN B 1 118 ? -19.453 -34 -8.945 1 96.31 118 ASN B O 1
ATOM 5660 N N . TRP B 1 119 ? -17.422 -34.25 -9.508 1 95.38 119 TRP B N 1
ATOM 5661 C CA . TRP B 1 119 ? -17.672 -34.875 -10.797 1 95.38 119 TRP B CA 1
ATOM 5662 C C . TRP B 1 119 ? -18.141 -36.312 -10.617 1 95.38 119 TRP B C 1
ATOM 5664 O O . TRP B 1 119 ? -18.609 -36.938 -11.562 1 95.38 119 TRP B O 1
ATOM 5674 N N . GLN B 1 120 ? -18.094 -36.812 -9.383 1 95.69 120 GLN B N 1
ATOM 5675 C CA . GLN B 1 120 ? -18.703 -38.125 -9.102 1 95.69 120 GLN B CA 1
ATOM 5676 C C . GLN B 1 120 ? -20.219 -38.062 -9.242 1 95.69 120 GLN B C 1
ATOM 5678 O O . GLN B 1 120 ? -20.859 -39.094 -9.422 1 95.69 120 GLN B O 1
ATOM 5683 N N . ARG B 1 121 ? -20.734 -36.875 -9.258 1 97 121 ARG B N 1
ATOM 5684 C CA . ARG B 1 121 ? -22.188 -36.719 -9.336 1 97 121 ARG B CA 1
ATOM 5685 C C . ARG B 1 121 ? -22.641 -36.5 -10.773 1 97 121 ARG B C 1
ATOM 5687 O O . ARG B 1 121 ? -23.812 -36.281 -11.031 1 97 121 ARG B O 1
ATOM 5694 N N . LEU B 1 122 ? -21.781 -36.594 -11.719 1 96.06 122 LEU B N 1
ATOM 5695 C CA . LEU B 1 122 ? -22.109 -36.312 -13.109 1 96.06 122 LEU B CA 1
ATOM 5696 C C . LEU B 1 122 ? -23.188 -37.25 -13.625 1 96.06 122 LEU B C 1
ATOM 5698 O O . LEU B 1 122 ? -24.125 -36.812 -14.289 1 96.06 122 LEU B O 1
ATOM 5702 N N . ALA B 1 123 ? -23.078 -38.531 -13.281 1 95 123 ALA B N 1
ATOM 5703 C CA . ALA B 1 123 ? -24.047 -39.531 -13.742 1 95 123 ALA B CA 1
ATOM 5704 C C . ALA B 1 123 ? -25.438 -39.219 -13.195 1 95 123 ALA B C 1
ATOM 5706 O O . ALA B 1 123 ? -26.438 -39.312 -13.922 1 95 123 ALA B O 1
ATOM 5707 N N . GLU B 1 124 ? -25.469 -38.969 -11.961 1 96.56 124 GLU B N 1
ATOM 5708 C CA . GLU B 1 124 ? -26.734 -38.594 -11.336 1 96.56 124 GLU B CA 1
ATOM 5709 C C . GLU B 1 124 ? -27.297 -37.312 -11.914 1 96.56 124 GLU B C 1
ATOM 5711 O O . GLU B 1 124 ? -28.516 -37.188 -12.07 1 96.56 124 GLU B O 1
ATOM 5716 N N . ALA B 1 125 ? -26.469 -36.312 -12.156 1 96.94 125 ALA B N 1
ATOM 5717 C CA . ALA B 1 125 ? -26.891 -35.062 -12.75 1 96.94 125 ALA B CA 1
ATOM 5718 C C . ALA B 1 125 ? -27.5 -35.281 -14.125 1 96.94 125 ALA B C 1
ATOM 5720 O O . ALA B 1 125 ? -28.531 -34.656 -14.461 1 96.94 125 ALA B O 1
ATOM 5721 N N . LYS B 1 126 ? -26.891 -36.094 -14.93 1 95.75 126 LYS B N 1
ATOM 5722 C CA . LYS B 1 126 ? -27.422 -36.406 -16.25 1 95.75 126 LYS B CA 1
ATOM 5723 C C . LYS B 1 126 ? -28.812 -37.031 -16.156 1 95.75 126 LYS B C 1
ATOM 5725 O O . LYS B 1 126 ? -29.719 -36.625 -16.891 1 95.75 126 LYS B O 1
ATOM 5730 N N . SER B 1 127 ? -28.984 -37.938 -15.242 1 94.81 127 SER B N 1
ATOM 5731 C CA . SER B 1 127 ? -30.25 -38.625 -15.07 1 94.81 127 SER B CA 1
ATOM 5732 C C . SER B 1 127 ? -31.344 -37.656 -14.578 1 94.81 127 SER B C 1
ATOM 5734 O O . SER B 1 127 ? -32.5 -37.781 -14.969 1 94.81 127 SER B O 1
ATOM 5736 N N . ARG B 1 128 ? -30.969 -36.688 -13.82 1 95.31 128 ARG B N 1
ATOM 5737 C CA . ARG B 1 128 ? -31.938 -35.812 -13.18 1 95.31 128 ARG B CA 1
ATOM 5738 C C . ARG B 1 128 ? -32.312 -34.656 -14.109 1 95.31 128 ARG B C 1
ATOM 5740 O O . ARG B 1 128 ? -33.469 -34.219 -14.117 1 95.31 128 ARG B O 1
ATOM 5747 N N . PHE B 1 129 ? -31.422 -34.156 -14.867 1 95.75 129 PHE B N 1
ATOM 5748 C CA . PHE B 1 129 ? -31.688 -32.875 -15.555 1 95.75 129 PHE B CA 1
ATOM 5749 C C . PHE B 1 129 ? -31.875 -33.094 -17.047 1 95.75 129 PHE B C 1
ATOM 5751 O O . PHE B 1 129 ? -32.469 -32.281 -17.734 1 95.75 129 PHE B O 1
ATOM 5758 N N . LEU B 1 130 ? -31.344 -34.188 -17.547 1 94.31 130 LEU B N 1
ATOM 5759 C CA . LEU B 1 130 ? -31.531 -34.5 -18.969 1 94.31 130 LEU B CA 1
ATOM 5760 C C . LEU B 1 130 ? -32.875 -35.188 -19.203 1 94.31 130 LEU B C 1
ATOM 5762 O O . LEU B 1 130 ? -33.312 -35.969 -18.359 1 94.31 130 LEU B O 1
ATOM 5766 N N . ALA B 1 131 ? -33.438 -34.812 -20.344 1 88.06 131 ALA B N 1
ATOM 5767 C CA . ALA B 1 131 ? -34.688 -35.469 -20.703 1 88.06 131 ALA B CA 1
ATOM 5768 C C . ALA B 1 131 ? -34.469 -36.969 -20.938 1 88.06 131 ALA B C 1
ATOM 5770 O O . ALA B 1 131 ? -33.375 -37.375 -21.344 1 88.06 131 ALA B O 1
ATOM 5771 N N . ASN B 1 132 ? -35.594 -37.625 -20.703 1 84.12 132 ASN B N 1
ATOM 5772 C CA . ASN B 1 132 ? -35.562 -39.062 -20.953 1 84.12 132 ASN B CA 1
ATOM 5773 C C . ASN B 1 132 ? -35.344 -39.375 -22.422 1 84.12 132 ASN B C 1
ATOM 5775 O O . ASN B 1 132 ? -35.969 -38.781 -23.297 1 84.12 132 ASN B O 1
ATOM 5779 N N . GLY B 1 133 ? -34.406 -40.125 -22.766 1 81.12 133 GLY B N 1
ATOM 5780 C CA . GLY B 1 133 ? -34.156 -40.531 -24.141 1 81.12 133 GLY B CA 1
ATOM 5781 C C . GLY B 1 133 ? -33.094 -39.688 -24.828 1 81.12 133 GLY B C 1
ATOM 5782 O O . GLY B 1 133 ? -32.969 -39.688 -26.047 1 81.12 133 GLY B O 1
ATOM 5783 N N . SER B 1 134 ? -32.5 -38.875 -24 1 84.44 134 SER B N 1
ATOM 5784 C CA . SER B 1 134 ? -31.438 -38.094 -24.594 1 84.44 134 SER B CA 1
ATOM 5785 C C . SER B 1 134 ? -30.375 -38.969 -25.25 1 84.44 134 SER B C 1
ATOM 5787 O O . SER B 1 134 ? -30.031 -40.031 -24.719 1 84.44 134 SER B O 1
ATOM 5789 N N . ASN B 1 135 ? -29.906 -38.656 -26.484 1 89.81 135 ASN B N 1
ATOM 5790 C CA . ASN B 1 135 ? -28.922 -39.406 -27.234 1 89.81 135 ASN B CA 1
ATOM 5791 C C . ASN B 1 135 ? -27.516 -39.156 -26.703 1 89.81 135 ASN B C 1
ATOM 5793 O O . ASN B 1 135 ? -27.312 -38.375 -25.781 1 89.81 135 ASN B O 1
ATOM 5797 N N . SER B 1 136 ? -26.578 -39.906 -27.234 1 91.31 136 SER B N 1
ATOM 5798 C CA . SER B 1 136 ? -25.188 -39.844 -26.812 1 91.31 136 SER B CA 1
ATOM 5799 C C . SER B 1 136 ? -24.578 -38.469 -27.062 1 91.31 136 SER B C 1
ATOM 5801 O O . SER B 1 136 ? -23.781 -37.969 -26.281 1 91.31 136 SER B O 1
ATOM 5803 N N . ALA B 1 137 ? -25.062 -37.844 -28.109 1 91.62 137 ALA B N 1
ATOM 5804 C CA . ALA B 1 137 ? -24.547 -36.5 -28.438 1 91.62 137 ALA B CA 1
ATOM 5805 C C . ALA B 1 137 ? -25 -35.469 -27.406 1 91.62 137 ALA B C 1
ATOM 5807 O O . ALA B 1 137 ? -24.234 -34.594 -27.047 1 91.62 137 ALA B O 1
ATOM 5808 N N . GLN B 1 138 ? -26.188 -35.688 -26.984 1 93 138 GLN B N 1
ATOM 5809 C CA . GLN B 1 138 ? -26.719 -34.75 -25.969 1 93 138 GLN B CA 1
ATOM 5810 C C . GLN B 1 138 ? -26.031 -34.969 -24.625 1 93 138 GLN B C 1
ATOM 5812 O O . GLN B 1 138 ? -25.781 -34.031 -23.891 1 93 138 GLN B O 1
ATOM 5817 N N . GLN B 1 139 ? -25.672 -36.219 -24.359 1 93.94 139 GLN B N 1
ATOM 5818 C CA . GLN B 1 139 ? -24.969 -36.531 -23.125 1 93.94 139 GLN B CA 1
ATOM 5819 C C . GLN B 1 139 ? -23.562 -35.938 -23.125 1 93.94 139 GLN B C 1
ATOM 5821 O O . GLN B 1 139 ? -23.094 -35.406 -22.109 1 93.94 139 GLN B O 1
ATOM 5826 N N . GLU B 1 140 ? -22.938 -36.062 -24.219 1 93.94 140 GLU B N 1
ATOM 5827 C CA . GLU B 1 140 ? -21.594 -35.5 -24.344 1 93.94 140 GLU B CA 1
ATOM 5828 C C . GLU B 1 140 ? -21.625 -33.969 -24.266 1 93.94 140 GLU B C 1
ATOM 5830 O O . GLU B 1 140 ? -20.734 -33.344 -23.672 1 93.94 140 GLU B O 1
ATOM 5835 N N . LEU B 1 141 ? -22.625 -33.406 -24.953 1 95 141 LEU B N 1
ATOM 5836 C CA . LEU B 1 141 ? -22.766 -31.969 -24.891 1 95 141 LEU B CA 1
ATOM 5837 C C . LEU B 1 141 ? -23.031 -31.484 -23.469 1 95 141 LEU B C 1
ATOM 5839 O O . LEU B 1 141 ? -22.516 -30.453 -23.047 1 95 141 LEU B O 1
ATOM 5843 N N . PHE B 1 142 ? -23.812 -32.25 -22.766 1 95.5 142 PHE B N 1
ATOM 5844 C CA . PHE B 1 142 ? -24.094 -31.969 -21.359 1 95.5 142 PHE B CA 1
ATOM 5845 C C . PHE B 1 142 ? -22.812 -31.938 -20.547 1 95.5 142 PHE B C 1
ATOM 5847 O O . PHE B 1 142 ? -22.562 -31 -19.781 1 95.5 142 PHE B O 1
ATOM 5854 N N . GLU B 1 143 ? -21.969 -32.906 -20.734 1 94.19 143 GLU B N 1
ATOM 5855 C CA . GLU B 1 143 ? -20.719 -33 -20 1 94.19 143 GLU B CA 1
ATOM 5856 C C . GLU B 1 143 ? -19.766 -31.859 -20.391 1 94.19 143 GLU B C 1
ATOM 5858 O O . GLU B 1 143 ? -19.062 -31.328 -19.531 1 94.19 143 GLU B O 1
ATOM 5863 N N . LEU B 1 144 ? -19.766 -31.547 -21.625 1 93.69 144 LEU B N 1
ATOM 5864 C CA . LEU B 1 144 ? -18.938 -30.453 -22.094 1 93.69 144 LEU B CA 1
ATOM 5865 C C . LEU B 1 144 ? -19.328 -29.125 -21.453 1 93.69 144 LEU B C 1
ATOM 5867 O O . LEU B 1 144 ? -18.469 -28.375 -20.969 1 93.69 144 LEU B O 1
ATOM 5871 N N . ILE B 1 145 ? -20.609 -28.859 -21.422 1 95.06 145 ILE B N 1
ATOM 5872 C CA . ILE B 1 145 ? -21.109 -27.609 -20.859 1 95.06 145 ILE B CA 1
ATOM 5873 C C . ILE B 1 145 ? -20.781 -27.547 -19.359 1 95.06 145 ILE B C 1
ATOM 5875 O O . ILE B 1 145 ? -20.281 -26.531 -18.875 1 95.06 145 ILE B O 1
ATOM 5879 N N . VAL B 1 146 ? -21 -28.656 -18.641 1 94.62 146 VAL B N 1
ATOM 5880 C CA . VAL B 1 146 ? -20.719 -28.688 -17.219 1 94.62 146 VAL B CA 1
ATOM 5881 C C . VAL B 1 146 ? -19.219 -28.5 -16.984 1 94.62 146 VAL B C 1
ATOM 5883 O O . VAL B 1 146 ? -18.812 -27.797 -16.047 1 94.62 146 VAL B O 1
ATOM 5886 N N . GLY B 1 147 ? -18.453 -29.047 -17.812 1 91.81 147 GLY B N 1
ATOM 5887 C CA . GLY B 1 147 ? -17 -28.891 -17.719 1 91.81 147 GLY B CA 1
ATOM 5888 C C . GLY B 1 147 ? -16.547 -27.453 -17.844 1 91.81 147 GLY B C 1
ATOM 5889 O O . GLY B 1 147 ? -15.57 -27.047 -17.219 1 91.81 147 GLY B O 1
ATOM 5890 N N . THR B 1 148 ? -17.203 -26.656 -18.641 1 92.69 148 THR B N 1
ATOM 5891 C CA . THR B 1 148 ? -16.844 -25.25 -18.812 1 92.69 148 THR B CA 1
ATOM 5892 C C . THR B 1 148 ? -17.188 -24.438 -17.578 1 92.69 148 THR B C 1
ATOM 5894 O O . THR B 1 148 ? -16.547 -23.422 -17.297 1 92.69 148 THR B O 1
ATOM 5897 N N . TYR B 1 149 ? -18.125 -24.953 -16.766 1 92.44 149 TYR B N 1
ATOM 5898 C CA . TYR B 1 149 ? -18.531 -24.266 -15.547 1 92.44 149 TYR B CA 1
ATOM 5899 C C . TYR B 1 149 ? -17.516 -24.469 -14.445 1 92.44 149 TYR B C 1
ATOM 5901 O O . TYR B 1 149 ? -17.438 -23.672 -13.5 1 92.44 149 TYR B O 1
ATOM 5909 N N . ASP B 1 150 ? -16.75 -25.484 -14.5 1 89.12 150 ASP B N 1
ATOM 5910 C CA . ASP B 1 150 ? -15.867 -25.859 -13.406 1 89.12 150 ASP B CA 1
ATOM 5911 C C . ASP B 1 150 ? -14.789 -24.797 -13.18 1 89.12 150 ASP B C 1
ATOM 5913 O O . ASP B 1 150 ? -14.328 -24.609 -12.047 1 89.12 150 ASP B O 1
ATOM 5917 N N . ASP B 1 151 ? -14.391 -24.109 -14.203 1 84.44 151 ASP B N 1
ATOM 5918 C CA . ASP B 1 151 ? -13.32 -23.125 -14.086 1 84.44 151 ASP B CA 1
ATOM 5919 C C . ASP B 1 151 ? -13.852 -21.719 -14.281 1 84.44 151 ASP B C 1
ATOM 5921 O O . ASP B 1 151 ? -13.078 -20.766 -14.383 1 84.44 151 ASP B O 1
ATOM 5925 N N . ALA B 1 152 ? -15.102 -21.562 -14.344 1 90.19 152 ALA B N 1
ATOM 5926 C CA . ALA B 1 152 ? -15.656 -20.266 -14.688 1 90.19 152 ALA B CA 1
ATOM 5927 C C . ALA B 1 152 ? -15.984 -19.453 -13.43 1 90.19 152 ALA B C 1
ATOM 5929 O O . ALA B 1 152 ? -16.594 -19.984 -12.492 1 90.19 152 ALA B O 1
ATOM 5930 N N . TYR B 1 153 ? -15.516 -18.266 -13.336 1 92.5 153 TYR B N 1
ATOM 5931 C CA . TYR B 1 153 ? -15.906 -17.25 -12.359 1 92.5 153 TYR B CA 1
ATOM 5932 C C . TYR B 1 153 ? -15.859 -15.859 -12.977 1 92.5 153 TYR B C 1
ATOM 5934 O O . TYR B 1 153 ? -15.461 -15.695 -14.133 1 92.5 153 TYR B O 1
ATOM 5942 N N . PHE B 1 154 ? -16.344 -14.953 -12.32 1 94.44 154 PHE B N 1
ATOM 5943 C CA . PHE B 1 154 ? -16.5 -13.641 -12.93 1 94.44 154 PHE B CA 1
ATOM 5944 C C . PHE B 1 154 ? -15.18 -13.133 -13.492 1 94.44 154 PHE B C 1
ATOM 5946 O O . PHE B 1 154 ? -14.172 -13.117 -12.789 1 94.44 154 PHE B O 1
ATOM 5953 N N . GLY B 1 155 ? -15.141 -12.75 -14.641 1 90.44 155 GLY B N 1
ATOM 5954 C CA . GLY B 1 155 ? -13.945 -12.258 -15.297 1 90.44 155 GLY B CA 1
ATOM 5955 C C . GLY B 1 155 ? -13.078 -13.367 -15.867 1 90.44 155 GLY B C 1
ATOM 5956 O O . GLY B 1 155 ? -12 -13.102 -16.406 1 90.44 155 GLY B O 1
ATOM 5957 N N . HIS B 1 156 ? -13.469 -14.594 -15.695 1 90.94 156 HIS B N 1
ATOM 5958 C CA . HIS B 1 156 ? -12.766 -15.75 -16.219 1 90.94 156 HIS B CA 1
ATOM 5959 C C . HIS B 1 156 ? -13.719 -16.703 -16.922 1 90.94 156 HIS B C 1
ATOM 5961 O O . HIS B 1 156 ? -13.836 -17.875 -16.531 1 90.94 156 HIS B O 1
ATOM 5967 N N . PHE B 1 157 ? -14.258 -16.219 -18 1 94.88 157 PHE B N 1
ATOM 5968 C CA . PHE B 1 157 ? -15.25 -16.984 -18.75 1 94.88 157 PHE B CA 1
ATOM 5969 C C . PHE B 1 157 ? -14.633 -17.594 -20 1 94.88 157 PHE B C 1
ATOM 5971 O O . PHE B 1 157 ? -15.352 -17.984 -20.922 1 94.88 157 PHE B O 1
ATOM 5978 N N . GLN B 1 158 ? -13.336 -17.734 -20.031 1 91.25 158 GLN B N 1
ATOM 5979 C CA . GLN B 1 158 ? -12.641 -18.219 -21.219 1 91.25 158 GLN B CA 1
ATOM 5980 C C . GLN B 1 158 ? -13.008 -19.672 -21.5 1 91.25 158 GLN B C 1
ATOM 5982 O O . GLN B 1 158 ? -13.016 -20.109 -22.656 1 91.25 158 GLN B O 1
ATOM 5987 N N . SER B 1 159 ? -13.344 -20.344 -20.484 1 91.5 159 SER B N 1
ATOM 5988 C CA . SER B 1 159 ? -13.672 -21.75 -20.656 1 91.5 159 SER B CA 1
ATOM 5989 C C . SER B 1 159 ? -14.906 -21.922 -21.531 1 91.5 159 SER B C 1
ATOM 5991 O O . SER B 1 159 ? -15.047 -22.938 -22.219 1 91.5 159 SER B O 1
ATOM 5993 N N . PHE B 1 160 ? -15.75 -20.969 -21.609 1 95.5 160 PHE B N 1
ATOM 5994 C CA . PHE B 1 160 ? -16.984 -21.047 -22.391 1 95.5 160 PHE B CA 1
ATOM 5995 C C . PHE B 1 160 ? -16.672 -20.984 -23.891 1 95.5 160 PHE B C 1
ATOM 5997 O O . PHE B 1 160 ? -17.531 -21.312 -24.719 1 95.5 160 PHE B O 1
ATOM 6004 N N . GLU B 1 161 ? -15.461 -20.609 -24.188 1 94.81 161 GLU B N 1
ATOM 6005 C CA . GLU B 1 161 ? -15.047 -20.594 -25.594 1 94.81 161 GLU B CA 1
ATOM 6006 C C . GLU B 1 161 ? -15.094 -21.984 -26.203 1 94.81 161 GLU B C 1
ATOM 6008 O O . GLU B 1 161 ? -15.258 -22.141 -27.406 1 94.81 161 GLU B O 1
ATOM 6013 N N . ARG B 1 162 ? -15.023 -23 -25.391 1 93.12 162 ARG B N 1
ATOM 6014 C CA . ARG B 1 162 ? -15.055 -24.391 -25.828 1 93.12 162 ARG B CA 1
ATOM 6015 C C . ARG B 1 162 ? -16.422 -24.734 -26.422 1 93.12 162 ARG B C 1
ATOM 6017 O O . ARG B 1 162 ? -16.547 -25.734 -27.125 1 93.12 162 ARG B O 1
ATOM 6024 N N . LEU B 1 163 ? -17.375 -23.891 -26.188 1 95.31 163 LEU B N 1
ATOM 6025 C CA . LEU B 1 163 ? -18.734 -24.156 -26.656 1 95.31 163 LEU B CA 1
ATOM 6026 C C . LEU B 1 163 ? -18.984 -23.531 -28.031 1 95.31 163 LEU B C 1
ATOM 6028 O O . LEU B 1 163 ? -20.078 -23.656 -28.578 1 95.31 163 LEU B O 1
ATOM 6032 N N . ARG B 1 164 ? -17.938 -22.906 -28.5 1 95.12 164 ARG B N 1
ATOM 6033 C CA . ARG B 1 164 ? -18.078 -22.312 -29.828 1 95.12 164 ARG B CA 1
ATOM 6034 C C . ARG B 1 164 ? -18.422 -23.391 -30.859 1 95.12 164 ARG B C 1
ATOM 6036 O O . ARG B 1 164 ? -17.766 -24.422 -30.922 1 95.12 164 ARG B O 1
ATOM 6043 N N . ASN B 1 165 ? -19.438 -23.25 -31.703 1 93.44 165 ASN B N 1
ATOM 6044 C CA . ASN B 1 165 ? -19.906 -24.125 -32.781 1 93.44 165 ASN B CA 1
ATOM 6045 C C . ASN B 1 165 ? -20.516 -25.406 -32.219 1 93.44 165 ASN B C 1
ATOM 6047 O O . ASN B 1 165 ? -20.562 -26.422 -32.906 1 93.44 165 ASN B O 1
ATOM 6051 N N . GLN B 1 166 ? -20.766 -25.438 -30.922 1 94.5 166 GLN B N 1
ATOM 6052 C CA . GLN B 1 166 ? -21.516 -26.547 -30.344 1 94.5 166 GLN B CA 1
ATOM 6053 C C . GLN B 1 166 ? -23.016 -26.266 -30.344 1 94.5 166 GLN B C 1
ATOM 6055 O O . GLN B 1 166 ? -23.438 -25.109 -30.203 1 94.5 166 GLN B O 1
ATOM 6060 N N . PRO B 1 167 ? -23.766 -27.219 -30.594 1 93.5 167 PRO B N 1
ATOM 6061 C CA . PRO B 1 167 ? -25.219 -27.016 -30.641 1 93.5 167 PRO B CA 1
ATOM 6062 C C . PRO B 1 167 ? -25.828 -26.875 -29.25 1 93.5 167 PRO B C 1
ATOM 6064 O O . PRO B 1 167 ? -26.641 -27.703 -28.844 1 93.5 167 PRO B O 1
ATOM 6067 N N . THR B 1 168 ? -25.547 -25.828 -28.578 1 93.69 168 THR B N 1
ATOM 6068 C CA . THR B 1 168 ? -25.984 -25.609 -27.219 1 93.69 168 THR B CA 1
ATOM 6069 C C . THR B 1 168 ? -27.5 -25.406 -27.156 1 93.69 168 THR B C 1
ATOM 6071 O O . THR B 1 168 ? -28.109 -25.578 -26.094 1 93.69 168 THR B O 1
ATOM 6074 N N . GLU B 1 169 ? -28.125 -25.062 -28.266 1 90.5 169 GLU B N 1
ATOM 6075 C CA . GLU B 1 169 ? -29.562 -24.844 -28.328 1 90.5 169 GLU B CA 1
ATOM 6076 C C . GLU B 1 169 ? -30.328 -26.125 -28 1 90.5 169 GLU B C 1
ATOM 6078 O O . GLU B 1 169 ? -31.453 -26.062 -27.5 1 90.5 169 GLU B O 1
ATOM 6083 N N . LEU B 1 170 ? -29.672 -27.281 -28.203 1 90.62 170 LEU B N 1
ATOM 6084 C CA . LEU B 1 170 ? -30.312 -28.578 -27.969 1 90.62 170 LEU B CA 1
ATOM 6085 C C . LEU B 1 170 ? -30.594 -28.781 -26.484 1 90.62 170 LEU B C 1
ATOM 6087 O O . LEU B 1 170 ? -31.469 -29.562 -26.125 1 90.62 170 LEU B O 1
ATOM 6091 N N . LEU B 1 171 ? -29.859 -28.062 -25.656 1 92.94 171 LEU B N 1
ATOM 6092 C CA . LEU B 1 171 ? -30.016 -28.266 -24.219 1 92.94 171 LEU B CA 1
ATOM 6093 C C . LEU B 1 171 ? -30.484 -26.969 -23.547 1 92.94 171 LEU B C 1
ATOM 6095 O O . LEU B 1 171 ? -30.25 -26.781 -22.344 1 92.94 171 LEU B O 1
ATOM 6099 N N . ASN B 1 172 ? -31.125 -26.094 -24.266 1 89.5 172 ASN B N 1
ATOM 6100 C CA . ASN B 1 172 ? -31.578 -24.828 -23.734 1 89.5 172 ASN B CA 1
ATOM 6101 C C . ASN B 1 172 ? -32.656 -25.016 -22.672 1 89.5 172 ASN B C 1
ATOM 6103 O O . ASN B 1 172 ? -32.906 -24.141 -21.844 1 89.5 172 ASN B O 1
ATOM 6107 N N . TYR B 1 173 ? -33.25 -26.141 -22.703 1 89.38 173 TYR B N 1
ATOM 6108 C CA . TYR B 1 173 ? -34.281 -26.406 -21.734 1 89.38 173 TYR B CA 1
ATOM 6109 C C . TYR B 1 173 ? -33.688 -26.734 -20.375 1 89.38 173 TYR B C 1
ATOM 6111 O O . TYR B 1 173 ? -34.406 -26.656 -19.359 1 89.38 173 TYR B O 1
ATOM 6119 N N . VAL B 1 174 ? -32.438 -27.125 -20.328 1 93.75 174 VAL B N 1
ATOM 6120 C CA . VAL B 1 174 ? -31.75 -27.453 -19.078 1 93.75 174 VAL B CA 1
ATOM 6121 C C . VAL B 1 174 ? -31.266 -26.172 -18.391 1 93.75 174 VAL B C 1
ATOM 6123 O O . VAL B 1 174 ? -30.641 -25.328 -19.031 1 93.75 174 VAL B O 1
ATOM 6126 N N . ASN B 1 175 ? -31.578 -26.031 -17.172 1 91.56 175 ASN B N 1
ATOM 6127 C CA . ASN B 1 175 ? -31 -24.969 -16.359 1 91.56 175 ASN B CA 1
ATOM 6128 C C . ASN B 1 175 ? -29.672 -25.375 -15.742 1 91.56 175 ASN B C 1
ATOM 6130 O O . ASN B 1 175 ? -29.625 -25.953 -14.656 1 91.56 175 ASN B O 1
ATOM 6134 N N . PHE B 1 176 ? -28.688 -25.016 -16.375 1 94.44 176 PHE B N 1
ATOM 6135 C CA . PHE B 1 176 ? -27.375 -25.484 -15.961 1 94.44 176 PHE B CA 1
ATOM 6136 C C . PHE B 1 176 ? -26.969 -24.859 -14.633 1 94.44 176 PHE B C 1
ATOM 6138 O O . PHE B 1 176 ? -26.078 -25.359 -13.953 1 94.44 176 PHE B O 1
ATOM 6145 N N . SER B 1 177 ? -27.547 -23.734 -14.227 1 92.56 177 SER B N 1
ATOM 6146 C CA . SER B 1 177 ? -27.281 -23.203 -12.891 1 92.56 177 SER B CA 1
ATOM 6147 C C . SER B 1 177 ? -27.703 -24.203 -11.82 1 92.56 177 SER B C 1
ATOM 6149 O O . SER B 1 177 ? -27.016 -24.344 -10.805 1 92.56 177 SER B O 1
ATOM 6151 N N . GLN B 1 178 ? -28.75 -24.875 -12.094 1 94.56 178 GLN B N 1
ATOM 6152 C CA . GLN B 1 178 ? -29.234 -25.875 -11.141 1 94.56 178 GLN B CA 1
ATOM 6153 C C . GLN B 1 178 ? -28.344 -27.125 -11.164 1 94.56 178 GLN B C 1
ATOM 6155 O O . GLN B 1 178 ? -28.125 -27.75 -10.125 1 94.56 178 GLN B O 1
ATOM 6160 N N . VAL B 1 179 ? -27.906 -27.438 -12.367 1 96.69 179 VAL B N 1
ATOM 6161 C CA . VAL B 1 179 ? -27 -28.578 -12.492 1 96.69 179 VAL B CA 1
ATOM 6162 C C . VAL B 1 179 ? -25.734 -28.312 -11.695 1 96.69 179 VAL B C 1
ATOM 6164 O O . VAL B 1 179 ? -25.281 -29.172 -10.922 1 96.69 179 VAL B O 1
ATOM 6167 N N . VAL B 1 180 ? -25.172 -27.109 -11.875 1 96.12 180 VAL B N 1
ATOM 6168 C CA . VAL B 1 180 ? -23.938 -26.75 -11.195 1 96.12 180 VAL B CA 1
ATOM 6169 C C . VAL B 1 180 ? -24.172 -26.703 -9.688 1 96.12 180 VAL B C 1
ATOM 6171 O O . VAL B 1 180 ? -23.328 -27.141 -8.906 1 96.12 180 VAL B O 1
ATOM 6174 N N . ASP B 1 181 ? -25.281 -26.156 -9.305 1 96.06 181 ASP B N 1
ATOM 6175 C CA . ASP B 1 181 ? -25.609 -26.141 -7.883 1 96.06 181 ASP B CA 1
ATOM 6176 C C . ASP B 1 181 ? -25.672 -27.562 -7.316 1 96.06 181 ASP B C 1
ATOM 6178 O O . ASP B 1 181 ? -25.172 -27.828 -6.223 1 96.06 181 ASP B O 1
ATOM 6182 N N . PHE B 1 182 ? -26.281 -28.469 -8.094 1 97.25 182 PHE B N 1
ATOM 6183 C CA . PHE B 1 182 ? -26.422 -29.859 -7.691 1 97.25 182 PHE B CA 1
ATOM 6184 C C . PHE B 1 182 ? -25.047 -30.516 -7.539 1 97.25 182 PHE B C 1
ATOM 6186 O O . PHE B 1 182 ? -24.844 -31.328 -6.641 1 97.25 182 PHE B O 1
ATOM 6193 N N . MET B 1 183 ? -24.125 -30.125 -8.359 1 97.19 183 MET B N 1
ATOM 6194 C CA . MET B 1 183 ? -22.828 -30.781 -8.391 1 97.19 183 MET B CA 1
ATOM 6195 C C . MET B 1 183 ? -21.828 -30.031 -7.508 1 97.19 183 MET B C 1
ATOM 6197 O O . MET B 1 183 ? -20.672 -30.469 -7.363 1 97.19 183 MET B O 1
ATOM 6201 N N . THR B 1 184 ? -22.188 -28.938 -6.938 1 96.56 184 THR B N 1
ATOM 6202 C CA . THR B 1 184 ? -21.297 -28.172 -6.059 1 96.56 184 THR B CA 1
ATOM 6203 C C . THR B 1 184 ? -21.016 -28.953 -4.777 1 96.56 184 THR B C 1
ATOM 6205 O O . THR B 1 184 ? -21.797 -29.812 -4.383 1 96.56 184 THR B O 1
ATOM 6208 N N . TRP B 1 185 ? -19.891 -28.641 -4.148 1 96.94 185 TRP B N 1
ATOM 6209 C CA . TRP B 1 185 ? -19.469 -29.312 -2.924 1 96.94 185 TRP B CA 1
ATOM 6210 C C . TRP B 1 185 ? -20.469 -29.062 -1.796 1 96.94 185 TRP B C 1
ATOM 6212 O O . TRP B 1 185 ? -20.859 -27.906 -1.544 1 96.94 185 TRP B O 1
ATOM 6222 N N . ARG B 1 186 ? -20.844 -30.109 -1.18 1 97.62 186 ARG B N 1
ATOM 6223 C CA . ARG B 1 186 ? -21.672 -29.984 0.02 1 97.62 186 ARG B CA 1
ATOM 6224 C C . ARG B 1 186 ? -20.812 -29.656 1.238 1 97.62 186 ARG B C 1
ATOM 6226 O O . ARG B 1 186 ? -19.609 -29.891 1.238 1 97.62 186 ARG B O 1
ATOM 6233 N N . CYS B 1 187 ? -21.484 -29.156 2.207 1 97.62 187 CYS B N 1
ATOM 6234 C CA . CYS B 1 187 ? -20.781 -28.688 3.393 1 97.62 187 CYS B CA 1
ATOM 6235 C C . CYS B 1 187 ? -19.953 -29.812 4.012 1 97.62 187 CYS B C 1
ATOM 6237 O O . CYS B 1 187 ? -18.766 -29.641 4.305 1 97.62 187 CYS B O 1
ATOM 6239 N N . ASN B 1 188 ? -20.516 -30.984 4.125 1 97.19 188 ASN B N 1
ATOM 6240 C CA . ASN B 1 188 ? -19.875 -32.094 4.801 1 97.19 188 ASN B CA 1
ATOM 6241 C C . ASN B 1 188 ? -18.766 -32.719 3.934 1 97.19 188 ASN B C 1
ATOM 6243 O O . ASN B 1 188 ? -17.922 -33.438 4.434 1 97.19 188 ASN B O 1
ATOM 6247 N N . GLU B 1 189 ? -18.828 -32.406 2.67 1 97.06 189 GLU B N 1
ATOM 6248 C CA . GLU B 1 189 ? -17.797 -32.906 1.76 1 97.06 189 GLU B CA 1
ATOM 6249 C C . GLU B 1 189 ? -16.578 -31.984 1.776 1 97.06 189 GLU B C 1
ATOM 6251 O O . GLU B 1 189 ? -15.453 -32.438 1.51 1 97.06 189 GLU B O 1
ATOM 6256 N N . LEU B 1 190 ? -16.797 -30.75 2.041 1 97.44 190 LEU B N 1
ATOM 6257 C CA . LEU B 1 190 ? -15.742 -29.75 1.895 1 97.44 190 LEU B CA 1
ATOM 6258 C C . LEU B 1 190 ? -15.133 -29.406 3.246 1 97.44 190 LEU B C 1
ATOM 6260 O O . LEU B 1 190 ? -13.914 -29.203 3.35 1 97.44 190 LEU B O 1
ATOM 6264 N N . LEU B 1 191 ? -15.953 -29.344 4.297 1 98.5 191 LEU B N 1
ATOM 6265 C CA . LEU B 1 191 ? -15.492 -28.828 5.578 1 98.5 191 LEU B CA 1
ATOM 6266 C C . LEU B 1 191 ? -15.516 -29.906 6.645 1 98.5 191 LEU B C 1
ATOM 6268 O O . LEU B 1 191 ? -16.453 -30.703 6.711 1 98.5 191 LEU B O 1
ATOM 6272 N N . ALA B 1 192 ? -14.43 -29.906 7.391 1 97.75 192 ALA B N 1
ATOM 6273 C CA . ALA B 1 192 ? -14.32 -30.844 8.508 1 97.75 192 ALA B CA 1
ATOM 6274 C C . ALA B 1 192 ? -13.586 -30.219 9.688 1 97.75 192 ALA B C 1
ATOM 6276 O O . ALA B 1 192 ? -12.836 -29.25 9.516 1 97.75 192 ALA B O 1
ATOM 6277 N N . GLU B 1 193 ? -13.883 -30.688 10.844 1 97.44 193 GLU B N 1
ATOM 6278 C CA . GLU B 1 193 ? -13.172 -30.312 12.062 1 97.44 193 GLU B CA 1
ATOM 6279 C C . GLU B 1 193 ? -13.211 -28.812 12.281 1 97.44 193 GLU B C 1
ATOM 6281 O O . GLU B 1 193 ? -12.164 -28.172 12.438 1 97.44 193 GLU B O 1
ATOM 6286 N N . CYS B 1 194 ? -14.398 -28.312 12.422 1 98.25 194 CYS B N 1
ATOM 6287 C CA . CYS B 1 194 ? -14.586 -26.875 12.648 1 98.25 194 CYS B CA 1
ATOM 6288 C C . CYS B 1 194 ? -14.477 -26.547 14.133 1 98.25 194 CYS B C 1
ATOM 6290 O O . CYS B 1 194 ? -15.094 -27.203 14.969 1 98.25 194 CYS B O 1
ATOM 6292 N N . LEU B 1 195 ? -13.648 -25.578 14.422 1 98.38 195 LEU B N 1
ATOM 6293 C CA . LEU B 1 195 ? -13.477 -25.062 15.781 1 98.38 195 LEU B CA 1
ATOM 6294 C C . LEU B 1 195 ? -13.758 -23.562 15.836 1 98.38 195 LEU B C 1
ATOM 6296 O O . LEU B 1 195 ? -13.398 -22.828 14.93 1 98.38 195 LEU B O 1
ATOM 6300 N N . TRP B 1 196 ? -14.477 -23.141 16.844 1 98.06 196 TRP B N 1
ATOM 6301 C CA . TRP B 1 196 ? -14.648 -21.734 17.203 1 98.06 196 TRP B CA 1
ATOM 6302 C C . TRP B 1 196 ? -14.195 -21.484 18.625 1 98.06 196 TRP B C 1
ATOM 6304 O O . TRP B 1 196 ? -14.773 -22.031 19.578 1 98.06 196 TRP B O 1
ATOM 6314 N N . ARG B 1 197 ? -13.211 -20.672 18.797 1 97.06 197 ARG B N 1
ATOM 6315 C CA . ARG B 1 197 ? -12.648 -20.375 20.109 1 97.06 197 ARG B CA 1
ATOM 6316 C C . ARG B 1 197 ? -12.273 -21.641 20.859 1 97.06 197 ARG B C 1
ATOM 6318 O O . ARG B 1 197 ? -12.656 -21.828 22.016 1 97.06 197 ARG B O 1
ATOM 6325 N N . HIS B 1 198 ? -11.75 -22.625 20.25 1 95.56 198 HIS B N 1
ATOM 6326 C CA . HIS B 1 198 ? -11.172 -23.859 20.766 1 95.56 198 HIS B CA 1
ATOM 6327 C C . HIS B 1 198 ? -12.242 -24.922 20.984 1 95.56 198 HIS B C 1
ATOM 6329 O O . HIS B 1 198 ? -11.953 -26.016 21.469 1 95.56 198 HIS B O 1
ATOM 6335 N N . HIS B 1 199 ? -13.43 -24.625 20.578 1 96.75 199 HIS B N 1
ATOM 6336 C CA . HIS B 1 199 ? -14.516 -25.578 20.797 1 96.75 199 HIS B CA 1
ATOM 6337 C C . HIS B 1 199 ? -15.023 -26.141 19.469 1 96.75 199 HIS B C 1
ATOM 6339 O O . HIS B 1 199 ? -15.211 -25.406 18.5 1 96.75 199 HIS B O 1
ATOM 6345 N N . ALA B 1 200 ? -15.312 -27.344 19.5 1 97.56 200 ALA B N 1
ATOM 6346 C CA . ALA B 1 200 ? -15.727 -28.031 18.281 1 97.56 200 ALA B CA 1
ATOM 6347 C C . ALA B 1 200 ? -17.188 -27.766 17.969 1 97.56 200 ALA B C 1
ATOM 6349 O O . ALA B 1 200 ? -18.031 -27.719 18.875 1 97.56 200 ALA B O 1
ATOM 6350 N N . TYR B 1 201 ? -17.5 -27.516 16.75 1 96.75 201 TYR B N 1
ATOM 6351 C CA . TYR B 1 201 ? -18.844 -27.344 16.219 1 96.75 201 TYR B CA 1
ATOM 6352 C C . TYR B 1 201 ? -19.047 -28.188 14.953 1 96.75 201 TYR B C 1
ATOM 6354 O O . TYR B 1 201 ? -18.062 -28.578 14.312 1 96.75 201 TYR B O 1
ATOM 6362 N N . ASP B 1 202 ? -20.266 -28.484 14.734 1 97.19 202 ASP B N 1
ATOM 6363 C CA . ASP B 1 202 ? -20.578 -29.031 13.414 1 97.19 202 ASP B CA 1
ATOM 6364 C C . ASP B 1 202 ? -20.422 -27.953 12.336 1 97.19 202 ASP B C 1
ATOM 6366 O O . ASP B 1 202 ? -21.094 -26.922 12.375 1 97.19 202 ASP B O 1
ATOM 6370 N N . CYS B 1 203 ? -19.594 -28.219 11.43 1 98 203 CYS B N 1
ATOM 6371 C CA . CYS B 1 203 ? -19.297 -27.234 10.398 1 98 203 CYS B CA 1
ATOM 6372 C C . CYS B 1 203 ? -20.562 -26.781 9.688 1 98 203 CYS B C 1
ATOM 6374 O O . CYS B 1 203 ? -20.734 -25.578 9.438 1 98 203 CYS B O 1
ATOM 6376 N N . CYS B 1 204 ? -21.453 -27.656 9.406 1 96.81 204 CYS B N 1
ATOM 6377 C CA . CYS B 1 204 ? -22.609 -27.359 8.578 1 96.81 204 CYS B CA 1
ATOM 6378 C C . CYS B 1 204 ? -23.672 -26.594 9.375 1 96.81 204 CYS B C 1
ATOM 6380 O O . CYS B 1 204 ? -24.625 -26.062 8.805 1 96.81 204 CYS B O 1
ATOM 6382 N N . GLU B 1 205 ? -23.453 -26.453 10.648 1 94.12 205 GLU B N 1
ATOM 6383 C CA . GLU B 1 205 ? -24.344 -25.641 11.477 1 94.12 205 GLU B CA 1
ATOM 6384 C C . GLU B 1 205 ? -23.922 -24.188 11.492 1 94.12 205 GLU B C 1
ATOM 6386 O O . GLU B 1 205 ? -24.734 -23.281 11.727 1 94.12 205 GLU B O 1
ATOM 6391 N N . ILE B 1 206 ? -22.672 -24 11.242 1 94.88 206 ILE B N 1
ATOM 6392 C CA . ILE B 1 206 ? -22.188 -22.641 11.406 1 94.88 206 ILE B CA 1
ATOM 6393 C C . ILE B 1 206 ? -21.812 -22.062 10.047 1 94.88 206 ILE B C 1
ATOM 6395 O O . ILE B 1 206 ? -21.547 -20.859 9.93 1 94.88 206 ILE B O 1
ATOM 6399 N N . PHE B 1 207 ? -21.766 -22.875 9.023 1 97.25 207 PHE B N 1
ATOM 6400 C CA . PHE B 1 207 ? -21.516 -22.406 7.664 1 97.25 207 PHE B CA 1
ATOM 6401 C C . PHE B 1 207 ? -22.797 -22.453 6.84 1 97.25 207 PHE B C 1
ATOM 6403 O O . PHE B 1 207 ? -23.656 -23.312 7.055 1 97.25 207 PHE B O 1
ATOM 6410 N N . SER B 1 208 ? -22.906 -21.516 5.945 1 96.06 208 SER B N 1
ATOM 6411 C CA . SER B 1 208 ? -24.031 -21.484 5.027 1 96.06 208 SER B CA 1
ATOM 6412 C C . SER B 1 208 ? -23.578 -21.25 3.592 1 96.06 208 SER B C 1
ATOM 6414 O O . SER B 1 208 ? -22.562 -20.594 3.357 1 96.06 208 SER B O 1
ATOM 6416 N N . LYS B 1 209 ? -24.344 -21.812 2.754 1 95.56 209 LYS B N 1
ATOM 6417 C CA . LYS B 1 209 ? -24.031 -21.656 1.335 1 95.56 209 LYS B CA 1
ATOM 6418 C C . LYS B 1 209 ? -24.281 -20.219 0.875 1 95.56 209 LYS B C 1
ATOM 6420 O O . LYS B 1 209 ? -25.281 -19.609 1.258 1 95.56 209 LYS B O 1
ATOM 6425 N N . ARG B 1 210 ? -23.344 -19.75 0.049 1 93.75 210 ARG B N 1
ATOM 6426 C CA . ARG B 1 210 ? -23.438 -18.359 -0.397 1 93.75 210 ARG B CA 1
ATOM 6427 C C . ARG B 1 210 ? -22.938 -18.203 -1.832 1 93.75 210 ARG B C 1
ATOM 6429 O O . ARG B 1 210 ? -22.016 -18.922 -2.254 1 93.75 210 ARG B O 1
ATOM 6436 N N . ARG B 1 211 ? -23.594 -17.281 -2.523 1 93.75 211 ARG B N 1
ATOM 6437 C CA . ARG B 1 211 ? -23.125 -16.906 -3.852 1 93.75 211 ARG B CA 1
ATOM 6438 C C . ARG B 1 211 ? -21.938 -15.945 -3.76 1 93.75 211 ARG B C 1
ATOM 6440 O O . ARG B 1 211 ? -21.812 -15.195 -2.787 1 93.75 211 ARG B O 1
ATOM 6447 N N . SER B 1 212 ? -21.094 -16 -4.684 1 95.06 212 SER B N 1
ATOM 6448 C CA . SER B 1 212 ? -19.969 -15.094 -4.852 1 95.06 212 SER B CA 1
ATOM 6449 C C . SER B 1 212 ? -19.531 -15.008 -6.312 1 95.06 212 SER B C 1
ATOM 6451 O O . SER B 1 212 ? -20 -15.781 -7.148 1 95.06 212 SER B O 1
ATOM 6453 N N . LYS B 1 213 ? -18.719 -14.141 -6.59 1 95.5 213 LYS B N 1
ATOM 6454 C CA . LYS B 1 213 ? -18.203 -14.031 -7.953 1 95.5 213 LYS B CA 1
ATOM 6455 C C . LYS B 1 213 ? -17.344 -15.234 -8.312 1 95.5 213 LYS B C 1
ATOM 6457 O O . LYS B 1 213 ? -17.047 -15.461 -9.484 1 95.5 213 LYS B O 1
ATOM 6462 N N . ASN B 1 214 ? -17.016 -16.047 -7.254 1 93.94 214 ASN B N 1
ATOM 6463 C CA . ASN B 1 214 ? -16.219 -17.25 -7.461 1 93.94 214 ASN B CA 1
ATOM 6464 C C . ASN B 1 214 ? -17.109 -18.5 -7.469 1 93.94 214 ASN B C 1
ATOM 6466 O O . ASN B 1 214 ? -16.594 -19.625 -7.477 1 93.94 214 ASN B O 1
ATOM 6470 N N . GLY B 1 215 ? -18.375 -18.297 -7.5 1 94 215 GLY B N 1
ATOM 6471 C CA . GLY B 1 215 ? -19.297 -19.422 -7.488 1 94 215 GLY B CA 1
ATOM 6472 C C . GLY B 1 215 ? -19.969 -19.625 -6.145 1 94 215 GLY B C 1
ATOM 6473 O O . GLY B 1 215 ? -20.141 -18.672 -5.383 1 94 215 GLY B O 1
ATOM 6474 N N . LEU B 1 216 ? -20.406 -20.859 -5.973 1 95.38 216 LEU B N 1
ATOM 6475 C CA . LEU B 1 216 ? -21.078 -21.203 -4.719 1 95.38 216 LEU B CA 1
ATOM 6476 C C . LEU B 1 216 ? -20.062 -21.672 -3.676 1 95.38 216 LEU B C 1
ATOM 6478 O O . LEU B 1 216 ? -19.297 -22.609 -3.914 1 95.38 216 LEU B O 1
ATOM 6482 N N . CYS B 1 217 ? -20.078 -20.953 -2.58 1 96.62 217 CYS B N 1
ATOM 6483 C CA . CYS B 1 217 ? -19.109 -21.188 -1.507 1 96.62 217 CYS B CA 1
ATOM 6484 C C . CYS B 1 217 ? -19.828 -21.359 -0.17 1 96.62 217 CYS B C 1
ATOM 6486 O O . CYS B 1 217 ? -21.047 -21.359 -0.109 1 96.62 217 CYS B O 1
ATOM 6488 N N . TRP B 1 218 ? -19.062 -21.688 0.804 1 97.75 218 TRP B N 1
ATOM 6489 C CA . TRP B 1 218 ? -19.594 -21.828 2.16 1 97.75 218 TRP B CA 1
ATOM 6490 C C . TRP B 1 218 ? -19.031 -20.719 3.064 1 97.75 218 TRP B C 1
ATOM 6492 O O . TRP B 1 218 ? -17.828 -20.531 3.152 1 97.75 218 TRP B O 1
ATOM 6502 N N . ALA B 1 219 ? -19.969 -20.031 3.719 1 97.44 219 ALA B N 1
ATOM 6503 C CA . ALA B 1 219 ? -19.578 -18.844 4.469 1 97.44 219 ALA B CA 1
ATOM 6504 C C . ALA B 1 219 ? -19.906 -19 5.949 1 97.44 219 ALA B C 1
ATOM 6506 O O . ALA B 1 219 ? -20.969 -19.516 6.309 1 97.44 219 ALA B O 1
ATOM 6507 N N . PHE B 1 220 ? -18.938 -18.641 6.742 1 97.31 220 PHE B N 1
ATOM 6508 C CA . PHE B 1 220 ? -19.078 -18.531 8.188 1 97.31 220 PHE B CA 1
ATOM 6509 C C . PHE B 1 220 ? -19.406 -17.094 8.586 1 97.31 220 PHE B C 1
ATOM 6511 O O . PHE B 1 220 ? -18.891 -16.141 8 1 97.31 220 PHE B O 1
ATOM 6518 N N . ASN B 1 221 ? -20.359 -16.844 9.547 1 96.5 221 ASN B N 1
ATOM 6519 C CA . ASN B 1 221 ? -20.656 -15.57 10.18 1 96.5 221 ASN B CA 1
ATOM 6520 C C . ASN B 1 221 ? -21.312 -14.594 9.211 1 96.5 221 ASN B C 1
ATOM 6522 O O . ASN B 1 221 ? -21.109 -13.383 9.312 1 96.5 221 ASN B O 1
ATOM 6526 N N . SER B 1 222 ? -22.031 -15.047 8.266 1 92.94 222 SER B N 1
ATOM 6527 C CA . SER B 1 222 ? -22.641 -14.18 7.266 1 92.94 222 SER B CA 1
ATOM 6528 C C . SER B 1 222 ? -24.016 -13.703 7.727 1 92.94 222 SER B C 1
ATOM 6530 O O . SER B 1 222 ? -24.688 -14.391 8.5 1 92.94 222 SER B O 1
ATOM 6532 N N . LEU B 1 223 ? -24.469 -12.5 7.281 1 91.25 223 LEU B N 1
ATOM 6533 C CA . LEU B 1 223 ? -25.797 -11.961 7.52 1 91.25 223 LEU B CA 1
ATOM 6534 C C . LEU B 1 223 ? -26.578 -11.836 6.215 1 91.25 223 LEU B C 1
ATOM 6536 O O . LEU B 1 223 ? -27.766 -11.508 6.227 1 91.25 223 LEU B O 1
ATOM 6540 N N . GLU B 1 224 ? -25.891 -12.102 5.168 1 85.56 224 GLU B N 1
ATOM 6541 C CA . GLU B 1 224 ? -26.484 -11.844 3.857 1 85.56 224 GLU B CA 1
ATOM 6542 C C . GLU B 1 224 ? -27.234 -13.07 3.34 1 85.56 224 GLU B C 1
ATOM 6544 O O . GLU B 1 224 ? -28.109 -12.953 2.473 1 85.56 224 GLU B O 1
ATOM 6549 N N . THR B 1 225 ? -26.906 -14.195 3.854 1 85.25 225 THR B N 1
ATOM 6550 C CA . THR B 1 225 ? -27.562 -15.43 3.428 1 85.25 225 THR B CA 1
ATOM 6551 C C . THR B 1 225 ? -28.875 -15.641 4.191 1 85.25 225 THR B C 1
ATOM 6553 O O . THR B 1 225 ? -29.062 -15.07 5.266 1 85.25 225 THR B O 1
ATOM 6556 N N . GLU B 1 226 ? -29.734 -16.438 3.596 1 85.94 226 GLU B N 1
ATOM 6557 C CA . GLU B 1 226 ? -30.984 -16.766 4.281 1 85.94 226 GLU B CA 1
ATOM 6558 C C . GLU B 1 226 ? -30.703 -17.469 5.605 1 85.94 226 GLU B C 1
ATOM 6560 O O . GLU B 1 226 ? -31.344 -17.188 6.617 1 85.94 226 GLU B O 1
ATOM 6565 N N . GLU B 1 227 ? -29.828 -18.312 5.5 1 89.38 227 GLU B N 1
ATOM 6566 C CA . GLU B 1 227 ? -29.453 -19.031 6.719 1 89.38 227 GLU B CA 1
ATOM 6567 C C . GLU B 1 227 ? -28.844 -18.094 7.742 1 89.38 227 GLU B C 1
ATOM 6569 O O . GLU B 1 227 ? -29.062 -18.234 8.945 1 89.38 227 GLU B O 1
ATOM 6574 N N . GLY B 1 228 ? -28.062 -17.203 7.336 1 88.12 228 GLY B N 1
ATOM 6575 C CA . GLY B 1 228 ? -27.469 -16.219 8.227 1 88.12 228 GLY B CA 1
ATOM 6576 C C . GLY B 1 228 ? -28.484 -15.367 8.938 1 88.12 228 GLY B C 1
ATOM 6577 O O . GLY B 1 228 ? -28.359 -15.102 10.141 1 88.12 228 GLY B O 1
ATOM 6578 N N . ARG B 1 229 ? -29.469 -15.023 8.219 1 88.38 229 ARG B N 1
ATOM 6579 C CA . ARG B 1 229 ? -30.547 -14.25 8.812 1 88.38 229 ARG B CA 1
ATOM 6580 C C . ARG B 1 229 ? -31.344 -15.086 9.812 1 88.38 229 ARG B C 1
ATOM 6582 O O . ARG B 1 229 ? -31.766 -14.578 10.852 1 88.38 229 ARG B O 1
ATOM 6589 N N . ARG B 1 230 ? -31.547 -16.281 9.438 1 91.38 230 ARG B N 1
ATOM 6590 C CA . ARG B 1 230 ? -32.219 -17.203 10.359 1 91.38 230 ARG B CA 1
ATOM 6591 C C . ARG B 1 230 ? -31.422 -17.344 11.656 1 91.38 230 ARG B C 1
ATOM 6593 O O . ARG B 1 230 ? -32 -17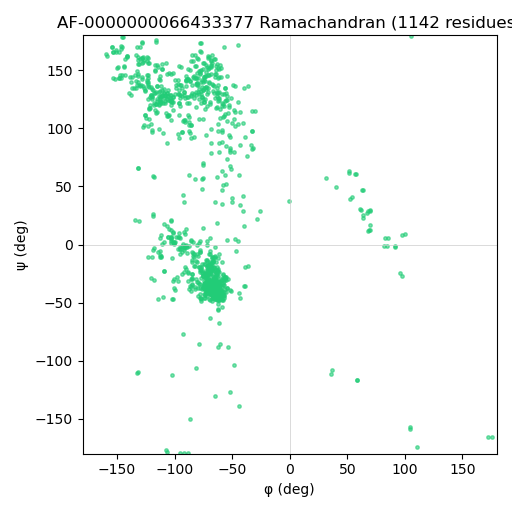.328 12.742 1 91.38 230 ARG B O 1
ATOM 6600 N N . MET B 1 231 ? -30.172 -17.469 11.469 1 91.25 231 MET B N 1
ATOM 6601 C CA . MET B 1 231 ? -29.297 -17.594 12.633 1 91.25 231 MET B CA 1
ATOM 6602 C C . MET B 1 231 ? -29.391 -16.359 13.523 1 91.25 231 MET B C 1
ATOM 6604 O O . MET B 1 231 ? -29.328 -16.469 14.75 1 91.25 231 MET B O 1
ATOM 6608 N N . GLN B 1 232 ? -29.484 -15.242 12.906 1 90.31 232 GLN B N 1
ATOM 6609 C CA . GLN B 1 232 ? -29.578 -14 13.656 1 90.31 232 GLN B CA 1
ATOM 6610 C C . GLN B 1 232 ? -30.844 -13.984 14.516 1 90.31 232 GLN B C 1
ATOM 6612 O O . GLN B 1 232 ? -30.844 -13.422 15.617 1 90.31 232 GLN B O 1
ATOM 6617 N N . LEU B 1 233 ? -31.891 -14.586 14.047 1 91.62 233 LEU B N 1
ATOM 6618 C CA . LEU B 1 233 ? -33.125 -14.672 14.789 1 91.62 233 LEU B CA 1
ATOM 6619 C C . LEU B 1 233 ? -33.031 -15.664 15.938 1 91.62 233 LEU B C 1
ATOM 6621 O O . LEU B 1 233 ? -33.594 -15.445 17.016 1 91.62 233 LEU B O 1
ATOM 6625 N N . LEU B 1 234 ? -32.281 -16.672 15.711 1 92.69 234 LEU B N 1
ATOM 6626 C CA . LEU B 1 234 ? -32.156 -17.734 16.703 1 92.69 234 LEU B CA 1
ATOM 6627 C C . LEU B 1 234 ? -31.125 -17.359 17.781 1 92.69 234 LEU B C 1
ATOM 6629 O O . LEU B 1 234 ? -31.266 -17.75 18.938 1 92.69 234 LEU B O 1
ATOM 6633 N N . ASP B 1 235 ? -30.109 -16.75 17.344 1 93.69 235 ASP B N 1
ATOM 6634 C CA . ASP B 1 235 ? -29.016 -16.344 18.219 1 93.69 235 ASP B CA 1
ATOM 6635 C C . ASP B 1 235 ? -28.781 -14.828 18.141 1 93.69 235 ASP B C 1
ATOM 6637 O O . ASP B 1 235 ? -28.188 -14.336 17.188 1 93.69 235 ASP B O 1
ATOM 6641 N N . PRO B 1 236 ? -29.156 -14.172 19.172 1 91.38 236 PRO B N 1
ATOM 6642 C CA . PRO B 1 236 ? -29.016 -12.719 19.156 1 91.38 236 PRO B CA 1
ATOM 6643 C C . PRO B 1 236 ? -27.547 -12.273 19.078 1 91.38 236 PRO B C 1
ATOM 6645 O O . PRO B 1 236 ? -27.266 -11.109 18.766 1 91.38 236 PRO B O 1
ATOM 6648 N N . MET B 1 237 ? -26.625 -13.156 19.328 1 93.69 237 MET B N 1
ATOM 6649 C CA . MET B 1 237 ? -25.219 -12.789 19.312 1 93.69 237 MET B CA 1
ATOM 6650 C C . MET B 1 237 ? -24.609 -12.984 17.922 1 93.69 237 MET B C 1
ATOM 6652 O O . MET B 1 237 ? -23.453 -12.664 17.703 1 93.69 237 MET B O 1
ATOM 6656 N N . TRP B 1 238 ? -25.422 -13.469 17 1 93.5 238 TRP B N 1
ATOM 6657 C CA . TRP B 1 238 ? -24.984 -13.617 15.617 1 93.5 238 TRP B CA 1
ATOM 6658 C C . TRP B 1 238 ? -25.031 -12.281 14.883 1 93.5 238 TRP B C 1
ATOM 6660 O O . TRP B 1 238 ? -26.031 -11.562 14.961 1 93.5 238 TRP B O 1
ATOM 6670 N N . PRO B 1 239 ? -23.969 -11.961 14.156 1 95.25 239 PRO B N 1
ATOM 6671 C CA . PRO B 1 239 ? -22.734 -12.711 13.914 1 95.25 239 PRO B CA 1
ATOM 6672 C C . PRO B 1 239 ? -21.828 -12.758 15.133 1 95.25 239 PRO B C 1
ATOM 6674 O O . PRO B 1 239 ? -21.797 -11.812 15.93 1 95.25 239 PRO B O 1
ATOM 6677 N N . TRP B 1 240 ? -21.047 -13.797 15.188 1 97.25 240 TRP B N 1
ATOM 6678 C CA . TRP B 1 240 ? -20.266 -14.062 16.391 1 97.25 240 TRP B CA 1
ATOM 6679 C C . TRP B 1 240 ? -19.062 -13.133 16.453 1 97.25 240 TRP B C 1
ATOM 6681 O O . TRP B 1 240 ? -18.594 -12.633 15.438 1 97.25 240 TRP B O 1
ATOM 6691 N N . ARG B 1 241 ? -18.688 -12.852 17.719 1 97.31 241 ARG B N 1
ATOM 6692 C CA . ARG B 1 241 ? -17.547 -12 18.031 1 97.31 241 ARG B CA 1
ATOM 6693 C C . ARG B 1 241 ? -16.531 -12.734 18.922 1 97.31 241 ARG B C 1
ATOM 6695 O O . ARG B 1 241 ? -16.859 -13.766 19.516 1 97.31 241 ARG B O 1
ATOM 6702 N N . THR B 1 242 ? -15.352 -12.281 18.859 1 97.25 242 THR B N 1
ATOM 6703 C CA . THR B 1 242 ? -14.344 -12.812 19.781 1 97.25 242 THR B CA 1
ATOM 6704 C C . THR B 1 242 ? -13.484 -11.68 20.344 1 97.25 242 THR B C 1
ATOM 6706 O O . THR B 1 242 ? -13.234 -10.688 19.656 1 97.25 242 THR B O 1
ATOM 6709 N N . GLY B 1 243 ? -13.094 -11.828 21.609 1 96.12 243 GLY B N 1
ATOM 6710 C CA . GLY B 1 243 ? -12.234 -10.836 22.234 1 96.12 243 GLY B CA 1
ATOM 6711 C C . GLY B 1 243 ? -10.789 -11.289 22.344 1 96.12 243 GLY B C 1
ATOM 6712 O O . GLY B 1 243 ? -9.945 -10.562 22.875 1 96.12 243 GLY B O 1
ATOM 6713 N N . SER B 1 244 ? -10.516 -12.414 21.828 1 96.12 244 SER B N 1
ATOM 6714 C CA . SER B 1 244 ? -9.18 -12.977 21.922 1 96.12 244 SER B CA 1
ATOM 6715 C C . SER B 1 244 ? -8.461 -12.914 20.578 1 96.12 244 SER B C 1
ATOM 6717 O O . SER B 1 244 ? -9.094 -12.773 19.531 1 96.12 244 SER B O 1
ATOM 6719 N N . ALA B 1 245 ? -7.133 -12.938 20.672 1 97.12 245 ALA B N 1
ATOM 6720 C CA . ALA B 1 245 ? -6.277 -12.945 19.484 1 97.12 245 ALA B CA 1
ATOM 6721 C C . ALA B 1 245 ? -5.27 -14.094 19.547 1 97.12 245 ALA B C 1
ATOM 6723 O O . ALA B 1 245 ? -5.016 -14.648 20.609 1 97.12 245 ALA B O 1
ATOM 6724 N N . GLY B 1 246 ? -4.715 -14.43 18.391 1 95.88 246 GLY B N 1
ATOM 6725 C CA . GLY B 1 246 ? -3.723 -15.492 18.328 1 95.88 246 GLY B CA 1
ATOM 6726 C C . GLY B 1 246 ? -4.258 -16.781 17.734 1 95.88 246 GLY B C 1
ATOM 6727 O O . GLY B 1 246 ? -5.441 -16.875 17.406 1 95.88 246 GLY B O 1
ATOM 6728 N N . PRO B 1 247 ? -3.41 -17.75 17.656 1 96 247 PRO B N 1
ATOM 6729 C CA . PRO B 1 247 ? -3.791 -19 17 1 96 247 PRO B CA 1
ATOM 6730 C C . PRO B 1 247 ? -4.961 -19.703 17.688 1 96 247 PRO B C 1
ATOM 6732 O O . PRO B 1 247 ? -5.008 -19.766 18.922 1 96 247 PRO B O 1
ATOM 6735 N N . MET B 1 248 ? -5.961 -20.109 16.953 1 95.88 248 MET B N 1
ATOM 6736 C CA . MET B 1 248 ? -7.113 -20.922 17.312 1 95.88 248 MET B CA 1
ATOM 6737 C C . MET B 1 248 ? -8.055 -20.156 18.234 1 95.88 248 MET B C 1
ATOM 6739 O O . MET B 1 248 ? -8.938 -20.734 18.859 1 95.88 248 MET B O 1
ATOM 6743 N N . SER B 1 249 ? -7.883 -18.844 18.281 1 97.44 249 SER B N 1
ATOM 6744 C CA . SER B 1 249 ? -8.727 -18.031 19.156 1 97.44 249 SER B CA 1
ATOM 6745 C C . SER B 1 249 ? -10.055 -17.703 18.484 1 97.44 249 SER B C 1
ATOM 6747 O O . SER B 1 249 ? -10.961 -17.156 19.125 1 97.44 249 SER B O 1
ATOM 6749 N N . ALA B 1 250 ? -10.133 -17.969 17.281 1 98.38 250 ALA B N 1
ATOM 6750 C CA . ALA B 1 250 ? -11.359 -17.703 16.547 1 98.38 250 ALA B CA 1
ATOM 6751 C C . ALA B 1 250 ? -11.773 -18.906 15.719 1 98.38 250 ALA B C 1
ATOM 6753 O O . ALA B 1 250 ? -12.125 -19.969 16.266 1 98.38 250 ALA B O 1
ATOM 6754 N N . LEU B 1 251 ? -11.68 -18.844 14.359 1 98.75 251 LEU B N 1
ATOM 6755 C CA . LEU B 1 251 ? -12.18 -19.938 13.516 1 98.75 251 LEU B CA 1
ATOM 6756 C C . LEU B 1 251 ? -11.031 -20.812 13.039 1 98.75 251 LEU B C 1
ATOM 6758 O O . LEU B 1 251 ? -10.016 -20.312 12.555 1 98.75 251 LEU B O 1
ATOM 6762 N N . SER B 1 252 ? -11.117 -22.078 13.25 1 98.56 252 SER B N 1
ATOM 6763 C CA . SER B 1 252 ? -10.242 -23.094 12.672 1 98.56 252 SER B CA 1
ATOM 6764 C C . SER B 1 252 ? -11.047 -24.172 11.945 1 98.56 252 SER B C 1
ATOM 6766 O O . SER B 1 252 ? -12.047 -24.672 12.469 1 98.56 252 SER B O 1
ATOM 6768 N N . VAL B 1 253 ? -10.609 -24.469 10.758 1 98.62 253 VAL B N 1
ATOM 6769 C CA . VAL B 1 253 ? -11.375 -25.438 9.984 1 98.62 253 VAL B CA 1
ATOM 6770 C C . VAL B 1 253 ? -10.438 -26.234 9.078 1 98.62 253 VAL B C 1
ATOM 6772 O O . VAL B 1 253 ? -9.422 -25.719 8.617 1 98.62 253 VAL B O 1
ATOM 6775 N N . ARG B 1 254 ? -10.68 -27.484 8.875 1 97.38 254 ARG B N 1
ATOM 6776 C CA . ARG B 1 254 ? -10.016 -28.328 7.871 1 97.38 254 ARG B CA 1
ATOM 6777 C C . ARG B 1 254 ? -10.844 -28.406 6.598 1 97.38 254 ARG B C 1
ATOM 6779 O O . ARG B 1 254 ? -12.016 -28.781 6.637 1 97.38 254 ARG B O 1
ATOM 6786 N N . VAL B 1 255 ? -10.281 -28.016 5.539 1 98.25 255 VAL B N 1
ATOM 6787 C CA . VAL B 1 255 ? -10.961 -28.047 4.246 1 98.25 255 VAL B CA 1
ATOM 6788 C C . VAL B 1 255 ? -10.445 -29.219 3.418 1 98.25 255 VAL B C 1
ATOM 6790 O O . VAL B 1 255 ? -9.25 -29.297 3.117 1 98.25 255 VAL B O 1
ATOM 6793 N N . LEU B 1 256 ? -11.328 -30.031 3.021 1 96.44 256 LEU B N 1
ATOM 6794 C CA . LEU B 1 256 ? -10.977 -31.219 2.252 1 96.44 256 LEU B CA 1
ATOM 6795 C C . LEU B 1 256 ? -10.961 -30.906 0.758 1 96.44 256 LEU B C 1
ATOM 6797 O O . LEU B 1 256 ? -11.945 -30.422 0.208 1 96.44 256 LEU B O 1
ATOM 6801 N N . ILE B 1 257 ? -9.898 -31.203 0.084 1 93.81 257 ILE B N 1
ATOM 6802 C CA . ILE B 1 257 ? -9.719 -30.859 -1.32 1 93.81 257 ILE B CA 1
ATOM 6803 C C . ILE B 1 257 ? -10.359 -31.922 -2.205 1 93.81 257 ILE B C 1
ATOM 6805 O O . ILE B 1 257 ? -10.891 -31.609 -3.275 1 93.81 257 ILE B O 1
ATOM 6809 N N . GLN B 1 258 ? -10.367 -33.219 -1.846 1 91.38 258 GLN B N 1
ATOM 6810 C CA . GLN B 1 258 ? -10.938 -34.344 -2.562 1 91.38 258 GLN B CA 1
ATOM 6811 C C . GLN B 1 258 ? -10.461 -34.375 -4.012 1 91.38 258 GLN B C 1
ATOM 6813 O O . GLN B 1 258 ? -11.273 -34.375 -4.938 1 91.38 258 GLN B O 1
ATOM 6818 N N . PRO B 1 259 ? -9.219 -34.531 -4.258 1 88.75 259 PRO B N 1
ATOM 6819 C CA . PRO B 1 259 ? -8.688 -34.438 -5.617 1 88.75 259 PRO B CA 1
ATOM 6820 C C . PRO B 1 259 ? -9.234 -35.531 -6.531 1 88.75 259 PRO B C 1
ATOM 6822 O O . PRO B 1 259 ? -9.367 -35.344 -7.738 1 88.75 259 PRO B O 1
ATOM 6825 N N . ALA B 1 260 ? -9.641 -36.688 -6.039 1 87.88 260 ALA B N 1
ATOM 6826 C CA . ALA B 1 260 ? -10.125 -37.812 -6.828 1 87.88 260 ALA B CA 1
ATOM 6827 C C . ALA B 1 260 ? -11.477 -37.5 -7.465 1 87.88 260 ALA B C 1
ATOM 6829 O O . ALA B 1 260 ? -11.867 -38.125 -8.453 1 87.88 260 ALA B O 1
ATOM 6830 N N . LYS B 1 261 ? -12.109 -36.531 -6.953 1 92.56 261 LYS B N 1
ATOM 6831 C CA . LYS B 1 261 ? -13.453 -36.219 -7.426 1 92.56 261 LYS B CA 1
ATOM 6832 C C . LYS B 1 261 ? -13.438 -35 -8.352 1 92.56 261 LYS B C 1
ATOM 6834 O O . LYS B 1 261 ? -14.492 -34.5 -8.727 1 92.56 261 LYS B O 1
ATOM 6839 N N . HIS B 1 262 ? -12.273 -34.562 -8.656 1 90.44 262 HIS B N 1
ATOM 6840 C CA . HIS B 1 262 ? -12.148 -33.406 -9.539 1 90.44 262 HIS B CA 1
ATOM 6841 C C . HIS B 1 262 ? -12.391 -33.812 -10.992 1 90.44 262 HIS B C 1
ATOM 6843 O O . HIS B 1 262 ? -12.453 -35 -11.312 1 90.44 262 HIS B O 1
ATOM 6849 N N . TRP B 1 263 ? -12.594 -32.781 -11.844 1 86.94 263 TRP B N 1
ATOM 6850 C CA . TRP B 1 263 ? -12.797 -32.969 -13.273 1 86.94 263 TRP B CA 1
ATOM 6851 C C . TRP B 1 263 ? -11.609 -33.719 -13.883 1 86.94 263 TRP B C 1
ATOM 6853 O O . TRP B 1 263 ? -10.461 -33.281 -13.758 1 86.94 263 TRP B O 1
ATOM 6863 N N . PRO B 1 264 ? -11.781 -34.875 -14.469 1 76.25 264 PRO B N 1
ATOM 6864 C CA . PRO B 1 264 ? -10.672 -35.625 -15.062 1 76.25 264 PRO B CA 1
ATOM 6865 C C . PRO B 1 264 ? -10.016 -34.875 -16.234 1 76.25 264 PRO B C 1
ATOM 6867 O O . PRO B 1 264 ? -8.844 -35.125 -16.531 1 76.25 264 PRO B O 1
ATOM 6870 N N . GLY B 1 265 ? -10.703 -34.094 -16.984 1 65.38 265 GLY B N 1
ATOM 6871 C CA . GLY B 1 265 ? -10.133 -33.375 -18.109 1 65.38 265 GLY B CA 1
ATOM 6872 C C . GLY B 1 265 ? -9.164 -32.281 -17.688 1 65.38 265 GLY B C 1
ATOM 6873 O O . GLY B 1 265 ? -8.516 -31.656 -18.531 1 65.38 265 GLY B O 1
ATOM 6874 N N . HIS B 1 266 ? -9.266 -31.969 -16.422 1 57.97 266 HIS B N 1
ATOM 6875 C CA . HIS B 1 266 ? -8.398 -30.922 -15.891 1 57.97 266 HIS B CA 1
ATOM 6876 C C . HIS B 1 266 ? -6.949 -31.391 -15.844 1 57.97 266 HIS B C 1
ATOM 6878 O O . HIS B 1 266 ? -6.062 -30.609 -15.469 1 57.97 266 HIS B O 1
ATOM 6884 N N . ARG B 1 267 ? -6.672 -32.688 -16.172 1 50.69 267 ARG B N 1
ATOM 6885 C CA . ARG B 1 267 ? -5.312 -33.219 -16.109 1 50.69 267 ARG B CA 1
ATOM 6886 C C . ARG B 1 267 ? -4.316 -32.219 -16.719 1 50.69 267 ARG B C 1
ATOM 6888 O O . ARG B 1 267 ? -3.184 -32.125 -16.25 1 50.69 267 ARG B O 1
ATOM 6895 N N . GLU B 1 268 ? -4.797 -31.719 -17.75 1 47.88 268 GLU B N 1
ATOM 6896 C CA . GLU B 1 268 ? -3.814 -30.906 -18.453 1 47.88 268 GLU B CA 1
ATOM 6897 C C . GLU B 1 268 ? -3.605 -29.562 -17.766 1 47.88 268 GLU B C 1
ATOM 6899 O O . GLU B 1 268 ? -2.607 -28.891 -18.016 1 47.88 268 GLU B O 1
ATOM 6904 N N . THR B 1 269 ? -4.723 -29.219 -17.016 1 50.78 269 THR B N 1
ATOM 6905 C CA . THR B 1 269 ? -4.57 -27.828 -16.656 1 50.78 269 THR B CA 1
ATOM 6906 C C . THR B 1 269 ? -3.73 -27.688 -15.383 1 50.78 269 THR B C 1
ATOM 6908 O O . THR B 1 269 ? -4.031 -28.297 -14.359 1 50.78 269 THR B O 1
ATOM 6911 N N . ASN B 1 270 ? -2.451 -27.547 -15.5 1 55.81 270 ASN B N 1
ATOM 6912 C CA . ASN B 1 270 ? -1.313 -27.125 -14.695 1 55.81 270 ASN B CA 1
ATOM 6913 C C . ASN B 1 270 ? -1.739 -26.156 -13.586 1 55.81 270 ASN B C 1
ATOM 6915 O O . ASN B 1 270 ? -0.976 -25.281 -13.203 1 55.81 270 ASN B O 1
ATOM 6919 N N . ALA B 1 271 ? -3.098 -26.391 -13.172 1 63.91 271 ALA B N 1
ATOM 6920 C CA . ALA B 1 271 ? -3.451 -25.359 -12.195 1 63.91 271 ALA B CA 1
ATOM 6921 C C . ALA B 1 271 ? -3.277 -25.875 -10.773 1 63.91 271 ALA B C 1
ATOM 6923 O O . ALA B 1 271 ? -3.432 -27.062 -10.508 1 63.91 271 ALA B O 1
ATOM 6924 N N . MET B 1 272 ? -2.746 -25.094 -9.922 1 69.12 272 MET B N 1
ATOM 6925 C CA . MET B 1 272 ? -2.572 -25.359 -8.5 1 69.12 272 MET B CA 1
ATOM 6926 C C . MET B 1 272 ? -3.908 -25.688 -7.84 1 69.12 272 MET B C 1
ATOM 6928 O O . MET B 1 272 ? -4.902 -25 -8.062 1 69.12 272 MET B O 1
ATOM 6932 N N . LYS B 1 273 ? -3.906 -26.922 -7.203 1 85.88 273 LYS B N 1
ATOM 6933 C CA . LYS B 1 273 ? -5.078 -27.266 -6.406 1 85.88 273 LYS B CA 1
ATOM 6934 C C . LYS B 1 273 ? -5.086 -26.5 -5.082 1 85.88 273 LYS B C 1
ATOM 6936 O O . LYS B 1 273 ? -4.031 -26.266 -4.488 1 85.88 273 LYS B O 1
ATOM 6941 N N . GLY B 1 274 ? -6.254 -26.047 -4.695 1 91.38 274 GLY B N 1
ATOM 6942 C CA . GLY B 1 274 ? -6.367 -25.297 -3.457 1 91.38 274 GLY B CA 1
ATOM 6943 C C . GLY B 1 274 ? -7.742 -24.688 -3.254 1 91.38 274 GLY B C 1
ATOM 6944 O O . GLY B 1 274 ? -8.734 -25.188 -3.799 1 91.38 274 GLY B O 1
ATOM 6945 N N . ILE B 1 275 ? -7.777 -23.797 -2.326 1 95.31 275 ILE B N 1
ATOM 6946 C CA . ILE B 1 275 ? -9.055 -23.172 -1.995 1 95.31 275 ILE B CA 1
ATOM 6947 C C . ILE B 1 275 ? -8.914 -21.656 -2.041 1 95.31 275 ILE B C 1
ATOM 6949 O O . ILE B 1 275 ? -7.801 -21.125 -1.993 1 95.31 275 ILE B O 1
ATOM 6953 N N . ASP B 1 276 ? -10.023 -21.016 -2.229 1 94.75 276 ASP B N 1
ATOM 6954 C CA . ASP B 1 276 ? -10.133 -19.562 -2.111 1 94.75 276 ASP B CA 1
ATOM 6955 C C . ASP B 1 276 ? -10.805 -19.172 -0.8 1 94.75 276 ASP B C 1
ATOM 6957 O O . ASP B 1 276 ? -11.852 -19.703 -0.444 1 94.75 276 ASP B O 1
ATOM 6961 N N . VAL B 1 277 ? -10.156 -18.297 -0.112 1 97.44 277 VAL B N 1
ATOM 6962 C CA . VAL B 1 277 ? -10.703 -17.812 1.15 1 97.44 277 VAL B CA 1
ATOM 6963 C C . VAL B 1 277 ? -11 -16.312 1.047 1 97.44 277 VAL B C 1
ATOM 6965 O O . VAL B 1 277 ? -10.094 -15.516 0.821 1 97.44 277 VAL B O 1
ATOM 6968 N N . MET B 1 278 ? -12.219 -15.969 1.247 1 97 278 MET B N 1
ATOM 6969 C CA . MET B 1 278 ? -12.656 -14.578 1.154 1 97 278 MET B CA 1
ATOM 6970 C C . MET B 1 278 ? -13 -14.023 2.531 1 97 278 MET B C 1
ATOM 6972 O O . MET B 1 278 ? -13.719 -14.672 3.301 1 97 278 MET B O 1
ATOM 6976 N N . VAL B 1 279 ? -12.453 -12.867 2.824 1 97.38 279 VAL B N 1
ATOM 6977 C CA . VAL B 1 279 ? -12.719 -12.195 4.09 1 97.38 279 VAL B CA 1
ATOM 6978 C C . VAL B 1 279 ? -13.516 -10.914 3.838 1 97.38 279 VAL B C 1
ATOM 6980 O O . VAL B 1 279 ? -13.07 -10.039 3.094 1 97.38 279 VAL B O 1
ATOM 6983 N N . THR B 1 280 ? -14.672 -10.828 4.465 1 96.44 280 THR B N 1
ATOM 6984 C CA . THR B 1 280 ? -15.5 -9.648 4.227 1 96.44 280 THR B CA 1
ATOM 6985 C C . THR B 1 280 ? -16.172 -9.188 5.52 1 96.44 280 THR B C 1
ATOM 6987 O O . THR B 1 280 ? -16.25 -9.945 6.488 1 96.44 280 THR B O 1
ATOM 6990 N N . GLU B 1 281 ? -16.625 -7.938 5.457 1 93.44 281 GLU B N 1
ATOM 6991 C CA . GLU B 1 281 ? -17.547 -7.477 6.492 1 93.44 281 GLU B CA 1
ATOM 6992 C C . GLU B 1 281 ? -18.891 -8.18 6.383 1 93.44 281 GLU B C 1
ATOM 6994 O O . GLU B 1 281 ? -19.25 -8.672 5.312 1 93.44 281 GLU B O 1
ATOM 6999 N N . PRO B 1 282 ? -19.672 -8.219 7.473 1 88.62 282 PRO B N 1
ATOM 7000 C CA . PRO B 1 282 ? -20.922 -8.977 7.477 1 88.62 282 PRO B CA 1
ATOM 7001 C C . PRO B 1 282 ? -21.891 -8.523 6.379 1 88.62 282 PRO B C 1
ATOM 7003 O O . PRO B 1 282 ? -22.594 -9.352 5.793 1 88.62 282 PRO B O 1
ATOM 7006 N N . PHE B 1 283 ? -21.828 -7.281 5.902 1 88.62 283 PHE B N 1
ATOM 7007 C CA . PHE B 1 283 ? -22.812 -6.801 4.938 1 88.62 283 PHE B CA 1
ATOM 7008 C C . PHE B 1 283 ? -22.203 -6.715 3.543 1 88.62 283 PHE B C 1
ATOM 7010 O O . PHE B 1 283 ? -22.859 -6.273 2.6 1 88.62 283 PHE B O 1
ATOM 7017 N N . VAL B 1 284 ? -21.031 -7.18 3.406 1 93.5 284 VAL B N 1
ATOM 7018 C CA . VAL B 1 284 ? -20.375 -7.152 2.105 1 93.5 284 VAL B CA 1
ATOM 7019 C C . VAL B 1 284 ? -20.562 -8.492 1.399 1 93.5 284 VAL B C 1
ATOM 7021 O O . VAL B 1 284 ? -20.312 -9.555 1.981 1 93.5 284 VAL B O 1
ATOM 7024 N N . TRP B 1 285 ? -20.984 -8.43 0.229 1 94.25 285 TRP B N 1
ATOM 7025 C CA . TRP B 1 285 ? -21.312 -9.625 -0.529 1 94.25 285 TRP B CA 1
ATOM 7026 C C . TRP B 1 285 ? -20.062 -10.312 -1.058 1 94.25 285 TRP B C 1
ATOM 7028 O O . TRP B 1 285 ? -19.906 -11.531 -0.936 1 94.25 285 TRP B O 1
ATOM 7038 N N . HIS B 1 286 ? -19.172 -9.531 -1.624 1 95.06 286 HIS B N 1
ATOM 7039 C CA . HIS B 1 286 ? -18 -10.156 -2.24 1 95.06 286 HIS B CA 1
ATOM 7040 C C . HIS B 1 286 ? -16.781 -9.258 -2.109 1 95.06 286 HIS B C 1
ATOM 7042 O O . HIS B 1 286 ? -16.891 -8.031 -2.158 1 95.06 286 HIS B O 1
ATOM 7048 N N . ASN B 1 287 ? -15.703 -9.898 -1.902 1 93.25 287 ASN B N 1
ATOM 7049 C CA . ASN B 1 287 ? -14.359 -9.328 -1.986 1 93.25 287 ASN B CA 1
ATOM 7050 C C . ASN B 1 287 ? -13.375 -10.312 -2.619 1 93.25 287 ASN B C 1
ATOM 7052 O O . ASN B 1 287 ? -13.656 -11.508 -2.717 1 93.25 287 ASN B O 1
ATOM 7056 N N . ASN B 1 288 ? -12.273 -9.805 -3.092 1 90.25 288 ASN B N 1
ATOM 7057 C CA . ASN B 1 288 ? -11.289 -10.688 -3.715 1 90.25 288 ASN B CA 1
ATOM 7058 C C . ASN B 1 288 ? -10.734 -11.695 -2.717 1 90.25 288 ASN B C 1
ATOM 7060 O O . ASN B 1 288 ? -10.25 -11.32 -1.649 1 90.25 288 ASN B O 1
ATOM 7064 N N . PRO B 1 289 ? -10.781 -12.93 -3.086 1 93.81 289 PRO B N 1
ATOM 7065 C CA . PRO B 1 289 ? -10.328 -13.961 -2.148 1 93.81 289 PRO B CA 1
ATOM 7066 C C . PRO B 1 289 ? -8.82 -14.172 -2.197 1 93.81 289 PRO B C 1
ATOM 7068 O O . PRO B 1 289 ? -8.156 -13.703 -3.125 1 93.81 289 PRO B O 1
ATOM 7071 N N . PHE B 1 290 ? -8.297 -14.828 -1.146 1 91.81 290 PHE B N 1
ATOM 7072 C CA . PHE B 1 290 ? -6.914 -15.281 -1.073 1 91.81 290 PHE B CA 1
ATOM 7073 C C . PHE B 1 290 ? -6.805 -16.75 -1.497 1 91.81 290 PHE B C 1
ATOM 7075 O O . PHE B 1 290 ? -7.605 -17.578 -1.076 1 91.81 290 PHE B O 1
ATOM 7082 N N . PHE B 1 291 ? -5.895 -17 -2.305 1 90.44 291 PHE B N 1
ATOM 7083 C CA . PHE B 1 291 ? -5.648 -18.375 -2.695 1 90.44 291 PHE B CA 1
ATOM 7084 C C . PHE B 1 291 ? -4.805 -19.094 -1.646 1 90.44 291 PHE B C 1
ATOM 7086 O O . PHE B 1 291 ? -3.783 -18.578 -1.2 1 90.44 291 PHE B O 1
ATOM 7093 N N . VAL B 1 292 ? -5.25 -20.234 -1.285 1 92.44 292 VAL B N 1
ATOM 7094 C CA . VAL B 1 292 ? -4.512 -21.109 -0.375 1 92.44 292 VAL B CA 1
ATOM 7095 C C . VAL B 1 292 ? -4.266 -22.469 -1.036 1 92.44 292 VAL B C 1
ATOM 7097 O O . VAL B 1 292 ? -5.211 -23.156 -1.426 1 92.44 292 VAL B O 1
ATOM 7100 N N . ALA B 1 293 ? -3.049 -22.859 -1.081 1 89.69 293 ALA B N 1
ATOM 7101 C CA . ALA B 1 293 ? -2.674 -24.094 -1.771 1 89.69 293 ALA B CA 1
ATOM 7102 C C . ALA B 1 293 ? -3.076 -25.328 -0.961 1 89.69 293 ALA B C 1
ATOM 7104 O O . ALA B 1 293 ? -3.137 -25.281 0.269 1 89.69 293 ALA B O 1
ATOM 7105 N N . ALA B 1 294 ? -3.248 -26.469 -1.676 1 91.44 294 ALA B N 1
ATOM 7106 C CA . ALA B 1 294 ? -3.594 -27.734 -1.029 1 91.44 294 ALA B CA 1
ATOM 7107 C C . ALA B 1 294 ? -2.438 -28.25 -0.178 1 91.44 294 ALA B C 1
ATOM 7109 O O . ALA B 1 294 ? -1.279 -27.891 -0.413 1 91.44 294 ALA B O 1
ATOM 7110 N N . ASN B 1 295 ? -2.793 -29 0.801 1 91 295 ASN B N 1
ATOM 7111 C CA . ASN B 1 295 ? -1.849 -29.688 1.678 1 91 295 ASN B CA 1
ATOM 7112 C C . ASN B 1 295 ? -0.978 -28.688 2.447 1 91 295 ASN B C 1
ATOM 7114 O O . ASN B 1 295 ? 0.246 -28.828 2.475 1 91 295 ASN B O 1
ATOM 7118 N N . THR B 1 296 ? -1.658 -27.719 2.986 1 91.94 296 THR B N 1
ATOM 7119 C CA . THR B 1 296 ? -0.963 -26.719 3.791 1 91.94 296 THR B CA 1
ATOM 7120 C C . THR B 1 296 ? -1.685 -26.484 5.117 1 91.94 296 THR B C 1
ATOM 7122 O O . THR B 1 296 ? -2.891 -26.719 5.219 1 91.94 296 THR B O 1
ATOM 7125 N N . GLU B 1 297 ? -0.873 -26.234 6.113 1 94.44 297 GLU B N 1
ATOM 7126 C CA . GLU B 1 297 ? -1.375 -25.578 7.312 1 94.44 297 GLU B CA 1
ATOM 7127 C C . GLU B 1 297 ? -1.229 -24.062 7.215 1 94.44 297 GLU B C 1
ATOM 7129 O O . GLU B 1 297 ? -0.117 -23.531 7.297 1 94.44 297 GLU B O 1
ATOM 7134 N N . THR B 1 298 ? -2.404 -23.438 7.027 1 95.81 298 THR B N 1
ATOM 7135 C CA . THR B 1 298 ? -2.352 -22.016 6.707 1 95.81 298 THR B CA 1
ATOM 7136 C C . THR B 1 298 ? -2.945 -21.188 7.844 1 95.81 298 THR B C 1
ATOM 7138 O O . THR B 1 298 ? -4.051 -21.453 8.312 1 95.81 298 THR B O 1
ATOM 7141 N N . THR B 1 299 ? -2.172 -20.219 8.281 1 96.88 299 THR B N 1
ATOM 7142 C CA . THR B 1 299 ? -2.639 -19.25 9.266 1 96.88 299 THR B CA 1
ATOM 7143 C C . THR B 1 299 ? -3 -17.938 8.602 1 96.88 299 THR B C 1
ATOM 7145 O O . THR B 1 299 ? -2.199 -17.375 7.852 1 96.88 299 THR B O 1
ATOM 7148 N N . MET B 1 300 ? -4.176 -17.547 8.781 1 96.94 300 MET B N 1
ATOM 7149 C CA . MET B 1 300 ? -4.617 -16.234 8.312 1 96.94 300 MET B CA 1
ATOM 7150 C C . MET B 1 300 ? -4.797 -15.266 9.477 1 96.94 300 MET B C 1
ATOM 7152 O O . MET B 1 300 ? -5.73 -15.414 10.266 1 96.94 300 MET B O 1
ATOM 7156 N N . GLU B 1 301 ? -3.947 -14.297 9.555 1 97.06 301 GLU B N 1
ATOM 7157 C CA . GLU B 1 301 ? -4.02 -13.281 10.602 1 97.06 301 GLU B CA 1
ATOM 7158 C C . GLU B 1 301 ? -4.73 -12.023 10.102 1 97.06 301 GLU B C 1
ATOM 7160 O O . GLU B 1 301 ? -4.391 -11.492 9.047 1 97.06 301 GLU B O 1
ATOM 7165 N N . ILE B 1 302 ? -5.695 -11.594 10.898 1 97.69 302 ILE B N 1
ATOM 7166 C CA . ILE B 1 302 ? -6.52 -10.461 10.5 1 97.69 302 ILE B CA 1
ATOM 7167 C C . ILE B 1 302 ? -6.266 -9.281 11.438 1 97.69 302 ILE B C 1
ATOM 7169 O O . ILE B 1 302 ? -6.262 -9.438 12.656 1 97.69 302 ILE B O 1
ATOM 7173 N N . GLU B 1 303 ? -6.043 -8.18 10.875 1 96.19 303 GLU B N 1
ATOM 7174 C CA . GLU B 1 303 ? -5.914 -6.922 11.594 1 96.19 303 GLU B CA 1
ATOM 7175 C C . GLU B 1 303 ? -6.977 -5.918 11.148 1 96.19 303 GLU B C 1
ATOM 7177 O O . GLU B 1 303 ? -6.777 -5.184 10.18 1 96.19 303 GLU B O 1
ATOM 7182 N N . PRO B 1 304 ? -8.055 -5.844 11.977 1 96.75 304 PRO B N 1
ATOM 7183 C CA . PRO B 1 304 ? -9.117 -4.902 11.609 1 96.75 304 PRO B CA 1
ATOM 7184 C C . PRO B 1 304 ? -8.727 -3.449 11.867 1 96.75 304 PRO B C 1
ATOM 7186 O O . PRO B 1 304 ? -8.016 -3.158 12.828 1 96.75 304 PRO B O 1
ATOM 7189 N N . VAL B 1 305 ? -9.156 -2.594 11.016 1 94.94 305 VAL B N 1
ATOM 7190 C CA . VAL B 1 305 ? -8.969 -1.152 11.141 1 94.94 305 VAL B CA 1
ATOM 7191 C C . VAL B 1 305 ? -10.281 -0.434 10.852 1 94.94 305 VAL B C 1
ATOM 7193 O O . VAL B 1 305 ? -10.984 -0.772 9.891 1 94.94 305 VAL B O 1
ATOM 7196 N N . ILE B 1 306 ? -10.633 0.534 11.672 1 95.56 306 ILE B N 1
ATOM 7197 C CA . ILE B 1 306 ? -11.859 1.293 11.484 1 95.56 306 ILE B CA 1
ATOM 7198 C C . ILE B 1 306 ? -11.531 2.695 10.984 1 95.56 306 ILE B C 1
ATOM 7200 O O . ILE B 1 306 ? -10.633 3.355 11.508 1 95.56 306 ILE B O 1
ATOM 7204 N N . TYR B 1 307 ? -12.18 3.084 9.977 1 93.31 307 TYR B N 1
ATOM 7205 C CA . TYR B 1 307 ? -12.164 4.457 9.484 1 93.31 307 TYR B CA 1
ATOM 7206 C C . TYR B 1 307 ? -13.555 5.082 9.578 1 93.31 307 TYR B C 1
ATOM 7208 O O . TYR B 1 307 ? -14.547 4.469 9.172 1 93.31 307 TYR B O 1
ATOM 7216 N N . PHE B 1 308 ? -13.656 6.27 10.141 1 93.62 308 PHE B N 1
ATOM 7217 C CA . PHE B 1 308 ? -14.977 6.898 10.109 1 93.62 308 PHE B CA 1
ATOM 7218 C C . PHE B 1 308 ? -14.852 8.414 10.062 1 93.62 308 PHE B C 1
ATOM 7220 O O . PHE B 1 308 ? -13.82 8.969 10.461 1 93.62 308 PHE B O 1
ATOM 7227 N N . TYR B 1 309 ? -15.859 9.039 9.477 1 91.75 309 TYR B N 1
ATOM 7228 C CA . TYR B 1 309 ? -15.977 10.492 9.383 1 91.75 309 TYR B CA 1
ATOM 7229 C C . TYR B 1 309 ? -16.906 11.031 10.461 1 91.75 309 TYR B C 1
ATOM 7231 O O . TYR B 1 309 ? -17.953 10.453 10.734 1 91.75 309 TYR B O 1
ATOM 7239 N N . ASP B 1 310 ? -16.453 12.102 11.016 1 89.25 310 ASP B N 1
ATOM 7240 C CA . ASP B 1 310 ? -17.281 12.75 12.031 1 89.25 310 ASP B CA 1
ATOM 7241 C C . ASP B 1 310 ? -18.516 13.391 11.414 1 89.25 310 ASP B C 1
ATOM 7243 O O . ASP B 1 310 ? -18.531 13.711 10.219 1 89.25 310 ASP B O 1
ATOM 7247 N N . ASN B 1 311 ? -19.469 13.633 12.305 1 86.69 311 ASN B N 1
ATOM 7248 C CA . ASN B 1 311 ? -20.734 14.203 11.852 1 86.69 311 ASN B CA 1
ATOM 7249 C C . ASN B 1 311 ? -20.562 15.633 11.344 1 86.69 311 ASN B C 1
ATOM 7251 O O . ASN B 1 311 ? -21.375 16.109 10.547 1 86.69 311 ASN B O 1
ATOM 7255 N N . ASP B 1 312 ? -19.531 16.266 11.773 1 81.69 312 ASP B N 1
ATOM 7256 C CA . ASP B 1 312 ? -19.312 17.641 11.336 1 81.69 312 ASP B CA 1
ATOM 7257 C C . ASP B 1 312 ? -18.953 17.703 9.852 1 81.69 312 ASP B C 1
ATOM 7259 O O . ASP B 1 312 ? -19.047 18.766 9.227 1 81.69 312 ASP B O 1
ATOM 7263 N N . THR B 1 313 ? -18.609 16.531 9.336 1 85.56 313 THR B N 1
ATOM 7264 C CA . THR B 1 313 ? -18.234 16.484 7.93 1 85.56 313 THR B CA 1
ATOM 7265 C C . THR B 1 313 ? -19.469 16.375 7.043 1 85.56 313 THR B C 1
ATOM 7267 O O . THR B 1 313 ? -19.391 16.531 5.824 1 85.56 313 THR B O 1
ATOM 7270 N N . ARG B 1 314 ? -20.609 16.188 7.621 1 84.56 314 ARG B N 1
ATOM 7271 C CA . ARG B 1 314 ? -21.859 16.016 6.879 1 84.56 314 ARG B CA 1
ATOM 7272 C C . ARG B 1 314 ? -22.234 17.281 6.113 1 84.56 314 ARG B C 1
ATOM 7274 O O . ARG B 1 314 ? -23.016 17.219 5.16 1 84.56 314 ARG B O 1
ATOM 7281 N N . GLY B 1 315 ? -21.688 18.344 6.605 1 77.44 315 GLY B N 1
ATOM 7282 C CA . GLY B 1 315 ? -21.984 19.594 5.949 1 77.44 315 GLY B CA 1
ATOM 7283 C C . GLY B 1 315 ? -21.312 19.734 4.59 1 77.44 315 GLY B C 1
ATOM 7284 O O . GLY B 1 315 ? -21.75 20.547 3.762 1 77.44 315 GLY B O 1
ATOM 7285 N N . VAL B 1 316 ? -20.391 19.016 4.414 1 79.31 316 VAL B N 1
ATOM 7286 C CA . VAL B 1 316 ? -19.688 19.047 3.141 1 79.31 316 VAL B CA 1
ATOM 7287 C C . VAL B 1 316 ? -20.328 18.047 2.176 1 79.31 316 VAL B C 1
ATOM 7289 O O . VAL B 1 316 ? -20.797 16.984 2.59 1 79.31 316 VAL B O 1
ATOM 7292 N N . ARG B 1 317 ? -20.406 18.438 0.943 1 78.56 317 ARG B N 1
ATOM 7293 C CA . ARG B 1 317 ? -21.016 17.578 -0.078 1 78.56 317 ARG B CA 1
ATOM 7294 C C . ARG B 1 317 ? -20.281 16.25 -0.184 1 78.56 317 ARG B C 1
ATOM 7296 O O . ARG B 1 317 ? -19.062 16.188 0.016 1 78.56 317 ARG B O 1
ATOM 7303 N N . SER B 1 318 ? -20.953 15.188 -0.585 1 78.62 318 SER B N 1
ATOM 7304 C CA . SER B 1 318 ? -20.406 13.836 -0.664 1 78.62 318 SER B CA 1
ATOM 7305 C C . SER B 1 318 ? -19.312 13.742 -1.717 1 78.62 318 SER B C 1
ATOM 7307 O O . SER B 1 318 ? -18.359 12.977 -1.562 1 78.62 318 SER B O 1
ATOM 7309 N N . ASP B 1 319 ? -19.406 14.461 -2.705 1 77.75 319 ASP B N 1
ATOM 7310 C CA . ASP B 1 319 ? -18.391 14.422 -3.758 1 77.75 319 ASP B CA 1
ATOM 7311 C C . ASP B 1 319 ? -17.062 14.984 -3.262 1 77.75 319 ASP B C 1
ATOM 7313 O O . ASP B 1 319 ? -16 14.492 -3.635 1 77.75 319 ASP B O 1
ATOM 7317 N N . GLN B 1 320 ? -17.219 15.969 -2.422 1 77.19 320 GLN B N 1
ATOM 7318 C CA . GLN B 1 320 ? -16.016 16.578 -1.853 1 77.19 320 GLN B CA 1
ATOM 7319 C C . GLN B 1 320 ? -15.438 15.711 -0.734 1 77.19 320 GLN B C 1
ATOM 7321 O O . GLN B 1 320 ? -14.219 15.562 -0.623 1 77.19 320 GLN B O 1
ATOM 7326 N N . ARG B 1 321 ? -16.344 15.227 0.056 1 81.62 321 ARG B N 1
ATOM 7327 C CA . ARG B 1 321 ? -15.922 14.367 1.16 1 81.62 321 ARG B CA 1
ATOM 7328 C C . ARG B 1 321 ? -15.453 13.016 0.65 1 81.62 321 ARG B C 1
ATOM 7330 O O . ARG B 1 321 ? -14.68 12.328 1.322 1 81.62 321 ARG B O 1
ATOM 7337 N N . GLN B 1 322 ? -15.914 12.578 -0.459 1 80.25 322 GLN B N 1
ATOM 7338 C CA . GLN B 1 322 ? -15.562 11.336 -1.134 1 80.25 322 GLN B CA 1
ATOM 7339 C C . GLN B 1 322 ? -16.047 10.125 -0.342 1 80.25 322 GLN B C 1
ATOM 7341 O O . GLN B 1 322 ? -15.328 9.117 -0.237 1 80.25 322 GLN B O 1
ATOM 7346 N N . CYS B 1 323 ? -17.094 10.242 0.408 1 87.25 323 CYS B N 1
ATOM 7347 C CA . CYS B 1 323 ? -17.734 9.141 1.112 1 87.25 323 CYS B CA 1
ATOM 7348 C C . CYS B 1 323 ? -19.234 9.406 1.295 1 87.25 323 CYS B C 1
ATOM 7350 O O . CYS B 1 323 ? -19.688 10.531 1.079 1 87.25 323 CYS B O 1
ATOM 7352 N N . VAL B 1 324 ? -19.953 8.383 1.69 1 88.06 324 VAL B N 1
ATOM 7353 C CA . VAL B 1 324 ? -21.391 8.5 1.881 1 88.06 324 VAL B CA 1
ATOM 7354 C C . VAL B 1 324 ? -21.797 7.883 3.219 1 88.06 324 VAL B C 1
ATOM 7356 O O . VAL B 1 324 ? -21.281 6.832 3.602 1 88.06 324 VAL B O 1
ATOM 7359 N N . PHE B 1 325 ? -22.688 8.594 3.92 1 88.62 325 PHE B N 1
ATOM 7360 C CA . PHE B 1 325 ? -23.219 8.07 5.172 1 88.62 325 PHE B CA 1
ATOM 7361 C C . PHE B 1 325 ? -24.359 7.094 4.914 1 88.62 325 PHE B C 1
ATOM 7363 O O . PHE B 1 325 ? -25.016 7.152 3.867 1 88.62 325 PHE B O 1
ATOM 7370 N N . ASP B 1 326 ? -24.562 6.168 5.84 1 83.31 326 ASP B N 1
ATOM 7371 C CA . ASP B 1 326 ? -25.562 5.117 5.688 1 83.31 326 ASP B CA 1
ATOM 7372 C C . ASP B 1 326 ? -26.953 5.707 5.445 1 83.31 326 ASP B C 1
ATOM 7374 O O . ASP B 1 326 ? -27.781 5.105 4.75 1 83.31 326 ASP B O 1
ATOM 7378 N N . ASP B 1 327 ? -27.156 6.82 5.953 1 81.5 327 ASP B N 1
ATOM 7379 C CA . ASP B 1 327 ? -28.484 7.426 5.855 1 81.5 327 ASP B CA 1
ATOM 7380 C C . ASP B 1 327 ? -28.578 8.344 4.641 1 81.5 327 ASP B C 1
ATOM 7382 O O . ASP B 1 327 ? -29.641 8.891 4.352 1 81.5 327 ASP B O 1
ATOM 7386 N N . GLU B 1 328 ? -27.531 8.602 3.936 1 77.69 328 GLU B N 1
ATOM 7387 C CA . GLU B 1 328 ? -27.5 9.484 2.771 1 77.69 328 GLU B CA 1
ATOM 7388 C C . GLU B 1 328 ? -27.75 8.703 1.485 1 77.69 328 GLU B C 1
ATOM 7390 O O . GLU B 1 328 ? -26.953 8.75 0.555 1 77.69 328 GLU B O 1
ATOM 7395 N N . HIS B 1 329 ? -28.562 7.715 1.377 1 64.88 329 HIS B N 1
ATOM 7396 C CA . HIS B 1 329 ? -28.609 6.832 0.217 1 64.88 329 HIS B CA 1
ATOM 7397 C C . HIS B 1 329 ? -29.594 7.352 -0.83 1 64.88 329 HIS B C 1
ATOM 7399 O O . HIS B 1 329 ? -29.953 6.629 -1.762 1 64.88 329 HIS B O 1
ATOM 7405 N N . ASN B 1 330 ? -30.016 8.523 -0.697 1 60.03 330 ASN B N 1
ATOM 7406 C CA . ASN B 1 330 ? -31.078 8.922 -1.623 1 60.03 330 ASN B CA 1
ATOM 7407 C C . ASN B 1 330 ? -30.516 9.242 -3.006 1 60.03 330 ASN B C 1
ATOM 7409 O O . ASN B 1 330 ? -31.281 9.508 -3.939 1 60.03 330 ASN B O 1
ATOM 7413 N N . SER B 1 331 ? -29.266 9.203 -3.1 1 59.53 331 SER B N 1
ATOM 7414 C CA . SER B 1 331 ? -28.812 9.602 -4.43 1 59.53 331 SER B CA 1
ATOM 7415 C C . SER B 1 331 ? -28.688 8.398 -5.355 1 59.53 331 SER B C 1
ATOM 7417 O O . SER B 1 331 ? -28.406 7.285 -4.902 1 59.53 331 SER B O 1
ATOM 7419 N N . LYS B 1 332 ? -29.375 8.484 -6.559 1 57.97 332 LYS B N 1
ATOM 7420 C CA . LYS B 1 332 ? -29.281 7.539 -7.664 1 57.97 332 LYS B CA 1
ATOM 7421 C C . LYS B 1 332 ? -27.859 7.004 -7.812 1 57.97 332 LYS B C 1
ATOM 7423 O O . LYS B 1 332 ? -27.656 5.922 -8.367 1 57.97 332 LYS B O 1
ATOM 7428 N N . ASP B 1 333 ? -27 7.715 -7.242 1 61.69 333 ASP B N 1
ATOM 7429 C CA . ASP B 1 333 ? -25.594 7.371 -7.438 1 61.69 333 ASP B CA 1
ATOM 7430 C C . ASP B 1 333 ? -25.141 6.301 -6.438 1 61.69 333 ASP B C 1
ATOM 7432 O O . ASP B 1 333 ? -24.031 5.781 -6.535 1 61.69 333 ASP B O 1
ATOM 7436 N N . PHE B 1 334 ? -26.188 5.867 -5.633 1 77.19 334 PHE B N 1
ATOM 7437 C CA . PHE B 1 334 ? -25.812 4.898 -4.605 1 77.19 334 PHE B CA 1
ATOM 7438 C C . PHE B 1 334 ? -26.547 3.578 -4.82 1 77.19 334 PHE B C 1
ATOM 7440 O O . PHE B 1 334 ? -27.281 3.119 -3.939 1 77.19 334 PHE B O 1
ATOM 7447 N N . LYS B 1 335 ? -26.266 3.084 -5.988 1 79.75 335 LYS B N 1
ATOM 7448 C CA . LYS B 1 335 ? -26.875 1.795 -6.297 1 79.75 335 LYS B CA 1
ATOM 7449 C C . LYS B 1 335 ? -26.094 0.649 -5.652 1 79.75 335 LYS B C 1
ATOM 7451 O O . LYS B 1 335 ? -24.875 0.73 -5.496 1 79.75 335 LYS B O 1
ATOM 7456 N N . SER B 1 336 ? -26.812 -0.276 -5.133 1 86.25 336 SER B N 1
ATOM 7457 C CA . SER B 1 336 ? -26.234 -1.485 -4.566 1 86.25 336 SER B CA 1
ATOM 7458 C C . SER B 1 336 ? -26.922 -2.736 -5.094 1 86.25 336 SER B C 1
ATOM 7460 O O . SER B 1 336 ? -27.969 -2.648 -5.73 1 86.25 336 SER B O 1
ATOM 7462 N N . LEU B 1 337 ? -26.219 -3.812 -4.969 1 88.69 337 LEU B N 1
ATOM 7463 C CA . LEU B 1 337 ? -26.797 -5.102 -5.344 1 88.69 337 LEU B CA 1
ATOM 7464 C C . LEU B 1 337 ? -28.172 -5.285 -4.727 1 88.69 337 LEU B C 1
ATOM 7466 O O . LEU B 1 337 ? -28.406 -4.902 -3.576 1 88.69 337 LEU B O 1
ATOM 7470 N N . GLN B 1 338 ? -29.109 -5.801 -5.52 1 84.38 338 GLN B N 1
ATOM 7471 C CA . GLN B 1 338 ? -30.484 -5.949 -5.062 1 84.38 338 GLN B CA 1
ATOM 7472 C C . GLN B 1 338 ? -30.547 -6.758 -3.77 1 84.38 338 GLN B C 1
ATOM 7474 O O . GLN B 1 338 ? -30.016 -7.863 -3.693 1 84.38 338 GLN B O 1
ATOM 7479 N N . GLY B 1 339 ? -31.125 -6.195 -2.801 1 82.88 339 GLY B N 1
ATOM 7480 C CA . GLY B 1 339 ? -31.328 -6.883 -1.535 1 82.88 339 GLY B CA 1
ATOM 7481 C C . GLY B 1 339 ? -30.188 -6.656 -0.549 1 82.88 339 GLY B C 1
ATOM 7482 O O . GLY B 1 339 ? -30.234 -7.168 0.572 1 82.88 339 GLY B O 1
ATOM 7483 N N . TYR B 1 340 ? -29.203 -5.926 -0.952 1 87.88 340 TYR B N 1
ATOM 7484 C CA . TYR B 1 340 ? -28.047 -5.695 -0.087 1 87.88 340 TYR B CA 1
ATOM 7485 C C . TYR B 1 340 ? -27.906 -4.215 0.257 1 87.88 340 TYR B C 1
ATOM 7487 O O . TYR B 1 340 ? -28.297 -3.352 -0.527 1 87.88 340 TYR B O 1
ATOM 7495 N N . VAL B 1 341 ? -27.375 -3.957 1.386 1 88 341 VAL B N 1
ATOM 7496 C CA . VAL B 1 341 ? -27.125 -2.58 1.808 1 88 341 VAL B CA 1
ATOM 7497 C C . VAL B 1 341 ? -25.984 -1.987 0.998 1 88 341 VAL B C 1
ATOM 7499 O O . VAL B 1 341 ? -25.172 -2.723 0.413 1 88 341 VAL B O 1
ATOM 7502 N N . TYR B 1 342 ? -25.984 -0.693 1.069 1 90.62 342 TYR B N 1
ATOM 7503 C CA . TYR B 1 342 ? -24.938 -0.054 0.298 1 90.62 342 TYR B CA 1
ATOM 7504 C C . TYR B 1 342 ? -23.578 -0.229 0.98 1 90.62 342 TYR B C 1
ATOM 7506 O O . TYR B 1 342 ? -23.422 0.121 2.152 1 90.62 342 TYR B O 1
ATOM 7514 N N . MET B 1 343 ? -22.734 -0.843 0.407 1 91.94 343 MET B N 1
ATOM 7515 C CA . MET B 1 343 ? -21.297 -0.966 0.625 1 91.94 343 MET B CA 1
ATOM 7516 C C . MET B 1 343 ? -20.531 -0.772 -0.68 1 91.94 343 MET B C 1
ATOM 7518 O O . MET B 1 343 ? -21.016 -1.155 -1.748 1 91.94 343 MET B O 1
ATOM 7522 N N . ILE B 1 344 ? -19.484 -0.133 -0.64 1 90.62 344 ILE B N 1
ATOM 7523 C CA . ILE B 1 344 ? -18.766 0.153 -1.878 1 90.62 344 ILE B CA 1
ATOM 7524 C C . ILE B 1 344 ? -18.578 -1.138 -2.672 1 90.62 344 ILE B C 1
ATOM 7526 O O . ILE B 1 344 ? -18.688 -1.142 -3.898 1 90.62 344 ILE B O 1
ATOM 7530 N N . GLU B 1 345 ? -18.281 -2.258 -2.002 1 93.19 345 GLU B N 1
ATOM 7531 C CA . GLU B 1 345 ? -18.078 -3.543 -2.666 1 93.19 345 GLU B CA 1
ATOM 7532 C C . GLU B 1 345 ? -19.375 -4.027 -3.322 1 93.19 345 GLU B C 1
ATOM 7534 O O . GLU B 1 345 ? -19.344 -4.613 -4.406 1 93.19 345 GLU B O 1
ATOM 7539 N N . ASN B 1 346 ? -20.484 -3.812 -2.635 1 93.75 346 ASN B N 1
ATOM 7540 C CA . ASN B 1 346 ? -21.766 -4.215 -3.191 1 93.75 346 ASN B CA 1
ATOM 7541 C C . ASN B 1 346 ? -22.141 -3.365 -4.402 1 93.75 346 ASN B C 1
ATOM 7543 O O . ASN B 1 346 ? -22.75 -3.865 -5.352 1 93.75 346 ASN B O 1
ATOM 7547 N N . CYS B 1 347 ? -21.828 -2.107 -4.312 1 92.38 347 CYS B N 1
ATOM 7548 C CA . CYS B 1 347 ? -22.031 -1.225 -5.457 1 92.38 347 CYS B CA 1
ATOM 7549 C C . CYS B 1 347 ? -21.203 -1.686 -6.652 1 92.38 347 CYS B C 1
ATOM 7551 O O . CYS B 1 347 ? -21.703 -1.724 -7.777 1 92.38 347 CYS B O 1
ATOM 7553 N N . GLN B 1 348 ? -19.984 -2.049 -6.414 1 92.69 348 GLN B N 1
ATOM 7554 C CA . GLN B 1 348 ? -19.125 -2.545 -7.477 1 92.69 348 GLN B CA 1
ATOM 7555 C C . GLN B 1 348 ? -19.672 -3.832 -8.078 1 92.69 348 GLN B C 1
ATOM 7557 O O . GLN B 1 348 ? -19.656 -4.012 -9.297 1 92.69 348 GLN B O 1
ATOM 7562 N N . SER B 1 349 ? -20.125 -4.676 -7.246 1 94.56 349 SER B N 1
ATOM 7563 C CA . SER B 1 349 ? -20.688 -5.934 -7.715 1 94.56 349 SER B CA 1
ATOM 7564 C C . SER B 1 349 ? -21.938 -5.695 -8.562 1 94.56 349 SER B C 1
ATOM 7566 O O . SER B 1 349 ? -22.172 -6.402 -9.547 1 94.56 349 SER B O 1
ATOM 7568 N N . GLU B 1 350 ? -22.766 -4.75 -8.148 1 94.19 350 GLU B N 1
ATOM 7569 C CA . GLU B 1 350 ? -23.922 -4.395 -8.961 1 94.19 350 GLU B CA 1
ATOM 7570 C C . GLU B 1 350 ? -23.5 -3.881 -10.328 1 94.19 350 GLU B C 1
ATOM 7572 O O . GLU B 1 350 ? -24.094 -4.234 -11.344 1 94.19 350 GLU B O 1
ATOM 7577 N N . CYS B 1 351 ? -22.531 -3.074 -10.281 1 93.62 351 CYS B N 1
ATOM 7578 C CA . CYS B 1 351 ? -21.969 -2.559 -11.531 1 93.62 351 CYS B CA 1
ATOM 7579 C C . CYS B 1 351 ? -21.5 -3.697 -12.43 1 93.62 351 CYS B C 1
ATOM 7581 O O . CYS B 1 351 ? -21.781 -3.691 -13.633 1 93.62 351 CYS B O 1
ATOM 7583 N N . HIS B 1 352 ? -20.828 -4.703 -11.891 1 95.44 352 HIS B N 1
ATOM 7584 C CA . HIS B 1 352 ? -20.359 -5.859 -12.641 1 95.44 352 HIS B CA 1
ATOM 7585 C C . HIS B 1 352 ? -21.531 -6.637 -13.242 1 95.44 352 HIS B C 1
ATOM 7587 O O . HIS B 1 352 ? -21.484 -7.031 -14.406 1 95.44 352 HIS B O 1
ATOM 7593 N N . GLN B 1 353 ? -22.516 -6.789 -12.445 1 95.5 353 GLN B N 1
ATOM 7594 C CA . GLN B 1 353 ? -23.703 -7.5 -12.914 1 95.5 353 GLN B CA 1
ATOM 7595 C C . GLN B 1 353 ? -24.375 -6.75 -14.062 1 95.5 353 GLN B C 1
ATOM 7597 O O . GLN B 1 353 ? -24.828 -7.363 -15.023 1 95.5 353 GLN B O 1
ATOM 7602 N N . GLU B 1 354 ? -24.406 -5.457 -13.961 1 94.12 354 GLU B N 1
ATOM 7603 C CA . GLU B 1 354 ? -25.031 -4.633 -14.992 1 94.12 354 GLU B CA 1
ATOM 7604 C C . GLU B 1 354 ? -24.281 -4.762 -16.328 1 94.12 354 GLU B C 1
ATOM 7606 O O . GLU B 1 354 ? -24.906 -4.699 -17.391 1 94.12 354 GLU B O 1
ATOM 7611 N N . TYR B 1 355 ? -23.031 -4.941 -16.234 1 95.94 355 TYR B N 1
ATOM 7612 C CA . TYR B 1 355 ? -22.266 -5.117 -17.453 1 95.94 355 TYR B CA 1
ATOM 7613 C C . TYR B 1 355 ? -22.594 -6.445 -18.125 1 95.94 355 TYR B C 1
ATOM 7615 O O . TYR B 1 355 ? -22.641 -6.535 -19.359 1 95.94 355 TYR B O 1
ATOM 7623 N N . LEU B 1 356 ? -22.844 -7.473 -17.328 1 96.31 356 LEU B N 1
ATOM 7624 C CA . LEU B 1 356 ? -23.297 -8.742 -17.891 1 96.31 356 LEU B CA 1
ATOM 7625 C C . LEU B 1 356 ? -24.609 -8.562 -18.641 1 96.31 356 LEU B C 1
ATOM 7627 O O . LEU B 1 356 ? -24.75 -9.023 -19.766 1 96.31 356 LEU B O 1
ATOM 7631 N N . VAL B 1 357 ? -25.484 -7.871 -18 1 96.25 357 VAL B N 1
ATOM 7632 C CA . VAL B 1 357 ? -26.828 -7.688 -18.562 1 96.25 357 VAL B CA 1
ATOM 7633 C C . VAL B 1 357 ? -26.75 -6.793 -19.797 1 96.25 357 VAL B C 1
ATOM 7635 O O . VAL B 1 357 ? -27.422 -7.051 -20.797 1 96.25 357 VAL B O 1
ATOM 7638 N N . ARG B 1 358 ? -25.953 -5.832 -19.75 1 95.75 358 ARG B N 1
ATOM 7639 C CA . ARG B 1 358 ? -25.828 -4.875 -20.844 1 95.75 358 ARG B CA 1
ATOM 7640 C C . ARG B 1 358 ? -25.281 -5.539 -22.094 1 95.75 358 ARG B C 1
ATOM 7642 O O . ARG B 1 358 ? -25.75 -5.281 -23.203 1 95.75 358 ARG B O 1
ATOM 7649 N N . TYR B 1 359 ? -24.375 -6.434 -21.938 1 96.12 359 TYR B N 1
ATOM 7650 C CA . TYR B 1 359 ? -23.656 -6.949 -23.094 1 96.12 359 TYR B CA 1
ATOM 7651 C C . TYR B 1 359 ? -24.203 -8.305 -23.516 1 96.12 359 TYR B C 1
ATOM 7653 O O . TYR B 1 359 ? -24.188 -8.648 -24.703 1 96.12 359 TYR B O 1
ATOM 7661 N N . CYS B 1 360 ? -24.703 -9.117 -22.547 1 96.31 360 CYS B N 1
ATOM 7662 C CA . CYS B 1 360 ? -25.172 -10.453 -22.891 1 96.31 360 CYS B CA 1
ATOM 7663 C C . CYS B 1 360 ? -26.672 -10.602 -22.594 1 96.31 360 CYS B C 1
ATOM 7665 O O . CYS B 1 360 ? -27.25 -11.664 -22.828 1 96.31 360 CYS B O 1
ATOM 7667 N N . ASN B 1 361 ? -27.312 -9.594 -22.031 1 95.69 361 ASN B N 1
ATOM 7668 C CA . ASN B 1 361 ? -28.734 -9.555 -21.734 1 95.69 361 ASN B CA 1
ATOM 7669 C C . ASN B 1 361 ? -29.141 -10.656 -20.766 1 95.69 361 ASN B C 1
ATOM 7671 O O . ASN B 1 361 ? -30.219 -11.25 -20.906 1 95.69 361 ASN B O 1
ATOM 7675 N N . CYS B 1 362 ? -28.297 -11.008 -19.953 1 95.38 362 CYS B N 1
ATOM 7676 C CA . CYS B 1 362 ? -28.531 -12 -18.922 1 95.38 362 CYS B CA 1
ATOM 7677 C C . CYS B 1 362 ? -27.516 -11.875 -17.797 1 95.38 362 CYS B C 1
ATOM 7679 O O . CYS B 1 362 ? -26.531 -11.141 -17.922 1 95.38 362 CYS B O 1
ATOM 7681 N N . THR B 1 363 ? -27.812 -12.477 -16.688 1 95.19 363 THR B N 1
ATOM 7682 C CA . THR B 1 363 ? -26.891 -12.539 -15.562 1 95.19 363 THR B CA 1
ATOM 7683 C C . THR B 1 363 ? -26.641 -13.984 -15.148 1 95.19 363 THR B C 1
ATOM 7685 O O . THR B 1 363 ? -27.328 -14.898 -15.609 1 95.19 363 THR B O 1
ATOM 7688 N N . MET B 1 364 ? -25.594 -14.188 -14.445 1 94.19 364 MET B N 1
ATOM 7689 C CA . MET B 1 364 ? -25.266 -15.516 -13.93 1 94.19 364 MET B CA 1
ATOM 7690 C C . MET B 1 364 ? -25.828 -15.703 -12.523 1 94.19 364 MET B C 1
ATOM 7692 O O . MET B 1 364 ? -25.219 -15.273 -11.547 1 94.19 364 MET B O 1
ATOM 7696 N N . ASP B 1 365 ? -26.828 -16.438 -12.406 1 92.38 365 ASP B N 1
ATOM 7697 C CA . ASP B 1 365 ? -27.516 -16.609 -11.133 1 92.38 365 ASP B CA 1
ATOM 7698 C C . ASP B 1 365 ? -26.672 -17.422 -10.156 1 92.38 365 ASP B C 1
ATOM 7700 O O . ASP B 1 365 ? -26.906 -17.406 -8.945 1 92.38 365 ASP B O 1
ATOM 7704 N N . LEU B 1 366 ? -25.703 -18.109 -10.656 1 92.31 366 LEU B N 1
ATOM 7705 C CA . LEU B 1 366 ? -24.781 -18.859 -9.805 1 92.31 366 LEU B CA 1
ATOM 7706 C C . LEU B 1 366 ? -23.844 -17.922 -9.055 1 92.31 366 LEU B C 1
ATOM 7708 O O . LEU B 1 366 ? -23.375 -18.234 -7.957 1 92.31 366 LEU B O 1
ATOM 7712 N N . LEU B 1 367 ? -23.609 -16.828 -9.672 1 94.25 367 LEU B N 1
ATOM 7713 C CA . LEU B 1 367 ? -22.641 -15.883 -9.125 1 94.25 367 LEU B CA 1
ATOM 7714 C C . LEU B 1 367 ? -23.344 -14.727 -8.43 1 94.25 367 LEU B C 1
ATOM 7716 O O . LEU B 1 367 ? -23.078 -14.445 -7.258 1 94.25 367 LEU B O 1
ATOM 7720 N N . PHE B 1 368 ? -24.328 -14.195 -9.102 1 94.38 368 PHE B N 1
ATOM 7721 C CA . PHE B 1 368 ? -25.016 -13.008 -8.609 1 94.38 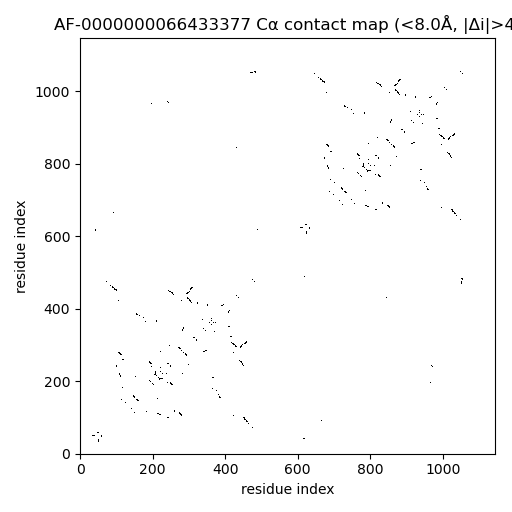368 PHE B CA 1
ATOM 7722 C C . PHE B 1 368 ? -26.438 -13.344 -8.18 1 94.38 368 PHE B C 1
ATOM 7724 O O . PHE B 1 368 ? -27.062 -14.234 -8.758 1 94.38 368 PHE B O 1
ATOM 7731 N N . PRO B 1 369 ? -26.906 -12.555 -7.207 1 89.06 369 PRO B N 1
ATOM 7732 C CA . PRO B 1 369 ? -28.359 -12.617 -7.008 1 89.06 369 PRO B CA 1
ATOM 7733 C C . PRO B 1 369 ? -29.141 -12.125 -8.227 1 89.06 369 PRO B C 1
ATOM 7735 O O . PRO B 1 369 ? -28.938 -10.992 -8.68 1 89.06 369 PRO B O 1
ATOM 7738 N N . PRO B 1 370 ? -29.922 -12.945 -8.836 1 82.12 370 PRO B N 1
ATOM 7739 C CA . PRO B 1 370 ? -30.516 -12.594 -10.125 1 82.12 370 PRO B CA 1
ATOM 7740 C C . PRO B 1 370 ? -31.422 -11.367 -10.039 1 82.12 370 PRO B C 1
ATOM 7742 O O . PRO B 1 370 ? -31.484 -10.578 -10.984 1 82.12 370 PRO B O 1
ATOM 7745 N N . GLY B 1 371 ? -32.125 -11.195 -8.992 1 79.31 371 GLY B N 1
ATOM 7746 C CA . GLY B 1 371 ? -33.031 -10.07 -8.922 1 79.31 371 GLY B CA 1
ATOM 7747 C C . GLY B 1 371 ? -34.062 -10.078 -10.031 1 79.31 371 GLY B C 1
ATOM 7748 O O . GLY B 1 371 ? -34.781 -11.062 -10.203 1 79.31 371 GLY B O 1
ATOM 7749 N N . GLN B 1 372 ? -33.969 -8.953 -10.93 1 85.5 372 GLN B N 1
ATOM 7750 C CA . GLN B 1 372 ? -34.969 -8.781 -11.984 1 85.5 372 GLN B CA 1
ATOM 7751 C C . GLN B 1 372 ? -34.438 -9.258 -13.328 1 85.5 372 GLN B C 1
ATOM 7753 O O . GLN B 1 372 ? -35.156 -9.273 -14.32 1 85.5 372 GLN B O 1
ATOM 7758 N N . TYR B 1 373 ? -33.281 -9.75 -13.32 1 92.5 373 TYR B N 1
ATOM 7759 C CA . TYR B 1 373 ? -32.625 -10.07 -14.586 1 92.5 373 TYR B CA 1
ATOM 7760 C C . TYR B 1 373 ? -32.812 -11.539 -14.938 1 92.5 373 TYR B C 1
ATOM 7762 O O . TYR B 1 373 ? -32.938 -12.391 -14.055 1 92.5 373 TYR B O 1
ATOM 7770 N N . ARG B 1 374 ? -32.75 -11.766 -16.234 1 92.69 374 ARG B N 1
ATOM 7771 C CA . ARG B 1 374 ? -32.844 -13.133 -16.719 1 92.69 374 ARG B CA 1
ATOM 7772 C C . ARG B 1 374 ? -31.531 -13.875 -16.484 1 92.69 374 ARG B C 1
ATOM 7774 O O . ARG B 1 374 ? -30.453 -13.297 -16.625 1 92.69 374 ARG B O 1
ATOM 7781 N N . SER B 1 375 ? -31.656 -15.141 -16.125 1 93.31 375 SER B N 1
ATOM 7782 C CA . SER B 1 375 ? -30.469 -15.953 -15.93 1 93.31 375 SER B CA 1
ATOM 7783 C C . SER B 1 375 ? -29.906 -16.453 -17.25 1 93.31 375 SER B C 1
ATOM 7785 O O . SER B 1 375 ? -30.672 -16.844 -18.156 1 93.31 375 SER B O 1
ATOM 7787 N N . CYS B 1 376 ? -28.641 -16.516 -17.359 1 93.75 376 CYS B N 1
ATOM 7788 C CA . CYS B 1 376 ? -27.984 -17.016 -18.578 1 93.75 376 CYS B CA 1
ATOM 7789 C C . CYS B 1 376 ? -28.281 -18.5 -18.781 1 93.75 376 CYS B C 1
ATOM 7791 O O . CYS B 1 376 ? -28.281 -19.266 -17.828 1 93.75 376 CYS B O 1
ATOM 7793 N N . ARG B 1 377 ? -28.578 -18.828 -19.984 1 93.12 377 ARG B N 1
ATOM 7794 C CA . ARG B 1 377 ? -28.797 -20.219 -20.391 1 93.12 377 ARG B CA 1
ATOM 7795 C C . ARG B 1 377 ? -27.625 -20.734 -21.219 1 93.12 377 ARG B C 1
ATOM 7797 O O . ARG B 1 377 ? -26.609 -20.047 -21.375 1 93.12 377 ARG B O 1
ATOM 7804 N N . ALA B 1 378 ? -27.703 -21.938 -21.672 1 93.31 378 ALA B N 1
ATOM 7805 C CA . ALA B 1 378 ? -26.594 -22.578 -22.375 1 93.31 378 ALA B CA 1
ATOM 7806 C C . ALA B 1 378 ? -26.172 -21.781 -23.594 1 93.31 378 ALA B C 1
ATOM 7808 O O . ALA B 1 378 ? -24.984 -21.656 -23.891 1 93.31 378 ALA B O 1
ATOM 7809 N N . GLN B 1 379 ? -27.094 -21.141 -24.234 1 91.75 379 GLN B N 1
ATOM 7810 C CA . GLN B 1 379 ? -26.828 -20.406 -25.469 1 91.75 379 GLN B CA 1
ATOM 7811 C C . GLN B 1 379 ? -26.141 -19.078 -25.172 1 91.75 379 GLN B C 1
ATOM 7813 O O . GLN B 1 379 ? -25.5 -18.5 -26.062 1 91.75 379 GLN B O 1
ATOM 7818 N N . ASP B 1 380 ? -26.312 -18.609 -23.953 1 94.5 380 ASP B N 1
ATOM 7819 C CA . ASP B 1 380 ? -25.781 -17.297 -23.578 1 94.5 380 ASP B CA 1
ATOM 7820 C C . ASP B 1 380 ? -24.328 -17.391 -23.141 1 94.5 380 ASP B C 1
ATOM 7822 O O . ASP B 1 380 ? -23.641 -16.375 -23.047 1 94.5 380 ASP B O 1
ATOM 7826 N N . LEU B 1 381 ? -23.812 -18.594 -22.859 1 95.69 381 LEU B N 1
ATOM 7827 C CA . LEU B 1 381 ? -22.516 -18.781 -22.25 1 95.69 381 LEU B CA 1
ATOM 7828 C C . LEU B 1 381 ? -21.391 -18.312 -23.172 1 95.69 381 LEU B C 1
ATOM 7830 O O . LEU B 1 381 ? -20.391 -17.75 -22.734 1 95.69 381 LEU B O 1
ATOM 7834 N N . LEU B 1 382 ? -21.578 -18.547 -24.453 1 95.88 382 LEU B N 1
ATOM 7835 C CA . LEU B 1 382 ? -20.578 -18.125 -25.422 1 95.88 382 LEU B CA 1
ATOM 7836 C C . LEU B 1 382 ? -20.422 -16.594 -25.422 1 95.88 382 LEU B C 1
ATOM 7838 O O . LEU B 1 382 ? -19.328 -16.078 -25.594 1 95.88 382 LEU B O 1
ATOM 7842 N N . CYS B 1 383 ? -21.5 -15.906 -25.219 1 96.44 383 CYS B N 1
ATOM 7843 C CA . CYS B 1 383 ? -21.469 -14.453 -25.156 1 96.44 383 CYS B CA 1
ATOM 7844 C C . CYS B 1 383 ? -20.562 -13.969 -24.031 1 96.44 383 CYS B C 1
ATOM 7846 O O . CYS B 1 383 ? -19.828 -12.992 -24.203 1 96.44 383 CYS B O 1
ATOM 7848 N N . LEU B 1 384 ? -20.609 -14.664 -22.922 1 96.62 384 LEU B N 1
ATOM 7849 C CA . LEU B 1 384 ? -19.766 -14.305 -21.781 1 96.62 384 LEU B CA 1
ATOM 7850 C C . LEU B 1 384 ? -18.297 -14.445 -22.141 1 96.62 384 LEU B C 1
ATOM 7852 O O . LEU B 1 384 ? -17.484 -13.586 -21.781 1 96.62 384 LEU B O 1
ATOM 7856 N N . ALA B 1 385 ? -17.969 -15.453 -22.812 1 96.19 385 ALA B N 1
ATOM 7857 C CA . ALA B 1 385 ? -16.594 -15.672 -23.234 1 96.19 385 ALA B CA 1
ATOM 7858 C C . ALA B 1 385 ? -16.141 -14.609 -24.234 1 96.19 385 ALA B C 1
ATOM 7860 O O . ALA B 1 385 ? -15.008 -14.125 -24.172 1 96.19 385 ALA B O 1
ATOM 7861 N N . GLU B 1 386 ? -17 -14.258 -25.156 1 95.88 386 GLU B N 1
ATOM 7862 C CA . GLU B 1 386 ? -16.672 -13.289 -26.203 1 95.88 386 GLU B CA 1
ATOM 7863 C C . GLU B 1 386 ? -16.438 -11.898 -25.609 1 95.88 386 GLU B C 1
ATOM 7865 O O . GLU B 1 386 ? -15.633 -11.125 -26.125 1 95.88 386 GLU B O 1
ATOM 7870 N N . HIS B 1 387 ? -17.125 -11.664 -24.516 1 95.06 387 HIS B N 1
ATOM 7871 C CA . HIS B 1 387 ? -17 -10.336 -23.906 1 95.06 387 HIS B CA 1
ATOM 7872 C C . HIS B 1 387 ? -16.141 -10.391 -22.656 1 95.06 387 HIS B C 1
ATOM 7874 O O . HIS B 1 387 ? -16.141 -9.453 -21.844 1 95.06 387 HIS B O 1
ATOM 7880 N N . ASN B 1 388 ? -15.414 -11.445 -22.406 1 93.62 388 ASN B N 1
ATOM 7881 C CA . ASN B 1 388 ? -14.648 -11.625 -21.188 1 93.62 388 ASN B CA 1
ATOM 7882 C C . ASN B 1 388 ? -13.578 -10.547 -21.031 1 93.62 388 ASN B C 1
ATOM 7884 O O . ASN B 1 388 ? -13.281 -10.117 -19.922 1 93.62 388 ASN B O 1
ATOM 7888 N N . ASP B 1 389 ? -13 -10.031 -22.094 1 89.06 389 ASP B N 1
ATOM 7889 C CA . ASP B 1 389 ? -11.945 -9.023 -22.031 1 89.06 389 ASP B CA 1
ATOM 7890 C C . ASP B 1 389 ? -12.453 -7.734 -21.375 1 89.06 389 ASP B C 1
ATOM 7892 O O . ASP B 1 389 ? -11.703 -7.043 -20.688 1 89.06 389 ASP B O 1
ATOM 7896 N N . LEU B 1 390 ? -13.664 -7.5 -21.625 1 91.69 390 LEU B N 1
ATOM 7897 C CA . LEU B 1 390 ? -14.289 -6.309 -21.047 1 91.69 390 LEU B CA 1
ATOM 7898 C C . LEU B 1 390 ? -14.547 -6.5 -19.562 1 91.69 390 LEU B C 1
ATOM 7900 O O . LEU B 1 390 ? -14.516 -5.535 -18.797 1 91.69 390 LEU B O 1
ATOM 7904 N N . LEU B 1 391 ? -14.734 -7.762 -19.141 1 92.88 391 LEU B N 1
ATOM 7905 C CA . LEU B 1 391 ? -15.188 -8.055 -17.781 1 92.88 391 LEU B CA 1
ATOM 7906 C C . LEU B 1 391 ? -14.008 -8.312 -16.859 1 92.88 391 LEU B C 1
ATOM 7908 O O . LEU B 1 391 ? -14.18 -8.445 -15.641 1 92.88 391 LEU B O 1
ATOM 7912 N N . ILE B 1 392 ? -12.812 -8.281 -17.328 1 87.81 392 ILE B N 1
ATOM 7913 C CA . ILE B 1 392 ? -11.648 -8.688 -16.547 1 87.81 392 ILE B CA 1
ATOM 7914 C C . ILE B 1 392 ? -11.148 -7.52 -15.703 1 87.81 392 ILE B C 1
ATOM 7916 O O . ILE B 1 392 ? -10.516 -7.719 -14.672 1 87.81 392 ILE B O 1
ATOM 7920 N N . TYR B 1 393 ? -11.469 -6.34 -16.203 1 84.69 393 TYR B N 1
ATOM 7921 C CA . TYR B 1 393 ? -10.82 -5.195 -15.562 1 84.69 393 TYR B CA 1
ATOM 7922 C C . TYR B 1 393 ? -11.812 -4.062 -15.336 1 84.69 393 TYR B C 1
ATOM 7924 O O . TYR B 1 393 ? -12.672 -3.805 -16.188 1 84.69 393 TYR B O 1
ATOM 7932 N N . SER B 1 394 ? -11.734 -3.531 -14.164 1 86 394 SER B N 1
ATOM 7933 C CA . SER B 1 394 ? -12.523 -2.342 -13.859 1 86 394 SER B CA 1
ATOM 7934 C C . SER B 1 394 ? -11.641 -1.104 -13.758 1 86 394 SER B C 1
ATOM 7936 O O . SER B 1 394 ? -10.68 -1.082 -12.992 1 86 394 SER B O 1
ATOM 7938 N N . HIS B 1 395 ? -12.008 -0.084 -14.469 1 85.44 395 HIS B N 1
ATOM 7939 C CA . HIS B 1 395 ? -11.266 1.173 -14.461 1 85.44 395 HIS B CA 1
ATOM 7940 C C . HIS B 1 395 ? -11.789 2.113 -13.383 1 85.44 395 HIS B C 1
ATOM 7942 O O . HIS B 1 395 ? -13 2.188 -13.156 1 85.44 395 HIS B O 1
ATOM 7948 N N . ASN B 1 396 ? -10.852 2.682 -12.742 1 83.56 396 ASN B N 1
ATOM 7949 C CA . ASN B 1 396 ? -11.234 3.781 -11.859 1 83.56 396 ASN B CA 1
ATOM 7950 C C . ASN B 1 396 ? -11.539 5.051 -12.648 1 83.56 396 ASN B C 1
ATOM 7952 O O . ASN B 1 396 ? -10.742 5.469 -13.492 1 83.56 396 ASN B O 1
ATOM 7956 N N . PRO B 1 397 ? -12.641 5.582 -12.422 1 79.25 397 PRO B N 1
ATOM 7957 C CA . PRO B 1 397 ? -13 6.773 -13.188 1 79.25 397 PRO B CA 1
ATOM 7958 C C . PRO B 1 397 ? -11.961 7.883 -13.086 1 79.25 397 PRO B C 1
ATOM 7960 O O . PRO B 1 397 ? -11.758 8.641 -14.031 1 79.25 397 PRO B O 1
ATOM 7963 N N . GLY B 1 398 ? -11.258 8.023 -12.039 1 82.25 398 GLY B N 1
ATOM 7964 C CA . GLY B 1 398 ? -10.281 9.078 -11.852 1 82.25 398 GLY B CA 1
ATOM 7965 C C . GLY B 1 398 ? -8.93 8.766 -12.453 1 82.25 398 GLY B C 1
ATOM 7966 O O . GLY B 1 398 ? -8.031 9.609 -12.469 1 82.25 398 GLY B O 1
ATOM 7967 N N . GLU B 1 399 ? -8.797 7.598 -13.109 1 86.62 399 GLU B N 1
ATOM 7968 C CA . GLU B 1 399 ? -7.469 7.184 -13.562 1 86.62 399 GLU B CA 1
ATOM 7969 C C . GLU B 1 399 ? -7.23 7.59 -15.016 1 86.62 399 GLU B C 1
ATOM 7971 O O . GLU B 1 399 ? -6.117 7.465 -15.523 1 86.62 399 GLU B O 1
ATOM 7976 N N . LYS B 1 400 ? -8.102 8.141 -15.727 1 82.81 400 LYS B N 1
ATOM 7977 C CA . LYS B 1 400 ? -8.039 8.391 -17.172 1 82.81 400 LYS B CA 1
ATOM 7978 C C . LYS B 1 400 ? -6.855 9.281 -17.516 1 82.81 400 LYS B C 1
ATOM 7980 O O . LYS B 1 400 ? -6.172 9.047 -18.516 1 82.81 400 LYS B O 1
ATOM 7985 N N . GLU B 1 401 ? -6.539 10.133 -16.672 1 85.38 401 GLU B N 1
ATOM 7986 C CA . GLU B 1 401 ? -5.465 11.07 -16.969 1 85.38 401 GLU B CA 1
ATOM 7987 C C . GLU B 1 401 ? -4.109 10.516 -16.547 1 85.38 401 GLU B C 1
ATOM 7989 O O . GLU B 1 401 ? -3.064 11.023 -16.969 1 85.38 401 GLU B O 1
ATOM 7994 N N . PHE B 1 402 ? -4.129 9.398 -15.867 1 89.81 402 PHE B N 1
ATOM 7995 C CA . PHE B 1 402 ? -2.887 8.969 -15.234 1 89.81 402 PHE B CA 1
ATOM 7996 C C . PHE B 1 402 ? -2.432 7.625 -15.797 1 89.81 402 PHE B C 1
ATOM 7998 O O . PHE B 1 402 ? -1.24 7.312 -15.781 1 89.81 402 PHE B O 1
ATOM 8005 N N . VAL B 1 403 ? -3.334 6.816 -16.203 1 89.81 403 VAL B N 1
ATOM 8006 C CA . VAL B 1 403 ? -3.027 5.434 -16.562 1 89.81 403 VAL B CA 1
ATOM 8007 C C . VAL B 1 403 ? -3.197 5.246 -18.062 1 89.81 403 VAL B C 1
ATOM 8009 O O . VAL B 1 403 ? -4.16 5.746 -18.656 1 89.81 403 VAL B O 1
ATOM 8012 N N . ARG B 1 404 ? -2.23 4.559 -18.609 1 81.88 404 ARG B N 1
ATOM 8013 C CA . ARG B 1 404 ? -2.307 4.176 -20.016 1 81.88 404 ARG B CA 1
ATOM 8014 C C . ARG B 1 404 ? -3.404 3.143 -20.234 1 81.88 404 ARG B C 1
ATOM 8016 O O . ARG B 1 404 ? -3.318 2.02 -19.734 1 81.88 404 ARG B O 1
ATOM 8023 N N . ASN B 1 405 ? -4.535 3.646 -20.703 1 74.12 405 ASN B N 1
ATOM 8024 C CA . ASN B 1 405 ? -5.664 2.738 -20.859 1 74.12 405 ASN B CA 1
ATOM 8025 C C . ASN B 1 405 ? -5.973 2.492 -22.344 1 74.12 405 ASN B C 1
ATOM 8027 O O . ASN B 1 405 ? -6.625 3.314 -22.984 1 74.12 405 ASN B O 1
ATOM 8031 N N . GLN B 1 406 ? -5.438 1.424 -22.844 1 74.12 406 GLN B N 1
ATOM 8032 C CA . GLN B 1 406 ? -5.695 1.115 -24.25 1 74.12 406 GLN B CA 1
ATOM 8033 C C . GLN B 1 406 ? -6.773 0.042 -24.391 1 74.12 406 GLN B C 1
ATOM 8035 O O . GLN B 1 406 ? -7.203 -0.275 -25.5 1 74.12 406 GLN B O 1
ATOM 8040 N N . PHE B 1 407 ? -7.254 -0.352 -23.219 1 80.12 407 PHE B N 1
ATOM 8041 C CA . PHE B 1 407 ? -8.172 -1.479 -23.312 1 80.12 407 PHE B CA 1
ATOM 8042 C C . PHE B 1 407 ? -9.523 -1.128 -22.703 1 80.12 407 PHE B C 1
ATOM 8044 O O . PHE B 1 407 ? -9.602 -0.336 -21.766 1 80.12 407 PHE B O 1
ATOM 8051 N N . GLN B 1 408 ? -10.469 -1.678 -23.391 1 83.56 408 GLN B N 1
ATOM 8052 C CA . GLN B 1 408 ? -11.812 -1.465 -22.859 1 83.56 408 GLN B CA 1
ATOM 8053 C C . GLN B 1 408 ? -12.031 -2.25 -21.578 1 83.56 408 GLN B C 1
ATOM 8055 O O . GLN B 1 408 ? -11.539 -3.369 -21.438 1 83.56 408 GLN B O 1
ATOM 8060 N N . GLY B 1 409 ? -12.586 -1.672 -20.594 1 88.44 409 GLY B N 1
ATOM 8061 C CA . GLY B 1 409 ? -12.906 -2.277 -19.297 1 88.44 409 GLY B CA 1
ATOM 8062 C C . GLY B 1 409 ? -14.18 -1.722 -18.688 1 88.44 409 GLY B C 1
ATOM 8063 O O . GLY B 1 409 ? -14.891 -0.944 -19.312 1 88.44 409 GLY B O 1
ATOM 8064 N N . MET B 1 410 ? -14.484 -2.26 -17.578 1 92.25 410 MET B N 1
ATOM 8065 C CA . MET B 1 410 ? -15.664 -1.794 -16.859 1 92.25 410 MET B CA 1
ATOM 8066 C C . MET B 1 410 ? -15.383 -0.485 -16.125 1 92.25 410 MET B C 1
ATOM 8068 O O . MET B 1 410 ? -14.227 -0.189 -15.797 1 92.25 410 MET B O 1
ATOM 8072 N N . SER B 1 411 ? -16.359 0.318 -16.031 1 89.88 411 SER B N 1
ATOM 8073 C CA . SER B 1 411 ? -16.266 1.553 -15.258 1 89.88 411 SER B CA 1
ATOM 8074 C C . SER B 1 411 ? -17.391 1.642 -14.227 1 89.88 411 SER B C 1
ATOM 8076 O O . SER B 1 411 ? -18.562 1.723 -14.594 1 89.88 411 SER B O 1
ATOM 8078 N N . CYS B 1 412 ? -16.984 1.537 -13 1 89.12 412 CYS B N 1
ATOM 8079 C CA . CYS B 1 412 ? -17.953 1.546 -11.914 1 89.12 412 CYS B CA 1
ATOM 8080 C C . CYS B 1 412 ? -17.797 2.797 -11.055 1 89.12 412 CYS B C 1
ATOM 8082 O O . CYS B 1 412 ? -16.703 3.09 -10.57 1 89.12 412 CYS B O 1
ATOM 8084 N N . LYS B 1 413 ? -18.812 3.596 -10.953 1 86.69 413 LYS B N 1
ATOM 8085 C CA . LYS B 1 413 ? -18.812 4.777 -10.094 1 86.69 413 LYS B CA 1
ATOM 8086 C C . LYS B 1 413 ? -19.406 4.457 -8.719 1 86.69 413 LYS B C 1
ATOM 8088 O O . LYS B 1 413 ? -20.641 4.391 -8.57 1 86.69 413 LYS B O 1
ATOM 8093 N N . CYS B 1 414 ? -18.547 4.188 -7.758 1 87.75 414 CYS B N 1
ATOM 8094 C CA . CYS B 1 414 ? -18.969 3.855 -6.402 1 87.75 414 CYS B CA 1
ATOM 8095 C C . CYS B 1 414 ? -18.25 4.73 -5.379 1 87.75 414 CYS B C 1
ATOM 8097 O O . CYS B 1 414 ? -17.078 5.051 -5.547 1 87.75 414 CYS B O 1
ATOM 8099 N N . PHE B 1 415 ? -19 5.082 -4.293 1 85.88 415 PHE B N 1
ATOM 8100 C CA . PHE B 1 415 ? -18.453 5.902 -3.219 1 85.88 415 PHE B CA 1
ATOM 8101 C C . PHE B 1 415 ? -18.109 5.043 -2.008 1 85.88 415 PHE B C 1
ATOM 8103 O O . PHE B 1 415 ? -18.781 4.055 -1.724 1 85.88 415 PHE B O 1
ATOM 8110 N N . ARG B 1 416 ? -17.094 5.484 -1.385 1 88.88 416 ARG B N 1
ATOM 8111 C CA . ARG B 1 416 ? -16.734 4.793 -0.151 1 88.88 416 ARG B CA 1
ATOM 8112 C C . ARG B 1 416 ? -17.734 5.113 0.964 1 88.88 416 ARG B C 1
ATOM 8114 O O . ARG B 1 416 ? -18.359 6.172 0.953 1 88.88 416 ARG B O 1
ATOM 8121 N N . ASN B 1 417 ? -17.812 4.203 1.872 1 90.94 417 ASN B N 1
ATOM 8122 C CA . ASN B 1 417 ? -18.609 4.453 3.068 1 90.94 417 ASN B CA 1
ATOM 8123 C C . ASN B 1 417 ? -17.875 5.363 4.051 1 90.94 417 ASN B C 1
ATOM 8125 O O . ASN B 1 417 ? -16.672 5.227 4.246 1 90.94 417 ASN B O 1
ATOM 8129 N N . CYS B 1 418 ? -18.641 6.273 4.648 1 91.38 418 CYS B N 1
ATOM 8130 C CA . CYS B 1 418 ? -18.031 7.172 5.625 1 91.38 418 CYS B CA 1
ATOM 8131 C C . CYS B 1 418 ? -17.625 6.414 6.887 1 91.38 418 CYS B C 1
ATOM 8133 O O . CYS B 1 418 ? -16.844 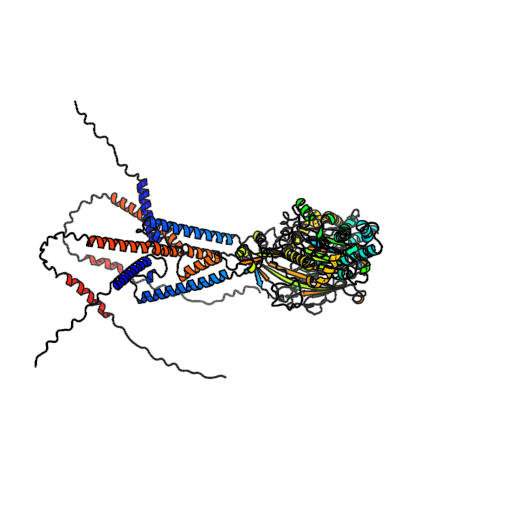6.914 7.695 1 91.38 418 CYS B O 1
ATOM 8135 N N . TYR B 1 419 ? -18.25 5.312 7.039 1 92.75 419 TYR B N 1
ATOM 8136 C CA . TYR B 1 419 ? -17.797 4.336 8.023 1 92.75 419 TYR B CA 1
ATOM 8137 C C . TYR B 1 419 ? -17.344 3.051 7.34 1 92.75 419 TYR B C 1
ATOM 8139 O O . TYR B 1 419 ? -18.094 2.451 6.566 1 92.75 419 TYR B O 1
ATOM 8147 N N . SER B 1 420 ? -16.125 2.709 7.664 1 91.75 420 SER B N 1
ATOM 8148 C CA . SER B 1 420 ? -15.609 1.496 7.035 1 91.75 420 SER B CA 1
ATOM 8149 C C . SER B 1 420 ? -14.805 0.657 8.023 1 91.75 420 SER B C 1
ATOM 8151 O O . SER B 1 420 ? -14.016 1.195 8.812 1 91.75 420 SER B O 1
ATOM 8153 N N . LEU B 1 421 ? -15.125 -0.561 8.07 1 94.81 421 LEU B N 1
ATOM 8154 C CA . LEU B 1 421 ? -14.367 -1.568 8.805 1 94.81 421 LEU B CA 1
ATOM 8155 C C . LEU B 1 421 ? -13.57 -2.451 7.855 1 94.81 421 LEU B C 1
ATOM 8157 O O . LEU B 1 421 ? -14.141 -3.268 7.129 1 94.81 421 LEU B O 1
ATOM 8161 N N . ASN B 1 422 ? -12.258 -2.295 7.891 1 93 422 ASN B N 1
ATOM 8162 C CA . ASN B 1 422 ? -11.391 -3.027 6.973 1 93 422 ASN B CA 1
ATOM 8163 C C . ASN B 1 422 ? -10.641 -4.148 7.688 1 93 422 ASN B C 1
ATOM 8165 O O . ASN B 1 422 ? -9.953 -3.91 8.68 1 93 422 ASN B O 1
ATOM 8169 N N . TYR B 1 423 ? -10.781 -5.34 7.16 1 96.12 423 TYR B N 1
ATOM 8170 C CA . TYR B 1 423 ? -10.055 -6.488 7.695 1 96.12 423 TYR B CA 1
ATOM 8171 C C . TYR B 1 423 ? -8.781 -6.746 6.902 1 96.12 423 TYR B C 1
ATOM 8173 O O . TYR B 1 423 ? -8.789 -7.504 5.93 1 96.12 423 TYR B O 1
ATOM 8181 N N . ILE B 1 424 ? -7.711 -6.188 7.309 1 92.75 424 ILE B N 1
ATOM 8182 C CA . ILE B 1 424 ? -6.426 -6.43 6.664 1 92.75 424 ILE B CA 1
ATOM 8183 C C . ILE B 1 424 ? -5.922 -7.824 7.023 1 92.75 424 ILE B C 1
ATOM 8185 O O . ILE B 1 424 ? -5.762 -8.148 8.203 1 92.75 424 ILE B O 1
ATOM 8189 N N . SER B 1 425 ? -5.633 -8.602 6.008 1 94 425 SER B N 1
ATOM 8190 C CA . SER B 1 425 ? -5.344 -10.008 6.266 1 94 425 SER B CA 1
ATOM 8191 C C . SER B 1 425 ? -3.979 -10.406 5.711 1 94 425 SER B C 1
ATOM 8193 O O . SER B 1 425 ? -3.584 -9.945 4.637 1 94 425 SER B O 1
ATOM 8195 N N . ASP B 1 426 ? -3.314 -11.188 6.48 1 92 426 ASP B N 1
ATOM 8196 C CA . ASP B 1 426 ? -2.066 -11.812 6.059 1 92 426 ASP B CA 1
ATOM 8197 C C . ASP B 1 426 ? -2.188 -13.336 6.055 1 92 426 ASP B C 1
ATOM 8199 O O . ASP B 1 426 ? -2.68 -13.922 7.02 1 92 426 ASP B O 1
ATOM 8203 N N . VAL B 1 427 ? -1.786 -13.93 4.957 1 93 427 VAL B N 1
ATOM 8204 C CA . VAL B 1 427 ? -1.891 -15.375 4.805 1 93 427 VAL B CA 1
ATOM 8205 C C . VAL B 1 427 ? -0.498 -16 4.848 1 93 427 VAL B C 1
ATOM 8207 O O . VAL B 1 427 ? 0.376 -15.648 4.055 1 93 427 VAL B O 1
ATOM 8210 N N . ARG B 1 428 ? -0.288 -16.953 5.707 1 90.44 428 ARG B N 1
ATOM 8211 C CA . ARG B 1 428 ? 0.992 -17.641 5.855 1 90.44 428 ARG B CA 1
ATOM 8212 C C . ARG B 1 428 ? 0.815 -19.141 5.77 1 90.44 428 ARG B C 1
ATOM 8214 O O . ARG B 1 428 ? 0.458 -19.797 6.758 1 90.44 428 ARG B O 1
ATOM 8221 N N . PRO B 1 429 ? 1.111 -19.75 4.66 1 89.81 429 PRO B N 1
ATOM 8222 C CA . PRO B 1 429 ? 0.999 -21.203 4.5 1 89.81 429 PRO B CA 1
ATOM 8223 C C . PRO B 1 429 ? 2.256 -21.938 4.949 1 89.81 429 PRO B C 1
ATOM 8225 O O . PRO B 1 429 ? 3.367 -21.422 4.801 1 89.81 429 PRO B O 1
ATOM 8228 N N . ALA B 1 430 ? 2.1 -23.031 5.57 1 88.12 430 ALA B N 1
ATOM 8229 C CA . ALA B 1 430 ? 3.152 -24 5.84 1 88.12 430 ALA B CA 1
ATOM 8230 C C . ALA B 1 430 ? 2.861 -25.328 5.148 1 88.12 430 ALA B C 1
ATOM 8232 O O . ALA B 1 430 ? 1.896 -26.016 5.488 1 88.12 430 ALA B O 1
ATOM 8233 N N . PHE B 1 431 ? 3.695 -25.703 4.219 1 85.38 431 PHE B N 1
ATOM 8234 C CA . PHE B 1 431 ? 3.445 -26.906 3.443 1 85.38 431 PHE B CA 1
ATOM 8235 C C . PHE B 1 431 ? 3.686 -28.156 4.293 1 85.38 431 PHE B C 1
ATOM 8237 O O . PHE B 1 431 ? 4.66 -28.219 5.043 1 85.38 431 PHE B O 1
ATOM 8244 N N . LEU B 1 432 ? 2.734 -29.016 4.113 1 86.06 432 LEU B N 1
ATOM 8245 C CA . LEU B 1 432 ? 2.809 -30.266 4.871 1 86.06 432 LEU B CA 1
ATOM 8246 C C . LEU B 1 432 ? 3.643 -31.312 4.133 1 86.06 432 LEU B C 1
ATOM 8248 O O . LEU B 1 432 ? 3.566 -31.406 2.904 1 86.06 432 LEU B O 1
ATOM 8252 N N . PRO B 1 433 ? 4.395 -32 4.918 1 83.69 433 PRO B N 1
ATOM 8253 C CA . PRO B 1 433 ? 5.117 -33.094 4.281 1 83.69 433 PRO B CA 1
ATOM 8254 C C . PRO B 1 433 ? 4.188 -34.188 3.732 1 83.69 433 PRO B C 1
ATOM 8256 O O . PRO B 1 433 ? 3.109 -34.406 4.289 1 83.69 433 PRO B O 1
ATOM 8259 N N . PRO B 1 434 ? 4.57 -34.781 2.674 1 78.88 434 PRO B N 1
ATOM 8260 C CA . PRO B 1 434 ? 3.719 -35.781 2.02 1 78.88 434 PRO B CA 1
ATOM 8261 C C . PRO B 1 434 ? 3.32 -36.938 2.953 1 78.88 434 PRO B C 1
ATOM 8263 O O . PRO B 1 434 ? 2.238 -37.5 2.805 1 78.88 434 PRO B O 1
ATOM 8266 N N . ASP B 1 435 ? 4.082 -37.25 3.908 1 78.44 435 ASP B N 1
ATOM 8267 C CA . ASP B 1 435 ? 3.777 -38.344 4.82 1 78.44 435 ASP B CA 1
ATOM 8268 C C . ASP B 1 435 ? 2.611 -38 5.742 1 78.44 435 ASP B C 1
ATOM 8270 O O . ASP B 1 435 ? 1.917 -38.875 6.242 1 78.44 435 ASP B O 1
ATOM 8274 N N . VAL B 1 436 ? 2.457 -36.75 5.934 1 74.5 436 VAL B N 1
ATOM 8275 C CA . VAL B 1 436 ? 1.435 -36.281 6.859 1 74.5 436 VAL B CA 1
ATOM 8276 C C . VAL B 1 436 ? 0.058 -36.375 6.211 1 74.5 436 VAL B C 1
ATOM 8278 O O . VAL B 1 436 ? -0.896 -36.844 6.836 1 74.5 436 VAL B O 1
ATOM 8281 N N . TYR B 1 437 ? -0.085 -35.938 5.031 1 74.56 437 TYR B N 1
ATOM 8282 C CA . TYR B 1 437 ? -1.418 -35.938 4.441 1 74.56 437 TYR B CA 1
ATOM 8283 C C . TYR B 1 437 ? -1.675 -37.25 3.699 1 74.56 437 TYR B C 1
ATOM 8285 O O . TYR B 1 437 ? -2.824 -37.594 3.408 1 74.56 437 TYR B O 1
ATOM 8293 N N . ALA B 1 438 ? -0.661 -38.094 3.682 1 69.56 438 ALA B N 1
ATOM 8294 C CA . ALA B 1 438 ? -0.794 -39.406 3.066 1 69.56 438 ALA B CA 1
ATOM 8295 C C . ALA B 1 438 ? -1.687 -39.344 1.829 1 69.56 438 ALA B C 1
ATOM 8297 O O . ALA B 1 438 ? -1.389 -38.625 0.876 1 69.56 438 ALA B O 1
ATOM 8298 N N . ASN B 1 439 ? -2.863 -39.969 1.963 1 71.06 439 ASN B N 1
ATOM 8299 C CA . ASN B 1 439 ? -3.756 -40.094 0.813 1 71.06 439 ASN B CA 1
ATOM 8300 C C . ASN B 1 439 ? -4.859 -39.031 0.865 1 71.06 439 ASN B C 1
ATOM 8302 O O . ASN B 1 439 ? -5.695 -38.969 -0.04 1 71.06 439 ASN B O 1
ATOM 8306 N N . ASN B 1 440 ? -4.734 -38.188 1.928 1 84.88 440 ASN B N 1
ATOM 8307 C CA . ASN B 1 440 ? -5.754 -37.156 2.039 1 84.88 440 ASN B CA 1
ATOM 8308 C C . ASN B 1 440 ? -5.191 -35.781 1.717 1 84.88 440 ASN B C 1
ATOM 8310 O O . ASN B 1 440 ? -4.027 -35.5 2 1 84.88 440 ASN B O 1
ATOM 8314 N N . SER B 1 441 ? -5.844 -35.062 0.804 1 91.06 441 SER B N 1
ATOM 8315 C CA . SER B 1 441 ? -5.461 -33.719 0.488 1 91.06 441 SER B CA 1
ATOM 8316 C C . SER B 1 441 ? -6.383 -32.688 1.172 1 91.06 441 SER B C 1
ATOM 8318 O O . SER B 1 441 ? -7.605 -32.781 1.027 1 91.06 441 SER B O 1
ATOM 8320 N N . TYR B 1 442 ? -5.742 -31.938 2.049 1 94.62 442 TYR B N 1
ATOM 8321 C CA . TYR B 1 442 ? -6.566 -30.984 2.785 1 94.62 442 TYR B CA 1
ATOM 8322 C C . TYR B 1 442 ? -5.789 -29.719 3.096 1 94.62 442 TYR B C 1
ATOM 8324 O O . TYR B 1 442 ? -4.59 -29.641 2.824 1 94.62 442 TYR B O 1
ATOM 8332 N N . VAL B 1 443 ? -6.512 -28.703 3.551 1 95.94 443 VAL B N 1
ATOM 8333 C CA . VAL B 1 443 ? -5.965 -27.453 4.078 1 95.94 443 VAL B CA 1
ATOM 8334 C C . VAL B 1 443 ? -6.441 -27.234 5.512 1 95.94 443 VAL B C 1
ATOM 8336 O O . VAL B 1 443 ? -7.641 -27.281 5.789 1 95.94 443 VAL B O 1
ATOM 8339 N N . ASP B 1 444 ? -5.535 -27.156 6.387 1 96.94 444 ASP B N 1
ATOM 8340 C CA . ASP B 1 444 ? -5.875 -26.703 7.73 1 96.94 444 ASP B CA 1
ATOM 8341 C C . ASP B 1 444 ? -5.801 -25.188 7.832 1 96.94 444 ASP B C 1
ATOM 8343 O O . ASP B 1 444 ? -4.711 -24.609 7.812 1 96.94 444 ASP B O 1
ATOM 8347 N N . LEU B 1 445 ? -6.949 -24.594 7.965 1 98.25 445 LEU B N 1
ATOM 8348 C CA . LEU B 1 445 ? -7.035 -23.125 7.957 1 98.25 445 LEU B CA 1
ATOM 8349 C C . LEU B 1 445 ? -7.352 -22.594 9.352 1 98.25 445 LEU B C 1
ATOM 8351 O O . LEU B 1 445 ? -8.32 -23.016 9.977 1 98.25 445 LEU B O 1
ATOM 8355 N N . ASP B 1 446 ? -6.531 -21.781 9.867 1 98.62 446 ASP B N 1
ATOM 8356 C CA . ASP B 1 446 ? -6.75 -21.078 11.125 1 98.62 446 ASP B CA 1
ATOM 8357 C C . ASP B 1 446 ? -6.848 -19.562 10.906 1 98.62 446 ASP B C 1
ATOM 8359 O O . ASP B 1 446 ? -5.871 -18.922 10.516 1 98.62 446 ASP B O 1
ATOM 8363 N N . VAL B 1 447 ? -8.016 -19.016 11.156 1 98.69 447 VAL B N 1
ATOM 8364 C CA . VAL B 1 447 ? -8.25 -17.594 10.977 1 98.69 447 VAL B CA 1
ATOM 8365 C C . VAL B 1 447 ? -8.477 -16.938 12.336 1 98.69 447 VAL B C 1
ATOM 8367 O O . VAL B 1 447 ? -9.359 -17.344 13.094 1 98.69 447 VAL B O 1
ATOM 8370 N N . HIS B 1 448 ? -7.688 -15.945 12.664 1 98.69 448 HIS B N 1
ATOM 8371 C CA . HIS B 1 448 ? -7.828 -15.273 13.953 1 98.69 448 HIS B CA 1
ATOM 8372 C C . HIS B 1 448 ? -7.332 -13.836 13.875 1 98.69 448 HIS B C 1
ATOM 8374 O O . HIS B 1 448 ? -6.723 -13.43 12.883 1 98.69 448 HIS B O 1
ATOM 8380 N N . PHE B 1 449 ? -7.668 -13.031 14.867 1 98.38 449 PHE B N 1
ATOM 8381 C CA . PHE B 1 449 ? -7.156 -11.672 14.953 1 98.38 449 PHE B CA 1
ATOM 8382 C C . PHE B 1 449 ? -5.695 -11.664 15.383 1 98.38 449 PHE B C 1
ATOM 8384 O O . PHE B 1 449 ? -5.293 -12.461 16.234 1 98.38 449 PHE B O 1
ATOM 8391 N N . ARG B 1 450 ? -4.926 -10.781 14.82 1 97 450 ARG B N 1
ATOM 8392 C CA . ARG B 1 450 ? -3.514 -10.633 15.156 1 97 450 ARG B CA 1
ATOM 8393 C C . ARG B 1 450 ? -3.34 -9.992 16.531 1 97 450 ARG B C 1
ATOM 8395 O O . ARG B 1 450 ? -2.453 -10.375 17.297 1 97 450 ARG B O 1
ATOM 8402 N N . PHE B 1 451 ? -4.246 -9.023 16.859 1 96 451 PHE B N 1
ATOM 8403 C CA . PHE B 1 451 ? -4.203 -8.266 18.109 1 96 451 PHE B CA 1
ATOM 8404 C C . PHE B 1 451 ? -5.582 -8.203 18.75 1 96 451 PHE B C 1
ATOM 8406 O O . PHE B 1 451 ? -6.594 -8.406 18.078 1 96 451 PHE B O 1
ATOM 8413 N N . GLU B 1 452 ? -5.617 -7.867 20.016 1 97.19 452 GLU B N 1
ATOM 8414 C CA . GLU B 1 452 ? -6.879 -7.75 20.75 1 97.19 452 GLU B CA 1
ATOM 8415 C C . GLU B 1 452 ? -7.438 -6.332 20.656 1 97.19 452 GLU B C 1
ATOM 8417 O O . GLU B 1 452 ? -8.523 -6.059 21.172 1 97.19 452 GLU B O 1
ATOM 8422 N N . THR B 1 453 ? -6.664 -5.516 19.938 1 95.88 453 THR B N 1
ATOM 8423 C CA . THR B 1 453 ? -7.086 -4.125 19.828 1 95.88 453 THR B CA 1
ATOM 8424 C C . THR B 1 453 ? -7.113 -3.689 18.359 1 95.88 453 THR B C 1
ATOM 8426 O O . THR B 1 453 ? -6.48 -4.316 17.516 1 95.88 453 THR B O 1
ATOM 8429 N N . ILE B 1 454 ? -7.879 -2.596 18.156 1 95.38 454 ILE B N 1
ATOM 8430 C CA . ILE B 1 454 ? -8.094 -2.096 16.797 1 95.38 454 ILE B CA 1
ATOM 8431 C C . ILE B 1 454 ? -7.648 -0.639 16.719 1 95.38 454 ILE B C 1
ATOM 8433 O O . ILE B 1 454 ? -7.855 0.14 17.641 1 95.38 454 ILE B O 1
ATOM 8437 N N . MET B 1 455 ? -6.941 -0.343 15.562 1 94 455 MET B N 1
ATOM 8438 C CA . MET B 1 455 ? -6.68 1.057 15.234 1 94 455 MET B CA 1
ATOM 8439 C C . MET B 1 455 ? -7.926 1.728 14.672 1 94 455 MET B C 1
ATOM 8441 O O . MET B 1 455 ? -8.586 1.181 13.781 1 94 455 MET B O 1
ATOM 8445 N N . VAL B 1 456 ? -8.289 2.873 15.219 1 94.5 456 VAL B N 1
ATOM 8446 C CA . VAL B 1 456 ? -9.453 3.625 14.758 1 94.5 456 VAL B CA 1
ATOM 8447 C C . VAL B 1 456 ? -9.008 4.992 14.242 1 94.5 456 VAL B C 1
ATOM 8449 O O . VAL B 1 456 ? -8.375 5.762 14.969 1 94.5 456 VAL B O 1
ATOM 8452 N N . TYR B 1 457 ? -9.312 5.242 13.023 1 93.44 457 TYR B N 1
ATOM 8453 C CA . TYR B 1 457 ? -9.008 6.531 12.422 1 93.44 457 TYR B CA 1
ATOM 8454 C C . TYR B 1 457 ? -10.266 7.371 12.258 1 93.44 457 TYR B C 1
ATOM 8456 O O . TYR B 1 457 ? -11.289 6.883 11.773 1 93.44 457 TYR B O 1
ATOM 8464 N N . ARG B 1 458 ? -10.188 8.57 12.633 1 92.94 458 ARG B N 1
ATOM 8465 C CA . ARG B 1 458 ? -11.305 9.5 12.531 1 92.94 458 ARG B CA 1
ATOM 8466 C C . ARG B 1 458 ? -10.945 10.703 11.664 1 92.94 458 ARG B C 1
ATOM 8468 O O . ARG B 1 458 ? -9.906 11.336 11.883 1 92.94 458 ARG B O 1
ATOM 8475 N N . THR B 1 459 ? -11.773 10.945 10.75 1 89.62 459 THR B N 1
ATOM 8476 C CA . THR B 1 459 ? -11.594 12.117 9.891 1 89.62 459 THR B CA 1
ATOM 8477 C C . THR B 1 459 ? -12.555 13.227 10.297 1 89.62 459 THR B C 1
ATOM 8479 O O . THR B 1 459 ? -13.766 13.008 10.414 1 89.62 459 THR B O 1
ATOM 8482 N N . SER B 1 460 ? -11.961 14.359 10.594 1 86.88 460 SER B N 1
ATOM 8483 C CA . SER B 1 460 ? -12.742 15.523 11 1 86.88 460 SER B CA 1
ATOM 8484 C C . SER B 1 460 ? -12.297 16.781 10.258 1 86.88 460 SER B C 1
ATOM 8486 O O . SER B 1 460 ? -11.289 16.75 9.539 1 86.88 460 SER B O 1
ATOM 8488 N N . LEU B 1 461 ? -13.086 17.797 10.422 1 81.38 461 LEU B N 1
ATOM 8489 C CA . LEU B 1 461 ? -12.719 19.094 9.836 1 81.38 461 LEU B CA 1
ATOM 8490 C C . LEU B 1 461 ? -11.68 19.797 10.695 1 81.38 461 LEU B C 1
ATOM 8492 O O . LEU B 1 461 ? -11.805 19.844 11.922 1 81.38 461 LEU B O 1
ATOM 8496 N N . VAL B 1 462 ? -10.453 20.234 10.109 1 73.44 462 VAL B N 1
ATOM 8497 C CA . VAL B 1 462 ? -9.359 20.891 10.828 1 73.44 462 VAL B CA 1
ATOM 8498 C C . VAL B 1 462 ? -9.828 22.219 11.398 1 73.44 462 VAL B C 1
ATOM 8500 O O . VAL B 1 462 ? -9.469 22.594 12.516 1 73.44 462 VAL B O 1
ATOM 8503 N N . PHE B 1 463 ? -10.328 23.062 10.617 1 73.88 463 PHE B N 1
ATOM 8504 C CA . PHE B 1 463 ? -10.75 24.422 10.961 1 73.88 463 PHE B CA 1
ATOM 8505 C C . PHE B 1 463 ? -12.266 24.562 10.828 1 73.88 463 PHE B C 1
ATOM 8507 O O . PHE B 1 463 ? -12.789 24.719 9.727 1 73.88 463 PHE B O 1
ATOM 8514 N N . GLY B 1 464 ? -12.883 24.438 12.18 1 67.31 464 GLY B N 1
ATOM 8515 C CA . GLY B 1 464 ? -14.328 24.547 12.211 1 67.31 464 GLY B CA 1
ATOM 8516 C C . GLY B 1 464 ? -14.82 25.969 12.367 1 67.31 464 GLY B C 1
ATOM 8517 O O . GLY B 1 464 ? -14.023 26.906 12.422 1 67.31 464 GLY B O 1
ATOM 8518 N N . TRP B 1 465 ? -16.031 26.203 12.414 1 73.31 465 TRP B N 1
ATOM 8519 C CA . TRP B 1 465 ? -16.656 27.516 12.484 1 73.31 465 TRP B CA 1
ATOM 8520 C C . TRP B 1 465 ? -16.328 28.203 13.805 1 73.31 465 TRP B C 1
ATOM 8522 O O . TRP B 1 465 ? -16.125 29.422 13.836 1 73.31 465 TRP B O 1
ATOM 8532 N N . VAL B 1 466 ? -16.141 27.516 14.828 1 71.25 466 VAL B N 1
ATOM 8533 C CA . VAL B 1 466 ? -15.812 28.094 16.125 1 71.25 466 VAL B CA 1
ATOM 8534 C C . VAL B 1 466 ? -14.375 28.625 16.094 1 71.25 466 VAL B C 1
ATOM 8536 O O . VAL B 1 466 ? -14.109 29.734 16.594 1 71.25 466 VAL B O 1
ATOM 8539 N N . ASP B 1 467 ? -13.516 27.875 15.492 1 75.75 467 ASP B N 1
ATOM 8540 C CA . ASP B 1 467 ? -12.133 28.312 15.383 1 75.75 467 ASP B CA 1
ATOM 8541 C C . ASP B 1 467 ? -12.023 29.594 14.562 1 75.75 467 ASP B C 1
ATOM 8543 O O . ASP B 1 467 ? -11.227 30.484 14.891 1 75.75 467 ASP B O 1
ATOM 8547 N N . LEU B 1 468 ? -12.805 29.547 13.586 1 77.44 468 LEU B N 1
ATOM 8548 C CA . LEU B 1 468 ? -12.805 30.734 12.734 1 77.44 468 LEU B CA 1
ATOM 8549 C C . LEU B 1 468 ? -13.273 31.969 13.516 1 77.44 468 LEU B C 1
ATOM 8551 O O . LEU B 1 468 ? -12.641 33.031 13.461 1 77.44 468 LEU B O 1
ATOM 8555 N N . MET B 1 469 ? -14.234 31.875 14.375 1 77.5 469 MET B N 1
ATOM 8556 C CA . MET B 1 469 ? -14.797 32.969 15.156 1 77.5 469 MET B CA 1
ATOM 8557 C C . MET B 1 469 ? -13.797 33.469 16.203 1 77.5 469 MET B C 1
ATOM 8559 O O . MET B 1 469 ? -13.633 34.656 16.391 1 77.5 469 MET B O 1
ATOM 8563 N N . VAL B 1 470 ? -13.227 32.531 16.734 1 74.44 470 VAL B N 1
ATOM 8564 C CA . VAL B 1 470 ? -12.242 32.875 17.75 1 74.44 470 VAL B CA 1
ATOM 8565 C C . VAL B 1 470 ? -11.055 33.594 17.109 1 74.44 470 VAL B C 1
ATOM 8567 O O . VAL B 1 470 ? -10.555 34.562 17.656 1 74.44 470 VAL B O 1
ATOM 8570 N N . SER B 1 471 ? -10.68 33.094 15.969 1 79.75 471 SER B N 1
ATOM 8571 C CA . SER B 1 471 ? -9.555 33.688 15.273 1 79.75 471 SER B CA 1
ATOM 8572 C C . SER B 1 471 ? -9.906 35.094 14.789 1 79.75 471 SER B C 1
ATOM 8574 O O . SER B 1 471 ? -9.086 36.031 14.875 1 79.75 471 SER B O 1
ATOM 8576 N N . PHE B 1 472 ? -11.086 35.25 14.375 1 77.44 472 PHE B N 1
ATOM 8577 C CA . PHE B 1 472 ? -11.531 36.562 13.938 1 77.44 472 PHE B CA 1
ATOM 8578 C C . PHE B 1 472 ? -11.555 37.531 15.109 1 77.44 472 PHE B C 1
ATOM 8580 O O . PHE B 1 472 ? -11.109 38.688 14.977 1 77.44 472 PHE B O 1
ATOM 8587 N N . GLY B 1 473 ? -11.992 37.062 16.203 1 74.81 473 GLY B N 1
ATOM 8588 C CA . GLY B 1 473 ? -12.008 37.906 17.391 1 74.81 473 GLY B CA 1
ATOM 8589 C C . GLY B 1 473 ? -10.625 38.312 17.859 1 74.81 473 GLY B C 1
ATOM 8590 O O . GLY B 1 473 ? -10.398 39.469 18.219 1 74.81 473 GLY B O 1
ATOM 8591 N N . GLY B 1 474 ? -9.812 37.312 17.859 1 76.44 474 GLY B N 1
ATOM 8592 C CA . GLY B 1 474 ? -8.445 37.625 18.266 1 76.44 474 GLY B CA 1
ATOM 8593 C C . GLY B 1 474 ? -7.754 38.625 17.359 1 76.44 474 GLY B C 1
ATOM 8594 O O . GLY B 1 474 ? -7.051 39.5 17.828 1 76.44 474 GLY B O 1
ATOM 8595 N N . ILE B 1 475 ? -8.031 38.469 16.109 1 80.31 475 ILE B N 1
ATOM 8596 C CA . ILE B 1 475 ? -7.395 39.344 15.141 1 80.31 475 ILE B CA 1
ATOM 8597 C C . ILE B 1 475 ? -8.008 40.75 15.234 1 80.31 475 ILE B C 1
ATOM 8599 O O . ILE B 1 475 ? -7.289 41.75 15.195 1 80.31 475 ILE B O 1
ATOM 8603 N N . ALA B 1 476 ? -9.281 40.781 15.383 1 78.62 476 ALA B N 1
ATOM 8604 C CA . ALA B 1 476 ? -9.945 42.094 15.547 1 78.62 476 ALA B CA 1
ATOM 8605 C C . ALA B 1 476 ? -9.484 42.781 16.828 1 78.62 476 ALA B C 1
ATOM 8607 O O . ALA B 1 476 ? -9.305 44 16.859 1 78.62 476 ALA B O 1
ATOM 8608 N N . GLY B 1 477 ? -9.242 41.969 17.781 1 76.38 477 GLY B N 1
ATOM 8609 C CA . GLY B 1 477 ? -8.742 42.531 19.031 1 76.38 477 GLY B CA 1
ATOM 8610 C C . GLY B 1 477 ? -7.309 43 18.953 1 76.38 477 GLY B C 1
ATOM 8611 O O . GLY B 1 477 ? -6.973 44.062 19.469 1 76.38 477 GLY B O 1
ATOM 8612 N N . LEU B 1 478 ? -6.598 42.312 18.266 1 80.06 478 LEU B N 1
ATOM 8613 C CA . LEU B 1 478 ? -5.176 42.625 18.156 1 80.06 478 LEU B CA 1
ATOM 8614 C C . LEU B 1 478 ? -4.949 43.844 17.281 1 80.06 478 LEU B C 1
ATOM 8616 O O . LEU B 1 478 ? -4.203 44.75 17.656 1 80.06 478 LEU B O 1
ATOM 8620 N N . PHE B 1 479 ? -5.625 43.844 16.156 1 81.12 479 PHE B N 1
ATOM 8621 C CA . PHE B 1 479 ? -5.34 44.906 15.195 1 81.12 479 PHE B CA 1
ATOM 8622 C C . PHE B 1 479 ? -6.152 46.156 15.5 1 81.12 479 PHE B C 1
ATOM 8624 O O . PHE B 1 479 ? -5.625 47.281 15.461 1 81.12 479 PHE B O 1
ATOM 8631 N N . LEU B 1 480 ? -7.406 46 15.875 1 75.25 480 LEU B N 1
ATOM 8632 C CA . LEU B 1 480 ? -8.297 47.156 15.945 1 75.25 480 LEU B CA 1
ATOM 8633 C C . LEU B 1 480 ? -8.812 47.344 17.375 1 75.25 480 LEU B C 1
ATOM 8635 O O . LEU B 1 480 ? -9.367 48.406 17.688 1 75.25 480 LEU B O 1
ATOM 8639 N N . GLY B 1 481 ? -8.602 46.438 18.172 1 76.25 481 GLY B N 1
ATOM 8640 C CA . GLY B 1 481 ? -9.148 46.531 19.516 1 76.25 481 GLY B CA 1
ATOM 8641 C C . GLY B 1 481 ? -10.664 46.531 19.547 1 76.25 481 GLY B C 1
ATOM 8642 O O . GLY B 1 481 ? -11.273 47.156 20.391 1 76.25 481 GLY B O 1
ATOM 8643 N N . CYS B 1 482 ? -11.211 46 18.516 1 75.38 482 CYS B N 1
ATOM 8644 C CA . CYS B 1 482 ? -12.664 46 18.406 1 75.38 482 CYS B CA 1
ATOM 8645 C C . CYS B 1 482 ? -13.266 44.688 18.875 1 75.38 482 CYS B C 1
ATOM 8647 O O . CYS B 1 482 ? -12.578 43.688 18.922 1 75.38 482 CYS B O 1
ATOM 8649 N N . SER B 1 483 ? -14.406 44.75 19.547 1 73.75 483 SER B N 1
ATOM 8650 C CA . SER B 1 483 ? -15.211 43.625 19.969 1 73.75 483 SER B CA 1
ATOM 8651 C C . SER B 1 483 ? -16.578 43.625 19.297 1 73.75 483 SER B C 1
ATOM 8653 O O . SER B 1 483 ? -16.875 44.531 18.5 1 73.75 483 SER B O 1
ATOM 8655 N N . LEU B 1 484 ? -17.328 42.688 19.5 1 74.31 484 LEU B N 1
ATOM 8656 C CA . LEU B 1 484 ? -18.688 42.656 19 1 74.31 484 LEU B CA 1
ATOM 8657 C C . LEU B 1 484 ? -19.5 43.812 19.547 1 74.31 484 LEU B C 1
ATOM 8659 O O . LEU B 1 484 ? -20.359 44.375 18.844 1 74.31 484 LEU B O 1
ATOM 8663 N N . ILE B 1 485 ? -19.188 44.25 20.688 1 67.81 485 ILE B N 1
ATOM 8664 C CA . ILE B 1 485 ? -19.875 45.375 21.312 1 67.81 485 ILE B CA 1
ATOM 8665 C C . ILE B 1 485 ? -19.547 46.656 20.562 1 67.81 485 ILE B C 1
ATOM 8667 O O . ILE B 1 485 ? -20.422 47.5 20.344 1 67.81 485 ILE B O 1
ATOM 8671 N N . SER B 1 486 ? -18.281 46.719 20.094 1 74.5 486 SER B N 1
ATOM 8672 C CA . SER B 1 486 ? -17.906 47.875 19.312 1 74.5 486 SER B CA 1
ATOM 8673 C C . SER B 1 486 ? -18.656 47.938 17.984 1 74.5 486 SER B C 1
ATOM 8675 O O . SER B 1 486 ? -19.016 49 17.516 1 74.5 486 SER B O 1
ATOM 8677 N N . GLY B 1 487 ? -18.875 46.781 17.547 1 76.06 487 GLY B N 1
ATOM 8678 C CA . GLY B 1 487 ? -19.688 46.719 16.344 1 76.06 487 GLY B CA 1
ATOM 8679 C C . GLY B 1 487 ? -21.125 47.156 16.562 1 76.06 487 GLY B C 1
ATOM 8680 O O . GLY B 1 487 ? -21.703 47.875 15.734 1 76.06 487 GLY B O 1
ATOM 8681 N N . MET B 1 488 ? -21.594 46.844 17.75 1 75.19 488 MET B N 1
ATOM 8682 C CA . MET B 1 488 ? -22.953 47.25 18.094 1 75.19 488 MET B CA 1
ATOM 8683 C C . MET B 1 488 ? -23.016 48.75 18.344 1 75.19 488 MET B C 1
ATOM 8685 O O . MET B 1 488 ? -24 49.406 18.016 1 75.19 488 MET B O 1
ATOM 8689 N N . GLU B 1 489 ? -21.953 49.281 18.906 1 73.69 489 GLU B N 1
ATOM 8690 C CA . GLU B 1 489 ? -21.875 50.719 19.094 1 73.69 489 GLU B CA 1
ATOM 8691 C C . GLU B 1 489 ? -21.922 51.469 17.75 1 73.69 489 GLU B C 1
ATOM 8693 O O . GLU B 1 489 ? -22.625 52.469 17.609 1 73.69 489 GLU B O 1
ATOM 8698 N N . LEU B 1 490 ? -21.281 50.844 16.859 1 76.5 490 LEU B N 1
ATOM 8699 C CA . LEU B 1 490 ? -21.266 51.438 15.531 1 76.5 490 LEU B CA 1
ATOM 8700 C C . LEU B 1 490 ? -22.625 51.312 14.859 1 76.5 490 LEU B C 1
ATOM 8702 O O . LEU B 1 490 ? -23.109 52.25 14.227 1 76.5 490 LEU B O 1
ATOM 8706 N N . ALA B 1 491 ? -23.172 50.219 15.086 1 79.69 491 ALA B N 1
ATOM 8707 C CA . ALA B 1 491 ? -24.5 50 14.523 1 79.69 491 ALA B CA 1
ATOM 8708 C C . ALA B 1 491 ? -25.531 50.938 15.164 1 79.69 491 ALA B C 1
ATOM 8710 O O . ALA B 1 491 ? -26.375 51.5 14.477 1 79.69 491 ALA B O 1
ATOM 8711 N N . TYR B 1 492 ? -25.422 51.031 16.5 1 74.06 492 TYR B N 1
ATOM 8712 C CA . TYR B 1 492 ? -26.312 51.938 17.219 1 74.06 492 TYR B CA 1
ATOM 8713 C C . TYR B 1 492 ? -26.125 53.375 16.75 1 74.06 492 TYR B C 1
ATOM 8715 O O . TYR B 1 492 ? -27.109 54.094 16.547 1 74.06 492 TYR B O 1
ATOM 8723 N N . PHE B 1 493 ? -24.922 53.75 16.531 1 73.94 493 PHE B N 1
ATOM 8724 C CA . PHE B 1 493 ? -24.609 55.125 16.078 1 73.94 493 PHE B CA 1
ATOM 8725 C C . PHE B 1 493 ? -25.172 55.375 14.68 1 73.94 493 PHE B C 1
ATOM 8727 O O . PHE B 1 493 ? -25.828 56.375 14.438 1 73.94 493 PHE B O 1
ATOM 8734 N N . LEU B 1 494 ? -25.062 54.406 13.82 1 76.19 494 LEU B N 1
ATOM 8735 C CA . LEU B 1 494 ? -25.438 54.562 12.422 1 76.19 494 LEU B CA 1
ATOM 8736 C C . LEU B 1 494 ? -26.953 54.438 12.25 1 76.19 494 LEU B C 1
ATOM 8738 O O . LEU B 1 494 ? -27.562 55.156 11.461 1 76.19 494 LEU B O 1
ATOM 8742 N N . CYS B 1 495 ? -27.516 53.656 13.055 1 76.88 495 CYS B N 1
ATOM 8743 C CA . CYS B 1 495 ? -28.906 53.312 12.82 1 76.88 495 CYS B CA 1
ATOM 8744 C C . CYS B 1 495 ? -29.812 54.188 13.672 1 76.88 495 CYS B C 1
ATOM 8746 O O . CYS B 1 495 ? -30.969 54.469 13.312 1 76.88 495 CYS B O 1
ATOM 8748 N N . ILE B 1 496 ? -29.281 54.531 14.781 1 71.69 496 ILE B N 1
ATOM 8749 C CA . ILE B 1 496 ? -30.172 55.219 15.695 1 71.69 496 ILE B CA 1
ATOM 8750 C C . ILE B 1 496 ? -29.75 56.688 15.805 1 71.69 496 ILE B C 1
ATOM 8752 O O . ILE B 1 496 ? -30.562 57.594 15.617 1 71.69 496 ILE B O 1
ATOM 8756 N N . GLU B 1 497 ? -28.484 57 15.953 1 73.56 497 GLU B N 1
ATOM 8757 C CA . GLU B 1 497 ? -28.047 58.344 16.25 1 73.56 497 GLU B CA 1
ATOM 8758 C C . GLU B 1 497 ? -28.016 59.219 15 1 73.56 497 GLU B C 1
ATOM 8760 O O . GLU B 1 497 ? -28.406 60.375 15.039 1 73.56 497 GLU B O 1
ATOM 8765 N N . VAL B 1 498 ? -27.641 58.625 13.953 1 76 498 VAL B N 1
ATOM 8766 C CA . VAL B 1 498 ? -27.547 59.375 12.719 1 76 498 VAL B CA 1
ATOM 8767 C C . VAL B 1 498 ? -28.938 59.75 12.227 1 76 498 VAL B C 1
ATOM 8769 O O . VAL B 1 498 ? -29.203 60.938 11.953 1 76 498 VAL B O 1
ATOM 8772 N N . PRO B 1 499 ? -29.797 58.812 12.211 1 72.69 499 PRO B N 1
ATOM 8773 C CA . PRO B 1 499 ? -31.141 59.25 11.805 1 72.69 499 PRO B CA 1
ATOM 8774 C C . PRO B 1 499 ? -31.797 60.156 12.828 1 72.69 499 PRO B C 1
ATOM 8776 O O . PRO B 1 499 ? -32.562 61.062 12.453 1 72.69 499 PRO B O 1
ATOM 8779 N N . ALA B 1 500 ? -31.469 59.938 14.078 1 67.75 500 ALA B N 1
ATOM 8780 C CA . ALA B 1 500 ? -32.031 60.812 15.109 1 67.75 500 ALA B CA 1
ATOM 8781 C C . ALA B 1 500 ? -31.531 62.219 14.945 1 67.75 500 ALA B C 1
ATOM 8783 O O . ALA B 1 500 ? -32.281 63.188 15.133 1 67.75 500 ALA B O 1
ATOM 8784 N N . PHE B 1 501 ? -30.312 62.312 14.578 1 70.81 501 PHE B N 1
ATOM 8785 C CA . PHE B 1 501 ? -29.75 63.625 14.328 1 70.81 501 PHE B CA 1
ATOM 8786 C C . PHE B 1 501 ? -30.359 64.25 13.078 1 70.81 501 PHE B C 1
ATOM 8788 O O . PHE B 1 501 ? -30.609 65.5 13.047 1 70.81 501 PHE B O 1
ATOM 8795 N N . GLY B 1 502 ? -30.625 63.469 12.172 1 68.81 502 GLY B N 1
ATOM 8796 C CA . GLY B 1 502 ? -31.281 63.938 10.969 1 68.81 502 GLY B CA 1
ATOM 8797 C C . GLY B 1 502 ? -32.719 64.375 11.219 1 68.81 502 GLY B C 1
ATOM 8798 O O . GLY B 1 502 ? -33.156 65.438 10.719 1 68.81 502 GLY B O 1
ATOM 8799 N N . LEU B 1 503 ? -33.344 63.656 12 1 68.38 503 LEU B N 1
ATOM 8800 C CA . LEU B 1 503 ? -34.75 63.969 12.32 1 68.38 503 LEU B CA 1
ATOM 8801 C C . LEU B 1 503 ? -34.812 65.25 13.195 1 68.38 503 LEU B C 1
ATOM 8803 O O . LEU B 1 503 ? -35.719 66.062 13.039 1 68.38 503 LEU B O 1
ATOM 8807 N N . ASP B 1 504 ? -33.844 65.312 14.07 1 65.94 504 ASP B N 1
ATOM 8808 C CA . ASP B 1 504 ? -33.781 66.5 14.906 1 65.94 504 ASP B CA 1
ATOM 8809 C C . ASP B 1 504 ? -33.469 67.75 14.078 1 65.94 504 ASP B C 1
ATOM 8811 O O . ASP B 1 504 ? -34.031 68.812 14.32 1 65.94 504 ASP B O 1
ATOM 8815 N N . GLY B 1 505 ? -32.625 67.438 13.086 1 64.19 505 GLY B N 1
ATOM 8816 C CA . GLY B 1 505 ? -32.375 68.562 12.156 1 64.19 505 GLY B CA 1
ATOM 8817 C C . GLY B 1 505 ? -33.562 68.938 11.328 1 64.19 505 GLY B C 1
ATOM 8818 O O . GLY B 1 505 ? -33.844 70.125 11.133 1 64.19 505 GLY B O 1
ATOM 8819 N N . LEU B 1 506 ? -34.344 68 10.992 1 65.06 506 LEU B N 1
ATOM 8820 C CA . LEU B 1 506 ? -35.562 68.25 10.227 1 65.06 506 LEU B CA 1
ATOM 8821 C C . LEU B 1 506 ? -36.625 68.875 11.109 1 65.06 506 LEU B C 1
ATOM 8823 O O . LEU B 1 506 ? -37.344 69.75 10.664 1 65.06 506 LEU B O 1
ATOM 8827 N N . ARG B 1 507 ? -36.688 68.438 12.328 1 63.69 507 ARG B N 1
ATOM 8828 C CA . ARG B 1 507 ? -37.656 69 13.273 1 63.69 507 ARG B CA 1
ATOM 8829 C C . ARG B 1 507 ? -37.312 70.438 13.586 1 63.69 507 ARG B C 1
ATOM 8831 O O . ARG B 1 507 ? -38.219 71.312 13.68 1 63.69 507 ARG B O 1
ATOM 8838 N N . ARG B 1 508 ? -36.094 70.75 13.594 1 66.5 508 ARG B N 1
ATOM 8839 C CA . ARG B 1 508 ? -35.688 72.125 13.836 1 66.5 508 ARG B CA 1
ATOM 8840 C C . ARG B 1 508 ? -35.969 73 12.625 1 66.5 508 ARG B C 1
ATOM 8842 O O . ARG B 1 508 ? -36.375 74.125 12.766 1 66.5 508 ARG B O 1
ATOM 8849 N N . ARG B 1 509 ? -35.844 72.375 11.539 1 66.19 509 ARG B N 1
ATOM 8850 C CA . ARG B 1 509 ? -36.125 73.125 10.312 1 66.19 509 ARG B CA 1
ATOM 8851 C C . ARG B 1 509 ? -37.625 73.312 10.164 1 66.19 509 ARG B C 1
ATOM 8853 O O . ARG B 1 509 ? -38.062 74.375 9.734 1 66.19 509 ARG B O 1
ATOM 8860 N N . TRP B 1 510 ? -38.312 72.312 10.609 1 64.12 510 TRP B N 1
ATOM 8861 C CA . TRP B 1 510 ? -39.781 72.438 10.531 1 64.12 510 TRP B CA 1
ATOM 8862 C C . TRP B 1 510 ? -40.312 73.438 11.57 1 64.12 510 TRP B C 1
ATOM 8864 O O . TRP B 1 510 ? -41.188 74.25 11.281 1 64.12 510 TRP B O 1
ATOM 8874 N N . LYS B 1 511 ? -39.719 73.5 12.68 1 64.81 511 LYS B N 1
ATOM 8875 C CA . LYS B 1 511 ? -40.125 74.438 13.703 1 64.81 511 LYS B CA 1
ATOM 8876 C C . LYS B 1 511 ? -39.688 75.875 13.312 1 64.81 511 LYS B C 1
ATOM 8878 O O . LYS B 1 511 ? -40.438 76.812 13.531 1 64.81 511 LYS B O 1
ATOM 8883 N N . ALA B 1 512 ? -38.625 75.938 12.68 1 66.25 512 ALA B N 1
ATOM 8884 C CA . ALA B 1 512 ? -38.156 77.25 12.219 1 66.25 512 ALA B CA 1
ATOM 8885 C C . ALA B 1 512 ? -39.062 77.75 11.086 1 66.25 512 ALA B C 1
ATOM 8887 O O . ALA B 1 512 ? -39.406 78.938 11.039 1 66.25 512 ALA B O 1
ATOM 8888 N N . ARG B 1 513 ? -39.531 76.938 10.336 1 62.69 513 ARG B N 1
ATOM 8889 C CA . ARG B 1 513 ? -40.406 77.312 9.25 1 62.69 513 ARG B CA 1
ATOM 8890 C C . ARG B 1 513 ? -41.812 77.688 9.773 1 62.69 513 ARG B C 1
ATOM 8892 O O . ARG B 1 513 ? -42.438 78.625 9.273 1 62.69 513 ARG B O 1
ATOM 8899 N N . ARG B 1 514 ? -42.25 77.062 10.781 1 62.03 514 ARG B N 1
ATOM 8900 C CA . ARG B 1 514 ? -43.562 77.375 11.359 1 62.03 514 ARG B CA 1
ATOM 8901 C C . ARG B 1 514 ? -43.531 78.75 12.086 1 62.03 514 ARG B C 1
ATOM 8903 O O . ARG B 1 514 ? -44.5 79.5 12.039 1 62.03 514 ARG B O 1
ATOM 8910 N N . GLN B 1 515 ? -42.438 79.062 12.742 1 59.56 515 GLN B N 1
ATOM 8911 C CA . GLN B 1 515 ? -42.312 80.312 13.422 1 59.56 515 GLN B CA 1
ATOM 8912 C C . GLN B 1 515 ? -42.219 81.5 12.414 1 59.56 515 GLN B C 1
ATOM 8914 O O . GLN B 1 515 ? -42.719 82.562 12.664 1 59.56 515 GLN B O 1
ATOM 8919 N N . MET B 1 516 ? -41.656 81.25 11.305 1 57.22 516 MET B N 1
ATOM 8920 C CA . MET B 1 516 ? -41.594 82.312 10.289 1 57.22 516 MET B CA 1
ATOM 8921 C C . MET B 1 516 ? -42.969 82.562 9.656 1 57.22 516 MET B C 1
ATOM 8923 O O . MET B 1 516 ? -43.281 83.625 9.242 1 57.22 516 MET B O 1
ATOM 8927 N N . ASP B 1 517 ? -43.688 81.562 9.492 1 52.28 517 ASP B N 1
ATOM 8928 C CA . ASP B 1 517 ? -45.031 81.812 8.906 1 52.28 517 ASP B CA 1
ATOM 8929 C C . ASP B 1 517 ? -45.969 82.438 9.914 1 52.28 517 ASP B C 1
ATOM 8931 O O . ASP B 1 517 ? -47.031 82.938 9.547 1 52.28 517 ASP B O 1
ATOM 8935 N N . LEU B 1 518 ? -45.906 82.188 11.242 1 46.88 518 LEU B N 1
ATOM 8936 C CA . LEU B 1 518 ? -46.812 82.938 12.133 1 46.88 518 LEU B CA 1
ATOM 8937 C C . LEU B 1 518 ? -46.344 84.375 12.32 1 46.88 518 LEU B C 1
ATOM 8939 O O . LEU B 1 518 ? -45.344 84.625 12.977 1 46.88 518 LEU B O 1
ATOM 8943 N N . GLY B 1 519 ? -46.188 85.125 11.25 1 41.31 519 GLY B N 1
ATOM 8944 C CA . GLY B 1 519 ? -46.094 86.562 11.172 1 41.31 519 GLY B CA 1
ATOM 8945 C C . GLY B 1 519 ? -47.062 87.312 12.117 1 41.31 519 GLY B C 1
ATOM 8946 O O . GLY B 1 519 ? -47.844 88.125 11.688 1 41.31 519 GLY B O 1
ATOM 8947 N N . VAL B 1 520 ? -47.656 86.562 13.156 1 38.62 520 VAL B N 1
ATOM 8948 C CA . VAL B 1 520 ? -48.688 87.312 13.914 1 38.6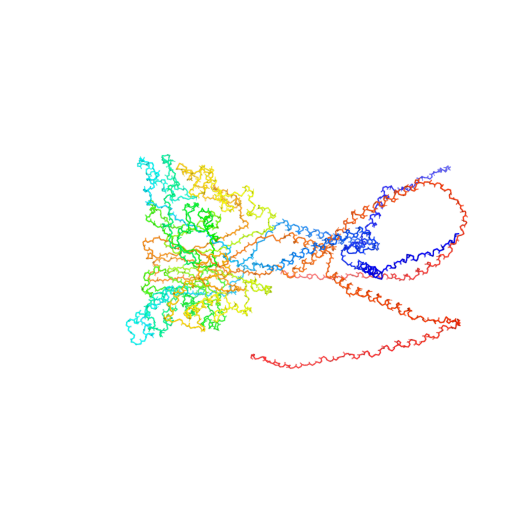2 520 VAL B CA 1
ATOM 8949 C C . VAL B 1 520 ? -48.125 88.625 14.445 1 38.62 520 VAL B C 1
ATOM 8951 O O . VAL B 1 520 ? -47.031 88.625 15.023 1 38.62 520 VAL B O 1
ATOM 8954 N N . THR B 1 521 ? -48.531 89.812 13.812 1 36.25 521 THR B N 1
ATOM 8955 C CA . THR B 1 521 ? -48.531 91.188 14.289 1 36.25 521 THR B CA 1
ATOM 8956 C C . THR B 1 521 ? -48.969 91.25 15.742 1 36.25 521 THR B C 1
ATOM 8958 O O . THR B 1 521 ? -50.188 91.125 16.031 1 36.25 521 THR B O 1
ATOM 8961 N N . VAL B 1 522 ? -48.594 90.438 16.594 1 33.38 522 VAL B N 1
ATOM 8962 C CA . VAL B 1 522 ? -49.094 90.5 17.969 1 33.38 522 VAL B CA 1
ATOM 8963 C C . VAL B 1 522 ? -48.906 91.938 18.516 1 33.38 522 VAL B C 1
ATOM 8965 O O . VAL B 1 522 ? -47.781 92.438 18.531 1 33.38 522 VAL B O 1
ATOM 8968 N N . PRO B 1 523 ? -50.062 92.75 18.297 1 35.09 523 PRO B N 1
ATOM 8969 C CA . PRO B 1 523 ? -50.094 94.062 18.922 1 35.09 523 PRO B CA 1
ATOM 8970 C C . PRO B 1 523 ? -49.594 94.062 20.359 1 35.09 523 PRO B C 1
ATOM 8972 O O . PRO B 1 523 ? -49.75 93.062 21.062 1 35.09 523 PRO B O 1
ATOM 8975 N N . THR B 1 524 ? -48.531 94.688 20.625 1 29.86 524 THR B N 1
ATOM 8976 C CA . THR B 1 524 ? -47.812 94.812 21.906 1 29.86 524 THR B CA 1
ATOM 8977 C C . THR B 1 524 ? -48.781 95.25 23.016 1 29.86 524 THR B C 1
ATOM 8979 O O . THR B 1 524 ? -49.281 96.375 23.031 1 29.86 524 THR B O 1
ATOM 8982 N N . PRO B 1 525 ? -49.844 94.25 23.328 1 31.95 525 PRO B N 1
ATOM 8983 C CA . PRO B 1 525 ? -50.75 94.75 24.375 1 31.95 525 PRO B CA 1
ATOM 8984 C C . PRO B 1 525 ? -49.969 95.312 25.594 1 31.95 525 PRO B C 1
ATOM 8986 O O . PRO B 1 525 ? -48.906 94.812 25.922 1 31.95 525 PRO B O 1
ATOM 8989 N N . THR B 1 526 ? -50 96.688 25.734 1 28.56 526 THR B N 1
ATOM 8990 C CA . THR B 1 526 ? -49.469 97.438 26.875 1 28.56 526 THR B CA 1
ATOM 8991 C C . THR B 1 526 ? -50.031 96.875 28.188 1 28.56 526 THR B C 1
ATOM 8993 O O . THR B 1 526 ? -51.219 97 28.469 1 28.56 526 THR B O 1
ATOM 8996 N N . LEU B 1 527 ? -49.625 95.625 28.531 1 26.27 527 LEU B N 1
ATOM 8997 C CA . LEU B 1 527 ? -50.031 94.938 29.766 1 26.27 527 LEU B CA 1
ATOM 8998 C C . LEU B 1 527 ? -49.781 95.812 30.984 1 26.27 527 LEU B C 1
ATOM 9000 O O . LEU B 1 527 ? -48.688 96.312 31.203 1 26.27 527 LEU B O 1
ATOM 9004 N N . ASN B 1 528 ? -50.781 96.75 31.266 1 25.84 528 ASN B N 1
ATOM 9005 C CA . ASN B 1 528 ? -50.969 97.438 32.531 1 25.84 528 ASN B CA 1
ATOM 9006 C C . ASN B 1 528 ? -50.75 96.5 33.719 1 25.84 528 ASN B C 1
ATOM 9008 O O . ASN B 1 528 ? -51.344 95.438 33.781 1 25.84 528 ASN B O 1
ATOM 9012 N N . PHE B 1 529 ? -49.625 96.625 34.375 1 25.55 529 PHE B N 1
ATOM 9013 C CA . PHE B 1 529 ? -48.969 95.812 35.406 1 25.55 529 PHE B CA 1
ATOM 9014 C C . PHE B 1 529 ? -49.875 95.688 36.625 1 25.55 529 PHE B C 1
ATOM 9016 O O . PHE B 1 529 ? -49.531 96.188 37.719 1 25.55 529 PHE B O 1
ATOM 9023 N N . GLN B 1 530 ? -51.25 95.625 36.438 1 24.69 530 GLN B N 1
ATOM 9024 C CA . GLN B 1 530 ? -51.844 95.688 37.781 1 24.69 530 GLN B CA 1
ATOM 9025 C C . GLN B 1 530 ? -51.344 94.562 38.656 1 24.69 530 GLN B C 1
ATOM 9027 O O . GLN B 1 530 ? -51.188 93.438 38.156 1 24.69 530 GLN B O 1
ATOM 9032 N N . GLN B 1 531 ? -50.719 94.938 39.781 1 23.56 531 GLN B N 1
ATOM 9033 C CA . GLN B 1 531 ? -49.906 94.312 40.844 1 23.56 531 GLN B CA 1
ATOM 9034 C C . GLN B 1 531 ? -50.656 93.125 41.469 1 23.56 531 GLN B C 1
ATOM 9036 O O . GLN B 1 531 ? -50.219 92.562 42.5 1 23.56 531 GLN B O 1
ATOM 9041 N N . THR B 1 532 ? -51.875 92.75 40.938 1 24.39 532 THR B N 1
ATOM 9042 C CA . THR B 1 532 ? -52.594 92.062 41.969 1 24.39 532 THR B CA 1
ATOM 9043 C C . THR B 1 532 ? -51.844 90.75 42.406 1 24.39 532 THR B C 1
ATOM 9045 O O . THR B 1 532 ? -51.062 90.188 41.625 1 24.39 532 THR B O 1
ATOM 9048 N N . THR B 1 533 ? -52.062 90.312 43.75 1 22.98 533 THR B N 1
ATOM 9049 C CA . THR B 1 533 ? -51.562 89.438 44.781 1 22.98 533 THR B CA 1
ATOM 9050 C C . THR B 1 533 ? -51.656 88 44.344 1 22.98 533 THR B C 1
ATOM 9052 O O . THR B 1 533 ? -52.531 87.625 43.531 1 22.98 533 THR B O 1
ATOM 9055 N N . PRO B 1 534 ? -50.531 87.125 44.562 1 27.22 534 PRO B N 1
ATOM 9056 C CA . PRO B 1 534 ? -49.969 85.875 44.188 1 27.22 534 PRO B CA 1
ATOM 9057 C C . PRO B 1 534 ? -50.906 84.688 44.5 1 27.22 534 PRO B C 1
ATOM 9059 O O . PRO B 1 534 ? -50.594 83.562 44.219 1 27.22 534 PRO B O 1
ATOM 9062 N N . SER B 1 535 ? -52.031 84.938 45.406 1 23.31 535 SER B N 1
ATOM 9063 C CA . SER B 1 535 ? -52.281 83.875 46.375 1 23.31 535 SER B CA 1
ATOM 9064 C C . SER B 1 535 ? -52.812 82.625 45.688 1 23.31 535 SER B C 1
ATOM 9066 O O . SER B 1 535 ? -52.438 81.5 46.031 1 23.31 535 SER B O 1
ATOM 9068 N N . GLN B 1 536 ? -54.031 82.75 45.062 1 24.55 536 GLN B N 1
ATOM 9069 C CA . GLN B 1 536 ? -55.031 81.75 45.281 1 24.55 536 GLN B CA 1
ATOM 9070 C C . GLN B 1 536 ? -54.719 80.5 44.438 1 24.55 536 GLN B C 1
ATOM 9072 O O . GLN B 1 536 ? -55.375 79.438 44.594 1 24.55 536 GLN B O 1
ATOM 9077 N N . LEU B 1 537 ? -54.156 80.75 43.281 1 23.27 537 LEU B N 1
ATOM 9078 C CA . LEU B 1 537 ? -54.469 79.688 42.344 1 23.27 537 LEU B CA 1
ATOM 9079 C C . LEU B 1 537 ? -53.781 78.375 42.719 1 23.27 537 LEU B C 1
ATOM 9081 O O . LEU B 1 537 ? -53.75 77.438 41.938 1 23.27 537 LEU B O 1
ATOM 9085 N N . MET B 1 538 ? -53.094 78.375 43.938 1 24.25 538 MET B N 1
ATOM 9086 C CA . MET B 1 538 ? -52.312 77.188 44.219 1 24.25 538 MET B CA 1
ATOM 9087 C C . MET B 1 538 ? -53.25 76 44.375 1 24.25 538 MET B C 1
ATOM 9089 O O . MET B 1 538 ? -52.781 74.875 44.688 1 24.25 538 MET B O 1
ATOM 9093 N N . GLU B 1 539 ? -54.656 76.312 44.469 1 23.64 539 GLU B N 1
ATOM 9094 C CA . GLU B 1 539 ? -55.5 75.312 45.031 1 23.64 539 GLU B CA 1
ATOM 9095 C C . GLU B 1 539 ? -55.438 74.062 44.156 1 23.64 539 GLU B C 1
ATOM 9097 O O . GLU B 1 539 ? -55.375 72.938 44.688 1 23.64 539 GLU B O 1
ATOM 9102 N N . ASN B 1 540 ? -56 74.25 42.938 1 24.86 540 ASN B N 1
ATOM 9103 C CA . ASN B 1 540 ? -56.812 73.125 42.438 1 24.86 540 ASN B CA 1
ATOM 9104 C C . ASN B 1 540 ? -55.938 71.938 42.031 1 24.86 540 ASN B C 1
ATOM 9106 O O . ASN B 1 540 ? -56.438 70.875 41.812 1 24.86 540 ASN B O 1
ATOM 9110 N N . TYR B 1 541 ? -54.719 72.375 41.531 1 25.62 541 TYR B N 1
ATOM 9111 C CA . TYR B 1 541 ? -54.125 71.312 40.781 1 25.62 541 TYR B CA 1
ATOM 9112 C C . TYR B 1 541 ? -53.781 70.125 41.688 1 25.62 541 TYR B C 1
ATOM 9114 O O . TYR B 1 541 ? -53.375 69.062 41.219 1 25.62 541 TYR B O 1
ATOM 9122 N N . ILE B 1 542 ? -53.938 70.5 43.031 1 26.33 542 ILE B N 1
ATOM 9123 C CA . ILE B 1 542 ? -53.562 69.375 43.906 1 26.33 542 ILE B CA 1
ATOM 9124 C C . ILE B 1 542 ? -54.5 68.188 43.688 1 26.33 542 ILE B C 1
ATOM 9126 O O . ILE B 1 542 ? -54.219 67.125 44.125 1 26.33 542 ILE B O 1
ATOM 9130 N N . MET B 1 543 ? -55.719 68.625 43.125 1 24.08 543 MET B N 1
ATOM 9131 C CA . MET B 1 543 ? -56.719 67.562 43.344 1 24.08 543 MET B CA 1
ATOM 9132 C C . MET B 1 543 ? -56.25 66.25 42.688 1 24.08 543 MET B C 1
ATOM 9134 O O . MET B 1 543 ? -56.562 65.188 43.188 1 24.08 543 MET B O 1
ATOM 9138 N N . GLN B 1 544 ? -55.969 66.5 41.375 1 27.7 544 GLN B N 1
ATOM 9139 C CA . GLN B 1 544 ? -56.094 65.25 40.562 1 27.7 544 GLN B CA 1
ATOM 9140 C C . GLN B 1 544 ? -55.094 64.25 41 1 27.7 544 GLN B C 1
ATOM 9142 O O . GLN B 1 544 ? -55.125 63.094 40.5 1 27.7 544 GLN B O 1
ATOM 9147 N N . LEU B 1 545 ? -54.062 64.75 41.688 1 24.33 545 LEU B N 1
ATOM 9148 C CA . LEU B 1 545 ? -53.031 63.75 41.906 1 24.33 545 LEU B CA 1
ATOM 9149 C C . LEU B 1 545 ? -53.562 62.594 42.75 1 24.33 545 LEU B C 1
ATOM 9151 O O . LEU B 1 545 ? -52.969 61.531 42.812 1 24.33 545 LEU B O 1
ATOM 9155 N N . LYS B 1 546 ? -54.688 62.938 43.5 1 22.05 546 LYS B N 1
ATOM 9156 C CA . LYS B 1 546 ? -54.938 61.906 44.5 1 22.05 546 LYS B CA 1
ATOM 9157 C C . LYS B 1 546 ? -55.469 60.625 43.844 1 22.05 546 LYS B C 1
ATOM 9159 O O . LYS B 1 546 ? -55.719 59.625 44.531 1 22.05 546 LYS B O 1
ATOM 9164 N N . ALA B 1 547 ? -56.281 60.781 42.812 1 24.12 547 ALA B N 1
ATOM 9165 C CA . ALA B 1 547 ? -57.125 59.625 42.469 1 24.12 547 ALA B CA 1
ATOM 9166 C C . ALA B 1 547 ? -56.281 58.406 42.156 1 24.12 547 ALA B C 1
ATOM 9168 O O . ALA B 1 547 ? -55.781 58.25 41.031 1 24.12 547 ALA B O 1
ATOM 9169 N N . GLU B 1 548 ? -55.219 58.031 43 1 24.64 548 GLU B N 1
ATOM 9170 C CA . GLU B 1 548 ? -54.125 57.156 43.375 1 24.64 548 GLU B CA 1
ATOM 9171 C C . GLU B 1 548 ? -54.594 55.688 43.469 1 24.64 548 GLU B C 1
ATOM 9173 O O . GLU B 1 548 ? -53.938 54.812 42.906 1 24.64 548 GLU B O 1
ATOM 9178 N N . LYS B 1 549 ? -55.156 55.125 44.719 1 24.89 549 LYS B N 1
ATOM 9179 C CA . LYS B 1 549 ? -54.812 53.969 45.5 1 24.89 549 LYS B CA 1
ATOM 9180 C C . LYS B 1 549 ? -55.656 52.75 45.094 1 24.89 549 LYS B C 1
ATOM 9182 O O . LYS B 1 549 ? -55.5 51.656 45.656 1 24.89 549 LYS B O 1
ATOM 9187 N N . ALA B 1 550 ? -56.812 53 44.562 1 20.84 550 ALA B N 1
ATOM 9188 C CA . ALA B 1 550 ? -57.75 51.906 44.781 1 20.84 550 ALA B CA 1
ATOM 9189 C C . ALA B 1 550 ? -57.281 50.625 44.125 1 20.84 550 ALA B C 1
ATOM 9191 O O . ALA B 1 550 ? -57.344 49.562 44.719 1 20.84 550 ALA B O 1
ATOM 9192 N N . GLN B 1 551 ? -57.625 50.438 42.906 1 22.92 551 GLN B N 1
ATOM 9193 C CA . GLN B 1 551 ? -58.188 49.188 42.406 1 22.92 551 GLN B CA 1
ATOM 9194 C C . GLN B 1 551 ? -57.094 48.125 42.25 1 22.92 551 GLN B C 1
ATOM 9196 O O . GLN B 1 551 ? -56.375 48.094 41.25 1 22.92 551 GLN B O 1
ATOM 9201 N N . GLN B 1 552 ? -56.188 47.938 43.344 1 21.05 552 GLN B N 1
ATOM 9202 C CA . GLN B 1 552 ? -55 47.094 43.406 1 21.05 552 GLN B CA 1
ATOM 9203 C C . GLN B 1 552 ? -55.344 45.625 43.219 1 21.05 552 GLN B C 1
ATOM 9205 O O . GLN B 1 552 ? -54.594 44.906 42.562 1 21.05 552 GLN B O 1
ATOM 9210 N N . GLN B 1 553 ? -56.281 45.062 44.094 1 20.7 553 GLN B N 1
ATOM 9211 C CA . GLN B 1 553 ? -55.906 43.844 44.812 1 20.7 553 GLN B CA 1
ATOM 9212 C C . GLN B 1 553 ? -56.094 42.625 43.906 1 20.7 553 GLN B C 1
ATOM 9214 O O . GLN B 1 553 ? -55.75 41.5 44.312 1 20.7 553 GLN B O 1
ATOM 9219 N N . LYS B 1 554 ? -57 42.688 43.031 1 21.41 554 LYS B N 1
ATOM 9220 C CA . LYS B 1 554 ? -57.719 41.438 42.812 1 21.41 554 LYS B CA 1
ATOM 9221 C C . LYS B 1 554 ? -56.75 40.344 42.312 1 21.41 554 LYS B C 1
ATOM 9223 O O . LYS B 1 554 ? -57.219 39.281 41.906 1 21.41 554 LYS B O 1
ATOM 9228 N N . ALA B 1 555 ? -55.562 40.625 42 1 20.72 555 ALA B N 1
ATOM 9229 C CA . ALA B 1 555 ? -55.188 39.594 41.062 1 20.72 555 ALA B CA 1
ATOM 9230 C C . ALA B 1 555 ? -54.906 38.281 41.75 1 20.72 555 ALA B C 1
ATOM 9232 O O . ALA B 1 555 ? -54.219 37.406 41.188 1 20.72 555 ALA B O 1
ATOM 9233 N N . ASN B 1 556 ? -55.312 38.156 43.062 1 17.98 556 ASN B N 1
ATOM 9234 C CA . ASN B 1 556 ? -54.375 37.219 43.625 1 17.98 556 ASN B CA 1
ATOM 9235 C C . ASN B 1 556 ? -54.438 35.875 42.906 1 17.98 556 ASN B C 1
ATOM 9237 O O . ASN B 1 556 ? -53.406 35.344 42.5 1 17.98 556 ASN B O 1
ATOM 9241 N N . PHE B 1 557 ? -55.406 34.906 43.312 1 17.62 557 PHE B N 1
ATOM 9242 C CA . PHE B 1 557 ? -55.25 33.656 44.062 1 17.62 557 PHE B CA 1
ATOM 9243 C C . PHE B 1 557 ? -55.312 32.469 43.094 1 17.62 557 PHE B C 1
ATOM 9245 O O . PHE B 1 557 ? -55.156 31.312 43.531 1 17.62 557 PHE B O 1
ATOM 9252 N N . GLN B 1 558 ? -55.688 32.594 41.875 1 17.47 558 GLN B N 1
ATOM 9253 C CA . GLN B 1 558 ? -56.469 31.391 41.531 1 17.47 558 GLN B CA 1
ATOM 9254 C C . GLN B 1 558 ? -55.656 30.125 41.812 1 17.47 558 GLN B C 1
ATOM 9256 O O . GLN B 1 558 ? -54.406 30.141 41.688 1 17.47 558 GLN B O 1
ATOM 9261 N N . ASN B 1 559 ? -56.375 28.984 42.281 1 18.73 559 ASN B N 1
ATOM 9262 C CA . ASN B 1 559 ? -56.438 27.656 42.906 1 18.73 559 ASN B CA 1
ATOM 9263 C C . ASN B 1 559 ? -55.625 26.641 42.125 1 18.73 559 ASN B C 1
ATOM 9265 O O . ASN B 1 559 ? -55.531 26.719 40.875 1 18.73 559 ASN B O 1
ATOM 9269 N N . TRP B 1 560 ? -54.594 26.031 42.75 1 18.83 560 TRP B N 1
ATOM 9270 C CA . TRP B 1 560 ? -53.625 24.922 42.656 1 18.83 560 TRP B CA 1
ATOM 9271 C C . TRP B 1 560 ? -54.344 23.641 42.219 1 18.83 560 TRP B C 1
ATOM 9273 O O . TRP B 1 560 ? -53.75 22.562 42.188 1 18.83 560 TRP B O 1
ATOM 9283 N N . HIS B 1 561 ? -55.719 23.781 41.938 1 16.81 561 HIS B N 1
ATOM 9284 C CA . HIS B 1 561 ? -56.281 22.484 42.281 1 16.81 561 HIS B CA 1
ATOM 9285 C C . HIS B 1 561 ? -55.531 21.344 41.594 1 16.81 561 HIS B C 1
ATOM 9287 O O . HIS B 1 561 ? -55.062 20.422 42.281 1 16.81 561 HIS B O 1
ATOM 9293 N N . ARG B 1 562 ? -56.312 20.438 40.844 1 18 562 ARG B N 1
ATOM 9294 C CA . ARG B 1 562 ? -56.812 19.078 41.031 1 18 562 ARG B CA 1
ATOM 9295 C C . ARG B 1 562 ? -55.875 18.047 40.375 1 18 562 ARG B C 1
ATOM 9297 O O . ARG B 1 562 ? -55.094 18.391 39.5 1 18 562 ARG B O 1
ATOM 9304 N N . ILE B 1 563 ? -56.25 16.594 40.469 1 18.41 563 ILE B N 1
ATOM 9305 C CA . ILE B 1 563 ? -56.094 15.172 40.75 1 18.41 563 ILE B CA 1
ATOM 9306 C C . ILE B 1 563 ? -55.625 14.445 39.5 1 18.41 563 ILE B C 1
ATOM 9308 O O . ILE B 1 563 ? -54.656 13.688 39.531 1 18.41 563 ILE B O 1
ATOM 9312 N N . THR B 1 564 ? -56.531 14.164 38.469 1 18.33 564 THR B N 1
ATOM 9313 C CA . THR B 1 564 ? -56.906 12.781 38.219 1 18.33 564 THR B CA 1
ATOM 9314 C C . THR B 1 564 ? -55.938 12.102 37.281 1 18.33 564 THR B C 1
ATOM 9316 O O . THR B 1 564 ? -55.094 12.766 36.656 1 18.33 564 THR B O 1
ATOM 9319 N N . PHE B 1 565 ? -56.5 11.102 36.5 1 18.64 565 PHE B N 1
ATOM 9320 C CA . PHE B 1 565 ? -56.531 9.688 36.125 1 18.64 565 PHE B CA 1
ATOM 9321 C C . PHE B 1 565 ? -55.812 9.43 34.812 1 18.64 565 PHE B C 1
ATOM 9323 O O . PHE B 1 565 ? -55.812 8.312 34.312 1 18.64 565 PHE B O 1
ATOM 9330 N N . ALA B 1 566 ? -55.219 10.469 34.188 1 18.02 566 ALA B N 1
ATOM 9331 C CA . ALA B 1 566 ? -55.25 9.992 32.812 1 18.02 566 ALA B CA 1
ATOM 9332 C C . ALA B 1 566 ? -54.469 8.68 32.656 1 18.02 566 ALA B C 1
ATOM 9334 O O . ALA B 1 566 ? -53.312 8.586 33.094 1 18.02 566 ALA B O 1
ATOM 9335 N N . GLN B 1 567 ? -55.25 7.582 32.438 1 18.91 567 GLN B N 1
ATOM 9336 C CA . GLN B 1 567 ? -55.156 6.18 32.062 1 18.91 567 GLN B CA 1
ATOM 9337 C C . GLN B 1 567 ? -54.25 6.012 30.828 1 18.91 567 GLN B C 1
ATOM 9339 O O . GLN B 1 567 ? -54.125 4.906 30.297 1 18.91 567 GLN B O 1
ATOM 9344 N N . LYS B 1 568 ? -53.625 7.016 30.328 1 18.41 568 LYS B N 1
ATOM 9345 C CA . LYS B 1 568 ? -53.375 6.559 28.969 1 18.41 568 LYS B CA 1
ATOM 9346 C C . LYS B 1 568 ? -52.5 5.305 28.969 1 18.41 568 LYS B C 1
ATOM 9348 O O . LYS B 1 568 ? -51.344 5.34 29.406 1 18.41 568 LYS B O 1
ATOM 9353 N N . HIS B 1 569 ? -53.156 4.125 29.25 1 19.03 569 HIS B N 1
ATOM 9354 C CA . HIS B 1 569 ? -52.469 2.85 29.031 1 19.03 569 HIS B CA 1
ATOM 9355 C C . HIS B 1 569 ? -51.781 2.818 27.672 1 19.03 569 HIS B C 1
ATOM 9357 O O . HIS B 1 569 ? -51.062 1.862 27.344 1 19.03 569 HIS B O 1
ATOM 9363 N N . VAL B 1 570 ? -51.938 3.799 26.812 1 18.14 570 VAL B N 1
ATOM 9364 C CA . VAL B 1 570 ? -52.188 3.061 25.578 1 18.14 570 VAL B CA 1
ATOM 9365 C C . VAL B 1 570 ? -50.969 2.199 25.219 1 18.14 570 VAL B C 1
ATOM 9367 O O . VAL B 1 570 ? -51.125 1.122 24.641 1 18.14 570 VAL B O 1
ATOM 9370 N N . ILE B 1 571 ? -49.812 2.633 25.156 1 19.12 571 ILE B N 1
ATOM 9371 C CA . ILE B 1 571 ? -49.281 1.675 24.203 1 19.12 571 ILE B CA 1
ATOM 9372 C C . ILE B 1 571 ? -49.344 0.267 24.797 1 19.12 571 ILE B C 1
ATOM 9374 O O . ILE B 1 571 ? -49.094 0.078 25.984 1 19.12 571 ILE B O 1
ATOM 9378 N N . GLY B 1 572 ? -49.75 -0.808 24.031 1 16.56 572 GLY B N 1
ATOM 9379 C CA . GLY B 1 572 ? -49.688 -2.061 23.297 1 16.56 572 GLY B CA 1
ATOM 9380 C C . GLY B 1 572 ? -48.312 -2.699 23.297 1 16.56 572 GLY B C 1
ATOM 9381 O O . GLY B 1 572 ? -47.375 -2.141 22.734 1 16.56 572 GLY B O 1
ATOM 9382 N N . LYS B 1 573 ? -47.562 -2.615 24.406 1 15.69 573 LYS B N 1
ATOM 9383 C CA . LYS B 1 573 ? -47.344 -4.059 24.469 1 15.69 573 LYS B CA 1
ATOM 9384 C C . LYS B 1 573 ? -48.656 -4.789 24.766 1 15.69 573 LYS B C 1
ATOM 9386 O O . LYS B 1 573 ? -49.406 -4.383 25.641 1 15.69 573 LYS B O 1
#

Foldseek 3Di:
DPPPPPDDDPDDPPPPPPPVVVVVVVVVVLVLVLQLVLLCVFPWPLSVQLSDPPHDPVSNVVSVVQQVVLVVVLVVVLVVLVVLAVVQDKDKDFPDFFAFQQVAFAWKKWKAWQQFFQQVCLVVLCVPFPDDPDDPLRSVVLVLLLVQVRNDFFLRLQSLLSCVPPPLVVRQVGDVLVSSVVGGDDQVRWWDFKAAQNHTDDRNLQWDWAFASSFIIIMGQACQDPSQVVVCVVDVCGPPGFLDFDWRRGIKIKTFQPPVRGDPVCVPVPDFTFMWIFTHHRQARYDHTDTDGKQWAKEKAKAKAKAAEDPLCVVPDCVVVQADEQVRCPDPLQDFAPPGGGAQNRQVVVQLQVVCCVQQVAGDVRHGVRPPGHHDGSVSSNSCSVCSQQRNDEDEPVCVVPDPDPGHYGYGRGGHHNIDMDIDMDMDIDHDDCVVCVPTMIYIYIYTYNDRGYTYMYMYGPAGPVNSVVVSQVSCCVSTVDDVVSVVSVVCSVPPVVVVSVVVVVVVVVVVVVVVVPPPPPVPPPPVPPCPCPPPDPPPPPPPVPPPPPPPPPPPDDDPDDDDDDDPDDDDD/DPPPPPPPPPPDPPPPPPPVVVVVVVVVVVVLVLQLVLLVVFPWPLSVQLSPPPDDPVSNVVSVVQQVVLVVQLVVVLVVLVVLQVVLDKDKDFPDFFAFQQVAFAWKKWKAWQQFFQQVCLVVLCVPFPDPPDDPLVSVVSVQLLVQVRNDFFLRLQSLLSCVPPPLVVRQVGDVLVSSVVGGDDQVRWWDFKAAQRDTDDRNLQWDWAFASSFIIIMGQACQDPSQVVVCVVDVCGPPGFLDFDWRRGIKIKTFQPPVRGDPVCVPVPDFTFMWIFTHHRQARYDGTDTDGKQWAKEKAKAKAKAAEDPQCVPPDCVVVQADEQVRCPDPLQDFAPPGGGAQNRQVVVQLQVVLCVQLVAGDVRHGVRPPGHHDGSVSSNSCSVCSQQRNDEDEPVCVVPDDDPGHYGYGRGGHHNIDMDIDMDMDIDHDDCVVCPVTMIYIYTYGYNDRGYTYMYMYRPNDPVNSVVVSQVSCCVSTVDDVVSVVSVVCSVPPVVVVSVVVVVVVVVVVVVVVVPPPPPPPPPPPPPVDDDDDPVPDVVPPVPVPDPDPDPPDDPDPDDDDDPPCPDDDD

Organism: Drosophila melanogaster (NCBI:txid7227)

Radius of gyration: 49.28 Å; Cα contacts (8 Å, |Δi|>4): 1779; chains: 2; bounding box: 107×160×121 Å

Solvent-accessible surface area (backbone atoms only — not comparable to full-atom values): 63420 Å² total; per-residue (Å²): 137,81,80,76,81,74,76,82,76,87,71,81,76,76,73,70,75,52,71,66,55,52,50,51,49,48,48,50,50,50,50,48,51,51,46,34,55,44,14,73,66,48,72,40,62,59,44,36,59,43,33,35,87,86,48,50,72,67,55,27,51,53,38,45,51,50,49,50,51,29,47,54,49,38,51,51,53,49,51,52,53,49,47,55,37,68,62,59,48,72,40,76,40,42,55,34,74,66,42,55,38,27,81,40,65,47,60,16,45,31,43,29,55,58,68,42,39,38,50,79,43,48,68,59,46,47,68,71,62,46,62,91,81,63,50,72,65,54,52,51,51,49,53,51,56,54,57,28,54,41,70,37,32,73,50,36,30,62,48,28,52,76,48,64,95,51,76,38,71,81,48,49,87,38,59,58,61,57,51,50,59,69,27,32,72,47,57,81,67,32,43,42,76,23,26,52,57,77,37,81,49,63,46,67,77,56,36,37,75,38,58,22,57,78,26,74,25,39,27,29,39,40,53,76,35,74,61,29,45,51,43,34,74,75,34,81,54,48,54,50,29,43,50,44,43,34,88,46,31,28,41,26,35,31,36,44,65,54,72,89,33,40,62,72,84,49,68,76,56,86,60,80,57,33,33,33,43,24,68,31,47,48,73,43,68,54,59,85,56,45,82,42,57,55,38,18,47,28,42,33,37,30,47,52,36,37,40,33,55,41,76,78,45,66,79,48,56,46,82,77,67,55,27,40,51,88,86,60,53,84,45,85,70,54,56,34,30,83,95,46,59,78,34,40,53,21,20,44,49,33,44,54,47,48,51,38,33,72,76,59,67,18,33,55,55,52,31,40,84,48,81,92,52,48,62,55,45,54,68,44,40,44,49,47,25,74,47,22,69,39,56,59,40,71,44,58,81,84,36,69,88,76,48,95,69,94,65,72,51,36,76,51,81,61,55,42,50,32,62,40,73,42,73,45,72,47,81,44,74,39,77,54,55,68,81,58,41,64,91,52,50,30,26,40,38,33,40,23,31,63,48,47,44,22,45,28,36,35,34,36,58,72,53,48,70,65,53,50,50,41,50,47,20,38,39,33,33,70,48,44,46,34,19,55,46,49,52,46,50,50,47,44,44,62,65,47,50,47,52,47,50,49,50,49,51,48,50,50,51,51,49,49,51,49,53,63,65,56,64,74,78,68,80,71,79,77,74,81,73,79,77,78,78,84,70,72,76,72,64,65,72,64,62,68,70,66,65,70,72,65,73,72,63,82,74,81,72,80,85,78,80,77,90,75,92,79,88,72,85,81,84,90,128,133,83,80,74,80,74,74,80,78,89,63,84,73,76,73,66,76,52,70,65,56,54,48,50,48,50,46,51,50,49,51,48,50,50,44,32,54,44,17,73,68,49,77,40,52,59,45,37,58,45,33,36,87,86,50,51,71,66,56,28,50,54,39,46,52,49,50,50,50,27,48,52,50,35,50,52,52,46,50,52,51,47,48,53,37,68,61,61,44,63,35,34,42,80,71,35,74,69,42,54,39,49,80,42,66,46,59,16,45,31,45,31,54,58,69,42,38,38,50,80,43,48,66,58,48,48,67,71,62,46,62,88,81,64,51,71,68,54,51,51,50,50,52,52,56,55,57,28,53,40,70,38,32,74,48,36,29,63,48,26,51,76,49,64,96,48,76,37,69,83,47,47,86,38,60,58,60,58,52,50,59,68,27,32,71,46,58,79,66,33,44,40,76,23,27,51,56,76,37,80,50,63,44,66,78,57,36,38,72,37,59,22,57,79,27,74,27,39,26,30,39,40,54,78,35,71,62,29,44,50,43,33,73,74,33,82,63,47,53,51,58,46,64,52,44,36,90,50,33,29,42,26,34,32,36,43,63,54,72,89,34,40,62,73,83,46,73,73,55,71,63,84,61,33,34,33,42,23,70,33,48,47,72,42,69,54,57,85,55,46,82,40,59,54,37,17,47,28,41,34,36,29,48,53,35,37,41,34,56,42,76,80,48,66,79,48,55,45,80,78,69,57,28,41,51,90,84,61,56,83,47,86,70,54,58,34,30,85,95,46,59,80,36,40,52,20,19,44,50,33,45,56,48,48,50,38,32,72,75,58,67,20,35,54,56,53,34,39,84,47,80,92,51,49,62,56,43,53,67,43,41,44,47,47,26,76,46,20,69,38,54,58,40,65,42,48,79,86,26,70,88,44,30,86,74,90,65,70,49,36,75,53,82,64,54,41,50,30,63,41,73,44,70,47,70,45,76,49,73,40,76,54,57,67,79,74,42,61,94,50,48,31,28,41,39,32,39,23,31,65,49,46,45,22,46,29,36,34,36,37,65,69,52,46,74,64,56,50,51,51,50,46,48,21,34,34,19,18,29,44,39,39,51,73,65,48,51,46,51,50,46,45,43,60,65,47,47,47,50,47,51,48,48,50,50,48,50,49,50,51,52,51,51,52,56,63,66,58,68,72,78,68,72,77,73,81,75,73,76,75,76,77,81,88,70,71,79,73,59,64,75,60,56,70,69,56,89,67,78,69,97,68,72,78,75,70,72,88,79,85,72,92,84,85,69,87,63,82,61,62,81,78,120

Sequence (1146 aa):
MTLVYFPPSKLQQQQQPSRSSRLAQQLAQSSWQLALRFGKRTTIHGLDRLLSAKASRWERFVWLCTFVSAFLGAVYVCLILSARYNAAHFQTVVDSTRFPVYRIPFPVITICNRNRLNWQRLAEAKSRFLANGSNSAQQELFELIVGTYDDAYFGHFQSFERLRNQPTELLNYVNFSQVVDFMTWRCNELLAECLWRHHAYDCCEIFSKRRSKNGLCWAFNSLETEEGRRMQLLDPMWPWRTGSAGPMSALSVRVLIQPAKHWPGHRETNAMKGIDVMVTEPFVWHNNPFFVAANTETTMEIEPVIYFYDNDTRGVRSDQRQCVFDDEHNSKDFKSLQGYVYMIENCQSECHQEYLVRYCNCTMDLLFPPGQYRSCRAQDLLCLAEHNDLLIYSHNPGEKEFVRNQFQGMSCKCFRNCYSLNYISDVRPAFLPPDVYANNSYVDLDVHFRFETIMVYRTSLVFGWVDLMVSFGGIAGLFLGCSLISGMELAYFLCIEVPAFGLDGLRRRWKARRQMDLGVTVPTPTLNFQQTTPSQLMENYIMQLKAEKAQQQKANFQNWHRITFAQKHVIGKMTLVYFPPSKLQQQQQPSRSSRLAQQLAQSSWQLALRFGKRTTIHGLDRLLSAKASRWERFVWLCTFVSAFLGAVYVCLILSARYNAAHFQTVVDSTRFPVYRIPFPVITICNRNRLNWQRLAEAKSRFLANGSNSAQQELFELIVGTYDDAYFGHFQSFERLRNQPTELLNYVNFSQVVDFMTWRCNELLAECLWRHHAYDCCEIFSKRRSKNGLCWAFNSLETEEGRRMQLLDPMWPWRTGSAGPMSALSVRVLIQPAKHWPGHRETNAMKGIDVMVTEPFVWHNNPFFVAANTETTMEIEPVIYFYDNDTRGVRSDQRQCVFDDEHNSKDFKSLQGYVYMIENCQSECHQEYLVRYCNCTMDLLFPPGQYRSCRAQDLLCLAEHNDLLIYSHNPGEKEFVRNQFQGMSCKCFRNCYSLNYISDVRPAFLPPDVYANNSYVDLDVHFRFETIMVYRTSLVFGWVDLMVSFGGIAGLFLGCSLISGMELAYFLCIEVPAFGLDGLRRRWKARRQMDLGVTVPTPTLNFQQTTPSQLMENYIMQLKAEKAQQQKANFQNWHRITFAQKHVIGK

pLDDT: mean 78.94, std 22.3, range [15.69, 98.75]

Nearest PDB structures (foldseek):
  6vtk-assembly1_A  TM=7.198E-01  e=1.965E-25  Gallus gallus
  7cfs-assembly1_C  TM=6.866E-01  e=7.705E-25  Homo sapiens
  8on8-assembly1_A  TM=6.727E-01  e=4.065E-24  Malacoceros fuliginosus
  8on9-assembly1_A  TM=6.570E-01  e=1.051E-23  Malacoceros fuliginosus
  8on7-assembly1_A  TM=6.501E-01  e=2.719E-23  Malacoceros fuliginosus

InterPro domains:
  IPR001873 Epithelial sodium channel [PF00858] (38-493)
  IPR001873 Epithelial sodium channel [PR01078] (102-118)
  IPR001873 Epithelial sodium channel [PR01078] (246-264)
  IPR001873 Epithelial sodium channel [PR01078] (342-353)
  IPR001873 Epithelial sodium channel [PR01078] (353-370)
  IPR001873 Epithelial sodium channel [PR01078] (459-473)
  IPR001873 Epithelial sodium channel [PR01078] (473-489)
  IPR001873 Epithelial sodium channel [PTHR11690] (34-496)
  IPR020903 Epithelial sodium channel, conserved site [PS01206] (342-362)

Secondary structure (DSSP, 8-state):
------------------HHHHHHHHHHHHHHHHHHHHHHH--STTHHHHT-TT--HHHHHHHHHHHHHHHHHHHHHHHHHHHHHHTT-EEEEEEEEEEEGGGSPPPEEEEEESS-B-GGGHHHHHHHHSPTT--HHHHHHHHHHHHHHTT-BTTB-GGGGGGTTS-GGGGTTS-HHHHHHHHBPPHHHHEEEEEETTEEE-HHHHEEEEEETTEEEEEES-SSSHHHHHHHHH-TTPSP-----STTSSEEEEEE--GGGS-GGGGG--PPPEEEEEEE-TT----PPEEEESSEEEEEEEEEEEEEE-GGGGGS-HHHHTEE-TT---STT----TTS---HHHHHHHHHHHHHHHHHS-B-TTTS--TTSPBP-GGGHHHHHHTHHHHS-EE-GGGTTTS---S--EE---PEESEEEEEEEEEEEEEPPHHHHTT--EEEEEEEES-SEEEEEEEEESS-HHHHHHHHHHHHHHHT---HHHHHHHHHIIIIIHHHHHHHHHHHHHHHHHHHH------------------GGGGTTGGGGGSGGGGGG--------------------/------------------HHHHHHHHHHHHHHHHHHHHHHH--STTHHHHT-TT--HHHHHHHHHHHHHHHHHHHHHHHHHHHHHHTT-EEEEEEEEEEEGGGSPPPEEEEEESS-B-GGGHHHHHHHHSPTT--HHHHHHHHHHHHHHTT-BTTB-GGGGGGTTS-GGGGTTS-HHHHHHHHBPPHHHHEEEEEETTEEE-HHHHEEEEEETTEEEEEES-SSSHHHHHHHHH-TTPSP-----STTSSEEEEEE--GGGS-GGGGG--PPPEEEEEEE-TT----PPEEEESSEEEEEEEEEEEEEE-GGGGGS-HHHHTEE-TT-TTSTT----TTS---HHHHHHHHHHHHHHHHHS-B-TTTS--TTSPBP-GGGHHHHHHTHHHHS-EE-GGGTTTS---S--EE---PEESEEEEEEEEEEEEEPPHHHHTT--EEEEEEEES-SEEEEEEEEESS-HHHHHHHHHHHHHHHT---HHHHHHHHHIIIIIHHHHHHHHHHHHHHHHHHHH----------------S-GGGSGGGGGGGTTS-S-GGG---------------S--